Protein AF-A0A260ZL78-F1 (afdb_monomer_lite)

Sequence (919 aa):
MKQIDWMESPCLHRHPYSNPYHTSDDSRSRNINKLTHGIENSASTYNLPKTGQLLCFVETSEKYYKDRVPSVAATWLSRCDNGRFFSKSPLPDPKMPFTTVYRNLEDSYYDLFRKTLLGFYYSYTYISKDFDWYLKADDDNYFAMDHLKEYLDTLDATEPLFLGYRMKPFLEGGYNSGGSGYILSNAAVRLFVEHLYHDEQLCPYDWAEDRGMARCLASMGILPADTRDSNGLHRFVPFRPTSCTTQNKFDSSKSTSYVKFGNSFRFDYGVDNANGLLGYDTVRFGGMSDNQLVVPGVTVAQAVCFPTFFEQTNIDGIMGLGFEWNAQQDIVPPFVNAYENNIVSPVFHVYLQKGPNGAGQITYGGRDTTNCKVVNEYHPMTTYAAYQFYLTLVSAGKYYSSKGWTALADTANSFITGPAGVIAGIADAVGAKWDTYTDTYWIPCEPKVTTQMVNFTIGGTIYPVTAENLIVPYPNKTGYICMFAILPLSNNGFGPSWIQDGILPGMKNLILLAALVACALAAVVQIPLTKIEPYRNRLIREGRWVEYRKEREIRRFMMDKQQVAAAVGQYVNDYEDEAYVGNITIGTPQQQFKVILDTGSSNLWIPDITFLCQFECDDQACCGAGPNYTDSCLLQAKFDASKSTSYKSNGRSFIIEYGTGSARGFLGQDTITFGGIGEPQLAVPNTIFGQATSLAAFFEGQPLDGILGLAFKSIAVDQITPPFINAINQNLVDLPVFTVFLEHEGDQNGVKGGIYTYGGIDTTNCGPVIAYQPLSSATYYQFKMSAIGSGSYHSTKGWQVISDTGTSLIGGPKAFVQGIADAVGATWRDDYGVYIIPCNAKINTVDITIGAQVYNIDSSNTIIPLGDGSSNCIFAIFPFSSGGFGPSWILGDPFIRQYCNIYDVGTQRVGFAKSLQSK

Structure (mmCIF, N/CA/C/O backbone):
data_AF-A0A260ZL78-F1
#
_entry.id   AF-A0A260ZL78-F1
#
loop_
_atom_site.group_PDB
_atom_site.id
_atom_site.type_symbol
_atom_site.label_atom_id
_atom_site.label_alt_id
_atom_site.label_comp_id
_atom_site.label_asym_id
_atom_site.label_entity_id
_atom_site.label_seq_id
_atom_site.pdbx_PDB_ins_code
_atom_site.Cartn_x
_atom_site.Cartn_y
_atom_site.Cartn_z
_atom_site.occupancy
_atom_site.B_iso_or_equiv
_atom_site.auth_seq_id
_atom_site.auth_comp_id
_atom_site.auth_asym_id
_atom_site.auth_atom_id
_atom_site.pdbx_PDB_model_num
ATOM 1 N N . MET A 1 1 ? 21.343 41.508 -18.173 1.00 30.89 1 MET A N 1
ATOM 2 C CA . MET A 1 1 ? 21.722 42.229 -16.937 1.00 30.89 1 MET A CA 1
ATOM 3 C C . MET A 1 1 ? 20.445 42.475 -16.138 1.00 30.89 1 MET A C 1
ATOM 5 O O . MET A 1 1 ? 19.499 42.958 -16.744 1.00 30.89 1 MET A O 1
ATOM 9 N N . LYS A 1 2 ? 20.477 42.152 -14.831 1.00 23.30 2 LYS A N 1
ATOM 10 C CA . LYS A 1 2 ? 19.421 42.201 -13.784 1.00 23.30 2 LYS A CA 1
ATOM 11 C C . LYS A 1 2 ? 18.413 41.035 -13.816 1.00 23.30 2 LYS A C 1
ATOM 13 O O . LYS A 1 2 ? 17.603 40.976 -14.726 1.00 23.30 2 LYS A O 1
ATOM 18 N N . GLN A 1 3 ? 18.595 39.967 -13.029 1.00 23.20 3 GLN A N 1
ATOM 19 C CA . GLN A 1 3 ? 18.590 39.808 -11.552 1.00 23.20 3 GLN A CA 1
ATOM 20 C C . GLN A 1 3 ? 17.156 39.722 -11.009 1.00 23.20 3 GLN A C 1
ATOM 22 O O . GLN A 1 3 ? 16.446 40.722 -10.973 1.00 23.20 3 GLN A O 1
ATOM 27 N N . ILE A 1 4 ? 16.766 38.514 -10.593 1.00 23.78 4 ILE A N 1
ATOM 28 C CA . ILE A 1 4 ? 15.653 38.261 -9.677 1.00 23.78 4 ILE A CA 1
ATOM 29 C C . ILE A 1 4 ? 16.248 37.425 -8.542 1.00 23.78 4 ILE A C 1
ATOM 31 O O . ILE A 1 4 ? 16.664 36.287 -8.755 1.00 23.78 4 ILE A O 1
ATOM 35 N N . ASP A 1 5 ? 16.363 38.067 -7.381 1.00 22.70 5 ASP A N 1
ATOM 36 C CA . ASP A 1 5 ? 16.796 37.494 -6.111 1.00 22.70 5 ASP A CA 1
ATOM 37 C C . ASP A 1 5 ? 15.704 36.564 -5.560 1.00 22.70 5 ASP A C 1
ATOM 39 O O . ASP A 1 5 ? 14.537 36.951 -5.483 1.00 22.70 5 ASP A O 1
ATOM 43 N N . TRP A 1 6 ? 16.091 35.367 -5.112 1.00 23.14 6 TRP A N 1
ATOM 44 C CA . TRP A 1 6 ? 15.290 34.579 -4.176 1.00 23.14 6 TRP A CA 1
ATOM 45 C C . TRP A 1 6 ? 15.795 34.850 -2.761 1.00 23.14 6 TRP A C 1
ATOM 47 O O . TRP A 1 6 ? 16.935 34.538 -2.422 1.00 23.14 6 TRP A O 1
ATOM 57 N N . MET A 1 7 ? 14.930 35.469 -1.957 1.00 21.78 7 MET A N 1
ATOM 58 C CA . MET A 1 7 ? 15.107 35.640 -0.520 1.00 21.78 7 MET A CA 1
ATOM 59 C C . MET A 1 7 ? 15.135 34.283 0.187 1.00 21.78 7 MET A C 1
ATOM 61 O O . MET A 1 7 ? 14.262 33.438 -0.000 1.00 21.78 7 MET A O 1
ATOM 65 N N . GLU A 1 8 ? 16.139 34.140 1.043 1.00 26.75 8 GLU A N 1
ATOM 66 C CA . GLU A 1 8 ? 16.324 33.074 2.016 1.00 26.75 8 GLU A CA 1
ATOM 67 C C . GLU A 1 8 ? 15.145 32.962 3.001 1.00 26.75 8 GLU A C 1
ATOM 69 O O . GLU A 1 8 ? 14.582 33.955 3.473 1.00 26.75 8 GLU A O 1
ATOM 74 N N . SER A 1 9 ? 14.845 31.732 3.417 1.00 22.47 9 SER A N 1
ATOM 75 C CA . SER A 1 9 ? 14.347 31.459 4.765 1.00 22.47 9 SER A CA 1
ATOM 76 C C . SER A 1 9 ? 14.905 30.136 5.298 1.00 22.47 9 SER A C 1
ATOM 78 O O . SER A 1 9 ? 15.197 29.226 4.522 1.00 22.47 9 SER A O 1
ATOM 80 N N . PRO A 1 10 ? 15.137 30.050 6.618 1.00 29.31 10 PRO A N 1
ATOM 81 C CA . PRO A 1 10 ? 16.362 29.474 7.151 1.00 29.31 10 PRO A CA 1
ATOM 82 C C . PRO A 1 10 ? 16.058 28.318 8.103 1.00 29.31 10 PRO A C 1
ATOM 84 O O . PRO A 1 10 ? 15.495 28.541 9.165 1.00 29.31 10 PRO A O 1
ATOM 87 N N . CYS A 1 11 ? 16.463 27.097 7.758 1.00 22.08 11 CYS A N 1
ATOM 88 C CA . CYS A 1 11 ? 16.737 26.013 8.711 1.00 22.08 11 CYS A CA 1
ATOM 89 C C . CYS A 1 11 ? 17.320 24.811 7.958 1.00 22.08 11 CYS A C 1
ATOM 91 O O . CYS A 1 11 ? 16.585 23.905 7.595 1.00 22.08 11 CYS A O 1
ATOM 93 N N . LEU A 1 12 ? 18.635 24.818 7.714 1.00 27.11 12 LEU A N 1
ATOM 94 C CA . LEU A 1 12 ? 19.515 23.634 7.700 1.00 27.11 12 LEU A CA 1
ATOM 95 C C . LEU A 1 12 ? 20.983 24.089 7.560 1.00 27.11 12 LEU A C 1
ATOM 97 O O . LEU A 1 12 ? 21.752 23.606 6.738 1.00 27.11 12 LEU A O 1
ATOM 101 N N . HIS A 1 13 ? 21.412 25.015 8.421 1.00 24.52 13 HIS A N 1
ATOM 102 C CA . HIS A 1 13 ? 22.826 25.074 8.777 1.00 24.52 13 HIS A CA 1
ATOM 103 C C . HIS A 1 13 ? 23.101 23.959 9.786 1.00 24.52 13 HIS A C 1
ATOM 105 O O . HIS A 1 13 ? 22.891 24.124 10.987 1.00 24.52 13 HIS A O 1
ATOM 111 N N . ARG A 1 14 ? 23.585 22.809 9.307 1.00 26.88 14 ARG A N 1
ATOM 112 C CA . ARG A 1 14 ? 24.470 21.979 10.128 1.00 26.88 14 ARG A CA 1
ATOM 113 C C . ARG A 1 14 ? 25.904 22.353 9.785 1.00 26.88 14 ARG A C 1
ATOM 115 O O . ARG A 1 14 ? 26.311 22.311 8.631 1.00 26.88 14 ARG A O 1
ATOM 122 N N . HIS A 1 15 ? 26.613 22.773 10.824 1.00 23.92 15 HIS A N 1
ATOM 123 C CA . HIS A 1 15 ? 28.017 23.147 10.825 1.00 23.92 15 HIS A CA 1
ATOM 124 C C . HIS A 1 15 ? 28.919 22.152 10.073 1.00 23.92 15 HIS A C 1
ATOM 126 O O . HIS A 1 15 ? 28.669 20.943 10.119 1.00 23.92 15 HIS A O 1
ATOM 132 N N . PRO A 1 16 ? 30.018 22.642 9.467 1.00 31.75 16 PRO A N 1
ATOM 133 C CA . PRO A 1 16 ? 31.062 21.800 8.913 1.00 31.75 16 PRO A CA 1
ATOM 134 C C . PRO A 1 16 ? 31.812 21.162 10.084 1.00 31.75 16 PRO A C 1
ATOM 136 O O . PRO A 1 16 ? 32.613 21.814 10.751 1.00 31.75 16 PRO A O 1
ATOM 139 N N . TYR A 1 17 ? 31.536 19.894 10.378 1.00 26.36 17 TYR A N 1
ATOM 140 C CA . TYR A 1 17 ? 32.380 19.145 11.298 1.00 26.36 17 TYR A CA 1
ATOM 141 C C . TYR A 1 17 ? 33.548 18.554 10.521 1.00 26.36 17 TYR A C 1
ATOM 143 O O . TYR A 1 17 ? 33.403 17.674 9.676 1.00 26.36 17 TYR A O 1
ATOM 151 N N . SER A 1 18 ? 34.713 19.116 10.825 1.00 26.58 18 SER A N 1
ATOM 152 C CA . SER A 1 18 ? 36.044 18.654 10.468 1.00 26.58 18 SER A CA 1
ATOM 153 C C . SER A 1 18 ? 36.173 17.132 10.548 1.00 26.58 18 SER A C 1
ATOM 155 O O . SER A 1 18 ? 36.096 16.539 11.625 1.00 26.58 18 SER A O 1
ATOM 157 N N . ASN A 1 19 ? 36.438 16.532 9.394 1.00 31.36 19 ASN A N 1
ATOM 158 C CA . ASN A 1 19 ? 37.007 15.203 9.247 1.00 31.36 19 ASN A CA 1
ATOM 159 C C . ASN A 1 19 ? 38.315 15.096 10.070 1.00 31.36 19 ASN A C 1
ATOM 161 O O . ASN A 1 19 ? 39.213 15.912 9.843 1.00 31.36 19 ASN A O 1
ATOM 165 N N . PRO A 1 20 ? 38.498 14.095 10.955 1.00 30.86 20 PRO A N 1
ATOM 166 C CA . PRO A 1 20 ? 39.792 13.838 11.598 1.00 30.86 20 PRO A CA 1
ATOM 167 C C . PRO A 1 20 ? 40.887 13.403 10.605 1.00 30.86 20 PRO A C 1
ATOM 169 O O . PRO A 1 20 ? 42.047 13.293 10.986 1.00 30.86 20 PRO A O 1
ATOM 172 N N . TYR A 1 21 ? 40.534 13.186 9.333 1.00 32.78 21 TYR A N 1
ATOM 173 C CA . TYR A 1 21 ? 41.434 12.879 8.221 1.00 32.78 21 TYR A CA 1
ATOM 174 C C . TYR A 1 21 ? 41.439 13.955 7.123 1.00 32.78 21 TYR A C 1
ATOM 176 O O . TYR A 1 21 ? 41.746 13.656 5.970 1.00 32.78 21 TYR A O 1
ATOM 184 N N . HIS A 1 22 ? 41.128 15.216 7.447 1.00 34.56 22 HIS A N 1
ATOM 185 C CA . HIS A 1 22 ? 41.601 16.331 6.621 1.00 34.56 22 HIS A CA 1
ATOM 186 C C . HIS A 1 22 ? 43.083 16.581 6.920 1.00 34.56 22 HIS A C 1
ATOM 188 O O . HIS A 1 22 ? 43.459 17.537 7.595 1.00 34.56 22 HIS A O 1
ATOM 194 N N . THR A 1 23 ? 43.943 15.712 6.396 1.00 30.12 23 THR A N 1
ATOM 195 C CA . THR A 1 23 ? 45.278 16.151 6.006 1.00 30.12 23 THR A CA 1
ATOM 196 C C . THR A 1 23 ? 45.146 16.774 4.623 1.00 30.12 23 THR A C 1
ATOM 198 O O . THR A 1 23 ? 44.527 16.211 3.720 1.00 30.12 23 THR A O 1
ATOM 201 N N . SER A 1 24 ? 45.682 17.979 4.470 1.00 35.75 24 SER A N 1
ATOM 202 C CA . SER A 1 24 ? 45.944 18.638 3.193 1.00 35.75 24 SER A CA 1
ATOM 203 C C . SER A 1 24 ? 46.989 17.837 2.410 1.00 35.75 24 SER A C 1
ATOM 205 O O . SER A 1 24 ? 48.142 18.254 2.298 1.00 35.75 24 SER A O 1
ATOM 207 N N . ASP A 1 25 ? 46.622 16.642 1.967 1.00 40.56 25 ASP A N 1
ATOM 208 C CA . ASP A 1 25 ? 47.545 15.729 1.324 1.00 40.56 25 ASP A CA 1
ATOM 209 C C . ASP A 1 25 ? 47.356 15.789 -0.195 1.00 40.56 25 ASP A C 1
ATOM 211 O O . ASP A 1 25 ? 46.277 15.543 -0.737 1.00 40.56 25 ASP A O 1
ATOM 215 N N . ASP A 1 26 ? 48.442 16.114 -0.888 1.00 50.09 26 ASP A N 1
ATOM 216 C CA . ASP A 1 26 ? 48.590 16.130 -2.348 1.00 50.09 26 ASP A CA 1
ATOM 217 C C . ASP A 1 26 ? 48.327 14.734 -2.989 1.00 50.09 26 ASP A C 1
ATOM 219 O O . ASP A 1 26 ? 48.336 14.567 -4.215 1.00 50.09 26 ASP A O 1
ATOM 223 N N . SER A 1 27 ? 48.048 13.720 -2.157 1.00 52.41 27 SER A N 1
ATOM 224 C CA . SER A 1 27 ? 47.721 12.334 -2.508 1.00 52.41 27 SER A CA 1
ATOM 225 C C . SER A 1 27 ? 46.346 12.143 -3.165 1.00 52.41 27 SER A C 1
ATOM 227 O O . SER A 1 27 ? 46.170 11.187 -3.925 1.00 52.41 27 SER A O 1
ATOM 229 N N . ARG A 1 28 ? 45.383 13.062 -2.969 1.00 65.00 28 ARG A N 1
ATOM 230 C CA . ARG A 1 28 ? 44.010 12.950 -3.526 1.00 65.00 28 ARG A CA 1
ATOM 231 C C . ARG A 1 28 ? 43.703 13.858 -4.723 1.00 65.00 28 ARG A C 1
ATOM 233 O O . ARG A 1 28 ? 42.560 13.929 -5.160 1.00 65.00 28 ARG A O 1
ATOM 240 N N . SER A 1 29 ? 44.720 14.503 -5.292 1.00 70.94 29 SER A N 1
ATOM 241 C CA . SER A 1 29 ? 44.586 15.414 -6.438 1.00 70.94 29 SER A CA 1
ATOM 242 C C . SER A 1 29 ? 43.887 14.776 -7.656 1.00 70.94 29 SER A C 1
ATOM 244 O O . SER A 1 29 ? 44.192 13.632 -8.016 1.00 70.94 29 SER A O 1
ATOM 246 N N . ARG A 1 30 ? 43.003 15.543 -8.322 1.00 82.31 30 ARG A N 1
ATOM 247 C CA . ARG A 1 30 ? 42.419 15.260 -9.658 1.00 82.31 30 ARG A CA 1
ATOM 248 C C . ARG A 1 30 ? 43.168 15.933 -10.814 1.00 82.31 30 ARG A C 1
ATOM 250 O O . ARG A 1 30 ? 42.664 16.005 -11.935 1.00 82.31 30 ARG A O 1
ATOM 257 N N . ASN A 1 31 ? 44.363 16.466 -10.558 1.00 88.38 31 ASN A N 1
ATOM 258 C CA . ASN A 1 31 ? 45.130 17.186 -11.569 1.00 88.38 31 ASN A CA 1
ATOM 259 C C . ASN A 1 31 ? 45.513 16.254 -12.728 1.00 88.38 31 ASN A C 1
ATOM 261 O O . ASN A 1 31 ? 46.362 15.374 -12.572 1.00 88.38 31 ASN A O 1
ATOM 265 N N . ILE A 1 32 ? 44.910 16.479 -13.897 1.00 90.00 32 ILE A N 1
ATOM 266 C CA . ILE A 1 32 ? 45.067 15.582 -15.042 1.00 90.00 32 ILE A CA 1
ATOM 267 C C . ILE A 1 32 ? 46.519 15.493 -15.513 1.00 90.00 32 ILE A C 1
ATOM 269 O O . ILE A 1 32 ? 47.002 14.395 -15.749 1.00 90.00 32 ILE A O 1
ATOM 273 N N . ASN A 1 33 ? 47.262 16.605 -15.523 1.00 88.94 33 ASN A N 1
ATOM 274 C CA . ASN A 1 33 ? 48.664 16.619 -15.949 1.00 88.94 33 ASN A CA 1
ATOM 275 C C . ASN A 1 33 ? 49.551 15.762 -15.037 1.00 88.94 33 ASN A C 1
ATOM 277 O O . ASN A 1 33 ? 50.477 15.111 -15.518 1.00 88.94 33 ASN A O 1
ATOM 281 N N . LYS A 1 34 ? 49.263 15.745 -13.727 1.00 89.50 34 LYS A N 1
ATOM 282 C CA . LYS A 1 34 ? 49.949 14.880 -12.754 1.00 89.50 34 LYS A CA 1
ATOM 283 C C . LYS A 1 34 ? 49.554 13.417 -12.960 1.00 89.50 34 LYS A C 1
ATOM 285 O O . LYS A 1 34 ? 50.420 12.548 -12.971 1.00 89.50 34 LYS A O 1
ATOM 290 N N . LEU A 1 35 ? 48.262 13.147 -13.146 1.00 91.62 35 LEU A N 1
ATOM 291 C CA . LEU A 1 35 ? 47.733 11.786 -13.245 1.00 91.62 35 LEU A CA 1
ATOM 292 C C . LEU A 1 35 ? 48.096 11.093 -14.562 1.00 91.62 35 LEU A C 1
ATOM 294 O O . LEU A 1 35 ? 48.393 9.900 -14.547 1.00 91.62 35 LEU A O 1
ATOM 298 N N . THR A 1 36 ? 48.161 11.820 -15.679 1.00 91.88 36 THR A N 1
ATOM 299 C CA . THR A 1 36 ? 48.483 11.250 -16.996 1.00 91.88 36 THR A CA 1
ATOM 300 C C . THR A 1 36 ? 49.975 11.234 -17.321 1.00 91.88 36 THR A C 1
ATOM 302 O O . THR A 1 36 ? 50.370 10.746 -18.383 1.00 91.88 36 THR A O 1
ATOM 305 N N . HIS A 1 37 ? 50.827 11.756 -16.434 1.00 92.94 37 HIS A N 1
ATOM 306 C CA . HIS A 1 37 ? 52.268 11.783 -16.655 1.00 92.94 37 HIS A CA 1
ATOM 307 C C . HIS A 1 37 ? 52.851 10.364 -16.735 1.00 92.94 37 HIS A C 1
ATOM 309 O O . HIS A 1 37 ? 52.660 9.544 -15.837 1.00 92.94 37 HIS A O 1
ATOM 315 N N . GLY A 1 38 ? 53.594 10.081 -17.807 1.00 93.25 38 GLY A N 1
ATOM 316 C CA . GLY A 1 38 ? 54.296 8.808 -17.976 1.00 93.25 38 GLY A CA 1
ATOM 317 C C . GLY A 1 38 ? 53.394 7.601 -18.249 1.00 93.25 38 GLY A C 1
ATOM 318 O O . GLY A 1 38 ? 53.853 6.478 -18.062 1.00 93.25 38 GLY A O 1
ATOM 319 N N . ILE A 1 39 ? 52.135 7.797 -18.667 1.00 96.19 39 ILE A N 1
ATOM 320 C CA . ILE A 1 39 ? 51.274 6.692 -19.114 1.00 96.19 39 ILE A CA 1
ATOM 321 C C . ILE A 1 39 ? 51.915 5.988 -20.317 1.00 96.19 39 ILE A C 1
ATOM 323 O O . ILE A 1 39 ? 52.284 6.621 -21.305 1.00 96.19 39 ILE A O 1
ATOM 327 N N . GLU A 1 40 ? 51.986 4.661 -20.246 1.00 96.06 40 GLU A N 1
ATOM 328 C CA . GLU A 1 40 ? 52.471 3.800 -21.319 1.00 96.06 40 GLU A CA 1
ATOM 329 C C . GLU A 1 40 ? 51.310 3.043 -21.969 1.00 96.06 40 GLU A C 1
ATOM 331 O O . GLU A 1 40 ? 50.376 2.600 -21.296 1.00 96.06 40 GLU A O 1
ATOM 336 N N . ASN A 1 41 ? 51.391 2.879 -23.289 1.00 96.06 41 ASN A N 1
ATOM 337 C CA . ASN A 1 41 ? 50.457 2.102 -24.092 1.00 96.06 41 ASN A CA 1
ATOM 338 C C . ASN A 1 41 ? 51.181 0.885 -24.673 1.00 96.06 41 ASN A C 1
ATOM 340 O O . ASN A 1 41 ? 52.278 1.010 -25.219 1.00 96.06 41 ASN A O 1
ATOM 344 N N . SER A 1 42 ? 50.552 -0.283 -24.600 1.00 96.19 42 SER A N 1
ATOM 345 C CA . SER A 1 42 ? 51.009 -1.468 -25.336 1.00 96.19 42 SER A CA 1
ATOM 346 C C . SER A 1 42 ? 50.933 -1.256 -26.853 1.00 96.19 42 SER A C 1
ATOM 348 O O . SER A 1 42 ? 50.060 -0.541 -27.354 1.00 96.19 42 SER A O 1
ATOM 350 N N . ALA A 1 43 ? 51.804 -1.933 -27.605 1.00 93.38 43 ALA A N 1
ATOM 351 C CA . ALA A 1 43 ? 51.849 -1.818 -29.064 1.00 93.38 43 ALA A CA 1
ATOM 352 C C . ALA A 1 43 ? 50.521 -2.215 -29.743 1.00 93.38 43 ALA A C 1
ATOM 354 O O . ALA A 1 43 ? 50.160 -1.657 -30.778 1.00 93.38 43 ALA A O 1
ATOM 355 N N . SER A 1 44 ? 49.764 -3.145 -29.156 1.00 91.19 44 SER A N 1
ATOM 356 C CA . SER A 1 44 ? 48.480 -3.599 -29.700 1.00 91.19 44 SER A CA 1
ATOM 357 C C . SER A 1 44 ? 47.377 -2.540 -29.623 1.00 91.19 44 SER A C 1
ATOM 359 O O . SER A 1 44 ? 46.490 -2.540 -30.474 1.00 91.19 44 SER A O 1
ATOM 361 N N . THR A 1 45 ? 47.447 -1.582 -28.690 1.00 93.00 45 THR A N 1
ATOM 362 C CA . THR A 1 45 ? 46.422 -0.525 -28.571 1.00 93.00 45 THR A CA 1
ATOM 363 C C . THR A 1 45 ? 46.375 0.442 -29.752 1.00 93.00 45 THR A C 1
ATOM 365 O O . THR A 1 45 ? 45.330 1.059 -29.970 1.00 93.00 45 THR A O 1
ATOM 368 N N . TYR A 1 46 ? 47.467 0.571 -30.516 1.00 91.75 46 TYR A N 1
ATOM 369 C CA . TYR A 1 46 ? 47.531 1.419 -31.713 1.00 91.75 46 TYR A CA 1
ATOM 370 C C . TYR A 1 46 ? 46.759 0.832 -32.900 1.00 91.75 46 TYR A C 1
ATOM 372 O O . TYR A 1 46 ? 46.383 1.576 -33.801 1.00 91.75 46 TYR A O 1
ATOM 380 N N . ASN A 1 47 ? 46.491 -0.476 -32.879 1.00 92.44 47 ASN A N 1
ATOM 381 C CA . ASN A 1 47 ? 45.724 -1.168 -33.915 1.00 92.44 47 ASN A CA 1
ATOM 382 C C . ASN A 1 47 ? 44.222 -1.241 -33.595 1.00 92.44 47 ASN A C 1
ATOM 384 O O . ASN A 1 47 ? 43.455 -1.751 -34.408 1.00 92.44 47 ASN A O 1
ATOM 388 N N . LEU A 1 48 ? 43.797 -0.773 -32.415 1.00 96.00 48 LEU A N 1
ATOM 389 C CA . LEU A 1 48 ? 42.389 -0.788 -32.029 1.00 96.00 48 LEU A CA 1
ATOM 390 C C . LEU A 1 48 ? 41.620 0.353 -32.721 1.00 96.00 48 LEU A C 1
ATOM 392 O O . LEU A 1 48 ? 42.124 1.482 -32.748 1.00 96.00 48 LEU A O 1
ATOM 396 N N . PRO A 1 49 ? 40.397 0.091 -33.224 1.00 97.19 49 PRO A N 1
ATOM 397 C CA . PRO A 1 49 ? 39.490 1.107 -33.748 1.00 97.19 49 PRO A CA 1
ATOM 398 C C . PRO A 1 49 ? 39.367 2.338 -32.847 1.00 97.19 49 PRO A C 1
ATOM 400 O O . PRO A 1 49 ? 39.408 2.245 -31.621 1.00 97.19 49 PRO A O 1
ATOM 403 N N . LYS A 1 50 ? 39.208 3.514 -33.456 1.00 96.25 50 LYS A N 1
ATOM 404 C CA . LYS A 1 50 ? 38.982 4.788 -32.749 1.00 96.25 50 LYS A CA 1
ATOM 405 C C . LYS A 1 50 ? 37.527 5.248 -32.784 1.00 96.25 50 LYS A C 1
ATOM 407 O O . LYS A 1 50 ? 37.206 6.238 -32.145 1.00 96.25 50 LYS A O 1
ATOM 412 N N . THR A 1 51 ? 36.673 4.531 -33.494 1.00 97.25 51 THR A N 1
ATOM 413 C CA . THR A 1 51 ? 35.234 4.773 -33.587 1.00 97.25 51 THR A CA 1
ATOM 414 C C . THR A 1 51 ? 34.528 3.422 -33.531 1.00 97.25 51 THR A C 1
ATOM 416 O O . THR A 1 51 ? 35.148 2.393 -33.827 1.00 97.25 51 THR A O 1
ATOM 419 N N . GLY A 1 52 ? 33.248 3.409 -33.182 1.00 96.75 52 GLY A N 1
ATOM 420 C CA . GLY A 1 52 ? 32.450 2.187 -33.123 1.00 96.75 52 GLY A CA 1
ATOM 421 C C . GLY A 1 52 ? 31.346 2.282 -32.082 1.00 96.75 52 GLY A C 1
ATOM 422 O O . GLY A 1 52 ? 31.143 3.330 -31.476 1.00 96.75 52 GLY A O 1
ATOM 423 N N . GLN A 1 53 ? 30.672 1.166 -31.841 1.00 97.94 53 GLN A N 1
ATOM 424 C CA . GLN A 1 53 ? 29.552 1.123 -30.913 1.00 97.94 53 GLN A CA 1
ATOM 425 C C . GLN A 1 53 ? 30.038 1.155 -29.457 1.00 97.94 53 GLN A C 1
ATOM 427 O O . GLN A 1 53 ? 29.499 1.891 -28.638 1.00 97.94 53 GLN A O 1
ATOM 432 N N . LEU A 1 54 ? 31.069 0.374 -29.112 1.00 98.38 54 LEU A N 1
ATOM 433 C CA . LEU A 1 54 ? 31.421 0.125 -27.713 1.00 98.38 54 LEU A CA 1
ATOM 434 C C . LEU A 1 54 ? 32.933 0.138 -27.445 1.00 98.38 54 LEU A C 1
ATOM 436 O O . LEU A 1 54 ? 33.687 -0.732 -27.905 1.00 98.38 54 LEU A O 1
ATOM 440 N N . LEU A 1 55 ? 33.355 1.087 -26.606 1.00 98.69 55 LEU A N 1
ATOM 441 C CA . LEU A 1 55 ? 34.670 1.104 -25.964 1.00 98.69 55 LEU A CA 1
ATOM 442 C C . LEU A 1 55 ? 34.566 0.460 -24.579 1.00 98.69 55 LEU A C 1
ATOM 444 O O . LEU A 1 55 ? 33.742 0.860 -23.761 1.00 98.69 55 LEU A O 1
ATOM 448 N N . CYS A 1 56 ? 35.440 -0.504 -24.297 1.00 98.62 56 CYS A N 1
ATOM 449 C CA . CYS A 1 56 ? 35.513 -1.178 -23.004 1.00 98.62 56 CYS A CA 1
ATOM 450 C C . CYS A 1 56 ? 36.870 -0.926 -22.351 1.00 98.62 56 CYS A C 1
ATOM 452 O O . CYS A 1 56 ? 37.912 -1.220 -22.952 1.00 98.62 56 CYS A O 1
ATOM 454 N N . PHE A 1 57 ? 36.862 -0.463 -21.103 1.00 98.25 57 PHE A N 1
ATOM 455 C CA . PHE A 1 57 ? 38.056 -0.473 -20.267 1.00 98.25 57 PHE A CA 1
ATOM 456 C C . PHE A 1 57 ? 37.860 -1.399 -19.067 1.00 98.25 57 PHE A C 1
ATOM 458 O O . PHE A 1 57 ? 36.839 -1.356 -18.383 1.00 98.25 57 PHE A O 1
ATOM 465 N N . VAL A 1 58 ? 38.851 -2.261 -18.845 1.00 98.25 58 VAL A N 1
ATOM 466 C CA . VAL A 1 58 ? 38.871 -3.204 -17.724 1.00 98.25 58 VAL A CA 1
ATOM 467 C C . VAL A 1 58 ? 39.863 -2.705 -16.691 1.00 98.25 58 VAL A C 1
ATOM 469 O O . VAL A 1 58 ? 41.068 -2.671 -16.958 1.00 98.25 58 VAL A O 1
ATOM 472 N N . GLU A 1 59 ? 39.372 -2.313 -15.524 1.00 97.00 59 GLU A N 1
ATOM 473 C CA . GLU A 1 59 ? 40.217 -1.929 -14.404 1.00 97.00 59 GLU A CA 1
ATOM 474 C C . GLU A 1 59 ? 40.878 -3.168 -13.795 1.00 97.00 59 GLU A C 1
ATOM 476 O O . GLU A 1 59 ? 40.238 -4.198 -13.576 1.00 97.00 59 GLU A O 1
ATOM 481 N N . THR A 1 60 ? 42.179 -3.085 -13.518 1.00 95.62 60 THR A N 1
ATOM 482 C CA . THR A 1 60 ? 42.907 -4.193 -12.893 1.00 95.62 60 THR A CA 1
ATOM 483 C C . THR A 1 60 ? 44.002 -3.717 -11.938 1.00 95.62 60 THR A C 1
ATOM 485 O O . THR A 1 60 ? 44.425 -2.556 -11.950 1.00 95.62 60 THR A O 1
ATOM 488 N N . SER A 1 61 ? 44.461 -4.636 -11.091 1.00 92.62 61 SER A N 1
ATOM 489 C CA . SER A 1 61 ? 45.512 -4.455 -10.088 1.00 92.62 61 SER A CA 1
ATOM 490 C C . SER A 1 61 ? 46.655 -5.439 -10.339 1.00 92.62 61 SER A C 1
ATOM 492 O O . SER A 1 61 ? 46.439 -6.537 -10.856 1.00 92.62 61 SER A O 1
ATOM 494 N N . GLU A 1 62 ? 47.876 -5.084 -9.931 1.00 92.38 62 GLU A N 1
ATOM 495 C CA . GLU A 1 62 ? 49.081 -5.894 -10.180 1.00 92.38 62 GLU A CA 1
ATOM 496 C C . GLU A 1 62 ? 48.965 -7.329 -9.655 1.00 92.38 62 GLU A C 1
ATOM 498 O O . GLU A 1 62 ? 49.493 -8.266 -10.262 1.00 92.38 62 GLU A O 1
ATOM 503 N N . LYS A 1 63 ? 48.220 -7.524 -8.557 1.00 93.06 63 LYS A N 1
ATOM 504 C CA . LYS A 1 63 ? 47.972 -8.857 -7.990 1.00 93.06 63 LYS A CA 1
ATOM 505 C C . LYS A 1 63 ? 47.218 -9.794 -8.940 1.00 93.06 63 LYS A C 1
ATOM 507 O O . LYS A 1 63 ? 47.332 -11.003 -8.764 1.00 93.06 63 LYS A O 1
ATOM 512 N N . TYR A 1 64 ? 46.491 -9.259 -9.923 1.00 94.88 64 TYR A N 1
ATOM 513 C CA . TYR A 1 64 ? 45.607 -10.023 -10.805 1.00 94.88 64 TYR A CA 1
ATOM 514 C C . TYR A 1 64 ? 46.124 -10.193 -12.244 1.00 94.88 64 TYR A C 1
ATOM 516 O O . TYR A 1 64 ? 45.483 -10.801 -13.107 1.00 94.88 64 TYR A O 1
ATOM 524 N N . TYR A 1 65 ? 47.329 -9.691 -12.527 1.00 95.44 65 TYR A N 1
ATOM 525 C CA . TYR A 1 65 ? 47.922 -9.751 -13.866 1.00 95.44 65 TYR A CA 1
ATOM 526 C C . TYR A 1 65 ? 48.180 -11.180 -14.366 1.00 95.44 65 TYR A C 1
ATOM 528 O O . TYR A 1 65 ? 48.295 -11.397 -15.571 1.00 95.44 65 TYR A O 1
ATOM 536 N N . LYS A 1 66 ? 48.328 -12.149 -13.454 1.00 92.25 66 LYS A N 1
ATOM 537 C CA . LYS A 1 66 ? 48.684 -13.539 -13.784 1.00 92.25 66 LYS A CA 1
ATOM 538 C C . LYS A 1 66 ? 47.505 -14.514 -13.753 1.00 92.25 66 LYS A C 1
ATOM 540 O O . LYS A 1 66 ? 47.690 -15.645 -14.193 1.00 92.25 66 LYS A O 1
ATOM 545 N N . ASP A 1 67 ? 46.338 -14.117 -13.247 1.00 90.94 67 ASP A N 1
ATOM 546 C CA . ASP A 1 67 ? 45.174 -15.000 -13.084 1.00 90.94 67 ASP A CA 1
ATOM 547 C C . ASP A 1 67 ? 43.938 -14.500 -13.856 1.00 90.94 67 ASP A C 1
ATOM 549 O O . ASP A 1 67 ? 43.484 -15.146 -14.806 1.00 90.94 67 ASP A O 1
ATOM 553 N N . ARG A 1 68 ? 43.409 -13.332 -13.501 1.00 94.25 68 ARG A N 1
ATOM 554 C CA . ARG A 1 68 ? 42.141 -12.800 -13.998 1.00 94.25 68 ARG A CA 1
ATOM 555 C C . ARG A 1 68 ? 42.295 -12.115 -15.348 1.00 94.25 68 ARG A C 1
ATOM 557 O O . ARG A 1 68 ? 41.541 -12.401 -16.277 1.00 94.25 68 ARG A O 1
ATOM 564 N N . VAL A 1 69 ? 43.334 -11.291 -15.495 1.00 95.81 69 VAL A N 1
ATOM 565 C CA . VAL A 1 69 ? 43.617 -10.535 -16.727 1.00 95.81 69 VAL A CA 1
ATOM 566 C C . VAL A 1 69 ? 43.726 -11.441 -17.967 1.00 95.81 69 VAL A C 1
ATOM 568 O O . VAL A 1 69 ? 43.040 -11.165 -18.955 1.00 95.81 69 VAL A O 1
ATOM 571 N N . PRO A 1 70 ? 44.480 -12.564 -17.950 1.00 94.94 70 PRO A N 1
ATOM 572 C CA . PRO A 1 70 ? 44.509 -13.484 -19.089 1.00 94.94 70 PRO A CA 1
ATOM 573 C C . PRO A 1 70 ? 43.137 -14.075 -19.434 1.00 94.94 70 PRO A C 1
ATOM 575 O O . PRO A 1 70 ? 42.844 -14.292 -20.609 1.00 94.94 70 PRO A O 1
ATOM 578 N N . SER A 1 71 ? 42.285 -14.304 -18.430 1.00 94.50 71 SER A N 1
ATOM 579 C CA . SER A 1 71 ? 40.945 -14.871 -18.618 1.00 94.50 71 SER A CA 1
ATOM 580 C C . SER A 1 71 ? 40.023 -13.890 -19.342 1.00 94.50 71 SER A C 1
ATOM 582 O O . SER A 1 71 ? 39.358 -14.265 -20.309 1.00 94.50 71 SER A O 1
ATOM 584 N N . VAL A 1 72 ? 40.031 -12.616 -18.944 1.00 96.31 72 VAL A N 1
ATOM 585 C CA . VAL A 1 72 ? 39.273 -11.554 -19.627 1.00 96.31 72 VAL A CA 1
ATOM 586 C C . VAL A 1 72 ? 39.777 -11.350 -21.061 1.00 96.31 72 VAL A C 1
ATOM 588 O O . VAL A 1 72 ? 38.976 -11.282 -21.998 1.00 96.31 72 VAL A O 1
ATOM 591 N N . ALA A 1 73 ? 41.101 -11.336 -21.256 1.00 94.38 73 ALA A N 1
ATOM 592 C CA . ALA A 1 73 ? 41.721 -11.174 -22.572 1.00 94.38 73 ALA A CA 1
ATOM 593 C C . ALA A 1 73 ? 41.354 -12.309 -23.546 1.00 94.38 73 ALA A C 1
ATOM 595 O O . ALA A 1 73 ? 41.137 -12.064 -24.732 1.00 94.38 73 ALA A O 1
ATOM 596 N N . ALA A 1 74 ? 41.275 -13.545 -23.045 1.00 93.75 74 ALA A N 1
ATOM 597 C CA . ALA A 1 74 ? 40.973 -14.730 -23.843 1.00 93.75 74 ALA A CA 1
ATOM 598 C C . ALA A 1 74 ? 39.476 -14.920 -24.147 1.00 93.75 74 ALA A C 1
ATOM 600 O O . ALA A 1 74 ? 39.136 -15.766 -24.974 1.00 93.75 74 ALA A O 1
ATOM 601 N N . THR A 1 75 ? 38.581 -14.181 -23.482 1.00 94.38 75 THR A N 1
ATOM 602 C CA . THR A 1 75 ? 37.131 -14.425 -23.550 1.00 94.38 75 THR A CA 1
ATOM 603 C C . THR A 1 75 ? 36.368 -13.329 -24.287 1.00 94.38 75 THR A C 1
ATOM 605 O O . THR A 1 75 ? 35.982 -13.526 -25.441 1.00 94.38 75 THR A O 1
ATOM 608 N N . TRP A 1 76 ? 36.095 -12.202 -23.630 1.00 96.25 76 TRP A N 1
ATOM 609 C CA . TRP A 1 76 ? 35.105 -11.231 -24.104 1.00 96.25 76 TRP A CA 1
ATOM 610 C C . TRP A 1 76 ? 35.704 -9.886 -24.523 1.00 96.25 76 TRP A C 1
ATOM 612 O O . TRP A 1 76 ? 35.149 -9.235 -25.406 1.00 96.25 76 TRP A O 1
ATOM 622 N N . LEU A 1 77 ? 36.854 -9.484 -23.969 1.00 97.00 77 LEU A N 1
ATOM 623 C CA . LEU A 1 77 ? 37.400 -8.136 -24.181 1.00 97.00 77 LEU A CA 1
ATOM 624 C C . LEU A 1 77 ? 37.711 -7.827 -25.653 1.00 97.00 77 LEU A C 1
ATOM 626 O O . LEU A 1 77 ? 37.500 -6.709 -26.114 1.00 97.00 77 LEU A O 1
ATOM 630 N N . SER A 1 78 ? 38.174 -8.823 -26.411 1.00 94.56 78 SER A N 1
ATOM 631 C CA . SER A 1 78 ? 38.490 -8.688 -27.840 1.00 94.56 78 SER A CA 1
ATOM 632 C C . SER A 1 78 ? 37.264 -8.480 -28.737 1.00 94.56 78 SER A C 1
ATOM 634 O O . SER A 1 78 ? 37.428 -8.154 -29.910 1.00 94.56 78 SER A O 1
ATOM 636 N N . ARG A 1 79 ? 36.048 -8.668 -28.207 1.00 96.56 79 ARG A N 1
ATOM 637 C CA . ARG A 1 79 ? 34.782 -8.449 -28.927 1.00 96.56 79 ARG A CA 1
ATOM 638 C C . ARG A 1 79 ? 34.239 -7.023 -28.763 1.00 96.56 79 ARG A C 1
ATOM 640 O O . ARG A 1 79 ? 33.285 -6.647 -29.447 1.00 96.56 79 ARG A O 1
ATOM 647 N N . CYS A 1 80 ? 34.830 -6.223 -27.877 1.00 97.12 80 CYS A N 1
ATOM 648 C CA . CYS A 1 80 ? 34.629 -4.776 -27.882 1.00 97.12 80 CYS A CA 1
ATOM 649 C C . CYS A 1 80 ? 35.272 -4.175 -29.136 1.00 97.12 80 CYS A C 1
ATOM 651 O O . CYS A 1 80 ? 36.309 -4.663 -29.586 1.00 97.12 80 CYS A O 1
ATOM 653 N N . ASP A 1 81 ? 34.706 -3.093 -29.676 1.00 97.56 81 ASP A N 1
ATOM 654 C CA . ASP A 1 81 ? 35.317 -2.420 -30.832 1.00 97.56 81 ASP A CA 1
ATOM 655 C C . ASP A 1 81 ? 36.667 -1.820 -30.432 1.00 97.56 81 ASP A C 1
ATOM 657 O O . ASP A 1 81 ? 37.634 -1.860 -31.187 1.00 97.56 81 ASP A O 1
ATOM 661 N N . ASN A 1 82 ? 36.764 -1.341 -29.190 1.00 98.19 82 ASN A N 1
ATOM 662 C CA . ASN A 1 82 ? 38.022 -0.969 -28.561 1.00 98.19 82 ASN A CA 1
ATOM 663 C C . ASN A 1 82 ? 38.059 -1.475 -27.113 1.00 98.19 82 ASN A C 1
ATOM 665 O O . ASN A 1 82 ? 37.608 -0.795 -26.196 1.00 98.19 82 ASN A O 1
ATOM 669 N N . GLY A 1 83 ? 38.574 -2.692 -26.921 1.00 97.81 83 GLY A N 1
ATOM 670 C CA . GLY A 1 83 ? 38.749 -3.313 -25.606 1.00 97.81 83 GLY A CA 1
ATOM 671 C C . GLY A 1 83 ? 40.193 -3.240 -25.114 1.00 97.81 83 GLY A C 1
ATOM 672 O O . GLY A 1 83 ? 41.112 -3.655 -25.826 1.00 97.81 83 GLY A O 1
ATOM 673 N N . ARG A 1 84 ? 40.409 -2.730 -23.897 1.00 96.88 84 ARG A N 1
ATOM 674 C CA . ARG A 1 84 ? 41.746 -2.655 -23.283 1.00 96.88 84 ARG A CA 1
ATOM 675 C C . ARG A 1 84 ? 41.718 -2.688 -21.754 1.00 96.88 84 ARG A C 1
ATOM 677 O O . ARG A 1 84 ? 40.733 -2.306 -21.133 1.00 96.88 84 ARG A O 1
ATOM 684 N N . PHE A 1 85 ? 42.830 -3.087 -21.148 1.00 98.44 85 PHE A N 1
ATOM 685 C CA . PHE A 1 85 ? 43.040 -3.022 -19.702 1.00 98.44 85 PHE A CA 1
ATOM 686 C C . PHE A 1 85 ? 43.586 -1.660 -19.275 1.00 98.44 85 PHE A C 1
ATOM 688 O O . PHE A 1 85 ? 44.533 -1.147 -19.880 1.00 98.44 85 PHE A O 1
ATOM 695 N N . PHE A 1 86 ? 43.042 -1.108 -18.195 1.00 98.25 86 PHE A N 1
ATOM 696 C CA . PHE A 1 86 ? 43.619 0.014 -17.469 1.00 98.25 86 PHE A CA 1
ATOM 697 C C . PHE A 1 86 ? 44.339 -0.502 -16.230 1.00 98.25 86 PHE A C 1
ATOM 699 O O . PHE A 1 86 ? 43.749 -1.123 -15.348 1.00 98.25 86 PHE A O 1
ATOM 706 N N . SER A 1 87 ? 45.648 -0.270 -16.195 1.00 97.06 87 SER A N 1
ATOM 707 C CA . SER A 1 87 ? 46.543 -0.854 -15.202 1.00 97.06 87 SER A CA 1
ATOM 708 C C . SER A 1 87 ? 47.421 0.208 -14.540 1.00 97.06 87 SER A C 1
ATOM 710 O O . SER A 1 87 ? 47.523 1.348 -15.005 1.00 97.06 87 SER A O 1
ATOM 712 N N . LYS A 1 88 ? 48.080 -0.148 -13.434 1.00 95.31 88 LYS A N 1
ATOM 713 C CA . LYS A 1 88 ? 49.079 0.724 -12.796 1.00 95.31 88 LYS A CA 1
ATOM 714 C C . LYS A 1 88 ? 50.435 0.647 -13.499 1.00 95.31 88 LYS A C 1
ATOM 716 O O . LYS A 1 88 ? 51.113 1.653 -13.688 1.00 95.31 88 LYS A O 1
ATOM 721 N N . SER A 1 89 ? 50.811 -0.548 -13.921 1.00 96.31 89 SER A N 1
ATOM 722 C CA . SER A 1 89 ? 52.099 -0.872 -14.536 1.00 96.31 89 SER A CA 1
ATOM 723 C C . SER A 1 89 ? 51.893 -1.729 -15.788 1.00 96.31 89 SER A C 1
ATOM 725 O O . SER A 1 89 ? 50.788 -2.245 -15.997 1.00 96.31 89 SER A O 1
ATOM 727 N N . PRO A 1 90 ? 52.908 -1.855 -16.662 1.00 96.81 90 PRO A N 1
ATOM 728 C CA . PRO A 1 90 ? 52.803 -2.698 -17.847 1.00 96.81 90 PRO A CA 1
ATOM 729 C C . PRO A 1 90 ? 52.384 -4.135 -17.513 1.00 96.81 90 PRO A C 1
ATOM 731 O O . PRO A 1 90 ? 52.905 -4.731 -16.568 1.00 96.81 90 PRO A O 1
ATOM 734 N N . LEU A 1 91 ? 51.454 -4.697 -18.294 1.00 95.62 91 LEU A N 1
ATOM 735 C CA . LEU A 1 91 ? 51.047 -6.092 -18.118 1.00 95.62 91 LEU A CA 1
ATOM 736 C C . LEU A 1 91 ? 52.183 -7.052 -18.524 1.00 95.62 91 LEU A C 1
ATOM 738 O O . LEU A 1 91 ? 52.969 -6.720 -19.415 1.00 95.62 91 LEU A O 1
ATOM 742 N N . PRO A 1 92 ? 52.259 -8.266 -17.937 1.00 93.44 92 PRO A N 1
ATOM 743 C CA . PRO A 1 92 ? 53.315 -9.231 -18.247 1.00 93.44 92 PRO A CA 1
ATOM 744 C C . PRO A 1 92 ? 53.338 -9.685 -19.710 1.00 93.44 92 PRO A C 1
ATOM 746 O O . PRO A 1 92 ? 54.410 -9.979 -20.235 1.00 93.44 92 PRO A O 1
ATOM 749 N N . ASP A 1 93 ? 52.171 -9.759 -20.359 1.00 91.69 93 ASP A N 1
ATOM 750 C CA . ASP A 1 93 ? 52.073 -10.026 -21.791 1.00 91.69 93 ASP A CA 1
ATOM 751 C C . ASP A 1 93 ? 51.957 -8.702 -22.569 1.00 91.69 93 ASP A C 1
ATOM 753 O O . ASP A 1 93 ? 50.890 -8.080 -22.569 1.00 91.69 93 ASP A O 1
ATOM 757 N N . PRO A 1 94 ? 53.017 -8.269 -23.279 1.00 86.62 94 PRO A N 1
ATOM 758 C CA . PRO A 1 94 ? 53.009 -7.016 -24.030 1.00 86.62 94 PRO A CA 1
ATOM 759 C C . PRO A 1 94 ? 52.094 -7.047 -25.264 1.00 86.62 94 PRO A C 1
ATOM 761 O O . PRO A 1 94 ? 51.887 -6.005 -25.891 1.00 86.62 94 PRO A O 1
ATOM 764 N N . LYS A 1 95 ? 51.567 -8.220 -25.648 1.00 88.88 95 LYS A N 1
ATOM 765 C CA . LYS A 1 95 ? 50.607 -8.348 -26.753 1.00 88.88 95 LYS A CA 1
ATOM 766 C C . LYS A 1 95 ? 49.190 -7.971 -26.327 1.00 88.88 95 LYS A C 1
ATOM 768 O O . LYS A 1 95 ? 48.399 -7.571 -27.184 1.00 88.88 95 LYS A O 1
ATOM 773 N N . MET A 1 96 ? 48.863 -8.063 -25.037 1.00 93.19 96 MET A N 1
ATOM 774 C CA . MET A 1 96 ? 47.545 -7.677 -24.535 1.00 93.19 96 MET A CA 1
ATOM 775 C C . MET A 1 96 ? 47.350 -6.159 -24.644 1.00 93.19 96 MET A C 1
ATOM 777 O O . MET A 1 96 ? 48.274 -5.409 -24.325 1.00 93.19 96 MET A O 1
ATOM 781 N N . PRO A 1 97 ? 46.169 -5.685 -25.080 1.00 96.25 97 PRO A N 1
ATOM 782 C CA . PRO A 1 97 ? 45.902 -4.259 -25.169 1.00 96.25 97 PRO A CA 1
ATOM 783 C C . PRO A 1 97 ? 45.751 -3.671 -23.762 1.00 96.25 97 PRO A C 1
ATOM 785 O O . PRO A 1 97 ? 44.720 -3.842 -23.119 1.00 96.25 97 PRO A O 1
ATOM 788 N N . PHE A 1 98 ? 46.775 -2.972 -23.279 1.00 97.69 98 PHE A N 1
ATOM 789 C CA . PHE A 1 98 ? 46.734 -2.215 -22.025 1.00 97.69 98 PHE A CA 1
ATOM 790 C C . PHE A 1 98 ? 47.228 -0.775 -22.171 1.00 97.69 98 PHE A C 1
ATOM 792 O O . PHE A 1 98 ? 48.060 -0.467 -23.036 1.00 97.69 98 PHE A O 1
ATOM 799 N N . THR A 1 99 ? 46.757 0.067 -21.253 1.00 98.19 99 THR A N 1
ATOM 800 C CA . THR A 1 99 ? 47.223 1.432 -21.004 1.00 98.19 99 THR A CA 1
ATOM 801 C C . THR A 1 99 ? 47.433 1.616 -19.497 1.00 98.19 99 THR A C 1
ATOM 803 O O . THR A 1 99 ? 46.540 1.303 -18.709 1.00 98.19 99 THR A O 1
ATOM 806 N N . THR A 1 100 ? 48.581 2.147 -19.060 1.00 97.62 100 THR A N 1
ATOM 807 C CA . THR A 1 100 ? 48.888 2.291 -17.620 1.00 97.62 100 THR A CA 1
ATOM 808 C C . THR A 1 100 ? 48.221 3.521 -16.980 1.00 97.62 100 THR A C 1
ATOM 810 O O . THR A 1 100 ? 48.903 4.353 -16.376 1.00 97.62 100 THR A O 1
ATOM 813 N N . VAL A 1 101 ? 46.905 3.683 -17.160 1.00 97.25 101 VAL A N 1
ATOM 814 C CA . VAL A 1 101 ? 46.120 4.854 -16.713 1.00 97.25 101 VAL A CA 1
ATOM 815 C C . VAL A 1 101 ? 46.261 5.106 -15.208 1.00 97.25 101 VAL A C 1
ATOM 817 O O . VAL A 1 101 ? 46.288 6.254 -14.775 1.00 97.25 101 VAL A O 1
ATOM 820 N N . TYR A 1 102 ? 46.437 4.054 -14.407 1.00 96.06 102 TYR A N 1
ATOM 821 C CA . TYR A 1 102 ? 46.487 4.141 -12.944 1.00 96.06 102 TYR A CA 1
ATOM 822 C C . TYR A 1 102 ? 47.902 4.256 -12.376 1.00 96.06 102 TYR A C 1
ATOM 824 O O . TYR A 1 102 ? 48.097 4.099 -11.172 1.00 96.06 102 TYR A O 1
ATOM 832 N N . ARG A 1 103 ? 48.907 4.539 -13.217 1.00 95.06 103 ARG A N 1
ATOM 833 C CA . ARG A 1 103 ? 50.321 4.643 -12.812 1.00 95.06 103 ARG A CA 1
ATOM 834 C C . ARG A 1 103 ? 50.523 5.517 -11.578 1.00 95.06 103 ARG A C 1
ATOM 836 O O . ARG A 1 103 ? 51.182 5.099 -10.623 1.00 95.06 103 ARG A O 1
ATOM 843 N N . ASN A 1 104 ? 49.901 6.692 -11.601 1.00 93.12 104 ASN A N 1
ATOM 844 C CA . ASN A 1 104 ? 50.030 7.727 -10.578 1.00 93.12 104 ASN A CA 1
ATOM 845 C C . ASN A 1 104 ? 48.918 7.678 -9.511 1.00 93.12 104 ASN A C 1
ATOM 847 O O . ASN A 1 104 ? 48.777 8.628 -8.745 1.00 93.12 104 ASN A O 1
ATOM 851 N N . LEU A 1 105 ? 48.137 6.594 -9.461 1.00 90.81 105 LEU A N 1
ATOM 852 C CA . LEU A 1 105 ? 47.118 6.331 -8.438 1.00 90.81 105 LEU A CA 1
ATOM 853 C C . LEU A 1 105 ? 47.541 5.171 -7.534 1.00 90.81 105 LEU A C 1
ATOM 855 O O . LEU A 1 105 ? 48.400 4.362 -7.904 1.00 90.81 105 LEU A O 1
ATOM 859 N N . GLU A 1 106 ? 46.972 5.081 -6.337 1.00 87.62 106 GLU A N 1
ATOM 860 C CA . GLU A 1 106 ? 47.277 3.978 -5.428 1.00 87.62 106 GLU A CA 1
ATOM 861 C C . GLU A 1 106 ? 46.640 2.682 -5.927 1.00 87.62 106 GLU A C 1
ATOM 863 O O . GLU A 1 106 ? 45.509 2.664 -6.416 1.00 87.62 106 GLU A O 1
ATOM 868 N N . ASP A 1 107 ? 47.350 1.558 -5.780 1.00 85.75 107 ASP A N 1
ATOM 869 C CA . ASP A 1 107 ? 46.756 0.256 -6.081 1.00 85.75 107 ASP A CA 1
ATOM 870 C C . ASP A 1 107 ? 45.933 -0.259 -4.896 1.00 85.75 107 ASP A C 1
ATOM 872 O O . ASP A 1 107 ? 46.290 -1.215 -4.210 1.00 85.75 107 ASP A O 1
ATOM 876 N N . SER A 1 108 ? 44.851 0.462 -4.615 1.00 83.75 108 SER A N 1
ATOM 877 C CA . SER A 1 108 ? 43.995 0.262 -3.454 1.00 83.75 108 SER A CA 1
ATOM 878 C C . SER A 1 108 ? 42.535 0.182 -3.872 1.00 83.75 108 SER A C 1
ATOM 880 O O . SER A 1 108 ? 42.101 0.872 -4.793 1.00 83.75 108 SER A O 1
ATOM 882 N N . TYR A 1 109 ? 41.769 -0.635 -3.148 1.00 73.62 109 TYR A N 1
ATOM 883 C CA . TYR A 1 109 ? 40.313 -0.680 -3.276 1.00 73.62 109 TYR A CA 1
ATOM 884 C C . TYR A 1 109 ? 39.680 0.680 -2.944 1.00 73.62 109 TYR A C 1
ATOM 886 O O . TYR A 1 109 ? 38.721 1.098 -3.577 1.00 73.62 109 TYR A O 1
ATOM 894 N N . TYR A 1 110 ? 40.254 1.417 -1.991 1.00 78.88 110 TYR A N 1
ATOM 895 C CA . TYR A 1 110 ? 39.736 2.727 -1.595 1.00 78.88 110 TYR A CA 1
ATOM 896 C C . TYR A 1 110 ? 39.958 3.814 -2.655 1.00 78.88 110 TYR A C 1
ATOM 898 O O . TYR A 1 110 ? 39.325 4.857 -2.569 1.00 78.88 110 TYR A O 1
ATOM 906 N N . ASP A 1 111 ? 40.823 3.584 -3.650 1.00 86.44 111 ASP A N 1
ATOM 907 C CA . ASP A 1 111 ? 41.095 4.541 -4.734 1.00 86.44 111 ASP A CA 1
ATOM 908 C C . ASP A 1 111 ? 40.268 4.240 -6.002 1.00 86.44 111 ASP A C 1
ATOM 910 O O . ASP A 1 111 ? 40.435 4.910 -7.022 1.00 86.44 111 ASP A O 1
ATOM 914 N N . LEU A 1 112 ? 39.363 3.248 -5.954 1.00 89.56 112 LEU A N 1
ATOM 915 C CA . LEU A 1 112 ? 38.547 2.822 -7.100 1.00 89.56 112 LEU A CA 1
ATOM 916 C C . LEU A 1 112 ? 37.720 3.965 -7.685 1.00 89.56 112 LEU A C 1
ATOM 918 O O . LEU A 1 112 ? 37.733 4.161 -8.892 1.00 89.56 112 LEU A O 1
ATOM 922 N N . PHE A 1 113 ? 37.099 4.798 -6.847 1.00 93.12 113 PHE A N 1
ATOM 923 C CA . PHE A 1 113 ? 36.347 5.950 -7.341 1.00 93.12 113 PHE A CA 1
ATOM 924 C C . PHE A 1 113 ? 37.206 6.862 -8.228 1.00 93.12 113 PHE A C 1
ATOM 926 O O . PHE A 1 113 ? 36.798 7.251 -9.319 1.00 93.12 113 PHE A O 1
ATOM 933 N N . ARG A 1 114 ? 38.443 7.157 -7.812 1.00 93.00 114 ARG A N 1
ATOM 934 C CA . ARG A 1 114 ? 39.366 7.999 -8.589 1.00 93.00 114 ARG A CA 1
ATOM 935 C C . ARG A 1 114 ? 39.854 7.303 -9.854 1.00 93.00 114 ARG A C 1
ATOM 937 O O . ARG A 1 114 ? 39.970 7.964 -10.887 1.00 93.00 114 ARG A O 1
ATOM 944 N N . LYS A 1 115 ? 40.112 5.994 -9.787 1.00 94.62 115 LYS A N 1
ATOM 945 C CA . LYS A 1 115 ? 40.455 5.173 -10.956 1.00 94.62 115 LYS A CA 1
ATOM 946 C C . LYS A 1 115 ? 39.339 5.210 -11.997 1.00 94.62 115 LYS A C 1
ATOM 948 O O . LYS A 1 115 ? 39.619 5.469 -13.162 1.00 94.62 115 LYS A O 1
ATOM 953 N N . THR A 1 116 ? 38.092 5.085 -11.579 1.00 96.69 116 THR A N 1
ATOM 954 C CA . THR A 1 116 ? 36.936 5.113 -12.474 1.00 96.69 116 THR A CA 1
ATOM 955 C C . THR A 1 116 ? 36.662 6.493 -13.057 1.00 96.69 116 THR A C 1
ATOM 957 O O . THR A 1 116 ? 36.476 6.604 -14.271 1.00 96.69 116 THR A O 1
ATOM 960 N N . LEU A 1 117 ? 36.736 7.561 -12.250 1.00 96.19 117 LEU A N 1
ATOM 961 C CA . LEU A 1 117 ? 36.657 8.934 -12.762 1.00 96.19 117 LEU A CA 1
ATOM 962 C C . LEU A 1 117 ? 37.702 9.166 -13.864 1.00 96.19 117 LEU A C 1
ATOM 964 O O . LEU A 1 117 ? 37.379 9.650 -14.951 1.00 96.19 117 LEU A O 1
ATOM 968 N N . LEU A 1 118 ? 38.959 8.796 -13.586 1.00 96.75 118 LEU A N 1
ATOM 969 C CA . LEU A 1 118 ? 40.056 8.919 -14.541 1.00 96.75 118 LEU A CA 1
ATOM 970 C C . LEU A 1 118 ? 39.863 7.989 -15.744 1.00 96.75 118 LEU A C 1
ATOM 972 O O . LEU A 1 118 ? 40.207 8.375 -16.855 1.00 96.75 118 LEU A O 1
ATOM 976 N N . GLY A 1 119 ? 39.299 6.798 -15.550 1.00 97.50 119 GLY A N 1
ATOM 977 C CA . GLY A 1 119 ? 39.030 5.822 -16.601 1.00 97.50 119 GLY A CA 1
ATOM 978 C C . GLY A 1 119 ? 38.052 6.354 -17.647 1.00 97.50 119 GLY A C 1
ATOM 979 O O . GLY A 1 119 ? 38.375 6.369 -18.839 1.00 97.50 119 GLY A O 1
ATOM 980 N N . PHE A 1 120 ? 36.902 6.881 -17.220 1.00 98.38 120 PHE A N 1
ATOM 981 C CA . PHE A 1 120 ? 35.946 7.516 -18.135 1.00 98.38 120 PHE A CA 1
ATOM 982 C C . PHE A 1 120 ? 36.529 8.766 -18.795 1.00 98.38 120 PHE A C 1
ATOM 984 O O . PHE A 1 120 ? 36.465 8.896 -20.020 1.00 98.38 120 PHE A O 1
ATOM 991 N N . TYR A 1 121 ? 37.172 9.642 -18.013 1.00 97.94 121 TYR A N 1
ATOM 992 C CA . TYR A 1 121 ? 37.805 10.848 -18.548 1.00 97.94 121 TYR A CA 1
ATOM 993 C C . TYR A 1 121 ? 38.861 10.517 -19.605 1.00 97.94 121 TYR A C 1
ATOM 995 O O . TYR A 1 121 ? 38.890 11.124 -20.679 1.00 97.94 121 TYR A O 1
ATOM 1003 N N . TYR A 1 122 ? 39.719 9.533 -19.326 1.00 98.19 122 TYR A N 1
ATOM 1004 C CA . TYR A 1 122 ? 40.795 9.132 -20.222 1.00 98.19 122 TYR A CA 1
ATOM 1005 C C . TYR A 1 122 ? 40.259 8.476 -21.493 1.00 98.19 122 TYR A C 1
ATOM 1007 O O . TYR A 1 122 ? 40.736 8.777 -22.591 1.00 98.19 122 TYR A O 1
ATOM 1015 N N . SER A 1 123 ? 39.244 7.621 -21.355 1.00 98.25 123 SER A N 1
ATOM 1016 C CA . SER A 1 123 ? 38.597 6.951 -22.484 1.00 98.25 123 SER A CA 1
ATOM 1017 C C . SER A 1 123 ? 37.995 7.950 -23.466 1.00 98.25 123 SER A C 1
ATOM 1019 O O . SER A 1 123 ? 38.271 7.875 -24.662 1.00 98.25 123 SER A O 1
ATOM 1021 N N . TYR A 1 124 ? 37.258 8.937 -22.966 1.00 98.19 124 TYR A N 1
ATOM 1022 C CA . TYR A 1 124 ? 36.639 9.958 -23.806 1.00 98.19 124 TYR A CA 1
ATOM 1023 C C . TYR A 1 124 ? 37.661 10.941 -24.398 1.00 98.19 124 TYR A C 1
ATOM 1025 O O . TYR A 1 124 ? 37.631 11.241 -25.590 1.00 98.19 124 TYR A O 1
ATOM 1033 N N . THR A 1 125 ? 38.607 11.419 -23.582 1.00 97.00 125 THR A N 1
ATOM 1034 C CA . THR A 1 125 ? 39.495 12.534 -23.959 1.00 97.00 125 THR A CA 1
ATOM 1035 C C . THR A 1 125 ? 40.714 12.090 -24.766 1.00 97.00 125 THR A C 1
ATOM 1037 O O . THR A 1 125 ? 41.089 12.749 -25.734 1.00 97.00 125 THR A O 1
ATOM 1040 N N . TYR A 1 126 ? 41.360 10.988 -24.370 1.00 96.50 126 TYR A N 1
ATOM 1041 C CA . TYR A 1 126 ? 42.645 10.562 -24.942 1.00 96.50 126 TYR A CA 1
ATOM 1042 C C . TYR A 1 126 ? 42.532 9.330 -25.844 1.00 96.50 126 TYR A C 1
ATOM 1044 O O . TYR A 1 126 ? 43.399 9.122 -26.699 1.00 96.50 126 TYR A O 1
ATOM 1052 N N . ILE A 1 127 ? 41.493 8.500 -25.682 1.00 97.00 127 ILE A N 1
ATOM 1053 C CA . ILE A 1 127 ? 41.274 7.360 -26.579 1.00 97.00 127 ILE A CA 1
ATOM 1054 C C . ILE A 1 127 ? 40.425 7.783 -27.767 1.00 97.00 127 ILE A C 1
ATOM 1056 O O . ILE A 1 127 ? 40.958 7.750 -28.882 1.00 97.00 127 ILE A O 1
ATOM 1060 N N . SER A 1 128 ? 39.154 8.123 -27.538 1.00 97.62 128 SER A N 1
ATOM 1061 C CA . SER A 1 128 ? 38.256 8.712 -28.533 1.00 97.62 128 SER A CA 1
ATOM 1062 C C . SER A 1 128 ? 36.911 9.119 -27.923 1.00 97.62 128 SER A C 1
ATOM 1064 O O . SER A 1 128 ? 36.357 8.399 -27.090 1.00 97.62 128 SER A O 1
ATOM 1066 N N . LYS A 1 129 ? 36.350 10.217 -28.431 1.00 97.44 129 LYS A N 1
ATOM 1067 C CA . LYS A 1 129 ? 34.985 10.690 -28.156 1.00 97.44 129 LYS A CA 1
ATOM 1068 C C . LYS A 1 129 ? 33.930 10.121 -29.119 1.00 97.44 129 LYS A C 1
ATOM 1070 O O . LYS A 1 129 ? 32.754 10.422 -28.971 1.00 97.44 129 LYS A O 1
ATOM 1075 N N . ASP A 1 130 ? 34.358 9.357 -30.124 1.00 97.75 130 ASP A N 1
ATOM 1076 C CA . ASP A 1 130 ? 33.533 8.914 -31.258 1.00 97.75 130 ASP A CA 1
ATOM 1077 C C . ASP A 1 130 ? 33.033 7.460 -31.083 1.00 97.75 130 ASP A C 1
ATOM 1079 O O . ASP A 1 130 ? 32.913 6.709 -32.054 1.00 97.75 130 ASP A O 1
ATOM 1083 N N . PHE A 1 131 ? 32.808 7.041 -29.832 1.00 98.56 131 PHE A N 1
ATOM 1084 C CA . PHE A 1 131 ? 32.129 5.787 -29.493 1.00 98.56 131 PHE A CA 1
ATOM 1085 C C . PHE A 1 131 ? 30.738 6.072 -28.937 1.00 98.56 131 PHE A C 1
ATOM 1087 O O . PHE A 1 131 ? 30.583 7.005 -28.148 1.00 98.56 131 PHE A O 1
ATOM 1094 N N . ASP A 1 132 ? 29.756 5.245 -29.288 1.00 98.62 132 ASP A N 1
ATOM 1095 C CA . ASP A 1 132 ? 28.380 5.407 -28.801 1.00 98.62 132 ASP A CA 1
ATOM 1096 C C . ASP A 1 132 ? 28.273 5.101 -27.295 1.00 98.62 132 ASP A C 1
ATOM 1098 O O . ASP A 1 132 ? 27.571 5.789 -26.552 1.00 98.62 132 ASP A O 1
ATOM 1102 N N . TRP A 1 133 ? 29.029 4.110 -26.816 1.00 98.75 133 TRP A N 1
ATOM 1103 C CA . TRP A 1 133 ? 28.953 3.611 -25.445 1.00 98.75 133 TRP A CA 1
ATOM 1104 C C . TRP A 1 133 ? 30.334 3.365 -24.829 1.00 98.75 133 TRP A C 1
ATOM 1106 O O . TRP A 1 133 ? 31.273 2.916 -25.495 1.00 98.75 133 TRP A O 1
ATOM 1116 N N . TYR A 1 134 ? 30.434 3.602 -23.519 1.00 98.75 134 TYR A N 1
ATOM 1117 C CA . TYR A 1 134 ? 31.645 3.404 -22.722 1.00 98.75 134 TYR A CA 1
ATOM 1118 C C . TYR A 1 134 ? 31.349 2.456 -21.557 1.00 98.75 134 TYR A C 1
ATOM 1120 O O . TYR A 1 134 ? 30.623 2.815 -20.629 1.00 98.75 134 TYR A O 1
ATOM 1128 N N . LEU A 1 135 ? 31.915 1.248 -21.601 1.00 98.62 135 LEU A N 1
ATOM 1129 C CA . LEU A 1 135 ? 31.783 0.226 -20.561 1.00 98.62 135 LEU A CA 1
ATOM 1130 C C . LEU A 1 135 ? 32.970 0.278 -19.595 1.00 98.62 135 LEU A C 1
ATOM 1132 O O . LEU A 1 135 ? 34.120 0.088 -20.009 1.00 98.62 135 LEU A O 1
ATOM 1136 N N . LYS A 1 136 ? 32.658 0.442 -18.307 1.00 98.12 136 LYS A N 1
ATOM 1137 C CA . LYS A 1 136 ? 33.566 0.146 -17.198 1.00 98.12 136 LYS A CA 1
ATOM 1138 C C . LYS A 1 136 ? 33.350 -1.290 -16.737 1.00 98.12 136 LYS A C 1
ATOM 1140 O O . LYS A 1 136 ? 32.223 -1.680 -16.422 1.00 98.12 136 LYS A O 1
ATOM 1145 N N . ALA A 1 137 ? 34.434 -2.049 -16.655 1.00 97.44 137 ALA A N 1
ATOM 1146 C CA . ALA A 1 137 ? 34.444 -3.406 -16.127 1.00 97.44 137 ALA A CA 1
ATOM 1147 C C . ALA A 1 137 ? 35.641 -3.622 -15.194 1.00 97.44 137 ALA A C 1
ATOM 1149 O O . ALA A 1 137 ? 36.647 -2.925 -15.295 1.00 97.44 137 ALA A O 1
ATOM 1150 N N . ASP A 1 138 ? 35.542 -4.631 -14.341 1.00 94.62 138 ASP A N 1
ATOM 1151 C CA . ASP A 1 138 ? 36.606 -5.128 -13.477 1.00 94.62 138 ASP A CA 1
ATOM 1152 C C . ASP A 1 138 ? 37.189 -6.435 -14.039 1.00 94.62 138 ASP A C 1
ATOM 1154 O O . ASP A 1 138 ? 36.593 -7.113 -14.886 1.00 94.62 138 ASP A O 1
ATOM 1158 N N . ASP A 1 139 ? 38.380 -6.808 -13.574 1.00 93.56 139 ASP A N 1
ATOM 1159 C CA . ASP A 1 139 ? 39.081 -8.008 -14.043 1.00 93.56 139 ASP A CA 1
ATOM 1160 C C . ASP A 1 139 ? 38.408 -9.344 -13.684 1.00 93.56 139 ASP A C 1
ATOM 1162 O O . ASP A 1 139 ? 38.810 -10.385 -14.200 1.00 93.56 139 ASP A O 1
ATOM 1166 N N . ASP A 1 140 ? 37.352 -9.344 -12.873 1.00 90.25 140 ASP A N 1
ATOM 1167 C CA . ASP A 1 140 ? 36.498 -10.503 -12.599 1.00 90.25 140 ASP A CA 1
ATOM 1168 C C . ASP A 1 140 ? 35.105 -10.430 -13.250 1.00 90.25 140 ASP A C 1
ATOM 1170 O O . ASP A 1 140 ? 34.235 -11.249 -12.938 1.00 90.25 140 ASP A O 1
ATOM 1174 N N . ASN A 1 141 ? 34.897 -9.522 -14.209 1.00 93.19 141 ASN A N 1
ATOM 1175 C CA . ASN A 1 141 ? 33.670 -9.478 -15.003 1.00 93.19 141 ASN A CA 1
ATOM 1176 C C . ASN A 1 141 ? 33.707 -10.374 -16.251 1.00 93.19 141 ASN A C 1
ATOM 1178 O O . ASN A 1 141 ? 34.748 -10.619 -16.869 1.00 93.19 141 ASN A O 1
ATOM 1182 N N . TYR A 1 142 ? 32.515 -10.812 -16.664 1.00 92.88 142 TYR A N 1
ATOM 1183 C CA . TYR A 1 142 ? 32.264 -11.491 -17.931 1.00 92.88 142 TYR A CA 1
ATOM 1184 C C . TYR A 1 142 ? 31.043 -10.882 -18.620 1.00 92.88 142 TYR A C 1
ATOM 1186 O O . TYR A 1 142 ? 29.997 -10.732 -17.993 1.00 92.88 142 TYR A O 1
ATOM 1194 N N . PHE A 1 143 ? 31.158 -10.603 -19.920 1.00 94.44 143 PHE A N 1
ATOM 1195 C CA . PHE A 1 143 ? 30.061 -10.073 -20.730 1.00 94.44 143 PHE A CA 1
ATOM 1196 C C . PHE A 1 143 ? 29.789 -10.958 -21.949 1.00 94.44 143 PHE A C 1
ATOM 1198 O O . PHE A 1 143 ? 30.693 -11.290 -22.721 1.00 94.44 143 PHE A O 1
ATOM 1205 N N . ALA A 1 144 ? 28.516 -11.296 -22.162 1.00 95.06 144 ALA A N 1
ATOM 1206 C CA . ALA A 1 144 ? 28.040 -11.889 -23.408 1.00 95.06 144 ALA A CA 1
ATOM 1207 C C . ALA A 1 144 ? 27.916 -10.786 -24.473 1.00 95.06 144 ALA A C 1
ATOM 1209 O O . ALA A 1 144 ? 26.844 -10.222 -24.680 1.00 95.06 144 ALA A O 1
ATOM 1210 N N . MET A 1 145 ? 29.044 -10.442 -25.100 1.00 95.75 145 MET A N 1
ATOM 1211 C CA . MET A 1 145 ? 29.186 -9.219 -25.904 1.00 95.75 145 MET A CA 1
ATOM 1212 C C . MET A 1 145 ? 28.196 -9.102 -27.061 1.00 95.75 145 MET A C 1
ATOM 1214 O O . MET A 1 145 ? 27.733 -8.000 -27.329 1.00 95.75 145 MET A O 1
ATOM 1218 N N . ASP A 1 146 ? 27.835 -10.212 -27.703 1.00 93.69 146 ASP A N 1
ATOM 1219 C CA . ASP A 1 146 ? 26.898 -10.197 -28.829 1.00 93.69 146 ASP A CA 1
ATOM 1220 C C . ASP A 1 146 ? 25.499 -9.740 -28.361 1.00 93.69 146 ASP A C 1
ATOM 1222 O O . ASP A 1 146 ? 24.903 -8.853 -28.964 1.00 93.69 146 ASP A O 1
ATOM 1226 N N . HIS A 1 147 ? 25.030 -10.244 -27.212 1.00 94.19 147 HIS A N 1
ATOM 1227 C CA . HIS A 1 147 ? 23.760 -9.821 -26.604 1.00 94.19 147 HIS A CA 1
ATOM 1228 C C . HIS A 1 147 ? 23.829 -8.406 -26.025 1.00 94.19 147 HIS A C 1
ATOM 1230 O O . HIS A 1 147 ? 22.837 -7.680 -26.030 1.00 94.19 147 HIS A O 1
ATOM 1236 N N . LEU A 1 148 ? 24.990 -8.015 -25.489 1.00 96.75 148 LEU A N 1
ATOM 1237 C CA . LEU A 1 148 ? 25.172 -6.666 -24.967 1.00 96.75 148 LEU A CA 1
ATOM 1238 C C . LEU A 1 148 ? 25.060 -5.635 -26.094 1.00 96.75 148 LEU A C 1
ATOM 1240 O O . LEU A 1 148 ? 24.336 -4.659 -25.939 1.00 96.75 148 LEU A O 1
ATOM 1244 N N . LYS A 1 149 ? 25.732 -5.869 -27.225 1.00 97.12 149 LYS A N 1
ATOM 1245 C CA . LYS A 1 149 ? 25.668 -4.990 -28.398 1.00 97.12 149 LYS A CA 1
ATOM 1246 C C . LYS A 1 149 ? 24.254 -4.911 -28.981 1.00 97.12 149 LYS A C 1
ATOM 1248 O O . LYS A 1 149 ? 23.782 -3.809 -29.227 1.00 97.12 149 LYS A O 1
ATOM 1253 N N . GLU A 1 150 ? 23.549 -6.039 -29.087 1.00 95.88 150 GLU A N 1
ATOM 1254 C CA . GLU A 1 150 ? 22.143 -6.064 -29.522 1.00 95.88 150 GLU A CA 1
ATOM 1255 C C . GLU A 1 150 ? 21.237 -5.236 -28.599 1.00 95.88 150 GLU A C 1
ATOM 1257 O O . GLU A 1 150 ? 20.381 -4.491 -29.066 1.00 95.88 150 GLU A O 1
ATOM 1262 N N . TYR A 1 151 ? 21.439 -5.320 -27.281 1.00 97.06 151 TYR A N 1
ATOM 1263 C CA . TYR A 1 151 ? 20.701 -4.491 -26.331 1.00 97.06 151 TYR A CA 1
ATOM 1264 C C . TYR A 1 151 ? 21.013 -2.998 -26.506 1.00 97.06 151 TYR A C 1
ATOM 1266 O O . TYR A 1 151 ? 20.095 -2.180 -26.506 1.00 97.06 151 TYR A O 1
ATOM 1274 N N . LEU A 1 152 ? 22.284 -2.637 -26.686 1.00 97.81 152 LEU A N 1
ATOM 1275 C CA . LEU A 1 152 ? 22.687 -1.244 -26.892 1.00 97.81 152 LEU A CA 1
ATOM 1276 C C . LEU A 1 152 ? 22.133 -0.656 -28.199 1.00 97.81 152 LEU A C 1
ATOM 1278 O O . LEU A 1 152 ? 21.799 0.524 -28.214 1.00 97.81 152 LEU A O 1
ATOM 1282 N N . ASP A 1 153 ? 21.948 -1.467 -29.246 1.00 97.00 153 ASP A N 1
ATOM 1283 C CA . ASP A 1 153 ? 21.299 -1.047 -30.502 1.00 97.00 153 ASP A CA 1
ATOM 1284 C C . ASP A 1 153 ? 19.823 -0.652 -30.325 1.00 97.00 153 ASP A C 1
ATOM 1286 O O . ASP A 1 153 ? 19.252 0.027 -31.179 1.00 97.00 153 ASP A O 1
ATOM 1290 N N . THR A 1 154 ? 19.188 -1.055 -29.219 1.00 96.56 154 THR A N 1
ATOM 1291 C CA . THR A 1 154 ? 17.805 -0.656 -28.900 1.00 96.56 154 THR A CA 1
ATOM 1292 C C . THR A 1 154 ? 17.703 0.705 -28.213 1.00 96.56 154 THR A C 1
ATOM 1294 O O . THR A 1 154 ? 16.593 1.192 -27.990 1.00 96.56 154 THR A O 1
ATOM 1297 N N . LEU A 1 155 ? 18.836 1.314 -27.855 1.00 97.50 155 LEU A N 1
ATOM 1298 C CA . LEU A 1 155 ? 18.909 2.533 -27.059 1.00 97.50 155 LEU A CA 1
ATOM 1299 C C . LEU A 1 155 ? 19.543 3.680 -27.850 1.00 97.50 155 LEU A C 1
ATOM 1301 O O . LEU A 1 155 ? 20.347 3.470 -28.754 1.00 97.50 155 LEU A O 1
ATOM 1305 N N . ASP A 1 156 ? 19.219 4.913 -27.462 1.00 97.25 156 ASP A N 1
ATOM 1306 C CA . ASP A 1 156 ? 19.804 6.115 -28.054 1.00 97.25 156 ASP A CA 1
ATOM 1307 C C . ASP A 1 156 ? 21.017 6.591 -27.239 1.00 97.25 156 ASP A C 1
ATOM 1309 O O . ASP A 1 156 ? 20.887 7.063 -26.109 1.00 97.25 156 ASP A O 1
ATOM 1313 N N . ALA A 1 157 ? 22.214 6.481 -27.818 1.00 96.69 157 ALA A N 1
ATOM 1314 C CA . ALA A 1 157 ? 23.463 6.921 -27.194 1.00 96.69 157 ALA A CA 1
ATOM 1315 C C . ALA A 1 157 ? 23.590 8.453 -27.049 1.00 96.69 157 ALA A C 1
ATOM 1317 O O . ALA A 1 157 ? 24.470 8.942 -26.325 1.00 96.69 157 ALA A O 1
ATOM 1318 N N . THR A 1 158 ? 22.735 9.218 -27.737 1.00 95.06 158 THR A N 1
ATOM 1319 C CA . THR A 1 158 ? 22.674 10.683 -27.630 1.00 95.06 158 THR A CA 1
ATOM 1320 C C . THR A 1 158 ? 21.885 11.155 -26.408 1.00 95.06 158 THR A C 1
ATOM 1322 O O . THR A 1 158 ? 22.043 12.304 -25.988 1.00 95.06 158 THR A O 1
ATOM 1325 N N . GLU A 1 159 ? 21.130 10.255 -25.775 1.00 96.94 159 GLU A N 1
ATOM 1326 C CA . GLU A 1 159 ? 20.497 10.478 -24.478 1.00 96.94 159 GLU A CA 1
ATOM 1327 C C . GLU A 1 159 ? 21.472 10.149 -23.335 1.00 96.94 159 GLU A C 1
ATOM 1329 O O . GLU A 1 159 ? 22.264 9.205 -23.445 1.00 96.94 159 GLU A O 1
ATOM 1334 N N . PRO A 1 160 ? 21.468 10.899 -22.217 1.00 96.44 160 PRO A N 1
ATOM 1335 C CA . PRO A 1 160 ? 22.404 10.694 -21.118 1.00 96.44 160 PRO A CA 1
ATOM 1336 C C . PRO A 1 160 ? 21.978 9.502 -20.248 1.00 96.44 160 PRO A C 1
ATOM 1338 O O . PRO A 1 160 ? 21.298 9.648 -19.234 1.00 96.44 160 PRO A O 1
ATOM 1341 N N . LEU A 1 161 ? 22.395 8.300 -20.648 1.00 97.75 161 LEU A N 1
ATOM 1342 C CA . LEU A 1 161 ? 21.988 7.039 -20.040 1.00 97.75 161 LEU A CA 1
ATOM 1343 C C . LEU A 1 161 ? 23.098 6.438 -19.172 1.00 97.75 161 LEU A C 1
ATOM 1345 O O . LEU A 1 161 ? 24.263 6.372 -19.571 1.00 97.75 161 LEU A O 1
ATOM 1349 N N . PHE A 1 162 ? 22.698 5.942 -17.999 1.00 98.12 162 PHE A N 1
ATOM 1350 C CA . PHE A 1 162 ? 23.549 5.222 -17.054 1.00 98.12 162 PHE A CA 1
ATOM 1351 C C . PHE A 1 162 ? 23.008 3.804 -16.830 1.00 98.12 162 PHE A C 1
ATOM 1353 O O . PHE A 1 162 ? 22.053 3.592 -16.079 1.00 98.12 162 PHE A O 1
ATOM 1360 N N . LEU A 1 163 ? 23.607 2.822 -17.502 1.00 98.25 163 LEU A N 1
ATOM 1361 C CA . LEU A 1 163 ? 23.103 1.449 -17.596 1.00 98.25 163 LEU A CA 1
ATOM 1362 C C . LEU A 1 163 ? 23.908 0.505 -16.694 1.00 98.25 163 LEU A C 1
ATOM 1364 O O . LEU A 1 163 ? 25.133 0.490 -16.750 1.00 98.25 163 LEU A O 1
ATOM 1368 N N . GLY A 1 164 ? 23.238 -0.329 -15.905 1.00 95.12 164 GLY A N 1
ATOM 1369 C CA . GLY A 1 164 ? 23.888 -1.344 -15.076 1.00 95.12 164 GLY A CA 1
ATOM 1370 C C . GLY A 1 164 ? 22.896 -2.059 -14.163 1.00 95.12 164 GLY A C 1
ATOM 1371 O O . GLY A 1 164 ? 21.688 -2.040 -14.415 1.00 95.12 164 GLY A O 1
ATOM 1372 N N . TYR A 1 165 ? 23.396 -2.698 -13.102 1.00 90.69 165 TYR A N 1
ATOM 1373 C CA . TYR A 1 165 ? 22.547 -3.315 -12.080 1.00 90.69 165 TYR A CA 1
ATOM 1374 C C . TYR A 1 165 ? 22.165 -2.308 -10.988 1.00 90.69 165 TYR A C 1
ATOM 1376 O O . TYR A 1 165 ? 22.964 -2.017 -10.098 1.00 90.69 165 TYR A O 1
ATOM 1384 N N . ARG A 1 166 ? 20.937 -1.783 -11.031 1.00 87.31 166 ARG A N 1
ATOM 1385 C CA . ARG A 1 166 ? 20.475 -0.736 -10.106 1.00 87.31 166 ARG A CA 1
ATOM 1386 C C . ARG A 1 166 ? 20.215 -1.256 -8.683 1.00 87.31 166 ARG A C 1
ATOM 1388 O O . ARG A 1 166 ? 19.293 -2.035 -8.460 1.00 87.31 166 ARG A O 1
ATOM 1395 N N . MET A 1 167 ? 20.937 -0.710 -7.709 1.00 73.56 167 MET A N 1
ATOM 1396 C CA . MET A 1 167 ? 20.745 -0.865 -6.262 1.00 73.56 167 MET A CA 1
ATOM 1397 C C . MET A 1 167 ? 20.163 0.426 -5.656 1.00 73.56 167 MET A C 1
ATOM 1399 O O . MET A 1 167 ? 20.473 1.517 -6.121 1.00 73.56 167 MET A O 1
ATOM 1403 N N . LYS A 1 168 ? 19.330 0.342 -4.608 1.00 64.44 168 LYS A N 1
ATOM 1404 C CA . LYS A 1 168 ? 18.711 1.521 -3.949 1.00 64.44 168 LYS A CA 1
ATOM 1405 C C . LYS A 1 168 ? 19.024 1.799 -2.460 1.00 64.44 168 LYS A C 1
ATOM 1407 O O . LYS A 1 168 ? 18.478 2.772 -1.954 1.00 64.44 168 LYS A O 1
ATOM 1412 N N . PRO A 1 169 ? 19.881 1.065 -1.721 1.00 43.75 169 PRO A N 1
ATOM 1413 C CA . PRO A 1 169 ? 19.984 1.271 -0.269 1.00 43.75 169 PRO A CA 1
ATOM 1414 C C . PRO A 1 169 ? 20.557 2.634 0.170 1.00 43.75 169 PRO A C 1
ATOM 1416 O O . PRO A 1 169 ? 20.453 2.965 1.347 1.00 43.75 169 PRO A O 1
ATOM 1419 N N . PHE A 1 170 ? 21.166 3.420 -0.732 1.00 46.44 170 PHE A N 1
ATOM 1420 C CA . PHE A 1 170 ? 21.946 4.610 -0.354 1.00 46.44 170 PHE A CA 1
ATOM 1421 C C . PHE A 1 170 ? 21.596 5.913 -1.094 1.00 46.44 170 PHE A C 1
ATOM 1423 O O . PHE A 1 170 ? 22.026 6.972 -0.645 1.00 46.44 170 PHE A O 1
ATOM 1430 N N . LEU A 1 171 ? 20.862 5.864 -2.213 1.00 62.62 171 LEU A N 1
ATOM 1431 C CA . LEU A 1 171 ? 20.505 7.040 -3.022 1.00 62.62 171 LEU A CA 1
ATOM 1432 C C . LEU A 1 171 ? 19.046 6.937 -3.483 1.00 62.62 171 LEU A C 1
ATOM 1434 O O . LEU A 1 171 ? 18.616 5.867 -3.907 1.00 62.62 171 LEU A O 1
ATOM 1438 N N . GLU A 1 172 ? 18.314 8.055 -3.455 1.00 57.78 172 GLU A N 1
ATOM 1439 C CA . GLU A 1 172 ? 16.877 8.151 -3.780 1.00 57.78 172 GLU A CA 1
ATOM 1440 C C . GLU A 1 172 ? 16.550 7.689 -5.220 1.00 57.78 172 GLU A C 1
ATOM 1442 O O . GLU A 1 172 ? 15.538 7.032 -5.452 1.00 57.78 172 GLU A O 1
ATOM 1447 N N . GLY A 1 173 ? 17.468 7.911 -6.172 1.00 60.91 173 GLY A N 1
ATOM 1448 C CA . GLY A 1 173 ? 17.409 7.381 -7.547 1.00 60.91 173 GLY A CA 1
ATOM 1449 C C . GLY A 1 173 ? 18.133 6.040 -7.768 1.00 60.91 173 GLY A C 1
ATOM 1450 O O . GLY A 1 173 ? 18.087 5.479 -8.863 1.00 60.91 173 GLY A O 1
ATOM 1451 N N . GLY A 1 174 ? 18.779 5.501 -6.732 1.00 78.62 174 GLY A N 1
ATOM 1452 C CA . GLY A 1 174 ? 19.655 4.331 -6.796 1.00 78.62 174 GLY A CA 1
ATOM 1453 C C . GLY A 1 174 ? 21.051 4.599 -7.376 1.00 78.62 174 GLY A C 1
ATOM 1454 O O . GLY A 1 174 ? 21.396 5.721 -7.735 1.00 78.62 174 GLY A O 1
ATOM 1455 N N . TYR A 1 175 ? 21.865 3.548 -7.452 1.00 85.81 175 TYR A N 1
ATOM 1456 C CA . TYR A 1 175 ? 23.193 3.510 -8.074 1.00 85.81 175 TYR A CA 1
ATOM 1457 C C . TYR A 1 175 ? 23.377 2.183 -8.820 1.00 85.81 175 TYR A C 1
ATOM 1459 O O . TYR A 1 175 ? 22.809 1.177 -8.405 1.00 85.81 175 TYR A O 1
ATOM 1467 N N . ASN A 1 176 ? 24.142 2.150 -9.912 1.00 92.50 176 ASN A N 1
ATOM 1468 C CA . ASN A 1 176 ? 24.483 0.878 -10.561 1.00 92.50 176 ASN A CA 1
ATOM 1469 C C . ASN A 1 176 ? 25.645 0.209 -9.824 1.00 92.50 176 ASN A C 1
ATOM 1471 O O . ASN A 1 176 ? 26.634 0.876 -9.558 1.00 92.50 176 ASN A O 1
ATOM 1475 N N . SER A 1 177 ? 25.539 -1.083 -9.510 1.00 88.31 177 SER A N 1
ATOM 1476 C CA . SER A 1 177 ? 26.593 -1.845 -8.832 1.00 88.31 177 SER A CA 1
ATOM 1477 C C . SER A 1 177 ? 27.884 -1.863 -9.649 1.00 88.31 177 SER A C 1
ATOM 1479 O O . SER A 1 177 ? 27.875 -2.243 -10.821 1.00 88.31 177 SER A O 1
ATOM 1481 N N . GLY A 1 178 ? 29.009 -1.542 -9.007 1.00 85.88 178 GLY A N 1
ATOM 1482 C CA . GLY A 1 178 ? 30.325 -1.678 -9.637 1.00 85.88 178 GLY A CA 1
ATOM 1483 C C . GLY A 1 178 ? 30.662 -3.132 -9.986 1.00 85.88 178 GLY A C 1
ATOM 1484 O O . GLY A 1 178 ? 31.279 -3.386 -11.015 1.00 85.88 178 GLY A O 1
ATOM 1485 N N . GLY A 1 179 ? 30.173 -4.092 -9.189 1.00 84.25 179 GLY A N 1
ATOM 1486 C CA . GLY A 1 179 ? 30.481 -5.518 -9.342 1.00 84.25 179 GLY A CA 1
ATOM 1487 C C . GLY A 1 179 ? 29.918 -6.167 -10.609 1.00 84.25 179 GLY A C 1
ATOM 1488 O O . GLY A 1 179 ? 30.437 -7.192 -11.038 1.00 84.25 179 GLY A O 1
ATOM 1489 N N . SER A 1 180 ? 28.893 -5.582 -11.237 1.00 88.19 180 SER A N 1
ATOM 1490 C CA . SER A 1 180 ? 28.388 -6.033 -12.545 1.00 88.19 180 SER A CA 1
ATOM 1491 C C . SER A 1 180 ? 29.058 -5.332 -13.730 1.00 88.19 180 SER A C 1
ATOM 1493 O O . SER A 1 180 ? 28.722 -5.627 -14.877 1.00 88.19 180 SER A O 1
ATOM 1495 N N . GLY A 1 181 ? 29.918 -4.345 -13.462 1.00 95.06 181 GLY A N 1
ATOM 1496 C CA . GLY A 1 181 ? 30.234 -3.282 -14.409 1.00 95.06 181 GLY A CA 1
ATOM 1497 C C . GLY A 1 181 ? 29.005 -2.436 -14.764 1.00 95.06 181 GLY A C 1
ATOM 1498 O O . GLY A 1 181 ? 27.867 -2.735 -14.376 1.00 95.06 181 GLY A O 1
ATOM 1499 N N . TYR A 1 182 ? 29.241 -1.356 -15.503 1.00 98.12 182 TYR A N 1
ATOM 1500 C CA . TYR A 1 182 ? 28.184 -0.463 -15.976 1.00 98.12 182 TYR A CA 1
ATOM 1501 C C . TYR A 1 182 ? 28.643 0.376 -17.170 1.00 98.12 182 TYR A C 1
ATOM 1503 O O . TYR A 1 182 ? 29.837 0.537 -17.438 1.00 98.12 182 TYR A O 1
ATOM 1511 N N . ILE A 1 183 ? 27.666 0.908 -17.898 1.00 98.69 183 ILE A N 1
ATOM 1512 C CA . ILE A 1 183 ? 27.852 1.599 -19.170 1.00 98.69 183 ILE A CA 1
ATOM 1513 C C . ILE A 1 183 ? 27.310 3.016 -19.062 1.00 98.69 183 ILE A C 1
ATOM 1515 O O . ILE A 1 183 ? 26.216 3.243 -18.541 1.00 98.69 183 ILE A O 1
ATOM 1519 N N . LEU A 1 184 ? 28.073 3.959 -19.601 1.00 98.75 184 LEU A N 1
ATOM 1520 C CA . LEU A 1 184 ? 27.618 5.315 -19.862 1.00 98.75 184 LEU A CA 1
ATOM 1521 C C . LEU A 1 184 ? 27.470 5.511 -21.370 1.00 98.75 184 LEU A C 1
ATOM 1523 O O . LEU A 1 184 ? 28.345 5.105 -22.142 1.00 98.75 184 LEU A O 1
ATOM 1527 N N . SER A 1 185 ? 26.367 6.130 -21.786 1.00 98.69 185 SER A N 1
ATOM 1528 C CA . SER A 1 185 ? 26.226 6.602 -23.164 1.00 98.69 185 SER A CA 1
ATOM 1529 C C . SER A 1 185 ? 27.230 7.712 -23.467 1.00 98.69 185 SER A C 1
ATOM 1531 O O . SER A 1 185 ? 27.741 8.376 -22.556 1.00 98.69 185 SER A O 1
ATOM 1533 N N . ASN A 1 186 ? 27.488 7.958 -24.749 1.00 98.44 186 ASN A N 1
ATOM 1534 C CA . ASN A 1 186 ? 28.324 9.067 -25.192 1.00 98.44 186 ASN A CA 1
ATOM 1535 C C . ASN A 1 186 ? 27.890 10.397 -24.558 1.00 98.44 186 ASN A C 1
ATOM 1537 O O . ASN A 1 186 ? 28.720 11.124 -24.007 1.00 98.44 186 ASN A O 1
ATOM 1541 N N . ALA A 1 187 ? 26.584 10.678 -24.556 1.00 97.62 187 ALA A N 1
ATOM 1542 C CA . ALA A 1 187 ? 26.045 11.891 -23.955 1.00 97.62 187 ALA A CA 1
ATOM 1543 C C . ALA A 1 187 ? 26.301 11.977 -22.443 1.00 97.62 187 ALA A C 1
ATOM 1545 O O . ALA A 1 187 ? 26.679 13.045 -21.955 1.00 97.62 187 ALA A O 1
ATOM 1546 N N . ALA A 1 188 ? 26.166 10.868 -21.707 1.00 97.94 188 ALA A N 1
ATOM 1547 C CA . ALA A 1 188 ? 26.452 10.835 -20.274 1.00 97.94 188 ALA A CA 1
ATOM 1548 C C . ALA A 1 188 ? 27.946 11.054 -19.978 1.00 97.94 188 ALA A C 1
ATOM 1550 O O . ALA A 1 188 ? 28.287 11.850 -19.100 1.00 97.94 188 ALA A O 1
ATOM 1551 N N . VAL A 1 189 ? 28.847 10.411 -20.733 1.00 98.25 189 VAL A N 1
ATOM 1552 C CA . VAL A 1 189 ? 30.300 10.600 -20.563 1.00 98.25 189 VAL A CA 1
ATOM 1553 C C . VAL A 1 189 ? 30.725 12.019 -20.930 1.00 98.25 189 VAL A C 1
ATOM 1555 O O . VAL A 1 189 ? 31.543 12.606 -20.223 1.00 98.25 189 VAL A O 1
ATOM 1558 N N . ARG A 1 190 ? 30.148 12.605 -21.984 1.00 97.44 190 ARG A N 1
ATOM 1559 C CA . ARG A 1 190 ? 30.404 13.998 -22.362 1.00 97.44 190 ARG A CA 1
ATOM 1560 C C . ARG A 1 190 ? 30.053 14.958 -21.228 1.00 97.44 190 ARG A C 1
ATOM 1562 O O . ARG A 1 190 ? 30.904 15.749 -20.830 1.00 97.44 190 ARG A O 1
ATOM 1569 N N . LEU A 1 191 ? 28.842 14.852 -20.672 1.00 96.44 191 LEU A N 1
ATOM 1570 C CA . LEU A 1 191 ? 28.410 15.682 -19.540 1.00 96.44 191 LEU A CA 1
ATOM 1571 C C . LEU A 1 191 ? 29.312 15.478 -18.317 1.00 96.44 191 LEU A C 1
ATOM 1573 O O . LEU A 1 191 ? 29.698 16.443 -17.658 1.00 96.44 191 LEU A O 1
ATOM 1577 N N . PHE A 1 192 ? 29.701 14.232 -18.046 1.00 97.44 192 PHE A N 1
ATOM 1578 C CA . PHE A 1 192 ? 30.637 13.914 -16.977 1.00 97.44 192 PHE A CA 1
ATOM 1579 C C . PHE A 1 192 ? 32.003 14.600 -17.162 1.00 97.44 192 PHE A C 1
ATOM 1581 O O . PHE A 1 192 ? 32.504 15.242 -16.236 1.00 97.44 192 PHE A O 1
ATOM 1588 N N . VAL A 1 193 ? 32.604 14.502 -18.349 1.00 96.44 193 VAL A N 1
ATOM 1589 C CA . VAL A 1 193 ? 33.928 15.078 -18.633 1.00 96.44 193 VAL A CA 1
ATOM 1590 C C . VAL A 1 193 ? 33.896 16.604 -18.647 1.00 96.44 193 VAL A C 1
ATOM 1592 O O . VAL A 1 193 ? 34.796 17.233 -18.088 1.00 96.44 193 VAL A O 1
ATOM 1595 N N . GLU A 1 194 ? 32.876 17.200 -19.265 1.00 92.94 194 GLU A N 1
ATOM 1596 C CA . GLU A 1 194 ? 32.786 18.652 -19.458 1.00 92.94 194 GLU A CA 1
ATOM 1597 C C . GLU A 1 194 ? 32.375 19.402 -18.182 1.00 92.94 194 GLU A C 1
ATOM 1599 O O . GLU A 1 194 ? 32.795 20.547 -17.997 1.00 92.94 194 GLU A O 1
ATOM 1604 N N . HIS A 1 195 ? 31.595 18.776 -17.291 1.00 91.19 195 HIS A N 1
ATOM 1605 C CA . HIS A 1 195 ? 31.001 19.470 -16.140 1.00 91.19 195 HIS A CA 1
ATOM 1606 C C . HIS A 1 195 ? 31.328 18.871 -14.771 1.00 91.19 195 HIS A C 1
ATOM 1608 O O . HIS A 1 195 ? 31.344 19.612 -13.793 1.00 91.19 195 HIS A O 1
ATOM 1614 N N . LEU A 1 196 ? 31.603 17.567 -14.665 1.00 93.12 196 LEU A N 1
ATOM 1615 C CA . LEU A 1 196 ? 31.660 16.890 -13.361 1.00 93.12 196 LEU A CA 1
ATOM 1616 C C . LEU A 1 196 ? 33.061 16.487 -12.918 1.00 93.12 196 LEU A C 1
ATOM 1618 O O . LEU A 1 196 ? 33.380 16.588 -11.735 1.00 93.12 196 LEU A O 1
ATOM 1622 N N . TYR A 1 197 ? 33.924 16.053 -13.836 1.00 94.50 197 TYR A N 1
ATOM 1623 C CA . TYR A 1 197 ? 35.240 15.518 -13.475 1.00 94.50 197 TYR A CA 1
ATOM 1624 C C . TYR A 1 197 ? 36.076 16.506 -12.635 1.00 94.50 197 TYR A C 1
ATOM 1626 O O . TYR A 1 197 ? 36.684 16.126 -11.627 1.00 94.50 197 TYR A O 1
ATOM 1634 N N . HIS A 1 198 ? 36.075 17.782 -13.033 1.00 90.00 198 HIS A N 1
ATOM 1635 C CA . HIS A 1 198 ? 36.836 18.852 -12.382 1.00 90.00 198 HIS A CA 1
ATOM 1636 C C . HIS A 1 198 ? 36.106 19.517 -11.204 1.00 90.00 198 HIS A C 1
ATOM 1638 O O . HIS A 1 198 ? 36.737 20.285 -10.476 1.00 90.00 198 HIS A O 1
ATOM 1644 N N . ASP A 1 199 ? 34.819 19.231 -11.001 1.00 86.81 199 ASP A N 1
ATOM 1645 C CA . ASP A 1 199 ? 34.006 19.850 -9.957 1.00 86.81 199 ASP A CA 1
ATOM 1646 C C . ASP A 1 199 ? 33.871 18.912 -8.748 1.00 86.81 199 ASP A C 1
ATOM 1648 O O . ASP A 1 199 ? 33.079 17.970 -8.726 1.00 86.81 199 ASP A O 1
ATOM 1652 N N . GLU A 1 200 ? 34.667 19.162 -7.709 1.00 85.88 200 GLU A N 1
ATOM 1653 C CA . GLU A 1 200 ? 34.630 18.367 -6.475 1.00 85.88 200 GLU A CA 1
ATOM 1654 C C . GLU A 1 200 ? 33.399 18.655 -5.597 1.00 85.88 200 GLU A C 1
ATOM 1656 O O . GLU A 1 200 ? 33.147 17.899 -4.658 1.00 85.88 200 GLU A O 1
ATOM 1661 N N . GLN A 1 201 ? 32.624 19.709 -5.879 1.00 82.44 201 GLN A N 1
ATOM 1662 C CA . GLN A 1 201 ? 31.372 19.983 -5.168 1.00 82.44 201 GLN A CA 1
ATOM 1663 C C . GLN A 1 201 ? 30.223 19.159 -5.747 1.00 82.44 201 GLN A C 1
ATOM 1665 O O . GLN A 1 201 ? 29.475 18.539 -4.990 1.00 82.44 201 GLN A O 1
ATOM 1670 N N . LEU A 1 202 ? 30.107 19.119 -7.076 1.00 80.38 202 LEU A N 1
ATOM 1671 C CA . LEU A 1 202 ? 29.095 18.317 -7.773 1.00 80.38 202 LEU A CA 1
ATOM 1672 C C . LEU A 1 202 ? 29.453 16.827 -7.791 1.00 80.38 202 LEU A C 1
ATOM 1674 O O . LEU A 1 202 ? 28.580 15.963 -7.733 1.00 80.38 202 LEU A O 1
ATOM 1678 N N . CYS A 1 203 ? 30.748 16.521 -7.813 1.00 87.88 203 CYS A N 1
ATOM 1679 C CA . CYS A 1 203 ? 31.271 15.166 -7.851 1.00 87.88 203 CYS A CA 1
ATOM 1680 C C . CYS A 1 203 ? 32.250 14.941 -6.686 1.00 87.88 203 CYS A C 1
ATOM 1682 O O . CYS A 1 203 ? 33.451 14.810 -6.928 1.00 87.88 203 CYS A O 1
ATOM 1684 N N . PRO A 1 204 ? 31.800 14.920 -5.416 1.00 85.44 204 PRO A N 1
ATOM 1685 C CA . PRO A 1 204 ? 32.686 14.770 -4.260 1.00 85.44 204 PRO A CA 1
ATOM 1686 C C . PRO A 1 204 ? 33.296 13.368 -4.174 1.00 85.44 204 PRO A C 1
ATOM 1688 O O . PRO A 1 204 ? 32.757 12.401 -4.706 1.00 85.44 204 PRO A O 1
ATOM 1691 N N . TYR A 1 205 ? 34.434 13.249 -3.485 1.00 84.50 205 TYR A N 1
ATOM 1692 C CA . TYR A 1 205 ? 35.074 11.953 -3.238 1.00 84.50 205 TYR A CA 1
ATOM 1693 C C . TYR A 1 205 ? 34.157 10.994 -2.462 1.00 84.50 205 TYR A C 1
ATOM 1695 O O . TYR A 1 205 ? 33.610 11.361 -1.422 1.00 84.50 205 TYR A O 1
ATOM 1703 N N . ASP A 1 206 ? 34.082 9.744 -2.919 1.00 82.19 206 ASP A N 1
ATOM 1704 C CA . ASP A 1 206 ? 33.485 8.618 -2.200 1.00 82.19 206 ASP A CA 1
ATOM 1705 C C . ASP A 1 206 ? 34.458 7.431 -2.240 1.00 82.19 206 ASP A C 1
ATOM 1707 O O . ASP A 1 206 ? 35.172 7.243 -3.222 1.00 82.19 206 ASP A O 1
ATOM 1711 N N . TRP A 1 207 ? 34.527 6.645 -1.166 1.00 77.44 207 TRP A N 1
ATOM 1712 C CA . TRP A 1 207 ? 35.376 5.447 -1.143 1.00 77.44 207 TRP A CA 1
ATOM 1713 C C . TRP A 1 207 ? 34.712 4.266 -1.857 1.00 77.44 207 TRP A C 1
ATOM 1715 O O . TRP A 1 207 ? 35.406 3.354 -2.304 1.00 77.44 207 TRP A O 1
ATOM 1725 N N . ALA A 1 208 ? 33.378 4.278 -1.946 1.00 78.56 208 ALA A N 1
ATOM 1726 C CA . ALA A 1 208 ? 32.613 3.335 -2.741 1.00 78.56 208 ALA A CA 1
ATOM 1727 C C . ALA A 1 208 ? 32.407 3.949 -4.127 1.00 78.56 208 ALA A C 1
ATOM 1729 O O . ALA A 1 208 ? 31.651 4.909 -4.288 1.00 78.56 208 ALA A O 1
ATOM 1730 N N . GLU A 1 209 ? 33.124 3.400 -5.103 1.00 91.69 209 GLU A N 1
ATOM 1731 C CA . GLU A 1 209 ? 33.147 3.873 -6.487 1.00 91.69 209 GLU A CA 1
ATOM 1732 C C . GLU A 1 209 ? 31.746 4.057 -7.068 1.00 91.69 209 GLU A C 1
ATOM 1734 O O . GLU A 1 209 ? 31.422 5.137 -7.555 1.00 91.69 209 GLU A O 1
ATOM 1739 N N . ASP A 1 210 ? 30.895 3.049 -6.916 1.00 90.94 210 ASP A N 1
ATOM 1740 C CA . ASP A 1 210 ? 29.592 2.965 -7.565 1.00 90.94 210 ASP A CA 1
ATOM 1741 C C . ASP A 1 210 ? 28.593 3.991 -7.023 1.00 90.94 210 ASP A C 1
ATOM 1743 O O . ASP A 1 210 ? 27.902 4.686 -7.779 1.00 90.94 210 ASP A O 1
ATOM 1747 N N . ARG A 1 211 ? 28.571 4.161 -5.698 1.00 87.19 211 ARG A N 1
ATOM 1748 C CA . ARG A 1 211 ? 27.805 5.222 -5.030 1.00 87.19 211 ARG A CA 1
ATOM 1749 C C . ARG A 1 211 ? 28.337 6.605 -5.385 1.00 87.19 211 ARG A C 1
ATOM 1751 O O . ARG A 1 211 ? 27.541 7.518 -5.607 1.00 87.19 211 ARG A O 1
ATOM 1758 N N . GLY A 1 212 ? 29.660 6.759 -5.433 1.00 89.44 212 GLY A N 1
ATOM 1759 C CA . GLY A 1 212 ? 30.313 8.010 -5.807 1.00 89.44 212 GLY A CA 1
ATOM 1760 C C . GLY A 1 212 ? 29.955 8.429 -7.229 1.00 89.44 212 GLY A C 1
ATOM 1761 O O . GLY A 1 212 ? 29.538 9.566 -7.450 1.00 89.44 212 GLY A O 1
ATOM 1762 N N . MET A 1 213 ? 30.043 7.496 -8.178 1.00 95.69 213 MET A N 1
ATOM 1763 C CA . MET A 1 213 ? 29.713 7.724 -9.584 1.00 95.69 213 MET A CA 1
ATOM 1764 C C . MET A 1 213 ? 28.236 8.055 -9.767 1.00 95.69 213 MET A C 1
ATOM 1766 O O . MET A 1 213 ? 27.910 9.022 -10.452 1.00 95.69 213 MET A O 1
ATOM 1770 N N . ALA A 1 214 ? 27.337 7.336 -9.092 1.00 91.44 214 ALA A N 1
ATOM 1771 C CA . ALA A 1 214 ? 25.911 7.642 -9.140 1.00 91.44 214 ALA A CA 1
ATOM 1772 C C . ALA A 1 214 ? 25.577 9.015 -8.540 1.00 91.44 214 ALA A C 1
ATOM 1774 O O . ALA A 1 214 ? 24.819 9.769 -9.144 1.00 91.44 214 ALA A O 1
ATOM 1775 N N . ARG A 1 215 ? 26.168 9.384 -7.393 1.00 89.44 215 ARG A N 1
ATOM 1776 C CA . ARG A 1 215 ? 25.992 10.722 -6.799 1.00 89.44 215 ARG A CA 1
ATOM 1777 C C . ARG A 1 215 ? 26.494 11.818 -7.744 1.00 89.44 215 ARG A C 1
ATOM 1779 O O . ARG A 1 215 ? 25.817 12.827 -7.915 1.00 89.44 215 ARG A O 1
ATOM 1786 N N . CYS A 1 216 ? 27.656 11.598 -8.354 1.00 89.25 216 CYS A N 1
ATOM 1787 C CA . CYS A 1 216 ? 28.266 12.507 -9.316 1.00 89.25 216 CYS A CA 1
ATOM 1788 C C . CYS A 1 216 ? 27.340 12.744 -10.520 1.00 89.25 216 CYS A C 1
ATOM 1790 O O . CYS A 1 216 ? 26.985 13.881 -10.810 1.00 89.25 216 CYS A O 1
ATOM 1792 N N . LEU A 1 217 ? 26.871 11.676 -11.169 1.00 92.69 217 LEU A N 1
ATOM 1793 C CA . LEU A 1 217 ? 25.984 11.745 -12.335 1.00 92.69 217 LEU A CA 1
ATOM 1794 C C . LEU A 1 217 ? 24.596 12.321 -11.999 1.00 92.69 217 LEU A C 1
ATOM 1796 O O . LEU A 1 217 ? 24.055 13.120 -12.767 1.00 92.69 217 LEU A O 1
ATOM 1800 N N . ALA A 1 218 ? 24.054 12.001 -10.820 1.00 89.38 218 ALA A N 1
ATOM 1801 C CA . ALA A 1 218 ? 22.767 12.518 -10.358 1.00 89.38 218 ALA A CA 1
ATOM 1802 C C . ALA A 1 218 ? 22.754 14.047 -10.200 1.00 89.38 218 ALA A C 1
ATOM 1804 O O . ALA A 1 218 ? 21.699 14.658 -10.363 1.00 89.38 218 ALA A O 1
ATOM 1805 N N . SER A 1 219 ? 23.908 14.684 -9.956 1.00 87.19 219 SER A N 1
ATOM 1806 C CA . SER A 1 219 ? 24.012 16.154 -9.924 1.00 87.19 219 SER A CA 1
ATOM 1807 C C . SER A 1 219 ? 23.662 16.819 -11.267 1.00 87.19 219 SER A C 1
ATOM 1809 O O . SER A 1 219 ? 23.281 17.987 -11.295 1.00 87.19 219 SER A O 1
ATOM 1811 N N . MET A 1 220 ? 23.718 16.054 -12.362 1.00 83.69 220 MET A N 1
ATOM 1812 C CA . MET A 1 220 ? 23.299 16.445 -13.712 1.00 83.69 220 MET A CA 1
ATOM 1813 C C . MET A 1 220 ? 21.960 15.819 -14.129 1.00 83.69 220 MET A C 1
ATOM 1815 O O . MET A 1 220 ? 21.614 15.835 -15.308 1.00 83.69 220 MET A O 1
ATOM 1819 N N . GLY A 1 221 ? 21.209 15.239 -13.187 1.00 85.94 221 GLY A N 1
ATOM 1820 C CA . GLY A 1 221 ? 19.936 14.563 -13.460 1.00 85.94 221 GLY A CA 1
ATOM 1821 C C . GLY A 1 221 ? 20.070 13.191 -14.129 1.00 85.94 221 GLY A C 1
ATOM 1822 O O . GLY A 1 221 ? 19.067 12.617 -14.544 1.00 85.94 221 GLY A O 1
ATOM 1823 N N . ILE A 1 222 ? 21.285 12.642 -14.229 1.00 91.44 222 ILE A N 1
ATOM 1824 C CA . ILE A 1 222 ? 21.540 11.341 -14.854 1.00 91.44 222 ILE A CA 1
ATOM 1825 C C . ILE A 1 222 ? 21.382 10.251 -13.792 1.00 91.44 222 ILE A C 1
ATOM 1827 O O . ILE A 1 222 ? 22.238 10.084 -12.921 1.00 91.44 222 ILE A O 1
ATOM 1831 N N . LEU A 1 223 ? 20.280 9.506 -13.859 1.00 91.12 223 LEU A N 1
ATOM 1832 C CA . LEU A 1 223 ? 19.958 8.429 -12.921 1.00 91.12 223 LEU A CA 1
ATOM 1833 C C . LEU A 1 223 ? 20.114 7.045 -13.574 1.00 91.12 223 LEU A C 1
ATOM 1835 O O . LEU A 1 223 ? 20.008 6.930 -14.797 1.00 91.12 223 LEU A O 1
ATOM 1839 N N . PRO A 1 224 ? 20.333 5.974 -12.785 1.00 92.94 224 PRO A N 1
ATOM 1840 C CA . PRO A 1 224 ? 20.364 4.612 -13.307 1.00 92.94 224 PRO A CA 1
ATOM 1841 C C . PRO A 1 224 ? 19.081 4.224 -14.057 1.00 92.94 224 PRO A C 1
ATOM 1843 O O . PRO A 1 224 ? 17.986 4.217 -13.480 1.00 92.94 224 PRO A O 1
ATOM 1846 N N . ALA A 1 225 ? 19.229 3.842 -15.325 1.00 91.25 225 ALA A N 1
ATOM 1847 C CA . ALA A 1 225 ? 18.133 3.344 -16.150 1.00 91.25 225 ALA A CA 1
ATOM 1848 C C . ALA A 1 225 ? 17.739 1.907 -15.763 1.00 91.25 225 ALA A C 1
ATOM 1850 O O . ALA A 1 225 ? 18.532 1.155 -15.190 1.00 91.25 225 ALA A O 1
ATOM 1851 N N . ASP A 1 226 ? 16.508 1.505 -16.089 1.00 87.56 226 ASP A N 1
ATOM 1852 C CA . ASP A 1 226 ? 16.084 0.111 -15.944 1.00 87.56 226 ASP A CA 1
ATOM 1853 C C . ASP A 1 226 ? 16.640 -0.728 -17.097 1.00 87.56 226 ASP A C 1
ATOM 1855 O O . ASP A 1 226 ? 16.317 -0.492 -18.256 1.00 87.56 226 ASP A O 1
ATOM 1859 N N . THR A 1 227 ? 17.495 -1.694 -16.772 1.00 9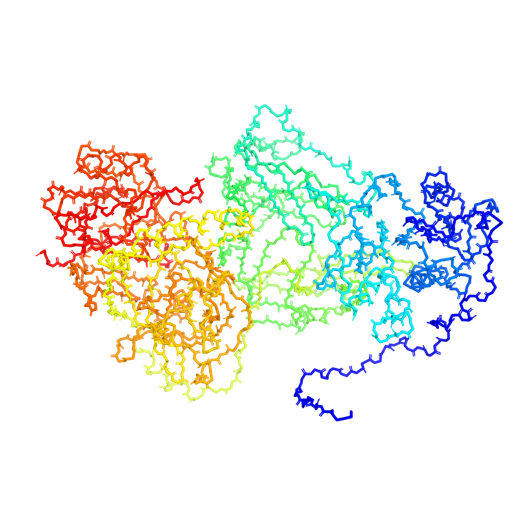2.38 227 THR A N 1
ATOM 1860 C CA . THR A 1 227 ? 18.187 -2.545 -17.752 1.00 92.38 227 THR A CA 1
ATOM 1861 C C . THR A 1 227 ? 17.617 -3.956 -17.833 1.00 92.38 227 THR A C 1
ATOM 1863 O O . THR A 1 227 ? 18.229 -4.835 -18.443 1.00 92.38 227 THR A O 1
ATOM 1866 N N . ARG A 1 228 ? 16.477 -4.218 -17.187 1.00 84.19 228 ARG A N 1
ATOM 1867 C CA . ARG A 1 228 ? 15.837 -5.536 -17.218 1.00 84.19 228 ARG A CA 1
ATOM 1868 C C . ARG A 1 228 ? 15.234 -5.831 -18.591 1.00 84.19 228 ARG A C 1
ATOM 1870 O O . ARG A 1 228 ? 14.917 -4.927 -19.360 1.00 84.19 228 ARG A O 1
ATOM 1877 N N . ASP A 1 229 ? 15.112 -7.113 -18.918 1.00 79.31 229 ASP A N 1
ATOM 1878 C CA . ASP A 1 229 ? 14.426 -7.543 -20.135 1.00 79.31 229 ASP A CA 1
ATOM 1879 C C . ASP A 1 229 ? 12.893 -7.432 -20.012 1.00 79.31 229 ASP A C 1
ATOM 1881 O O . ASP A 1 229 ? 12.354 -7.054 -18.971 1.00 79.31 229 ASP A O 1
ATOM 1885 N N . SER A 1 230 ? 12.170 -7.777 -21.081 1.00 79.81 230 SER A N 1
ATOM 1886 C CA . SER A 1 230 ? 10.701 -7.734 -21.108 1.00 79.81 230 SER A CA 1
ATOM 1887 C C . SER A 1 230 ? 10.027 -8.690 -20.117 1.00 79.81 230 SER A C 1
ATOM 1889 O O . SER A 1 230 ? 8.840 -8.535 -19.845 1.00 79.81 230 SER A O 1
ATOM 1891 N N . ASN A 1 231 ? 10.762 -9.668 -19.579 1.00 64.12 231 ASN A N 1
ATOM 1892 C CA . ASN A 1 231 ? 10.296 -10.579 -18.533 1.00 64.12 231 ASN A CA 1
ATOM 1893 C C . ASN A 1 231 ? 10.685 -10.089 -17.126 1.00 64.12 231 ASN A C 1
ATOM 1895 O O . ASN A 1 231 ? 10.409 -10.769 -16.139 1.00 64.12 231 ASN A O 1
ATOM 1899 N N . GLY A 1 232 ? 11.338 -8.928 -17.014 1.00 63.22 232 GLY A N 1
ATOM 1900 C CA . GLY A 1 232 ? 11.828 -8.381 -15.754 1.00 63.22 232 GLY A CA 1
ATOM 1901 C C . GLY A 1 232 ? 13.123 -9.024 -15.247 1.00 63.22 232 GLY A C 1
ATOM 1902 O O . GLY A 1 232 ? 13.482 -8.795 -14.091 1.00 63.22 232 GLY A O 1
ATOM 1903 N N . LEU A 1 233 ? 13.835 -9.804 -16.070 1.00 71.06 233 LEU A N 1
ATOM 1904 C CA . LEU A 1 233 ? 15.104 -10.434 -15.695 1.00 71.06 233 LEU A CA 1
ATOM 1905 C C . LEU A 1 233 ? 16.278 -9.465 -15.863 1.00 71.06 233 LEU A C 1
ATOM 1907 O O . LEU A 1 233 ? 16.323 -8.657 -16.791 1.00 71.06 233 LEU A O 1
ATOM 1911 N N . HIS A 1 234 ? 17.257 -9.554 -14.964 1.00 80.19 234 HIS A N 1
ATOM 1912 C CA . HIS A 1 234 ? 18.422 -8.673 -14.964 1.00 80.19 234 HIS A CA 1
ATOM 1913 C C . HIS A 1 234 ? 19.414 -9.015 -16.086 1.00 80.19 234 HIS A C 1
ATOM 1915 O O . HIS A 1 234 ? 19.840 -10.161 -16.218 1.00 80.19 234 HIS A O 1
ATOM 1921 N N . ARG A 1 235 ? 19.828 -8.003 -16.866 1.00 88.31 235 ARG A N 1
ATOM 1922 C CA . ARG A 1 235 ? 20.885 -8.132 -17.892 1.00 88.31 235 ARG A CA 1
ATOM 1923 C C . ARG A 1 235 ? 22.296 -7.964 -17.332 1.00 88.31 235 ARG A C 1
ATOM 1925 O O . ARG A 1 235 ? 23.233 -8.585 -17.821 1.00 88.31 235 ARG A O 1
ATOM 1932 N N . PHE A 1 236 ? 22.433 -7.133 -16.305 1.00 90.69 236 PHE A N 1
ATOM 1933 C CA . PHE A 1 236 ? 23.659 -6.951 -15.532 1.00 90.69 236 PHE A CA 1
ATOM 1934 C C . PHE A 1 236 ? 23.493 -7.698 -14.218 1.00 90.69 236 PHE A C 1
ATOM 1936 O O . PHE A 1 236 ? 22.447 -7.568 -13.599 1.00 90.69 236 PHE A O 1
ATOM 1943 N N . VAL A 1 237 ? 24.479 -8.483 -13.787 1.00 84.44 237 VAL A N 1
ATOM 1944 C CA . VAL A 1 237 ? 24.372 -9.281 -12.557 1.00 84.44 237 VAL A CA 1
ATOM 1945 C C . VAL A 1 237 ? 25.711 -9.217 -11.819 1.00 84.44 237 VAL A C 1
ATOM 1947 O O . VAL A 1 237 ? 26.718 -9.626 -12.392 1.00 84.44 237 VAL A O 1
ATOM 1950 N N . PRO A 1 238 ? 25.772 -8.710 -10.573 1.00 79.44 238 PRO A N 1
ATOM 1951 C CA . PRO A 1 238 ? 27.031 -8.557 -9.837 1.00 79.44 238 PRO A CA 1
ATOM 1952 C C . PRO A 1 238 ? 27.469 -9.843 -9.108 1.00 79.44 238 PRO A C 1
ATOM 1954 O O . PRO A 1 238 ? 28.367 -9.812 -8.268 1.00 79.44 238 PRO A O 1
ATOM 1957 N N . PHE A 1 239 ? 26.825 -10.980 -9.393 1.00 68.31 239 PHE A N 1
ATOM 1958 C CA . PHE A 1 239 ? 27.011 -12.245 -8.681 1.00 68.31 239 PHE A CA 1
ATOM 1959 C C . PHE A 1 239 ? 27.652 -13.309 -9.569 1.00 68.31 239 PHE A C 1
ATOM 1961 O O . PHE A 1 239 ? 27.537 -13.300 -10.795 1.00 68.31 239 PHE A O 1
ATOM 1968 N N . ARG A 1 240 ? 28.323 -14.274 -8.935 1.00 63.59 240 ARG A N 1
ATOM 1969 C CA . ARG A 1 240 ? 28.903 -15.416 -9.648 1.00 63.59 240 ARG A CA 1
ATOM 1970 C C . ARG A 1 240 ? 27.778 -16.308 -10.179 1.00 63.59 240 ARG A C 1
ATOM 1972 O O . ARG A 1 240 ? 26.862 -16.601 -9.415 1.00 63.59 240 ARG A O 1
ATOM 1979 N N . PRO A 1 241 ? 27.899 -16.879 -11.390 1.00 57.91 241 PRO A N 1
ATOM 1980 C CA . PRO A 1 241 ? 26.904 -17.819 -11.913 1.00 57.91 241 PRO A CA 1
ATOM 1981 C C . PRO A 1 241 ? 26.596 -18.996 -10.971 1.00 57.91 241 PRO A C 1
ATOM 1983 O O . PRO A 1 241 ? 25.472 -19.485 -10.926 1.00 57.91 241 PRO A O 1
ATOM 1986 N N . THR A 1 242 ? 27.578 -19.439 -10.176 1.00 51.28 242 THR A N 1
ATOM 1987 C CA . THR A 1 242 ? 27.413 -20.528 -9.200 1.00 51.28 242 THR A CA 1
ATOM 1988 C C . THR A 1 242 ? 26.549 -20.151 -7.998 1.00 51.28 242 THR A C 1
ATOM 1990 O O . THR A 1 242 ? 25.922 -21.034 -7.415 1.00 51.28 242 THR A O 1
ATOM 1993 N N . SER A 1 243 ? 26.496 -18.868 -7.628 1.00 47.03 243 SER A N 1
ATOM 1994 C CA . SER A 1 243 ? 25.667 -18.384 -6.515 1.00 47.03 243 SER A CA 1
ATOM 1995 C C . SER A 1 243 ? 24.171 -18.591 -6.782 1.00 47.03 243 SER A C 1
ATOM 1997 O O . SER A 1 243 ? 23.413 -18.800 -5.847 1.00 47.03 243 SER A O 1
ATOM 1999 N N . CYS A 1 244 ? 23.765 -18.702 -8.050 1.00 48.56 244 CYS A N 1
ATOM 2000 C CA . CYS A 1 244 ? 22.388 -19.017 -8.442 1.00 48.56 244 CYS A CA 1
ATOM 2001 C C . CYS A 1 244 ? 22.067 -20.539 -8.467 1.00 48.56 244 CYS A C 1
ATOM 2003 O O . CYS A 1 244 ? 20.978 -20.936 -8.905 1.00 48.56 244 CYS A O 1
ATOM 2005 N N . THR A 1 245 ? 23.006 -21.418 -8.058 1.00 48.88 245 THR A N 1
ATOM 2006 C CA . THR A 1 245 ? 22.918 -22.891 -8.259 1.00 48.88 245 THR A CA 1
ATOM 2007 C C . THR A 1 245 ? 23.038 -23.774 -7.007 1.00 48.88 245 THR A C 1
ATOM 2009 O O . THR A 1 245 ? 22.843 -24.980 -7.128 1.00 48.88 245 THR A O 1
ATOM 2012 N N . THR A 1 246 ? 23.334 -23.238 -5.818 1.00 51.81 246 THR A N 1
ATOM 2013 C CA . THR A 1 246 ? 23.585 -24.059 -4.608 1.00 51.81 246 THR A CA 1
ATOM 2014 C C . THR A 1 246 ? 22.352 -24.377 -3.761 1.00 51.81 246 THR A C 1
ATOM 2016 O O . THR A 1 246 ? 22.446 -25.214 -2.870 1.00 51.81 246 THR A O 1
ATOM 2019 N N . GLN A 1 247 ? 21.213 -23.735 -4.016 1.00 61.69 247 GLN A N 1
ATOM 2020 C CA . GLN A 1 247 ? 19.972 -23.965 -3.272 1.00 61.69 247 GLN A CA 1
ATOM 2021 C C . GLN A 1 247 ? 19.212 -25.183 -3.809 1.00 61.69 247 GLN A C 1
ATOM 2023 O O . GLN A 1 247 ? 19.115 -25.384 -5.028 1.00 61.69 247 GLN A O 1
ATOM 2028 N N . ASN A 1 248 ? 18.616 -25.967 -2.911 1.00 71.12 248 ASN A N 1
ATOM 2029 C CA . ASN A 1 248 ? 17.679 -27.018 -3.291 1.00 71.12 248 ASN A CA 1
ATOM 2030 C C . ASN A 1 248 ? 16.388 -26.371 -3.790 1.00 71.12 248 ASN A C 1
ATOM 2032 O O . ASN A 1 248 ? 15.584 -25.851 -3.019 1.00 71.12 248 ASN A O 1
ATOM 2036 N N . LYS A 1 249 ? 16.171 -26.411 -5.104 1.00 73.50 249 LYS A N 1
ATOM 2037 C CA . LYS A 1 249 ? 14.956 -25.860 -5.708 1.00 73.50 249 LYS A CA 1
ATOM 2038 C C . LYS A 1 249 ? 13.800 -26.838 -5.537 1.00 73.50 249 LYS A C 1
ATOM 2040 O O . LYS A 1 249 ? 13.918 -28.014 -5.886 1.00 73.50 249 LYS A O 1
ATOM 2045 N N . PHE A 1 250 ? 12.670 -26.339 -5.043 1.00 77.50 250 PHE A N 1
ATOM 2046 C CA . PHE A 1 250 ? 11.436 -27.113 -5.013 1.00 77.50 250 PHE A CA 1
ATOM 2047 C C . PHE A 1 250 ? 10.961 -27.389 -6.447 1.00 77.50 250 PHE A C 1
ATOM 2049 O O . PHE A 1 250 ? 10.714 -26.466 -7.225 1.00 77.50 250 PHE A O 1
ATOM 2056 N N . ASP A 1 251 ? 10.854 -28.671 -6.792 1.00 79.44 251 ASP A N 1
ATOM 2057 C CA . ASP A 1 251 ? 10.403 -29.160 -8.092 1.00 79.44 251 ASP A CA 1
ATOM 2058 C C . ASP A 1 251 ? 8.994 -29.738 -7.944 1.00 79.44 251 ASP A C 1
ATOM 2060 O O . ASP A 1 251 ? 8.808 -30.906 -7.591 1.00 79.44 251 ASP A O 1
ATOM 2064 N N . SER A 1 252 ? 7.996 -28.896 -8.212 1.00 79.81 252 SER A N 1
ATOM 2065 C CA . SER A 1 252 ? 6.579 -29.245 -8.100 1.00 79.81 252 SER A CA 1
ATOM 2066 C C . SER A 1 252 ? 6.175 -30.437 -8.974 1.00 79.81 252 SER A C 1
ATOM 2068 O O . SER A 1 252 ? 5.237 -31.147 -8.622 1.00 79.81 252 SER A O 1
ATOM 2070 N N . SER A 1 253 ? 6.906 -30.729 -10.058 1.00 80.69 253 SER A N 1
ATOM 2071 C CA . SER A 1 253 ? 6.623 -31.883 -10.927 1.00 80.69 253 SER A CA 1
ATOM 2072 C C . SER A 1 253 ? 6.909 -33.237 -10.265 1.00 80.69 253 SER A C 1
ATOM 2074 O O . SER A 1 253 ? 6.375 -34.261 -10.692 1.00 80.69 253 SER A O 1
ATOM 2076 N N . LYS A 1 254 ? 7.735 -33.251 -9.211 1.00 85.88 254 LYS A N 1
ATOM 2077 C CA . LYS A 1 254 ? 8.074 -34.457 -8.442 1.00 85.88 254 LYS A CA 1
ATOM 2078 C C . LYS A 1 254 ? 7.161 -34.681 -7.240 1.00 85.88 254 LYS A C 1
ATOM 2080 O O . LYS A 1 254 ? 7.243 -35.741 -6.620 1.00 85.88 254 LYS A O 1
ATOM 2085 N N . SER A 1 255 ? 6.313 -33.713 -6.900 1.00 85.56 255 SER A N 1
ATOM 2086 C CA . SER A 1 255 ? 5.357 -33.845 -5.805 1.00 85.56 255 SER A CA 1
ATOM 2087 C C . SER A 1 255 ? 4.027 -34.388 -6.318 1.00 85.56 255 SER A C 1
ATOM 2089 O O . SER A 1 255 ? 3.393 -33.808 -7.195 1.00 85.56 255 SER A O 1
ATOM 2091 N N . THR A 1 256 ? 3.572 -35.505 -5.750 1.00 88.81 256 THR A N 1
ATOM 2092 C CA . THR A 1 256 ? 2.269 -36.100 -6.086 1.00 88.81 256 THR A CA 1
ATOM 2093 C C . THR A 1 256 ? 1.094 -35.412 -5.391 1.00 88.81 256 THR A C 1
ATOM 2095 O O . THR A 1 256 ? -0.051 -35.682 -5.739 1.00 88.81 256 THR A O 1
ATOM 2098 N N . SER A 1 257 ? 1.359 -34.574 -4.383 1.00 88.69 257 SER A N 1
ATOM 2099 C CA . SER A 1 257 ? 0.345 -33.828 -3.623 1.00 88.69 257 SER A CA 1
ATOM 2100 C C . SER A 1 257 ? 0.281 -32.345 -3.987 1.00 88.69 257 SER A C 1
ATOM 2102 O O . SER A 1 257 ? -0.602 -31.649 -3.488 1.00 88.69 257 SER A O 1
ATOM 2104 N N . TYR A 1 258 ? 1.170 -31.872 -4.865 1.00 86.25 258 TYR A N 1
ATOM 2105 C CA . TYR A 1 258 ? 1.186 -30.482 -5.296 1.00 86.25 258 TYR A CA 1
ATOM 2106 C C . TYR A 1 258 ? 0.018 -30.167 -6.236 1.00 86.25 258 TYR A C 1
ATOM 2108 O O . TYR A 1 258 ? -0.164 -30.807 -7.274 1.00 86.25 258 TYR A O 1
ATOM 2116 N N . VAL A 1 259 ? -0.747 -29.129 -5.900 1.00 84.19 259 VAL A N 1
ATOM 2117 C CA . VAL A 1 259 ? -1.862 -28.618 -6.702 1.00 84.19 259 VAL A CA 1
ATOM 2118 C C . VAL A 1 259 ? -1.643 -27.133 -6.981 1.00 84.19 259 VAL A C 1
ATOM 2120 O O . VAL A 1 259 ? -1.766 -26.290 -6.093 1.00 84.19 259 VAL A O 1
ATOM 2123 N N . LYS A 1 260 ? -1.338 -26.798 -8.240 1.00 77.88 260 LYS A N 1
ATOM 2124 C CA . LYS A 1 260 ? -1.226 -25.410 -8.713 1.00 77.88 260 LYS A CA 1
ATOM 2125 C C . LYS A 1 260 ? -2.617 -24.781 -8.839 1.00 77.88 260 LYS A C 1
ATOM 2127 O O . LYS A 1 260 ? -3.491 -25.386 -9.453 1.00 77.88 260 LYS A O 1
ATOM 2132 N N . PHE A 1 261 ? -2.796 -23.545 -8.370 1.00 74.44 261 PHE A N 1
ATOM 2133 C CA . PHE A 1 261 ? -4.055 -22.796 -8.551 1.00 74.44 261 PHE A CA 1
ATOM 2134 C C . PHE A 1 261 ? -3.899 -21.451 -9.285 1.00 74.44 261 PHE A C 1
ATOM 2136 O O . PHE A 1 261 ? -4.826 -20.654 -9.329 1.00 74.44 261 PHE A O 1
ATOM 2143 N N . GLY A 1 262 ? -2.759 -21.234 -9.952 1.00 54.00 262 GLY A N 1
ATOM 2144 C CA . GLY A 1 262 ? -2.636 -20.263 -11.051 1.00 54.00 262 GLY A CA 1
ATOM 2145 C C . GLY A 1 262 ? -2.127 -18.866 -10.691 1.00 54.00 262 GLY A C 1
ATOM 2146 O O . GLY A 1 262 ? -1.775 -18.128 -11.605 1.00 54.00 262 GLY A O 1
ATOM 2147 N N . ASN A 1 263 ? -2.003 -18.529 -9.407 1.00 62.19 263 ASN A N 1
ATOM 2148 C CA . ASN A 1 263 ? -1.523 -17.216 -8.970 1.00 62.19 263 ASN A CA 1
ATOM 2149 C C . ASN A 1 263 ? 0.008 -17.148 -8.878 1.00 62.19 263 ASN A C 1
ATOM 2151 O O . ASN A 1 263 ? 0.672 -18.142 -8.559 1.00 62.19 263 ASN A O 1
ATOM 2155 N N . SER A 1 264 ? 0.559 -15.959 -9.132 1.00 65.00 264 SER A N 1
ATOM 2156 C CA . SER A 1 264 ? 1.961 -15.638 -8.864 1.00 65.00 264 SER A CA 1
ATOM 2157 C C . SER A 1 264 ? 2.111 -14.848 -7.570 1.00 65.00 264 SER A C 1
ATOM 2159 O O . SER A 1 264 ? 1.335 -13.921 -7.336 1.00 65.00 264 SER A O 1
ATOM 2161 N N . PHE A 1 265 ? 3.134 -15.149 -6.774 1.00 67.00 265 PHE A N 1
ATOM 2162 C CA . PHE A 1 265 ? 3.484 -14.344 -5.601 1.00 67.00 265 PHE A CA 1
ATOM 2163 C C . PHE A 1 265 ? 4.646 -13.406 -5.900 1.00 67.00 265 PHE A C 1
ATOM 2165 O O . PHE A 1 265 ? 5.455 -13.682 -6.789 1.00 67.00 265 PHE A O 1
ATOM 2172 N N . ARG A 1 266 ? 4.740 -12.323 -5.126 1.00 66.38 266 ARG A N 1
ATOM 2173 C CA . ARG A 1 266 ? 5.906 -11.445 -5.081 1.00 66.38 266 ARG A CA 1
ATOM 2174 C C . ARG A 1 266 ? 6.108 -10.901 -3.667 1.00 66.38 266 ARG A C 1
ATOM 2176 O O . ARG A 1 266 ? 5.301 -10.106 -3.215 1.00 66.38 266 ARG A O 1
ATOM 2183 N N . PHE A 1 267 ? 7.205 -11.281 -3.023 1.00 62.72 267 PHE A N 1
ATOM 2184 C CA . PHE A 1 267 ? 7.673 -10.728 -1.756 1.00 62.72 267 PHE A CA 1
ATOM 2185 C C . PHE A 1 267 ? 8.833 -9.771 -2.021 1.00 62.72 267 PHE A C 1
ATOM 2187 O O . PHE A 1 267 ? 9.887 -10.205 -2.484 1.00 62.72 267 PHE A O 1
ATOM 2194 N N . ASP A 1 268 ? 8.669 -8.484 -1.729 1.00 54.44 268 ASP A N 1
ATOM 2195 C CA . ASP A 1 268 ? 9.770 -7.524 -1.821 1.00 54.44 268 ASP A CA 1
ATOM 2196 C C . ASP A 1 268 ? 10.654 -7.601 -0.560 1.00 54.44 268 ASP A C 1
ATOM 2198 O O . ASP A 1 268 ? 10.184 -7.470 0.571 1.00 54.44 268 ASP A O 1
ATOM 2202 N N . TYR A 1 269 ? 11.956 -7.791 -0.758 1.00 52.41 269 TYR A N 1
ATOM 2203 C CA . TYR A 1 269 ? 12.986 -7.773 0.276 1.00 52.41 269 TYR A CA 1
ATOM 2204 C C . TYR A 1 269 ? 13.924 -6.591 0.031 1.00 52.41 269 TYR A C 1
ATOM 2206 O O . TYR A 1 269 ? 14.953 -6.697 -0.641 1.00 52.41 269 TYR A O 1
ATOM 2214 N N . GLY A 1 270 ? 13.553 -5.428 0.566 1.00 52.28 270 GLY A N 1
ATOM 2215 C CA . GLY A 1 270 ? 14.315 -4.196 0.380 1.00 52.28 270 GLY A CA 1
ATOM 2216 C C . GLY A 1 270 ? 14.315 -3.741 -1.082 1.00 52.28 270 GLY A C 1
ATOM 2217 O O . GLY A 1 270 ? 13.360 -3.119 -1.534 1.00 52.28 270 GLY A O 1
ATOM 2218 N N . VAL A 1 271 ? 15.400 -4.012 -1.813 1.00 42.22 271 VAL A N 1
ATOM 2219 C CA . VAL A 1 271 ? 15.580 -3.588 -3.220 1.00 42.22 271 VAL A CA 1
ATOM 2220 C C . VAL A 1 271 ? 15.405 -4.721 -4.230 1.00 42.22 271 VAL A C 1
ATOM 2222 O O . VAL A 1 271 ? 15.532 -4.491 -5.430 1.00 42.22 271 VAL A O 1
ATOM 2225 N N . ASP A 1 272 ? 15.139 -5.927 -3.740 1.00 47.69 272 ASP A N 1
ATOM 2226 C CA . ASP A 1 272 ? 15.002 -7.150 -4.523 1.00 47.69 272 ASP A CA 1
ATOM 2227 C C . ASP A 1 272 ? 13.650 -7.807 -4.214 1.00 47.69 272 ASP A C 1
ATOM 2229 O O . ASP A 1 272 ? 12.948 -7.379 -3.297 1.00 47.69 272 ASP A O 1
ATOM 2233 N N . ASN A 1 273 ? 13.248 -8.824 -4.968 1.00 55.38 273 ASN A N 1
ATOM 2234 C CA . ASN A 1 273 ? 12.011 -9.547 -4.701 1.00 55.38 273 ASN A CA 1
ATOM 2235 C C . ASN A 1 273 ? 12.140 -11.049 -4.951 1.00 55.38 273 ASN A C 1
ATOM 2237 O O . ASN A 1 273 ? 12.821 -11.493 -5.869 1.00 55.38 273 ASN A O 1
ATOM 2241 N N . ALA A 1 274 ? 11.453 -11.836 -4.124 1.00 63.72 274 ALA A N 1
ATOM 2242 C CA . ALA A 1 274 ? 11.138 -13.213 -4.455 1.00 63.72 274 ALA A CA 1
ATOM 2243 C C . ALA A 1 274 ? 9.830 -13.202 -5.225 1.00 63.72 274 ALA A C 1
ATOM 2245 O O . ALA A 1 274 ? 8.847 -12.680 -4.714 1.00 63.72 274 ALA A O 1
ATOM 2246 N N . ASN A 1 275 ? 9.776 -13.794 -6.407 1.00 67.88 275 ASN A N 1
ATOM 2247 C CA . ASN A 1 275 ? 8.514 -13.980 -7.107 1.00 67.88 275 ASN A CA 1
ATOM 2248 C C . ASN A 1 275 ? 8.425 -15.388 -7.679 1.00 67.88 275 ASN A C 1
ATOM 2250 O O . ASN A 1 275 ? 9.441 -16.052 -7.878 1.00 67.88 275 ASN A O 1
ATOM 2254 N N . GLY A 1 276 ? 7.215 -15.884 -7.899 1.00 71.88 276 GLY A N 1
ATOM 2255 C CA . GLY A 1 276 ? 7.044 -17.244 -8.383 1.00 71.88 276 GLY A CA 1
ATOM 2256 C C . GLY A 1 276 ? 5.606 -17.712 -8.384 1.00 71.88 276 GLY A C 1
ATOM 2257 O O . GLY A 1 276 ? 4.699 -16.901 -8.519 1.00 71.88 276 GLY A O 1
ATOM 2258 N N . LEU A 1 277 ? 5.391 -19.020 -8.265 1.00 75.06 277 LEU A N 1
ATOM 2259 C CA . LEU A 1 277 ? 4.076 -19.649 -8.395 1.00 75.06 277 LEU A CA 1
ATOM 2260 C C . LEU A 1 277 ? 3.544 -20.128 -7.047 1.00 75.06 277 LEU A C 1
ATOM 2262 O O . LEU A 1 277 ? 4.282 -20.710 -6.252 1.00 75.06 277 LEU A O 1
ATOM 2266 N N . LEU A 1 278 ? 2.244 -19.949 -6.828 1.00 78.12 278 LEU A N 1
ATOM 2267 C CA . LEU A 1 278 ? 1.544 -20.521 -5.685 1.00 78.12 278 LEU A CA 1
ATOM 2268 C C . LEU A 1 278 ? 0.921 -21.880 -6.021 1.00 78.12 278 LEU A C 1
ATOM 2270 O O . LEU A 1 278 ? 0.386 -22.112 -7.113 1.00 78.12 278 LEU A O 1
ATOM 2274 N N . GLY A 1 279 ? 0.959 -22.771 -5.037 1.00 82.38 279 GLY A N 1
ATOM 2275 C CA . GLY A 1 279 ? 0.205 -24.017 -5.028 1.00 82.38 279 GLY A CA 1
ATOM 2276 C C . GLY A 1 279 ? -0.046 -24.495 -3.605 1.00 82.38 279 GLY A C 1
ATOM 2277 O O . GLY A 1 279 ? 0.498 -23.944 -2.652 1.00 82.38 279 GLY A O 1
ATOM 2278 N N . TYR A 1 280 ? -0.868 -25.526 -3.465 1.00 86.44 280 TYR A N 1
ATOM 2279 C CA . TYR A 1 280 ? -1.009 -26.266 -2.216 1.00 86.44 280 TYR A CA 1
ATOM 2280 C C . TYR A 1 280 ? -0.151 -27.519 -2.274 1.00 86.44 280 TYR A C 1
ATOM 2282 O O . TYR A 1 280 ? -0.102 -28.172 -3.315 1.00 86.44 280 TYR A O 1
ATOM 2290 N N . ASP A 1 281 ? 0.491 -27.878 -1.170 1.00 89.69 281 ASP A N 1
ATOM 2291 C CA . ASP A 1 281 ? 1.167 -29.165 -1.041 1.00 89.69 281 ASP A CA 1
ATOM 2292 C C . ASP A 1 281 ? 1.075 -29.709 0.391 1.00 89.69 281 ASP A C 1
ATOM 2294 O O . ASP A 1 281 ? 0.633 -29.036 1.324 1.00 89.69 281 ASP A O 1
ATOM 2298 N N . THR A 1 282 ? 1.493 -30.956 0.575 1.00 89.56 282 THR A N 1
ATOM 2299 C CA . THR A 1 282 ? 1.741 -31.529 1.895 1.00 89.56 282 THR A CA 1
ATOM 2300 C C . THR A 1 282 ? 3.151 -31.173 2.345 1.00 89.56 282 THR A C 1
ATOM 2302 O O . THR A 1 282 ? 4.132 -31.671 1.793 1.00 89.56 282 THR A O 1
ATOM 2305 N N . VAL A 1 283 ? 3.261 -30.348 3.385 1.00 88.31 283 VAL A N 1
ATOM 2306 C CA . VAL A 1 283 ? 4.546 -29.948 3.968 1.00 88.31 283 VAL A CA 1
ATOM 2307 C C . VAL A 1 283 ? 4.875 -30.838 5.163 1.00 88.31 283 VAL A C 1
ATOM 2309 O O . VAL A 1 283 ? 4.022 -31.147 5.997 1.00 88.31 283 VAL A O 1
ATOM 2312 N N . ARG A 1 284 ? 6.135 -31.270 5.235 1.00 87.25 284 ARG A N 1
ATOM 2313 C CA . ARG A 1 284 ? 6.677 -32.087 6.325 1.00 87.25 284 ARG A CA 1
ATOM 2314 C C . ARG A 1 284 ? 7.704 -31.268 7.095 1.00 87.25 284 ARG A C 1
ATOM 2316 O O . ARG A 1 284 ? 8.689 -30.828 6.512 1.00 87.25 284 ARG A O 1
ATOM 2323 N N . PHE A 1 285 ? 7.474 -31.060 8.386 1.00 85.25 285 PHE A N 1
ATOM 2324 C CA . PHE A 1 285 ? 8.357 -30.283 9.253 1.00 85.25 285 PHE A CA 1
ATOM 2325 C C . PHE A 1 285 ? 9.289 -31.235 10.006 1.00 85.25 285 PHE A C 1
ATOM 2327 O O . PHE A 1 285 ? 8.813 -32.153 10.677 1.00 85.25 285 PHE A O 1
ATOM 2334 N N . GLY A 1 286 ? 10.598 -30.997 9.914 1.00 76.44 286 GLY A N 1
ATOM 2335 C CA . GLY A 1 286 ? 11.651 -31.838 10.497 1.00 76.44 286 GLY A CA 1
ATOM 2336 C C . GLY A 1 286 ? 12.555 -32.466 9.431 1.00 76.44 286 GLY A C 1
ATOM 2337 O O . GLY A 1 286 ? 12.183 -32.542 8.256 1.00 76.44 286 GLY A O 1
ATOM 2338 N N . GLY A 1 287 ? 13.749 -32.914 9.825 1.00 75.31 287 GLY A N 1
ATOM 2339 C CA . GLY A 1 287 ? 14.681 -33.584 8.919 1.00 75.31 287 GLY A CA 1
ATOM 2340 C C . GLY A 1 287 ? 14.098 -34.880 8.350 1.00 75.31 287 GLY A C 1
ATOM 2341 O O . GLY A 1 287 ? 13.204 -35.487 8.935 1.00 75.31 287 GLY A O 1
ATOM 2342 N N . MET A 1 288 ? 14.606 -35.335 7.200 1.00 73.25 288 MET A N 1
ATOM 2343 C CA . MET A 1 288 ? 14.124 -36.568 6.545 1.00 73.25 288 MET A CA 1
ATOM 2344 C C . MET A 1 288 ? 14.311 -37.835 7.400 1.00 73.25 288 MET A C 1
ATOM 2346 O O . MET A 1 288 ? 13.652 -38.841 7.159 1.00 73.25 288 MET A O 1
ATOM 2350 N N . SER A 1 289 ? 15.214 -37.792 8.382 1.00 74.12 289 SER A N 1
ATOM 2351 C CA . SER A 1 289 ? 15.463 -38.858 9.358 1.00 74.12 289 SER A CA 1
ATOM 2352 C C . SER A 1 289 ? 14.636 -38.737 10.641 1.00 74.12 289 SER A C 1
ATOM 2354 O O . SER A 1 289 ? 14.718 -39.623 11.491 1.00 74.12 289 SER A O 1
ATOM 2356 N N . ASP A 1 290 ? 13.886 -37.648 10.807 1.00 74.88 290 ASP A N 1
ATOM 2357 C CA . ASP A 1 290 ? 13.220 -37.302 12.059 1.00 74.88 290 ASP A CA 1
ATOM 2358 C C . ASP A 1 290 ? 11.749 -37.735 12.042 1.00 74.88 290 ASP A C 1
ATOM 2360 O O . ASP A 1 290 ? 11.174 -38.060 11.001 1.00 74.88 290 ASP A O 1
ATOM 2364 N N . ASN A 1 291 ? 11.100 -37.708 13.208 1.00 75.00 291 ASN A N 1
ATOM 2365 C CA . ASN A 1 291 ? 9.651 -37.858 13.272 1.00 75.00 291 ASN A CA 1
ATOM 2366 C C . ASN A 1 291 ? 8.991 -36.561 12.776 1.00 75.00 291 ASN A C 1
ATOM 2368 O O . ASN A 1 291 ? 8.918 -35.579 13.514 1.00 75.00 291 ASN A O 1
ATOM 2372 N N . GLN A 1 292 ? 8.573 -36.541 11.510 1.00 83.44 292 GLN A N 1
ATOM 2373 C CA . GLN A 1 292 ? 8.091 -35.327 10.857 1.00 83.44 292 GLN A CA 1
ATOM 2374 C C . GLN A 1 292 ? 6.629 -35.022 11.197 1.00 83.44 292 GLN A C 1
ATOM 2376 O O . GLN A 1 292 ? 5.760 -35.893 11.109 1.00 83.44 292 GLN A O 1
ATOM 2381 N N . LEU A 1 293 ? 6.337 -33.754 11.488 1.00 84.62 293 LEU A N 1
ATOM 2382 C CA . LEU A 1 293 ? 4.964 -33.250 11.495 1.00 84.62 293 LEU A CA 1
ATOM 2383 C C . LEU A 1 293 ? 4.495 -33.118 10.042 1.00 84.62 293 LEU A C 1
ATOM 2385 O O . LEU A 1 293 ? 5.164 -32.478 9.237 1.00 84.62 293 LEU A O 1
ATOM 2389 N N . VAL A 1 294 ? 3.363 -33.728 9.700 1.00 88.62 294 VAL A N 1
ATOM 2390 C CA . VAL A 1 294 ? 2.843 -33.772 8.326 1.00 88.62 294 VAL A CA 1
ATOM 2391 C C . VAL A 1 294 ? 1.593 -32.916 8.247 1.00 88.62 294 VAL A C 1
ATOM 2393 O O . VAL A 1 294 ? 0.617 -33.207 8.933 1.00 88.62 294 VAL A O 1
ATOM 2396 N N . VAL A 1 295 ? 1.615 -31.886 7.407 1.00 88.50 295 VAL A N 1
ATOM 2397 C CA . VAL A 1 295 ? 0.508 -30.935 7.278 1.00 88.50 295 VAL A CA 1
ATOM 2398 C C . VAL A 1 295 ? 0.084 -30.880 5.811 1.00 88.50 295 VAL A C 1
ATOM 2400 O O . VAL A 1 295 ? 0.856 -30.408 4.973 1.00 88.50 295 VAL A O 1
ATOM 2403 N N . PRO A 1 296 ? -1.093 -31.425 5.461 1.00 87.69 296 PRO A N 1
ATOM 2404 C CA . PRO A 1 296 ? -1.620 -31.360 4.106 1.00 87.69 296 PRO A CA 1
ATOM 2405 C C . PRO A 1 296 ? -2.187 -29.971 3.801 1.00 87.69 296 PRO A C 1
ATOM 2407 O O . PRO A 1 296 ? -2.611 -29.257 4.702 1.00 87.69 296 PRO A O 1
ATOM 2410 N N . GLY A 1 297 ? -2.253 -29.613 2.517 1.00 83.12 297 GLY A N 1
ATOM 2411 C CA . GLY A 1 297 ? -2.951 -28.401 2.075 1.00 83.12 297 GLY A CA 1
ATOM 2412 C C . GLY A 1 297 ? -2.283 -27.097 2.512 1.00 83.12 297 GLY A C 1
ATOM 2413 O O . GLY A 1 297 ? -2.956 -26.074 2.606 1.00 83.12 297 GLY A O 1
ATOM 2414 N N . VAL A 1 298 ? -0.978 -27.122 2.783 1.00 85.94 298 VAL A N 1
ATOM 2415 C CA . VAL A 1 298 ? -0.198 -25.923 3.089 1.00 85.94 298 VAL A CA 1
ATOM 2416 C C . VAL A 1 298 ? 0.055 -25.163 1.797 1.00 85.94 298 VAL A C 1
ATOM 2418 O O . VAL A 1 298 ? 0.450 -25.752 0.790 1.00 85.94 298 VAL A O 1
ATOM 2421 N N . THR A 1 299 ? -0.143 -23.850 1.825 1.00 83.31 299 THR A N 1
ATOM 2422 C CA . THR A 1 299 ? 0.207 -22.991 0.697 1.00 83.31 299 THR A CA 1
ATOM 2423 C C . THR A 1 299 ? 1.728 -22.897 0.571 1.00 83.31 299 THR A C 1
ATOM 2425 O O . THR A 1 299 ? 2.417 -22.464 1.495 1.00 83.31 299 THR A O 1
ATOM 2428 N N . VAL A 1 300 ? 2.258 -23.303 -0.581 1.00 82.12 300 VAL A N 1
ATOM 2429 C CA . VAL A 1 300 ? 3.685 -23.281 -0.910 1.00 82.12 300 VAL A CA 1
ATOM 2430 C C . VAL A 1 300 ? 3.926 -22.299 -2.050 1.00 82.12 300 VAL A C 1
ATOM 2432 O O . VAL A 1 300 ? 3.320 -22.382 -3.120 1.00 82.12 300 VAL A O 1
ATOM 2435 N N . ALA A 1 301 ? 4.855 -21.380 -1.809 1.00 76.00 301 ALA A N 1
ATOM 2436 C CA . ALA A 1 301 ? 5.324 -20.392 -2.762 1.00 76.00 301 ALA A CA 1
ATOM 2437 C C . ALA A 1 301 ? 6.606 -20.905 -3.439 1.00 76.00 301 ALA A C 1
ATOM 2439 O O . ALA A 1 301 ? 7.694 -20.855 -2.866 1.00 76.00 301 ALA A O 1
ATOM 2440 N N . GLN A 1 302 ? 6.485 -21.434 -4.659 1.00 76.81 302 GLN A N 1
ATOM 2441 C CA . GLN A 1 302 ? 7.629 -21.865 -5.463 1.00 76.81 302 GLN A CA 1
ATOM 2442 C C . GLN A 1 302 ? 8.289 -20.644 -6.111 1.00 76.81 302 GLN A C 1
ATOM 2444 O O . GLN A 1 302 ? 7.812 -20.161 -7.139 1.00 76.81 302 GLN A O 1
ATOM 2449 N N . ALA A 1 303 ? 9.374 -20.145 -5.517 1.00 70.75 303 ALA A N 1
ATOM 2450 C CA . ALA A 1 303 ? 10.129 -19.024 -6.070 1.00 70.75 303 ALA A CA 1
ATOM 2451 C C . ALA A 1 303 ? 10.742 -19.377 -7.434 1.00 70.75 303 ALA A C 1
ATOM 2453 O O . ALA A 1 303 ? 11.444 -20.377 -7.581 1.00 70.75 303 ALA A O 1
ATOM 2454 N N . VAL A 1 304 ? 10.453 -18.538 -8.425 1.00 64.94 304 VAL A N 1
ATOM 2455 C CA . VAL A 1 304 ? 11.035 -18.549 -9.771 1.00 64.94 304 VAL A CA 1
ATOM 2456 C C . VAL A 1 304 ? 12.211 -17.572 -9.825 1.00 64.94 304 VAL A C 1
ATOM 2458 O O . VAL A 1 304 ? 13.269 -17.932 -10.338 1.00 64.94 304 VAL A O 1
ATOM 2461 N N . CYS A 1 305 ? 12.053 -16.390 -9.223 1.00 57.25 305 CYS A N 1
ATOM 2462 C CA . CYS A 1 305 ? 13.137 -15.461 -8.912 1.00 57.25 305 CYS A CA 1
ATOM 2463 C C . CYS A 1 305 ? 13.290 -15.368 -7.392 1.00 57.25 305 CYS A C 1
ATOM 2465 O O . CYS A 1 305 ? 12.289 -15.309 -6.673 1.00 57.25 305 CYS A O 1
ATOM 2467 N N . PHE A 1 306 ? 14.528 -15.369 -6.900 1.00 61.16 306 PHE A N 1
ATOM 2468 C CA . PHE A 1 306 ? 14.832 -15.357 -5.473 1.00 61.16 306 PHE A CA 1
ATOM 2469 C C . PHE A 1 306 ? 15.797 -14.207 -5.154 1.00 61.16 306 PHE A C 1
ATOM 2471 O O . PHE A 1 306 ? 16.721 -13.987 -5.936 1.00 61.16 306 PHE A O 1
ATOM 2478 N N . PRO A 1 307 ? 15.606 -13.472 -4.043 1.00 58.16 307 PRO A N 1
ATOM 2479 C CA . PRO A 1 307 ? 16.449 -12.344 -3.711 1.00 58.16 307 PRO A CA 1
ATOM 2480 C C . PRO A 1 307 ? 17.903 -12.761 -3.552 1.00 58.16 307 PRO A C 1
ATOM 2482 O O . PRO A 1 307 ? 18.240 -13.716 -2.850 1.00 58.16 307 PRO A O 1
ATOM 2485 N N . THR A 1 308 ? 18.770 -11.952 -4.128 1.00 54.75 308 THR A N 1
ATOM 2486 C CA . THR A 1 308 ? 20.218 -12.159 -4.216 1.00 54.75 308 THR A CA 1
ATOM 2487 C C . THR A 1 308 ? 20.913 -12.229 -2.852 1.00 54.75 308 THR A C 1
ATOM 2489 O O . THR A 1 308 ? 21.978 -12.832 -2.725 1.00 54.75 308 THR A O 1
ATOM 2492 N N . PHE A 1 309 ? 20.313 -11.681 -1.788 1.00 55.06 309 PHE A N 1
ATOM 2493 C CA . PHE A 1 309 ? 20.846 -11.840 -0.431 1.00 55.06 309 PHE A CA 1
ATOM 2494 C C . PHE A 1 309 ? 20.661 -13.264 0.111 1.00 55.06 309 PHE A C 1
ATOM 2496 O O . PHE A 1 309 ? 21.517 -13.742 0.854 1.00 55.06 309 PHE A O 1
ATOM 2503 N N . PHE A 1 310 ? 19.592 -13.969 -0.278 1.00 53.47 310 PHE A N 1
ATOM 2504 C CA . PHE A 1 310 ? 19.412 -15.368 0.097 1.00 53.47 310 PHE A CA 1
ATOM 2505 C C . PHE A 1 310 ? 20.339 -16.295 -0.690 1.00 53.47 310 PHE A C 1
ATOM 2507 O O . PHE A 1 310 ? 20.750 -17.325 -0.156 1.00 53.47 310 PHE A O 1
ATOM 2514 N N . GLU A 1 311 ? 20.729 -15.922 -1.913 1.00 52.16 311 GLU A N 1
ATOM 2515 C CA . GLU A 1 311 ? 21.712 -16.664 -2.723 1.00 52.16 311 GLU A CA 1
ATOM 2516 C C . GLU A 1 311 ? 23.100 -16.744 -2.055 1.00 52.16 311 GLU A C 1
ATOM 2518 O O . GLU A 1 311 ? 23.906 -17.618 -2.372 1.00 52.16 311 GLU A O 1
ATOM 2523 N N . GLN A 1 312 ? 23.386 -15.858 -1.094 1.00 48.31 312 GLN A N 1
ATOM 2524 C CA . GLN A 1 312 ? 24.621 -15.861 -0.299 1.00 48.31 312 GLN A CA 1
ATOM 2525 C C . GLN A 1 312 ? 24.529 -16.734 0.964 1.00 48.31 312 GLN A C 1
ATOM 2527 O O . GLN A 1 312 ? 25.503 -16.847 1.711 1.00 48.31 312 GLN A O 1
ATOM 2532 N N . THR A 1 313 ? 23.373 -17.354 1.218 1.00 56.66 313 THR A N 1
ATOM 2533 C CA . THR A 1 313 ? 23.090 -18.130 2.432 1.00 56.66 313 THR A CA 1
ATOM 2534 C C . THR A 1 313 ? 22.748 -19.580 2.093 1.00 56.66 313 THR A C 1
ATOM 2536 O O . THR A 1 313 ? 22.202 -19.870 1.032 1.00 56.66 313 THR A O 1
ATOM 2539 N N . ASN A 1 314 ? 23.042 -20.517 3.001 1.00 64.69 314 ASN A N 1
ATOM 2540 C CA . ASN A 1 314 ? 22.633 -21.922 2.863 1.00 64.69 314 ASN A CA 1
ATOM 2541 C C . ASN A 1 314 ? 21.161 -22.106 3.290 1.00 64.69 314 ASN A C 1
ATOM 2543 O O . ASN A 1 314 ? 20.863 -22.885 4.196 1.00 64.69 314 ASN A O 1
ATOM 2547 N N . ILE A 1 315 ? 20.268 -21.296 2.715 1.00 71.00 315 ILE A N 1
ATOM 2548 C CA . ILE A 1 315 ? 18.835 -21.245 3.015 1.00 71.00 315 ILE A CA 1
ATOM 2549 C C . ILE A 1 315 ? 18.078 -21.525 1.715 1.00 71.00 315 ILE A C 1
ATOM 2551 O O . ILE A 1 315 ? 18.222 -20.790 0.742 1.00 71.00 315 ILE A O 1
ATOM 2555 N N . ASP A 1 316 ? 17.257 -22.575 1.719 1.00 73.88 316 ASP A N 1
ATOM 2556 C CA . ASP A 1 316 ? 16.467 -23.001 0.553 1.00 73.88 316 ASP A CA 1
ATOM 2557 C C . ASP A 1 316 ? 15.110 -22.272 0.444 1.00 73.88 316 ASP A C 1
ATOM 2559 O O . ASP A 1 316 ? 14.445 -22.327 -0.588 1.00 73.88 316 ASP A O 1
ATOM 2563 N N . GLY A 1 317 ? 14.674 -21.587 1.507 1.00 77.00 317 GLY A N 1
ATOM 2564 C CA . GLY A 1 317 ? 13.407 -20.856 1.555 1.00 77.00 317 GLY A CA 1
ATOM 2565 C C . GLY A 1 317 ? 13.081 -20.308 2.946 1.00 77.00 317 GLY A C 1
ATOM 2566 O O . GLY A 1 317 ? 13.831 -20.511 3.900 1.00 77.00 317 GLY A O 1
ATOM 2567 N N . ILE A 1 318 ? 11.939 -19.625 3.069 1.00 78.81 318 ILE A N 1
ATOM 2568 C CA . ILE A 1 318 ? 11.434 -19.085 4.340 1.00 78.81 318 ILE A CA 1
ATOM 2569 C C . ILE A 1 318 ? 10.141 -19.794 4.722 1.00 78.81 318 ILE A C 1
ATOM 2571 O O . ILE A 1 318 ? 9.236 -19.948 3.904 1.00 78.81 318 ILE A O 1
ATOM 2575 N N . MET A 1 319 ? 10.027 -20.153 5.997 1.00 81.19 319 MET A N 1
ATOM 2576 C CA . MET A 1 319 ? 8.772 -20.572 6.606 1.00 81.19 319 MET A CA 1
ATOM 2577 C C . MET A 1 319 ? 8.199 -19.427 7.440 1.00 81.19 319 MET A C 1
ATOM 2579 O O . MET A 1 319 ? 8.781 -19.036 8.450 1.00 81.19 319 MET A O 1
ATOM 2583 N N . GLY A 1 320 ? 7.047 -18.896 7.030 1.00 78.62 320 GLY A N 1
ATOM 2584 C CA . GLY A 1 320 ? 6.327 -17.892 7.810 1.00 78.62 320 GLY A CA 1
ATOM 2585 C C . GLY A 1 320 ? 5.723 -18.496 9.081 1.00 78.62 320 GLY A C 1
ATOM 2586 O O . GLY A 1 320 ? 4.951 -19.448 9.003 1.00 78.62 320 GLY A O 1
ATOM 2587 N N . LEU A 1 321 ? 6.055 -17.927 10.243 1.00 79.06 321 LEU A N 1
ATOM 2588 C CA . LEU A 1 321 ? 5.464 -18.281 11.548 1.00 79.06 321 LEU A CA 1
ATOM 2589 C C . LEU A 1 321 ? 4.487 -17.216 12.075 1.00 79.06 321 LEU A C 1
ATOM 2591 O O . LEU A 1 321 ? 3.951 -17.352 13.175 1.00 79.06 321 LEU A O 1
ATOM 2595 N N . GLY A 1 322 ? 4.293 -16.140 11.307 1.00 73.50 322 GLY A N 1
ATOM 2596 C CA . GLY A 1 322 ? 3.344 -15.074 11.611 1.00 73.50 322 GLY A CA 1
ATOM 2597 C C . GLY A 1 322 ? 1.890 -15.515 11.457 1.00 73.50 322 GLY A C 1
ATOM 2598 O O . GLY A 1 322 ? 1.594 -16.675 11.176 1.00 73.50 322 GLY A O 1
ATOM 2599 N N . PHE A 1 323 ? 0.982 -14.565 11.640 1.00 71.94 323 PHE A N 1
ATOM 2600 C CA . PHE A 1 323 ? -0.449 -14.794 11.479 1.00 71.94 323 PHE A CA 1
ATOM 2601 C C . PHE A 1 323 ? -0.879 -14.554 10.026 1.00 71.94 323 PHE A C 1
ATOM 2603 O O . PHE A 1 323 ? -0.231 -13.802 9.299 1.00 71.94 323 PHE A O 1
ATOM 2610 N N . GLU A 1 324 ? -1.976 -15.195 9.615 1.00 63.91 324 GLU A N 1
ATOM 2611 C CA . GLU A 1 324 ? -2.503 -15.179 8.238 1.00 63.91 324 GLU A CA 1
ATOM 2612 C C . GLU A 1 324 ? -2.670 -13.775 7.661 1.00 63.91 324 GLU A C 1
ATOM 2614 O O . GLU A 1 324 ? -2.346 -13.511 6.515 1.00 63.91 324 GLU A O 1
ATOM 2619 N N . TRP A 1 325 ? -3.083 -12.829 8.482 1.00 58.72 325 TRP A N 1
ATOM 2620 C CA . TRP A 1 325 ? -3.367 -11.470 8.052 1.00 58.72 325 TRP A CA 1
ATOM 2621 C C . TRP A 1 325 ? -2.133 -10.589 7.829 1.00 58.72 325 TRP A C 1
ATOM 2623 O O . TRP A 1 325 ? -2.261 -9.487 7.304 1.00 58.72 325 TRP A O 1
ATOM 2633 N N . ASN A 1 326 ? -0.945 -11.045 8.237 1.00 55.22 326 ASN A N 1
ATOM 2634 C CA . ASN A 1 326 ? 0.324 -10.441 7.827 1.00 55.22 326 ASN A CA 1
ATOM 2635 C C . ASN A 1 326 ? 0.952 -11.197 6.639 1.00 55.22 326 ASN A C 1
ATOM 2637 O O . ASN A 1 326 ? 2.049 -10.854 6.195 1.00 55.22 326 ASN A O 1
ATOM 2641 N N . ALA A 1 327 ? 0.288 -12.242 6.132 1.00 54.78 327 ALA A N 1
ATOM 2642 C CA . ALA A 1 327 ? 0.693 -12.927 4.917 1.00 54.78 327 ALA A CA 1
ATOM 2643 C C . ALA A 1 327 ? 0.131 -12.190 3.692 1.00 54.78 327 ALA A C 1
ATOM 2645 O O . ALA A 1 327 ? -1.013 -11.743 3.674 1.00 54.78 327 ALA A O 1
ATOM 2646 N N . GLN A 1 328 ? 0.944 -12.047 2.646 1.00 50.16 328 GLN A N 1
ATOM 2647 C CA . GLN A 1 328 ? 0.465 -11.513 1.371 1.00 50.16 328 GLN A CA 1
ATOM 2648 C C . GLN A 1 328 ? -0.381 -12.572 0.652 1.00 50.16 328 GLN A C 1
ATOM 2650 O O . GLN A 1 328 ? -0.062 -13.755 0.731 1.00 50.16 328 GLN A O 1
ATOM 2655 N N . GLN A 1 329 ? -1.402 -12.146 -0.100 1.00 53.56 329 GLN A N 1
ATOM 2656 C CA . GLN A 1 329 ? -2.218 -13.011 -0.971 1.00 53.56 329 GLN A CA 1
ATOM 2657 C C . GLN A 1 329 ? -3.003 -14.125 -0.241 1.00 53.56 329 GLN A C 1
ATOM 2659 O O . GLN A 1 329 ? -3.148 -15.217 -0.791 1.00 53.56 329 GLN A O 1
ATOM 2664 N N . ASP A 1 330 ? -3.487 -13.865 0.983 1.00 53.78 330 ASP A N 1
ATOM 2665 C CA . ASP A 1 330 ? -4.305 -14.799 1.787 1.00 53.78 330 ASP A CA 1
ATOM 2666 C C . ASP A 1 330 ? -3.650 -16.183 1.977 1.00 53.78 330 ASP A C 1
ATOM 2668 O O . ASP A 1 330 ? -4.284 -17.241 1.971 1.00 53.78 330 ASP A O 1
ATOM 2672 N N . ILE A 1 331 ? -2.322 -16.189 2.105 1.00 66.94 331 ILE A N 1
ATOM 2673 C CA . ILE A 1 331 ? -1.543 -17.400 2.350 1.00 66.94 331 ILE A CA 1
ATOM 2674 C C . ILE A 1 331 ? -1.718 -17.798 3.817 1.00 66.94 331 ILE A C 1
ATOM 2676 O O . ILE A 1 331 ? -1.188 -17.138 4.707 1.00 66.94 331 ILE A O 1
ATOM 2680 N N . VAL A 1 332 ? -2.381 -18.928 4.072 1.00 72.44 332 VAL A N 1
ATOM 2681 C CA . VAL A 1 332 ? -2.454 -19.509 5.420 1.00 72.44 332 VAL A CA 1
ATOM 2682 C C . VAL A 1 332 ? -1.059 -19.997 5.843 1.00 72.44 332 VAL A C 1
ATOM 2684 O O . VAL A 1 332 ? -0.517 -20.911 5.206 1.00 72.44 332 VAL A O 1
ATOM 2687 N N . PRO A 1 333 ? -0.453 -19.437 6.910 1.00 78.38 333 PRO A N 1
ATOM 2688 C CA . PRO A 1 333 ? 0.871 -19.837 7.356 1.00 78.38 333 PRO A CA 1
ATOM 2689 C C . PRO A 1 333 ? 0.886 -21.317 7.753 1.00 78.38 333 PRO A C 1
ATOM 2691 O O . PRO A 1 333 ? -0.081 -21.799 8.350 1.00 78.38 333 PRO A O 1
ATOM 2694 N N . PRO A 1 334 ? 1.982 -22.054 7.497 1.00 83.62 334 PRO A N 1
ATOM 2695 C CA . PRO A 1 334 ? 2.016 -23.501 7.700 1.00 83.62 334 PRO A CA 1
ATOM 2696 C C . PRO A 1 334 ? 1.627 -23.956 9.119 1.00 83.62 334 PRO A C 1
ATOM 2698 O O . PRO A 1 334 ? 0.975 -24.986 9.277 1.00 83.62 334 PRO A O 1
ATOM 2701 N N . PHE A 1 335 ? 1.984 -23.184 10.154 1.00 83.19 335 PHE A N 1
ATOM 2702 C CA . PHE A 1 335 ? 1.592 -23.483 11.536 1.00 83.19 335 PHE A CA 1
ATOM 2703 C C . PHE A 1 335 ? 0.095 -23.249 11.802 1.00 83.19 335 PHE A C 1
ATOM 2705 O O . PHE A 1 335 ? -0.544 -24.077 12.447 1.00 83.19 335 PHE A O 1
ATOM 2712 N N . VAL A 1 336 ? -0.472 -22.156 11.277 1.00 81.38 336 VAL A N 1
ATOM 2713 C CA . VAL A 1 336 ? -1.911 -21.853 11.388 1.00 81.38 336 VAL A CA 1
ATOM 2714 C C . VAL A 1 336 ? -2.719 -22.944 10.691 1.00 81.38 336 VAL A C 1
ATOM 2716 O O . VAL A 1 336 ? -3.625 -23.509 11.294 1.00 81.38 336 VAL A O 1
ATOM 2719 N N . ASN A 1 337 ? -2.300 -23.342 9.488 1.00 84.94 337 ASN A N 1
ATOM 2720 C CA . ASN A 1 337 ? -2.911 -24.434 8.737 1.00 84.94 337 ASN A CA 1
ATOM 2721 C C . ASN A 1 337 ? -2.900 -25.754 9.536 1.00 84.94 337 ASN A C 1
ATOM 2723 O O . ASN A 1 337 ? -3.914 -26.448 9.623 1.00 84.94 337 ASN A O 1
ATOM 2727 N N . ALA A 1 338 ? -1.780 -26.081 10.188 1.00 86.31 338 ALA A N 1
ATOM 2728 C CA . ALA A 1 338 ? -1.675 -27.268 11.036 1.00 86.31 338 ALA A CA 1
ATOM 2729 C C . ALA A 1 338 ? -2.636 -27.226 12.236 1.00 86.31 338 ALA A C 1
ATOM 2731 O O . ALA A 1 338 ? -3.224 -28.249 12.598 1.00 86.31 338 ALA A O 1
ATOM 2732 N N . TYR A 1 339 ? -2.793 -26.056 12.856 1.00 85.12 339 TYR A N 1
ATOM 2733 C CA . TYR A 1 339 ? -3.717 -25.853 13.967 1.00 85.12 339 TYR A CA 1
ATOM 2734 C C . TYR A 1 339 ? -5.183 -25.956 13.521 1.00 85.12 339 TYR A C 1
ATOM 2736 O O . TYR A 1 339 ? -5.952 -26.695 14.132 1.00 85.12 339 TYR A O 1
ATOM 2744 N N . GLU A 1 340 ? -5.566 -25.289 12.431 1.00 83.62 340 GLU A N 1
ATOM 2745 C CA . GLU A 1 340 ? -6.937 -25.309 11.899 1.00 83.62 340 GLU A CA 1
ATOM 2746 C C . GLU A 1 340 ? -7.376 -26.707 11.446 1.00 83.62 340 GLU A C 1
ATOM 2748 O O . GLU A 1 340 ? -8.540 -27.084 11.593 1.00 83.62 340 GLU A O 1
ATOM 2753 N N . ASN A 1 341 ? -6.427 -27.521 10.978 1.00 81.31 341 ASN A N 1
ATOM 2754 C CA . ASN A 1 341 ? -6.647 -28.932 10.667 1.00 81.31 341 ASN A CA 1
ATOM 2755 C C . ASN A 1 341 ? -6.599 -29.854 11.904 1.00 81.31 341 ASN A C 1
ATOM 2757 O O . ASN A 1 341 ? -6.636 -31.076 11.759 1.00 81.31 341 ASN A O 1
ATOM 2761 N N . ASN A 1 342 ? -6.543 -29.301 13.121 1.00 85.38 342 ASN A N 1
ATOM 2762 C CA . ASN A 1 342 ? -6.474 -30.030 14.395 1.00 85.38 342 ASN A CA 1
ATOM 2763 C C . ASN A 1 342 ? -5.277 -30.998 14.503 1.00 85.38 342 ASN A C 1
ATOM 2765 O O . ASN A 1 342 ? -5.358 -32.019 15.187 1.00 85.38 342 ASN A O 1
ATOM 2769 N N . ILE A 1 343 ? -4.164 -30.696 13.827 1.00 87.06 343 ILE A N 1
ATOM 2770 C CA . ILE A 1 343 ? -2.950 -31.530 13.831 1.00 87.06 343 ILE A CA 1
ATOM 2771 C C . ILE A 1 343 ? -2.064 -31.179 15.030 1.00 87.06 343 ILE A C 1
ATOM 2773 O O . ILE A 1 343 ? -1.454 -32.055 15.643 1.00 87.06 343 ILE A O 1
ATOM 2777 N N . VAL A 1 344 ? -2.005 -29.893 15.379 1.00 88.19 344 VAL A N 1
ATOM 2778 C CA . VAL A 1 344 ? -1.224 -29.366 16.504 1.00 88.19 344 VAL A CA 1
ATOM 2779 C C . VAL A 1 344 ? -2.095 -28.498 17.404 1.00 88.19 344 VAL 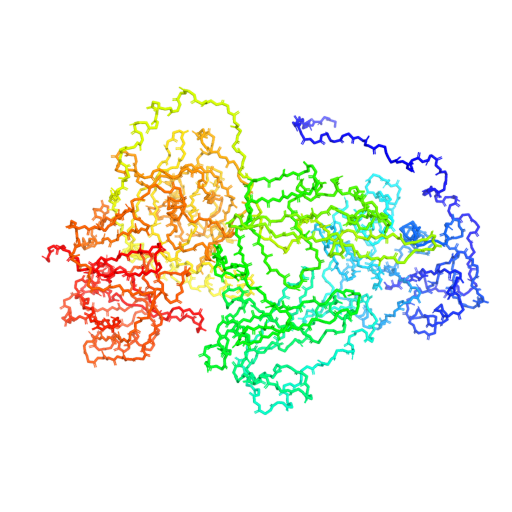A C 1
ATOM 2781 O O . VAL A 1 344 ? -3.068 -27.896 16.958 1.00 88.19 344 VAL A O 1
ATOM 2784 N N . SER A 1 345 ? -1.735 -28.402 18.685 1.00 86.75 345 SER A N 1
ATOM 2785 C CA . SER A 1 345 ? -2.307 -27.381 19.570 1.00 86.75 345 SER A CA 1
ATOM 2786 C C . SER A 1 345 ? -1.804 -25.973 19.178 1.00 86.75 345 SER A C 1
ATOM 2788 O O . SER A 1 345 ? -0.746 -25.871 18.549 1.00 86.75 345 SER A O 1
ATOM 2790 N N . PRO A 1 346 ? -2.511 -24.878 19.538 1.00 85.19 346 PRO A N 1
ATOM 2791 C CA . PRO A 1 346 ? -2.189 -23.506 19.112 1.00 85.19 346 PRO A CA 1
ATOM 2792 C C . PRO A 1 346 ? -0.991 -22.902 19.866 1.00 85.19 346 PRO A C 1
ATOM 2794 O O . PRO A 1 346 ? -1.009 -21.747 20.286 1.00 85.19 346 PRO A O 1
ATOM 2797 N N . VAL A 1 347 ? 0.051 -23.698 20.102 1.00 83.50 347 VAL A N 1
ATOM 2798 C CA . VAL A 1 347 ? 1.257 -23.301 20.826 1.00 83.50 347 VAL A CA 1
ATOM 2799 C C . VAL A 1 347 ? 2.478 -23.889 20.127 1.00 83.50 347 VAL A C 1
ATOM 2801 O O . VAL A 1 347 ? 2.519 -25.083 19.825 1.00 83.50 347 VAL A O 1
ATOM 2804 N N . PHE A 1 348 ? 3.496 -23.058 19.915 1.00 85.62 348 PHE A N 1
ATOM 2805 C CA . PHE A 1 348 ? 4.838 -23.504 19.556 1.00 85.62 348 PHE A CA 1
ATOM 2806 C C . PHE A 1 348 ? 5.888 -22.789 20.406 1.00 85.62 348 PHE A C 1
ATOM 2808 O O . PHE A 1 348 ? 5.650 -21.708 20.945 1.00 85.62 348 PHE A O 1
ATOM 2815 N N . HIS A 1 349 ? 7.043 -23.423 20.563 1.00 85.88 349 HIS A N 1
ATOM 2816 C CA . HIS A 1 349 ? 8.160 -22.939 21.369 1.00 85.88 349 HIS A CA 1
ATOM 2817 C C . HIS A 1 349 ? 9.407 -22.815 20.506 1.00 85.88 349 HIS A C 1
ATOM 2819 O O . HIS A 1 349 ? 9.705 -23.733 19.748 1.00 85.88 349 HIS A O 1
ATOM 2825 N N . VAL A 1 350 ? 10.162 -21.729 20.674 1.00 86.75 350 VAL A N 1
ATOM 2826 C CA . VAL A 1 350 ? 11.453 -21.523 20.006 1.00 86.75 350 VAL A CA 1
ATOM 2827 C C . VAL A 1 350 ? 12.557 -21.486 21.055 1.00 86.75 350 VAL A C 1
ATOM 2829 O O . VAL A 1 350 ? 12.518 -20.689 21.991 1.00 86.75 350 VAL A O 1
ATOM 2832 N N . TYR A 1 351 ? 13.551 -22.347 20.883 1.00 86.31 351 TYR A N 1
ATOM 2833 C CA . TYR A 1 351 ? 14.785 -22.369 21.652 1.00 86.31 351 TYR A CA 1
ATOM 2834 C C . TYR A 1 351 ? 15.951 -22.110 20.702 1.00 86.31 351 TYR A C 1
ATOM 2836 O O . TYR A 1 351 ? 16.082 -22.794 19.694 1.00 86.31 351 TYR A O 1
ATOM 2844 N N . LEU A 1 352 ? 16.814 -21.143 21.008 1.00 84.44 352 LEU A N 1
ATOM 2845 C CA . LEU A 1 352 ? 18.009 -20.860 20.213 1.00 84.44 352 LEU A CA 1
ATOM 2846 C C . LEU A 1 352 ? 19.254 -21.129 21.054 1.00 84.44 352 LEU A C 1
ATOM 2848 O O . LEU A 1 352 ? 19.370 -20.651 22.185 1.00 84.44 352 LEU A O 1
ATOM 2852 N N . GLN A 1 353 ? 20.188 -21.901 20.500 1.00 81.00 353 GLN A N 1
ATOM 2853 C CA . GLN A 1 353 ? 21.466 -22.162 21.146 1.00 81.00 353 GLN A CA 1
ATOM 2854 C C . GLN A 1 353 ? 22.450 -21.026 20.851 1.00 81.00 353 GLN A C 1
ATOM 2856 O O . GLN A 1 353 ? 22.573 -20.558 19.723 1.00 81.00 353 GLN A O 1
ATOM 2861 N N . LYS A 1 354 ? 23.201 -20.609 21.871 1.00 73.75 354 LYS A N 1
ATOM 2862 C CA . LYS A 1 354 ? 24.259 -19.601 21.751 1.00 73.75 354 LYS A CA 1
ATOM 2863 C C . LYS A 1 354 ? 25.428 -20.100 20.886 1.00 73.75 354 LYS A C 1
ATOM 2865 O O . LYS A 1 354 ? 25.896 -21.223 21.065 1.00 73.75 354 LYS A O 1
ATOM 2870 N N . GLY A 1 355 ? 25.982 -19.207 20.064 1.00 65.62 355 GLY A N 1
ATOM 2871 C CA . GLY A 1 355 ? 27.265 -19.381 19.371 1.00 65.62 355 GLY A CA 1
ATOM 2872 C C . GLY A 1 355 ? 27.158 -19.295 17.844 1.00 65.62 355 GLY A C 1
ATOM 2873 O O . GLY A 1 355 ? 26.063 -19.407 17.305 1.00 65.62 355 GLY A O 1
ATOM 2874 N N . PRO A 1 356 ? 28.288 -19.134 17.129 1.00 58.62 356 PRO A N 1
ATOM 2875 C CA . PRO A 1 356 ? 28.304 -18.956 15.670 1.00 58.62 356 PRO A CA 1
ATOM 2876 C C . PRO A 1 356 ? 27.775 -20.173 14.894 1.00 58.62 356 PRO A C 1
ATOM 2878 O O . PRO A 1 356 ? 27.354 -20.030 13.755 1.00 58.62 356 PRO A O 1
ATOM 2881 N N . ASN A 1 357 ? 27.771 -21.350 15.529 1.00 64.19 357 ASN A N 1
ATOM 2882 C CA . ASN A 1 357 ? 27.220 -22.601 14.998 1.00 64.19 357 ASN A CA 1
ATOM 2883 C C . ASN A 1 357 ? 26.105 -23.165 15.901 1.00 64.19 357 ASN A C 1
ATOM 2885 O O . ASN A 1 357 ? 25.827 -24.362 15.857 1.00 64.19 357 ASN A O 1
ATOM 2889 N N . GLY A 1 358 ? 25.541 -22.348 16.799 1.00 66.19 358 GLY A N 1
ATOM 2890 C CA . GLY A 1 358 ? 24.485 -22.787 17.707 1.00 66.19 358 GLY A CA 1
ATOM 2891 C C . GLY A 1 358 ? 23.213 -23.100 16.924 1.00 66.19 358 GLY A C 1
ATOM 2892 O O . GLY A 1 358 ? 22.660 -22.218 16.272 1.00 66.19 358 GLY A O 1
ATOM 2893 N N . ALA A 1 359 ? 22.750 -24.348 16.981 1.00 67.88 359 ALA A N 1
ATOM 2894 C CA . ALA A 1 359 ? 21.505 -24.760 16.342 1.00 67.88 359 ALA A CA 1
ATOM 2895 C C . ALA A 1 359 ? 20.358 -24.702 17.360 1.00 67.88 359 ALA A C 1
ATOM 2897 O O . ALA A 1 359 ? 20.463 -25.227 18.468 1.00 67.88 359 ALA A O 1
ATOM 2898 N N . GLY A 1 360 ? 19.270 -24.027 16.999 1.00 80.75 360 GLY A N 1
ATOM 2899 C CA . GLY A 1 360 ? 18.056 -23.975 17.807 1.00 80.75 360 GLY A CA 1
ATOM 2900 C C . GLY A 1 360 ? 17.134 -25.181 17.610 1.00 80.75 360 GLY A C 1
ATOM 2901 O O . GLY A 1 360 ? 17.401 -26.075 16.810 1.00 80.75 360 GLY A O 1
ATOM 2902 N N . GLN A 1 361 ? 16.016 -25.180 18.330 1.00 83.31 361 GLN A N 1
ATOM 2903 C CA . GLN A 1 361 ? 14.903 -26.110 18.172 1.00 83.31 361 GLN A CA 1
ATOM 2904 C C . GLN A 1 361 ? 13.583 -25.336 18.166 1.00 83.31 361 GLN A C 1
ATOM 2906 O O . GLN A 1 361 ? 13.406 -24.385 18.927 1.00 83.31 361 GLN A O 1
ATOM 2911 N N . ILE A 1 362 ? 12.644 -25.775 17.329 1.00 84.81 362 ILE A N 1
ATOM 2912 C CA . ILE A 1 362 ? 11.246 -25.349 17.379 1.00 84.81 362 ILE A CA 1
ATOM 2913 C C . ILE A 1 362 ? 10.378 -26.556 17.734 1.00 84.81 362 ILE A C 1
ATOM 2915 O O . ILE A 1 362 ? 10.514 -27.622 17.137 1.00 84.81 362 ILE A O 1
ATOM 2919 N N . THR A 1 363 ? 9.508 -26.404 18.729 1.00 85.19 363 THR A N 1
ATOM 2920 C CA . THR A 1 363 ? 8.542 -27.434 19.135 1.00 85.19 363 THR A CA 1
ATOM 2921 C C . THR A 1 363 ? 7.150 -26.979 18.734 1.00 85.19 363 THR A C 1
ATOM 2923 O O . THR A 1 363 ? 6.714 -25.926 19.188 1.00 85.19 363 THR A O 1
ATOM 2926 N N . TYR A 1 364 ? 6.449 -27.762 17.916 1.00 85.38 364 TYR A N 1
ATOM 2927 C CA . TYR A 1 364 ? 5.083 -27.472 17.477 1.00 85.38 364 TYR A CA 1
ATOM 2928 C C . TYR A 1 364 ? 4.057 -28.280 18.275 1.00 85.38 364 TYR A C 1
ATOM 2930 O O . TYR A 1 364 ? 4.263 -29.464 18.537 1.00 85.38 364 TYR A O 1
ATOM 2938 N N . GLY A 1 365 ? 2.928 -27.662 18.623 1.00 77.50 365 GLY A N 1
ATOM 2939 C CA . GLY A 1 365 ? 1.786 -28.358 19.213 1.00 77.50 365 GLY A CA 1
ATOM 2940 C C . GLY A 1 365 ? 1.932 -28.711 20.688 1.00 77.50 365 GLY A C 1
ATOM 2941 O O . GLY A 1 365 ? 1.184 -29.558 21.181 1.00 77.50 365 GLY A O 1
ATOM 2942 N N . GLY A 1 366 ? 2.833 -28.054 21.416 1.00 76.44 366 GLY A N 1
ATOM 2943 C CA . GLY A 1 366 ? 3.021 -28.292 22.840 1.00 76.44 366 GLY A CA 1
ATOM 2944 C C . GLY A 1 366 ? 4.159 -27.483 23.446 1.00 76.44 366 GLY A C 1
ATOM 2945 O O . GLY A 1 366 ? 4.810 -26.672 22.788 1.00 76.44 366 GLY A O 1
ATOM 2946 N N . ARG A 1 367 ? 4.388 -27.716 24.739 1.00 73.25 367 ARG A N 1
ATOM 2947 C CA . ARG A 1 367 ? 5.413 -27.034 25.529 1.00 73.25 367 ARG A CA 1
ATOM 2948 C C . ARG A 1 367 ? 6.728 -27.809 25.473 1.00 73.25 367 ARG A C 1
ATOM 2950 O O . ARG A 1 367 ? 6.756 -28.979 25.845 1.00 73.25 367 ARG A O 1
ATOM 2957 N N . ASP A 1 368 ? 7.822 -27.147 25.107 1.00 80.12 368 ASP A N 1
ATOM 2958 C CA . ASP A 1 368 ? 9.164 -27.717 25.279 1.00 80.12 368 ASP A CA 1
ATOM 2959 C C . ASP A 1 368 ? 9.548 -27.702 26.766 1.00 80.12 368 ASP A C 1
ATOM 2961 O O . ASP A 1 368 ? 9.928 -26.669 27.315 1.00 80.12 368 ASP A O 1
ATOM 2965 N N . THR A 1 369 ? 9.434 -28.839 27.447 1.00 80.00 369 THR A N 1
ATOM 2966 C CA . THR A 1 369 ? 9.820 -28.969 28.863 1.00 80.00 369 THR A CA 1
ATOM 2967 C C . THR A 1 369 ? 11.296 -29.312 29.065 1.00 80.00 369 THR A C 1
ATOM 2969 O O . THR A 1 369 ? 11.772 -29.301 30.201 1.00 80.00 369 THR A O 1
ATOM 2972 N N . THR A 1 370 ? 12.020 -29.628 27.991 1.00 81.81 370 THR A N 1
ATOM 2973 C CA . THR A 1 370 ? 13.428 -30.038 28.036 1.00 81.81 370 THR A CA 1
ATOM 2974 C C . THR A 1 370 ? 14.329 -28.810 28.049 1.00 81.81 370 THR A C 1
ATOM 2976 O O . THR A 1 370 ? 15.172 -28.670 28.942 1.00 81.81 370 THR A O 1
ATOM 2979 N N . ASN A 1 371 ? 14.106 -27.886 27.109 1.00 82.38 371 ASN A N 1
ATOM 2980 C CA . ASN A 1 371 ? 14.901 -26.666 26.979 1.00 82.38 371 ASN A CA 1
ATOM 2981 C C . ASN A 1 371 ? 14.243 -25.458 27.670 1.00 82.38 371 ASN A C 1
ATOM 2983 O O . ASN A 1 371 ? 14.953 -24.600 28.198 1.00 82.38 371 ASN A O 1
ATOM 2987 N N . CYS A 1 372 ? 12.904 -25.405 27.762 1.00 74.94 372 CYS A N 1
ATOM 2988 C CA . CYS A 1 372 ? 12.168 -24.304 28.404 1.00 74.94 372 CYS A CA 1
ATOM 2989 C C . CYS A 1 372 ? 11.547 -24.734 29.749 1.00 74.94 372 CYS A C 1
ATOM 2991 O O . CYS A 1 372 ? 10.349 -25.000 29.877 1.00 74.94 372 CYS A O 1
ATOM 2993 N N . LYS A 1 373 ? 12.379 -24.770 30.797 1.00 62.88 373 LYS A N 1
ATOM 2994 C CA . LYS A 1 373 ? 12.021 -25.330 32.117 1.00 62.88 373 LYS A CA 1
ATOM 2995 C C . LYS A 1 373 ? 10.903 -24.576 32.857 1.00 62.88 373 LYS A C 1
ATOM 2997 O O . LYS A 1 373 ? 10.175 -25.191 33.630 1.00 62.88 373 LYS A O 1
ATOM 3002 N N . VAL A 1 374 ? 10.729 -23.271 32.623 1.00 66.94 374 VAL A N 1
ATOM 3003 C CA . VAL A 1 374 ? 9.720 -22.424 33.290 1.00 66.94 374 VAL A CA 1
ATOM 3004 C C . VAL A 1 374 ? 9.110 -21.449 32.278 1.00 66.94 374 VAL A C 1
ATOM 3006 O O . VAL A 1 374 ? 9.829 -20.844 31.493 1.00 66.94 374 VAL A O 1
ATOM 3009 N N . VAL A 1 375 ? 7.782 -21.320 32.289 1.00 65.50 375 VAL A N 1
ATOM 3010 C CA . VAL A 1 375 ? 7.049 -20.237 31.624 1.00 65.50 375 VAL A CA 1
ATOM 3011 C C . VAL A 1 375 ? 6.829 -19.220 32.722 1.00 65.50 375 VAL A C 1
ATOM 3013 O O . VAL A 1 375 ? 6.165 -19.541 33.707 1.00 65.50 375 VAL A O 1
ATOM 3016 N N . ASN A 1 376 ? 7.452 -18.053 32.589 1.00 67.06 376 ASN A N 1
ATOM 3017 C CA . ASN A 1 376 ? 7.351 -17.011 33.604 1.00 67.06 376 ASN A CA 1
ATOM 3018 C C . ASN A 1 376 ? 5.922 -16.457 33.640 1.00 67.06 376 ASN A C 1
ATOM 3020 O O . ASN A 1 376 ? 5.303 -16.439 34.697 1.00 67.06 376 ASN A O 1
ATOM 3024 N N . GLU A 1 377 ? 5.393 -16.057 32.481 1.00 76.38 377 GLU A N 1
ATOM 3025 C CA . GLU A 1 377 ? 4.082 -15.424 32.346 1.00 76.38 377 GLU A CA 1
ATOM 3026 C C . GLU A 1 377 ? 3.653 -15.393 30.867 1.00 76.38 377 GLU A C 1
ATOM 3028 O O . GLU A 1 377 ? 4.509 -15.333 29.980 1.00 76.38 377 GLU A O 1
ATOM 3033 N N . TYR A 1 378 ? 2.344 -15.420 30.599 1.00 81.62 378 TYR A N 1
ATOM 3034 C CA . TYR A 1 378 ? 1.795 -15.138 29.270 1.00 81.62 378 TYR A CA 1
ATOM 3035 C C . TYR A 1 378 ? 1.441 -13.657 29.177 1.00 81.62 378 TYR A C 1
ATOM 3037 O O . TYR A 1 378 ? 0.637 -13.166 29.967 1.00 81.62 378 TYR A O 1
ATOM 3045 N N . HIS A 1 379 ? 2.011 -12.963 28.195 1.00 81.38 379 HIS A N 1
ATOM 3046 C CA . HIS A 1 379 ? 1.711 -11.555 27.944 1.00 81.38 379 HIS A CA 1
ATOM 3047 C C . HIS A 1 379 ? 0.708 -11.432 26.797 1.00 81.38 379 HIS A C 1
ATOM 3049 O O . HIS A 1 379 ? 0.892 -12.094 25.773 1.00 81.38 379 HIS A O 1
ATOM 3055 N N . PRO A 1 380 ? -0.349 -10.612 26.942 1.00 79.31 380 PRO A N 1
ATOM 3056 C CA . PRO A 1 380 ? -1.289 -10.381 25.857 1.00 79.31 380 PRO A CA 1
ATOM 3057 C C . PRO A 1 380 ? -0.579 -9.687 24.693 1.00 79.31 380 PRO A C 1
ATOM 3059 O O . PRO A 1 380 ? 0.235 -8.780 24.894 1.00 79.31 380 PRO A O 1
ATOM 3062 N N . MET A 1 381 ? -0.907 -10.106 23.472 1.00 77.94 381 MET A N 1
ATOM 3063 C CA . MET A 1 381 ? -0.414 -9.423 22.284 1.00 77.94 381 MET A CA 1
ATOM 3064 C C . MET A 1 381 ? -1.113 -8.068 22.128 1.00 77.94 381 MET A C 1
ATOM 3066 O O . MET A 1 381 ? -2.303 -7.940 22.417 1.00 77.94 381 MET A O 1
ATOM 3070 N N . THR A 1 382 ? -0.394 -7.054 21.651 1.00 72.94 382 THR A N 1
ATOM 3071 C CA . THR A 1 382 ? -0.960 -5.717 21.375 1.00 72.94 382 THR A CA 1
ATOM 3072 C C . THR A 1 382 ? -1.747 -5.664 20.065 1.00 72.94 382 THR A C 1
ATOM 3074 O O . THR A 1 382 ? -2.478 -4.711 19.810 1.00 72.94 382 THR A O 1
ATOM 3077 N N . THR A 1 383 ? -1.587 -6.679 19.221 1.00 63.91 383 THR A N 1
ATOM 3078 C CA . THR A 1 383 ? -2.270 -6.861 17.944 1.00 63.91 383 THR A CA 1
ATOM 3079 C C . THR A 1 383 ? -2.301 -8.350 17.618 1.00 63.91 383 THR A C 1
ATOM 3081 O O . THR A 1 383 ? -1.492 -9.111 18.146 1.00 63.91 383 THR A O 1
ATOM 3084 N N . TYR A 1 384 ? -3.180 -8.784 16.717 1.00 60.22 384 TYR A N 1
ATOM 3085 C CA . TYR A 1 384 ? -3.142 -10.165 16.233 1.00 60.22 384 TYR A CA 1
ATOM 3086 C C . TYR A 1 384 ? -2.027 -10.386 15.170 1.00 60.22 384 TYR A C 1
ATOM 3088 O O . TYR A 1 384 ? -1.911 -11.500 14.690 1.00 60.22 384 TYR A O 1
ATOM 3096 N N . ALA A 1 385 ? -1.239 -9.353 14.780 1.00 57.81 385 ALA A N 1
ATOM 3097 C CA . ALA A 1 385 ? -0.461 -9.257 13.503 1.00 57.81 385 ALA A CA 1
ATOM 3098 C C . ALA A 1 385 ? 0.695 -10.189 13.391 1.00 57.81 385 ALA A C 1
ATOM 3100 O O . ALA A 1 385 ? 1.130 -10.660 12.342 1.00 57.81 385 ALA A O 1
ATOM 3101 N N . ALA A 1 386 ? 1.290 -10.259 14.543 1.00 72.50 386 ALA A N 1
ATOM 3102 C CA . ALA A 1 386 ? 2.660 -10.519 14.771 1.00 72.50 386 ALA A CA 1
ATOM 3103 C C . ALA A 1 386 ? 2.732 -10.615 16.285 1.00 72.50 386 ALA A C 1
ATOM 3105 O O . ALA A 1 386 ? 1.865 -10.107 17.008 1.00 72.50 386 ALA A O 1
ATOM 3106 N N . TYR A 1 387 ? 3.784 -11.248 16.768 1.00 83.38 387 TYR A N 1
ATOM 3107 C CA . TYR A 1 387 ? 3.993 -11.459 18.190 1.00 83.38 387 TYR A CA 1
ATOM 3108 C C . TYR A 1 387 ? 4.482 -10.158 18.846 1.00 83.38 387 TYR A C 1
ATOM 3110 O O . TYR A 1 387 ? 5.629 -10.052 19.280 1.00 83.38 387 TYR A O 1
ATOM 3118 N N . GLN A 1 388 ? 3.621 -9.136 18.846 1.00 85.44 388 GLN A N 1
ATOM 3119 C CA . GLN A 1 388 ? 3.871 -7.825 19.428 1.00 85.44 388 GLN A CA 1
ATOM 3120 C C . GLN A 1 388 ? 3.329 -7.748 20.851 1.00 85.44 388 GLN A C 1
ATOM 3122 O O . GLN A 1 388 ? 2.236 -8.234 21.130 1.00 85.44 388 GLN A O 1
ATOM 3127 N N . PHE A 1 389 ? 4.074 -7.109 21.745 1.00 86.00 389 PHE A N 1
ATOM 3128 C CA . PHE A 1 389 ? 3.746 -6.993 23.164 1.00 86.00 389 PHE A CA 1
ATOM 3129 C C . PHE A 1 389 ? 4.213 -5.649 23.733 1.00 86.00 389 PHE A C 1
ATOM 3131 O O . PHE A 1 389 ? 5.090 -4.984 23.180 1.00 86.00 389 PHE A O 1
ATOM 3138 N N . TYR A 1 390 ? 3.638 -5.238 24.864 1.00 85.25 390 TYR A N 1
ATOM 3139 C CA . TYR A 1 390 ? 3.981 -3.965 25.495 1.00 85.25 390 TYR A CA 1
ATOM 3140 C C . TYR A 1 390 ? 5.190 -4.090 26.434 1.00 85.25 390 TYR A C 1
ATOM 3142 O O . TYR A 1 390 ? 5.161 -4.792 27.445 1.00 85.25 390 TYR A O 1
ATOM 3150 N N . LEU A 1 391 ? 6.250 -3.360 26.111 1.00 87.06 391 LEU A N 1
ATOM 3151 C CA . LEU A 1 391 ? 7.495 -3.223 26.854 1.00 87.06 391 LEU A CA 1
ATOM 3152 C C . LEU A 1 391 ? 7.443 -1.945 27.699 1.00 87.06 391 LEU A C 1
ATOM 3154 O O . LEU A 1 391 ? 7.495 -0.832 27.178 1.00 87.06 391 LEU A O 1
ATOM 3158 N N . THR A 1 392 ? 7.356 -2.086 29.017 1.00 87.69 392 THR A N 1
ATOM 3159 C CA . THR A 1 392 ? 7.137 -0.949 29.923 1.00 87.69 392 THR A CA 1
ATOM 3160 C C . THR A 1 392 ? 8.423 -0.186 30.223 1.00 87.69 392 THR A C 1
ATOM 3162 O O . THR A 1 392 ? 8.414 1.044 30.306 1.00 87.69 392 THR A O 1
ATOM 3165 N N . LEU A 1 393 ? 9.535 -0.904 30.386 1.00 89.12 393 LEU A N 1
ATOM 3166 C CA . LEU A 1 393 ? 10.810 -0.320 30.779 1.00 89.12 393 LEU A CA 1
ATOM 3167 C C . LEU A 1 393 ? 11.987 -1.067 30.155 1.00 89.12 393 LEU A C 1
ATOM 3169 O O . LEU A 1 393 ? 11.986 -2.290 30.058 1.00 89.12 393 LEU A O 1
ATOM 3173 N N . VAL A 1 394 ? 13.014 -0.310 29.780 1.00 90.88 394 VAL A N 1
ATOM 3174 C CA . VAL A 1 394 ? 14.330 -0.830 29.398 1.00 90.88 394 VAL A CA 1
ATOM 3175 C C . VAL A 1 394 ? 15.373 -0.224 30.319 1.00 90.88 394 VAL A C 1
ATOM 3177 O O . VAL A 1 394 ? 15.334 0.979 30.573 1.00 90.88 394 VAL A O 1
ATOM 3180 N N . SER A 1 395 ? 16.311 -1.027 30.815 1.00 90.38 395 SER A N 1
ATOM 3181 C CA . SER A 1 395 ? 17.433 -0.520 31.612 1.00 90.38 395 SER A CA 1
ATOM 3182 C C . SER A 1 395 ? 18.729 -1.268 31.334 1.00 90.38 395 SER A C 1
ATOM 3184 O O . SER A 1 395 ? 18.713 -2.466 31.074 1.00 90.38 395 SER A O 1
ATOM 3186 N N . ALA A 1 396 ? 19.846 -0.553 31.413 1.00 89.00 396 ALA A N 1
ATOM 3187 C CA . ALA A 1 396 ? 21.193 -1.100 31.315 1.00 89.00 396 ALA A CA 1
ATOM 3188 C C . ALA A 1 396 ? 22.112 -0.262 32.212 1.00 89.00 396 ALA A C 1
ATOM 3190 O O . ALA A 1 396 ? 22.221 0.951 32.033 1.00 89.00 396 ALA A O 1
ATOM 3191 N N . GLY A 1 397 ? 22.743 -0.872 33.216 1.00 83.81 397 GLY A N 1
ATOM 3192 C CA . GLY A 1 397 ? 23.584 -0.139 34.169 1.00 83.81 397 GLY A CA 1
ATOM 3193 C C . GLY A 1 397 ? 22.840 1.025 34.845 1.00 83.81 397 GLY A C 1
ATOM 3194 O O . GLY A 1 397 ? 21.876 0.813 35.576 1.00 83.81 397 GLY A O 1
ATOM 3195 N N . LYS A 1 398 ? 23.296 2.266 34.612 1.00 82.06 398 LYS A N 1
ATOM 3196 C CA . LYS A 1 398 ? 22.645 3.499 35.113 1.00 82.06 398 LYS A CA 1
ATOM 3197 C C . LYS A 1 398 ? 21.572 4.062 34.172 1.00 82.06 398 LYS A C 1
ATOM 3199 O O . LYS A 1 398 ? 20.859 4.986 34.559 1.00 82.06 398 LYS A O 1
ATOM 3204 N N . TYR A 1 399 ? 21.488 3.557 32.946 1.00 89.25 399 TYR A N 1
ATOM 3205 C CA . TYR A 1 399 ? 20.503 3.988 31.967 1.00 89.25 399 TYR A CA 1
ATOM 3206 C C . TYR A 1 399 ? 19.162 3.297 32.220 1.00 89.25 399 TYR A C 1
ATOM 3208 O O . TYR A 1 399 ? 19.112 2.088 32.454 1.00 89.25 399 TYR A O 1
ATOM 3216 N N . TYR A 1 400 ? 18.072 4.054 32.126 1.00 89.12 400 TYR A N 1
ATOM 3217 C CA . TYR A 1 400 ? 16.718 3.515 32.106 1.00 89.12 400 TYR A CA 1
ATOM 3218 C C . TYR A 1 400 ? 15.803 4.377 31.230 1.00 89.12 400 TYR A C 1
ATOM 3220 O O . TYR A 1 400 ? 15.974 5.591 31.125 1.00 89.12 400 TYR A O 1
ATOM 3228 N N . SER A 1 401 ? 14.815 3.738 30.612 1.00 87.00 401 SER A N 1
ATOM 3229 C CA . SER A 1 401 ? 13.773 4.370 29.807 1.00 87.00 401 SER A CA 1
ATOM 3230 C C . SER A 1 401 ? 12.440 3.702 30.109 1.00 87.00 401 SER A C 1
ATOM 3232 O O . SER A 1 401 ? 12.283 2.505 29.887 1.00 87.00 401 SER A O 1
ATOM 3234 N N . SER A 1 402 ? 11.483 4.479 30.613 1.00 83.62 402 SER A N 1
ATOM 3235 C CA . SER A 1 402 ? 10.140 4.024 30.999 1.00 83.62 402 SER A CA 1
ATOM 3236 C C . SER A 1 402 ? 9.047 4.587 30.087 1.00 83.62 402 SER A C 1
ATOM 3238 O O . SER A 1 402 ? 7.913 4.772 30.521 1.00 83.62 402 SER A O 1
ATOM 3240 N N . LYS A 1 403 ? 9.398 4.957 28.849 1.00 71.25 403 LYS A N 1
ATOM 3241 C CA . LYS A 1 403 ? 8.470 5.618 27.919 1.00 71.25 403 LYS A CA 1
ATOM 3242 C C . LYS A 1 403 ? 7.357 4.704 27.393 1.00 71.25 403 LYS A C 1
ATOM 3244 O O . LYS A 1 403 ? 6.420 5.229 26.813 1.00 71.25 403 LYS A O 1
ATOM 3249 N N . GLY A 1 404 ? 7.436 3.392 27.641 1.00 74.62 404 GLY A N 1
ATOM 3250 C CA . GLY A 1 404 ? 6.502 2.416 27.090 1.00 74.62 404 GLY A CA 1
ATOM 3251 C C . GLY A 1 404 ? 6.702 2.221 25.586 1.00 74.62 404 GLY A C 1
ATOM 3252 O O . GLY A 1 404 ? 6.767 3.183 24.827 1.00 74.62 404 GLY A O 1
ATOM 3253 N N . TRP A 1 405 ? 6.840 0.978 25.139 1.00 80.44 405 TRP A N 1
ATOM 3254 C CA . TRP A 1 405 ? 7.113 0.647 23.739 1.00 80.44 405 TRP A CA 1
ATOM 3255 C C . TRP A 1 405 ? 6.310 -0.587 23.332 1.00 80.44 405 TRP A C 1
ATOM 3257 O O . TRP A 1 405 ? 6.132 -1.495 24.132 1.00 80.44 405 TRP A O 1
ATOM 3267 N N . THR A 1 406 ? 5.859 -0.666 22.083 1.00 81.38 406 THR A N 1
ATOM 3268 C CA . THR A 1 406 ? 5.314 -1.914 21.520 1.00 81.38 406 THR A CA 1
ATOM 3269 C C . THR A 1 406 ? 6.438 -2.712 20.872 1.00 81.38 406 THR A C 1
ATOM 3271 O O . THR A 1 406 ? 6.845 -2.386 19.769 1.00 81.38 406 THR A O 1
ATOM 3274 N N . ALA A 1 407 ? 6.969 -3.731 21.535 1.00 84.50 407 ALA A N 1
ATOM 3275 C CA . ALA A 1 407 ? 8.039 -4.567 20.995 1.00 84.50 407 ALA A CA 1
ATOM 3276 C C . ALA A 1 407 ? 7.483 -5.702 20.120 1.00 84.50 407 ALA A C 1
ATOM 3278 O O . ALA A 1 407 ? 6.365 -6.154 20.340 1.00 84.50 407 ALA A O 1
ATOM 3279 N N . LEU A 1 408 ? 8.274 -6.176 19.154 1.00 85.88 408 LEU A N 1
ATOM 3280 C CA . LEU A 1 408 ? 7.978 -7.335 18.306 1.00 85.88 408 LEU A CA 1
ATOM 3281 C C . LEU A 1 408 ? 8.981 -8.454 18.612 1.00 85.88 408 LEU A C 1
ATOM 3283 O O . LEU A 1 408 ? 10.187 -8.214 18.581 1.00 85.88 408 LEU A O 1
ATOM 3287 N N . ALA A 1 409 ? 8.495 -9.670 18.870 1.00 86.38 409 ALA A N 1
ATOM 3288 C CA . ALA A 1 409 ? 9.330 -10.866 18.844 1.00 86.38 409 ALA A CA 1
ATOM 3289 C C . ALA A 1 409 ? 9.471 -11.356 17.395 1.00 86.38 409 ALA A C 1
ATOM 3291 O O . ALA A 1 409 ? 8.513 -11.866 16.815 1.00 86.38 409 ALA A O 1
ATOM 3292 N N . ASP A 1 410 ? 10.666 -11.200 16.826 1.00 83.75 410 ASP A N 1
ATOM 3293 C CA . ASP A 1 410 ? 10.999 -11.633 15.469 1.00 83.75 410 ASP A CA 1
ATOM 3294 C C . ASP A 1 410 ? 12.195 -12.592 15.498 1.00 83.75 410 ASP A C 1
ATOM 3296 O O . ASP A 1 410 ? 13.299 -12.219 15.894 1.00 83.75 410 ASP A O 1
ATOM 3300 N N . THR A 1 411 ? 11.973 -13.839 15.084 1.00 79.88 411 THR A N 1
ATOM 3301 C CA . THR A 1 411 ? 13.010 -14.880 15.044 1.00 79.88 411 THR A CA 1
ATOM 3302 C C . THR A 1 411 ? 13.989 -14.717 13.882 1.00 79.88 411 THR A C 1
ATOM 3304 O O . THR A 1 411 ? 15.023 -15.380 13.883 1.00 79.88 411 THR A O 1
ATOM 3307 N N . ALA A 1 412 ? 13.668 -13.883 12.887 1.00 74.88 412 ALA A N 1
ATOM 3308 C CA . ALA A 1 412 ? 14.534 -13.602 11.743 1.00 74.88 412 ALA A CA 1
ATOM 3309 C C . ALA A 1 412 ? 15.443 -12.377 11.963 1.00 74.88 412 ALA A C 1
ATOM 3311 O O . ALA A 1 412 ? 16.324 -12.120 11.142 1.00 74.88 412 ALA A O 1
ATOM 3312 N N . ASN A 1 413 ? 15.265 -11.636 13.065 1.00 75.94 413 ASN A N 1
ATOM 3313 C CA . ASN A 1 413 ? 16.097 -10.484 13.394 1.00 75.94 413 ASN A CA 1
ATOM 3314 C C . ASN A 1 413 ? 17.279 -10.882 14.294 1.00 75.94 413 ASN A C 1
ATOM 3316 O O . ASN A 1 413 ? 17.104 -11.366 15.412 1.00 75.94 413 ASN A O 1
ATOM 3320 N N . SER A 1 414 ? 18.498 -10.631 13.816 1.00 75.94 414 SER A N 1
ATOM 3321 C CA . SER A 1 414 ? 19.744 -10.964 14.523 1.00 75.94 414 SER A CA 1
ATOM 3322 C C . SER A 1 414 ? 20.157 -9.938 15.588 1.00 75.94 414 SER A C 1
ATOM 3324 O O . SER A 1 414 ? 21.120 -10.177 16.318 1.00 75.94 414 SER A O 1
ATOM 3326 N N . PHE A 1 415 ? 19.472 -8.792 15.673 1.00 82.38 415 PHE A N 1
ATOM 3327 C CA . PHE A 1 415 ? 19.812 -7.693 16.580 1.00 82.38 415 PHE A CA 1
ATOM 3328 C C . PHE A 1 415 ? 18.624 -7.295 17.453 1.00 82.38 415 PHE A C 1
ATOM 3330 O O . PHE A 1 415 ? 17.479 -7.292 17.006 1.00 82.38 415 PHE A O 1
ATOM 3337 N N . ILE A 1 416 ? 18.896 -6.836 18.679 1.00 87.06 416 ILE A N 1
ATOM 3338 C CA . ILE A 1 416 ? 17.895 -6.055 19.411 1.00 87.06 416 ILE A CA 1
ATOM 3339 C C . ILE A 1 416 ? 17.855 -4.659 18.796 1.00 87.06 416 ILE A C 1
ATOM 3341 O O . ILE A 1 416 ? 18.761 -3.844 18.982 1.00 87.06 416 ILE A O 1
ATOM 3345 N N . THR A 1 417 ? 16.788 -4.382 18.061 1.00 86.44 417 THR A N 1
ATOM 3346 C CA . THR A 1 417 ? 16.597 -3.103 17.384 1.00 86.44 417 THR A CA 1
ATOM 3347 C C . THR A 1 417 ? 15.634 -2.207 18.146 1.00 86.44 417 THR A C 1
ATOM 3349 O O . THR A 1 417 ? 14.620 -2.674 18.665 1.00 86.44 417 THR A O 1
ATOM 3352 N N . GLY A 1 418 ? 15.906 -0.904 18.187 1.00 85.12 418 GLY A N 1
ATOM 3353 C CA . GLY A 1 418 ? 15.011 0.036 18.854 1.00 85.12 418 GLY A CA 1
ATOM 3354 C C . GLY A 1 418 ? 15.247 1.501 18.491 1.00 85.12 418 GLY A C 1
ATOM 3355 O O . GLY A 1 418 ? 16.099 1.816 17.656 1.00 85.12 418 GLY A O 1
ATOM 3356 N N . PRO A 1 419 ? 14.497 2.420 19.122 1.00 84.50 419 PRO A N 1
ATOM 3357 C CA . PRO A 1 419 ? 14.656 3.855 18.922 1.00 84.50 419 PRO A CA 1
ATOM 3358 C C . PRO A 1 419 ? 16.104 4.290 19.160 1.00 84.50 419 PRO A C 1
ATOM 3360 O O . PRO A 1 419 ? 16.689 3.946 20.189 1.00 84.50 419 PRO A O 1
ATOM 3363 N N . ALA A 1 420 ? 16.661 5.099 18.254 1.00 82.44 420 ALA A N 1
ATOM 3364 C CA . ALA A 1 420 ? 18.082 5.460 18.269 1.00 82.44 420 ALA A CA 1
ATOM 3365 C C . ALA A 1 420 ? 18.565 6.008 19.624 1.00 82.44 420 ALA A C 1
ATOM 3367 O O . ALA A 1 420 ? 19.622 5.614 20.104 1.00 82.44 420 ALA A O 1
ATOM 3368 N N . GLY A 1 421 ? 17.765 6.849 20.292 1.00 84.50 421 GLY A N 1
ATOM 3369 C CA . GLY A 1 421 ? 18.105 7.376 21.620 1.00 84.50 421 GLY A CA 1
ATOM 3370 C C . GLY A 1 421 ? 18.104 6.326 22.739 1.00 84.50 421 GLY A C 1
ATOM 3371 O O . GLY A 1 421 ? 18.859 6.459 23.700 1.00 84.50 421 GLY A O 1
ATOM 3372 N N . VAL A 1 422 ? 17.285 5.276 22.623 1.00 87.38 422 VAL A N 1
ATOM 3373 C CA . VAL A 1 422 ? 17.274 4.155 23.577 1.00 87.38 422 VAL A CA 1
ATOM 3374 C C . VAL A 1 422 ? 18.491 3.268 23.365 1.00 87.38 422 VAL A C 1
ATOM 3376 O O . VAL A 1 422 ? 19.195 2.956 24.320 1.00 87.38 422 VAL A O 1
ATOM 3379 N N . ILE A 1 423 ? 18.779 2.931 22.110 1.00 90.12 423 ILE A N 1
ATOM 3380 C CA . ILE A 1 423 ? 19.928 2.105 21.730 1.00 90.12 423 ILE A CA 1
ATOM 3381 C C . ILE A 1 423 ? 21.241 2.801 22.092 1.00 90.12 423 ILE A C 1
ATOM 3383 O O . ILE A 1 423 ? 22.095 2.180 22.716 1.00 90.12 423 ILE A O 1
ATOM 3387 N N . ALA A 1 424 ? 21.372 4.097 21.797 1.00 86.88 424 ALA A N 1
ATOM 3388 C CA . ALA A 1 424 ? 22.537 4.882 22.195 1.00 86.88 424 ALA A CA 1
ATOM 3389 C C . ALA A 1 424 ? 22.714 4.903 23.721 1.00 86.88 424 ALA A C 1
ATOM 3391 O O . ALA A 1 424 ? 23.818 4.687 24.210 1.00 86.88 424 ALA A O 1
ATOM 3392 N N . GLY A 1 425 ? 21.625 5.071 24.482 1.00 88.50 425 GLY A N 1
ATOM 3393 C CA . GLY A 1 425 ? 21.671 5.032 25.944 1.00 88.50 425 GLY A CA 1
ATOM 3394 C C . GLY A 1 425 ? 22.103 3.677 26.515 1.00 88.50 425 GLY A C 1
ATOM 3395 O O . GLY A 1 425 ? 22.881 3.632 27.469 1.00 88.50 425 GLY A O 1
ATOM 3396 N N . ILE A 1 426 ? 21.651 2.572 25.912 1.00 88.88 426 ILE A N 1
ATOM 3397 C CA . ILE A 1 426 ? 22.100 1.216 26.268 1.00 88.88 426 ILE A CA 1
ATOM 3398 C C . ILE A 1 426 ? 23.583 1.041 25.918 1.00 88.88 426 ILE A C 1
ATOM 3400 O O . ILE A 1 426 ? 24.350 0.584 26.764 1.00 88.88 426 ILE A O 1
ATOM 3404 N N . ALA A 1 427 ? 23.991 1.424 24.703 1.00 87.81 427 ALA A N 1
ATOM 3405 C CA . ALA A 1 427 ? 25.372 1.327 24.236 1.00 87.81 427 ALA A CA 1
ATOM 3406 C C . ALA A 1 427 ? 26.334 2.101 25.148 1.00 87.81 427 ALA A C 1
ATOM 3408 O O . ALA A 1 427 ? 27.346 1.550 25.585 1.00 87.81 427 ALA A O 1
ATOM 3409 N N . ASP A 1 428 ? 25.988 3.341 25.500 1.00 87.31 428 ASP A N 1
ATOM 3410 C CA . ASP A 1 428 ? 26.781 4.181 26.397 1.00 87.31 428 ASP A CA 1
ATOM 3411 C C . ASP A 1 428 ? 26.901 3.570 27.796 1.00 87.31 428 ASP A C 1
ATOM 3413 O O . ASP A 1 428 ? 27.985 3.583 28.385 1.00 87.31 428 ASP A O 1
ATOM 3417 N N . ALA A 1 429 ? 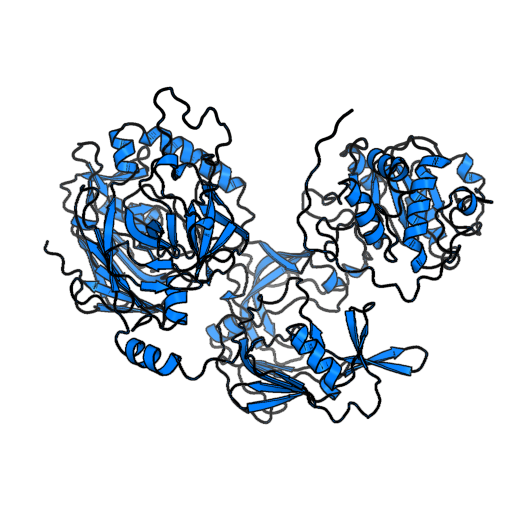25.815 2.992 28.323 1.00 86.06 429 ALA A N 1
ATOM 3418 C CA . ALA A 1 429 ? 25.819 2.370 29.644 1.00 86.06 429 ALA A CA 1
ATOM 3419 C C . ALA A 1 429 ? 26.778 1.175 29.737 1.00 86.06 429 ALA A C 1
ATOM 3421 O O . ALA A 1 429 ? 27.436 0.996 30.766 1.00 86.06 429 ALA A O 1
ATOM 3422 N N . VAL A 1 430 ? 26.891 0.393 28.659 1.00 81.38 430 VAL A N 1
ATOM 3423 C CA . VAL A 1 430 ? 27.799 -0.762 28.595 1.00 81.38 430 VAL A CA 1
ATOM 3424 C C . VAL A 1 430 ? 29.185 -0.413 28.043 1.00 81.38 430 VAL A C 1
ATOM 3426 O O . VAL A 1 430 ? 30.083 -1.250 28.082 1.00 81.38 430 VAL A O 1
ATOM 3429 N N . GLY A 1 431 ? 29.393 0.817 27.566 1.00 82.88 431 GLY A N 1
ATOM 3430 C CA . GLY A 1 431 ? 30.663 1.280 27.002 1.00 82.88 431 GLY A CA 1
ATOM 3431 C C . GLY A 1 431 ? 30.920 0.847 25.555 1.00 82.88 431 GLY A C 1
ATOM 3432 O O . GLY A 1 431 ? 32.075 0.864 25.123 1.00 82.88 431 GLY A O 1
ATOM 3433 N N . ALA A 1 432 ? 29.881 0.473 24.807 1.00 86.50 432 ALA A N 1
ATOM 3434 C CA . ALA A 1 432 ? 29.985 0.165 23.385 1.00 86.50 432 ALA A CA 1
ATOM 3435 C C . ALA A 1 432 ? 30.137 1.450 22.550 1.00 86.50 432 ALA A C 1
ATOM 3437 O O . ALA A 1 432 ? 29.634 2.516 22.912 1.00 86.50 432 ALA A O 1
ATOM 3438 N N . LYS A 1 433 ? 30.850 1.368 21.425 1.00 86.12 433 LYS A N 1
ATOM 3439 C CA . LYS A 1 433 ? 31.142 2.504 20.540 1.00 86.12 433 LYS A CA 1
ATOM 3440 C C . LYS A 1 433 ? 30.573 2.269 19.152 1.00 86.12 433 LYS A C 1
ATOM 3442 O O . LYS A 1 433 ? 30.764 1.197 18.593 1.00 86.12 433 LYS A O 1
ATOM 3447 N N . TRP A 1 434 ? 29.878 3.274 18.624 1.00 84.88 434 TRP A N 1
ATOM 3448 C CA . TRP A 1 434 ? 29.388 3.257 17.250 1.00 84.88 434 TRP A CA 1
ATOM 3449 C C . TRP A 1 434 ? 30.564 3.340 16.282 1.00 84.88 434 TRP A C 1
ATOM 3451 O O . TRP A 1 434 ? 31.399 4.240 16.403 1.00 84.88 434 TRP A O 1
ATOM 3461 N N . ASP A 1 435 ? 30.608 2.423 15.328 1.00 73.75 435 ASP A N 1
ATOM 3462 C CA . ASP A 1 435 ? 31.531 2.462 14.207 1.00 73.75 435 ASP A CA 1
ATOM 3463 C C . ASP A 1 435 ? 30.754 2.838 12.942 1.00 73.75 435 ASP A C 1
ATOM 3465 O O . ASP A 1 435 ? 29.975 2.050 12.412 1.00 73.75 435 ASP A O 1
ATOM 3469 N N . THR A 1 436 ? 30.981 4.056 12.450 1.00 62.66 436 THR A N 1
ATOM 3470 C CA . THR A 1 436 ? 30.336 4.599 11.243 1.00 62.66 436 THR A CA 1
ATOM 3471 C C . THR A 1 436 ? 30.735 3.880 9.956 1.00 62.66 436 THR A C 1
ATOM 3473 O O . THR A 1 436 ? 30.133 4.128 8.918 1.00 62.66 436 THR A O 1
ATOM 3476 N N . TYR A 1 437 ? 31.793 3.065 9.976 1.00 50.53 437 TYR A N 1
ATOM 3477 C CA . TYR A 1 437 ? 32.208 2.283 8.814 1.00 50.53 437 TYR A CA 1
ATOM 3478 C C . TYR A 1 437 ? 31.408 0.985 8.692 1.00 50.53 437 TYR A C 1
ATOM 3480 O O . TYR A 1 437 ? 31.114 0.541 7.585 1.00 50.53 437 TYR A O 1
ATOM 3488 N N . THR A 1 438 ? 31.063 0.379 9.829 1.00 59.94 438 THR A N 1
ATOM 3489 C CA . THR A 1 438 ? 30.308 -0.881 9.878 1.00 59.94 438 THR A CA 1
ATOM 3490 C C . THR A 1 438 ? 28.831 -0.684 10.210 1.00 59.94 438 THR A C 1
ATOM 3492 O O . THR A 1 438 ? 28.083 -1.651 10.139 1.00 59.94 438 THR A O 1
ATOM 3495 N N . ASP A 1 439 ? 28.414 0.531 10.581 1.00 71.38 439 ASP A N 1
ATOM 3496 C CA . ASP A 1 439 ? 27.077 0.863 11.091 1.00 71.38 439 ASP A CA 1
ATOM 3497 C C . ASP A 1 439 ? 26.626 -0.055 12.242 1.00 71.38 439 ASP A C 1
ATOM 3499 O O . ASP A 1 439 ? 25.462 -0.444 12.352 1.00 71.38 439 ASP A O 1
ATOM 3503 N N . THR A 1 440 ? 27.563 -0.416 13.125 1.00 79.25 440 THR A N 1
ATOM 3504 C CA . THR A 1 440 ? 27.301 -1.276 14.289 1.00 79.25 440 THR A CA 1
ATOM 3505 C C . THR A 1 440 ? 28.019 -0.779 15.547 1.00 79.25 440 THR A C 1
ATOM 3507 O O . THR A 1 440 ? 28.942 0.039 15.491 1.00 79.25 440 THR A O 1
ATOM 3510 N N . TYR A 1 441 ? 27.582 -1.257 16.717 1.00 85.56 441 TYR A N 1
ATOM 3511 C CA . TYR A 1 441 ? 28.242 -0.983 17.994 1.00 85.56 441 TYR A CA 1
ATOM 3512 C C . TYR A 1 441 ? 29.309 -2.039 18.304 1.00 85.56 441 TYR A C 1
ATOM 3514 O O . TYR A 1 441 ? 29.057 -3.235 18.192 1.00 85.56 441 TYR A O 1
ATOM 3522 N N . TRP A 1 442 ? 30.479 -1.605 18.774 1.00 85.56 442 TRP A N 1
ATOM 3523 C CA . TRP A 1 442 ? 31.616 -2.469 19.104 1.00 85.56 442 TRP A CA 1
ATOM 3524 C C . TRP A 1 442 ? 32.102 -2.279 20.537 1.00 85.56 442 TRP A C 1
ATOM 3526 O O . TRP A 1 442 ? 32.032 -1.184 21.099 1.00 85.56 442 TRP A O 1
ATOM 3536 N N . ILE A 1 443 ? 32.633 -3.349 21.127 1.00 83.50 443 ILE A N 1
ATOM 3537 C CA . ILE A 1 443 ? 33.128 -3.384 22.502 1.00 83.50 443 ILE A CA 1
ATOM 3538 C C . ILE A 1 443 ? 34.340 -4.331 22.644 1.00 83.50 443 ILE A C 1
ATOM 3540 O O . ILE A 1 443 ? 34.462 -5.294 21.880 1.00 83.50 443 ILE A O 1
ATOM 3544 N N . PRO A 1 444 ? 35.263 -4.103 23.603 1.00 78.75 444 PRO A N 1
ATOM 3545 C CA . PRO A 1 444 ? 36.308 -5.076 23.916 1.00 78.75 444 PRO A CA 1
ATOM 3546 C C . PRO A 1 444 ? 35.716 -6.394 24.432 1.00 78.75 444 PRO A C 1
ATOM 3548 O O . PRO A 1 444 ? 34.783 -6.385 25.230 1.00 78.75 444 PRO A O 1
ATOM 3551 N N . CYS A 1 445 ? 36.294 -7.529 24.040 1.00 73.50 445 CYS A N 1
ATOM 3552 C CA . CYS A 1 445 ? 35.790 -8.856 24.412 1.00 73.50 445 CYS A CA 1
ATOM 3553 C C . CYS A 1 445 ? 36.094 -9.302 25.870 1.00 73.50 445 CYS A C 1
ATOM 3555 O O . CYS A 1 445 ? 35.792 -10.436 26.226 1.00 73.50 445 CYS A O 1
ATOM 3557 N N . GLU A 1 446 ? 36.690 -8.449 26.719 1.00 67.12 446 GLU A N 1
ATOM 3558 C CA . GLU A 1 446 ? 37.261 -8.778 28.049 1.00 67.12 446 GLU A CA 1
ATOM 3559 C C . GLU A 1 446 ? 36.543 -8.080 29.256 1.00 67.12 446 GLU A C 1
ATOM 3561 O O . GLU A 1 446 ? 35.739 -7.163 29.064 1.00 67.12 446 GLU A O 1
ATOM 3566 N N . PRO A 1 447 ? 36.771 -8.482 30.535 1.00 53.84 447 PRO A N 1
ATOM 3567 C CA . PRO A 1 447 ? 35.721 -8.838 31.515 1.00 53.84 447 PRO A CA 1
ATOM 3568 C C . PRO A 1 447 ? 35.024 -7.688 32.275 1.00 53.84 447 PRO A C 1
ATOM 3570 O O . PRO A 1 447 ? 34.393 -7.916 33.310 1.00 53.84 447 PRO A O 1
ATOM 3573 N N . LYS A 1 448 ? 35.081 -6.438 31.799 1.00 50.41 448 LYS A N 1
ATOM 3574 C CA . LYS A 1 448 ? 34.279 -5.351 32.410 1.00 50.41 448 LYS A CA 1
ATOM 3575 C C . LYS A 1 448 ? 32.814 -5.357 31.967 1.00 50.41 448 LYS A C 1
ATOM 3577 O O . LYS A 1 448 ? 31.971 -4.804 32.666 1.00 50.41 448 LYS A O 1
ATOM 3582 N N . VAL A 1 449 ? 32.514 -6.000 30.841 1.00 52.78 449 VAL A N 1
ATOM 3583 C CA . VAL A 1 449 ? 31.172 -6.038 30.234 1.00 52.78 449 VAL A CA 1
ATOM 3584 C C . VAL A 1 449 ? 30.321 -7.185 30.790 1.00 52.78 449 VAL A C 1
ATOM 3586 O O . VAL A 1 449 ? 29.098 -7.110 30.797 1.00 52.78 449 VAL A O 1
ATOM 3589 N N . THR A 1 450 ? 30.955 -8.225 31.339 1.00 52.41 450 THR A N 1
ATOM 3590 C CA . THR A 1 450 ? 30.312 -9.475 31.784 1.00 52.41 450 THR A CA 1
ATOM 3591 C C . THR A 1 450 ? 29.292 -9.331 32.921 1.00 52.41 450 THR A C 1
ATOM 3593 O O . THR A 1 450 ? 28.573 -10.286 33.191 1.00 52.41 450 THR A O 1
ATOM 3596 N N . THR A 1 451 ? 29.178 -8.174 33.585 1.00 54.59 451 THR A N 1
ATOM 3597 C CA . THR A 1 451 ? 28.266 -7.991 34.734 1.00 54.59 451 THR A CA 1
ATOM 3598 C C . THR A 1 451 ? 27.046 -7.108 34.468 1.00 54.59 451 THR A C 1
ATOM 3600 O O . THR A 1 451 ? 26.133 -7.105 35.294 1.00 54.59 451 THR A O 1
ATOM 3603 N N . GLN A 1 452 ? 26.982 -6.368 33.356 1.00 64.19 452 GLN A N 1
ATOM 3604 C CA . GLN A 1 452 ? 25.848 -5.475 33.092 1.00 64.19 452 GLN A CA 1
ATOM 3605 C C . GLN A 1 452 ? 24.812 -6.160 32.195 1.00 64.19 452 GLN A C 1
ATOM 3607 O O . GLN A 1 452 ? 25.048 -6.385 31.011 1.00 64.19 452 GLN A O 1
ATOM 3612 N N . MET A 1 453 ? 23.665 -6.509 32.781 1.00 75.75 453 MET A N 1
ATOM 3613 C CA . MET A 1 453 ? 22.503 -7.034 32.058 1.00 75.75 453 MET A CA 1
ATOM 3614 C C . MET A 1 453 ? 21.710 -5.887 31.427 1.00 75.75 453 MET A C 1
ATOM 3616 O O . MET A 1 453 ? 21.561 -4.824 32.040 1.00 75.75 453 MET A O 1
ATOM 3620 N N . VAL A 1 454 ? 21.177 -6.119 30.227 1.00 88.50 454 VAL A N 1
ATOM 3621 C CA . VAL A 1 454 ? 20.123 -5.273 29.658 1.00 88.50 454 VAL A CA 1
ATOM 3622 C C . VAL A 1 454 ? 18.795 -5.887 30.071 1.00 88.50 454 VAL A C 1
ATOM 3624 O O . VAL A 1 454 ? 18.481 -7.016 29.703 1.00 88.50 454 VAL A O 1
ATOM 3627 N N . ASN A 1 455 ? 18.030 -5.165 30.877 1.00 91.19 455 ASN A N 1
ATOM 3628 C CA . ASN A 1 455 ? 16.765 -5.637 31.413 1.00 91.19 455 ASN A CA 1
ATOM 3629 C C . ASN A 1 455 ? 15.601 -5.044 30.623 1.00 91.19 455 ASN A C 1
ATOM 3631 O O . ASN A 1 455 ? 15.527 -3.823 30.449 1.00 91.19 455 ASN A O 1
ATOM 3635 N N . PHE A 1 456 ? 14.670 -5.911 30.236 1.00 91.50 456 PHE A N 1
ATOM 3636 C CA . PHE A 1 456 ? 13.405 -5.559 29.603 1.00 91.50 456 PHE A CA 1
ATOM 3637 C C . PHE A 1 456 ? 12.268 -5.883 30.565 1.00 91.50 456 PHE A C 1
ATOM 3639 O O . PHE A 1 456 ? 12.138 -7.021 31.006 1.00 91.50 456 PHE A O 1
ATOM 3646 N N . THR A 1 457 ? 11.446 -4.903 30.915 1.00 90.50 457 THR A N 1
ATOM 3647 C CA . THR A 1 457 ? 10.289 -5.115 31.786 1.00 90.50 457 THR A CA 1
ATOM 3648 C C . THR A 1 457 ? 9.030 -5.242 30.941 1.00 90.50 457 THR A C 1
ATOM 3650 O O . THR A 1 457 ? 8.689 -4.326 30.193 1.00 90.50 457 THR A O 1
ATOM 3653 N N . ILE A 1 458 ? 8.326 -6.364 31.075 1.00 89.25 458 ILE A N 1
ATOM 3654 C CA . ILE A 1 458 ? 7.094 -6.684 30.339 1.00 89.25 458 ILE A CA 1
ATOM 3655 C C . ILE A 1 458 ? 6.051 -7.095 31.378 1.00 89.25 458 ILE A C 1
ATOM 3657 O O . ILE A 1 458 ? 6.324 -7.960 32.209 1.00 89.25 458 ILE A O 1
ATOM 3661 N N . GLY A 1 459 ? 4.902 -6.414 31.410 1.00 80.88 459 GLY A N 1
ATOM 3662 C CA . GLY A 1 459 ? 3.849 -6.680 32.405 1.00 80.88 459 GLY A CA 1
ATOM 3663 C C . GLY A 1 459 ? 4.282 -6.522 33.873 1.00 80.88 459 GLY A C 1
ATOM 3664 O O . GLY A 1 459 ? 3.638 -7.052 34.765 1.00 80.88 459 GLY A O 1
ATOM 3665 N N . GLY A 1 460 ? 5.384 -5.810 34.145 1.00 82.75 460 GLY A N 1
ATOM 3666 C CA . GLY A 1 460 ? 5.969 -5.681 35.490 1.00 82.75 460 GLY A CA 1
ATOM 3667 C C . GLY A 1 460 ? 7.005 -6.758 35.840 1.00 82.75 460 GLY A C 1
ATOM 3668 O O . GLY A 1 460 ? 7.748 -6.590 36.807 1.00 82.75 460 GLY A O 1
ATOM 3669 N N . THR A 1 461 ? 7.130 -7.801 35.019 1.00 87.69 461 THR A N 1
ATOM 3670 C CA . THR A 1 461 ? 8.155 -8.843 35.140 1.00 87.69 461 THR A CA 1
ATOM 3671 C C . THR A 1 461 ? 9.441 -8.405 34.435 1.00 87.69 461 THR A C 1
ATOM 3673 O O . THR A 1 461 ? 9.404 -7.915 33.307 1.00 87.69 461 THR A O 1
ATOM 3676 N N . ILE A 1 462 ? 10.591 -8.568 35.097 1.00 89.00 462 ILE A N 1
ATOM 3677 C CA . ILE A 1 462 ? 11.908 -8.202 34.554 1.00 89.00 462 ILE A CA 1
ATOM 3678 C C . ILE A 1 462 ? 12.517 -9.404 33.824 1.00 89.00 462 ILE A C 1
ATOM 3680 O O . ILE A 1 462 ? 12.743 -10.451 34.428 1.00 89.00 462 ILE A O 1
ATOM 3684 N N . TYR A 1 463 ? 12.844 -9.218 32.547 1.00 88.81 463 TYR A N 1
ATOM 3685 C CA . TYR A 1 463 ? 13.517 -10.182 31.681 1.00 88.81 463 TYR A CA 1
ATOM 3686 C C . TYR A 1 463 ? 14.963 -9.723 31.435 1.00 88.81 463 TYR A C 1
ATOM 3688 O O . TYR A 1 463 ? 15.197 -8.842 30.600 1.00 88.81 463 TYR A O 1
ATOM 3696 N N . PRO A 1 464 ? 15.943 -10.259 32.183 1.00 88.19 464 PRO A N 1
ATOM 3697 C CA . PRO A 1 464 ? 17.343 -9.898 32.009 1.00 88.19 464 PRO A CA 1
ATOM 3698 C C . PRO A 1 464 ? 17.955 -10.597 30.790 1.00 88.19 464 PRO A C 1
ATOM 3700 O O . PRO A 1 464 ? 17.929 -11.824 30.685 1.00 88.19 464 PRO A O 1
ATOM 3703 N N . VAL A 1 465 ? 18.582 -9.822 29.905 1.00 87.88 465 VAL A N 1
ATOM 3704 C CA . VAL A 1 465 ? 19.443 -10.326 28.831 1.00 87.88 465 VAL A CA 1
ATOM 3705 C C . VAL A 1 465 ? 20.894 -10.148 29.259 1.00 87.88 465 VAL A C 1
ATOM 3707 O O . VAL A 1 465 ? 21.367 -9.037 29.518 1.00 87.88 465 VAL A O 1
ATOM 3710 N N . THR A 1 466 ? 21.607 -11.264 29.374 1.00 82.81 466 THR A N 1
ATOM 3711 C CA . THR A 1 466 ? 23.015 -11.267 29.772 1.00 82.81 466 THR A CA 1
ATOM 3712 C C . THR A 1 466 ? 23.895 -10.697 28.663 1.00 82.81 466 THR A C 1
ATOM 3714 O O . THR A 1 466 ? 23.626 -10.890 27.478 1.00 82.81 466 THR A O 1
ATOM 3717 N N . ALA A 1 467 ? 24.992 -10.037 29.047 1.00 74.19 467 ALA A N 1
ATOM 3718 C CA . ALA A 1 467 ? 25.974 -9.498 28.104 1.00 74.19 467 ALA A CA 1
ATOM 3719 C C . ALA A 1 467 ? 26.485 -10.564 27.120 1.00 74.19 467 ALA A C 1
ATOM 3721 O O . ALA A 1 467 ? 26.692 -10.297 25.945 1.00 74.19 467 ALA A O 1
ATOM 3722 N N . GLU A 1 468 ? 26.604 -11.806 27.579 1.00 74.06 468 GLU A N 1
ATOM 3723 C CA . GLU A 1 468 ? 26.982 -12.951 26.758 1.00 74.06 468 GLU A CA 1
ATOM 3724 C C . GLU A 1 468 ? 26.069 -13.225 25.554 1.00 74.06 468 GLU A C 1
ATOM 3726 O O . GLU A 1 468 ? 26.544 -13.790 24.573 1.00 74.06 468 GLU A O 1
ATOM 3731 N N . ASN A 1 469 ? 24.787 -12.856 25.624 1.00 80.06 469 ASN A N 1
ATOM 3732 C CA . ASN A 1 469 ? 23.832 -13.002 24.521 1.00 80.06 469 ASN A CA 1
ATOM 3733 C C . ASN A 1 469 ? 23.766 -11.753 23.625 1.00 80.06 469 ASN A C 1
ATOM 3735 O O . ASN A 1 469 ? 23.065 -11.760 22.620 1.00 80.06 469 ASN A O 1
ATOM 3739 N N . LEU A 1 470 ? 24.496 -10.691 23.977 1.00 82.06 470 LEU A N 1
ATOM 3740 C CA . LEU A 1 470 ? 24.575 -9.438 23.223 1.00 82.06 470 LEU A CA 1
ATOM 3741 C C . LEU A 1 470 ? 25.952 -9.220 22.588 1.00 82.06 470 LEU A C 1
ATOM 3743 O O . LEU A 1 470 ? 26.158 -8.210 21.928 1.00 82.06 470 LEU A O 1
ATOM 3747 N N . ILE A 1 471 ? 26.910 -10.121 22.802 1.00 81.38 471 ILE A N 1
ATOM 3748 C CA . ILE A 1 471 ? 28.300 -9.976 22.363 1.00 81.38 471 ILE A CA 1
ATOM 3749 C C . ILE A 1 471 ? 28.606 -11.059 21.330 1.00 81.38 471 ILE A C 1
ATOM 3751 O O . ILE A 1 471 ? 28.583 -12.251 21.640 1.00 81.38 471 ILE A O 1
ATOM 3755 N N . VAL A 1 472 ? 28.949 -10.634 20.115 1.00 78.69 472 VAL A N 1
ATOM 3756 C CA . VAL A 1 472 ? 29.355 -11.513 19.012 1.00 78.69 472 VAL A CA 1
ATOM 3757 C C . VAL A 1 472 ? 30.848 -11.298 18.729 1.00 78.69 472 VAL A C 1
ATOM 3759 O O . VAL A 1 472 ? 31.233 -10.206 18.305 1.00 78.69 472 VAL A O 1
ATOM 3762 N N . PRO A 1 473 ? 31.723 -12.291 18.977 1.00 75.00 473 PRO A N 1
ATOM 3763 C CA . PRO A 1 473 ? 33.160 -12.138 18.766 1.00 75.00 473 PRO A CA 1
ATOM 3764 C C . PRO A 1 473 ? 33.509 -12.083 17.275 1.00 75.00 473 PRO A C 1
ATOM 3766 O O . PRO A 1 473 ? 33.082 -12.945 16.508 1.00 75.00 473 PRO A O 1
ATOM 3769 N N . TYR A 1 474 ? 34.332 -11.106 16.880 1.00 66.75 474 TYR A N 1
ATOM 3770 C CA . TYR A 1 474 ? 34.819 -10.949 15.509 1.00 66.75 474 TYR A CA 1
ATOM 3771 C C . TYR A 1 474 ? 36.354 -11.082 15.463 1.00 66.75 474 TYR A C 1
ATOM 3773 O O . TYR A 1 474 ? 37.059 -10.435 16.249 1.00 66.75 474 TYR A O 1
ATOM 3781 N N . PRO A 1 475 ? 36.914 -11.926 14.579 1.00 58.91 475 PRO A N 1
ATOM 3782 C CA . PRO A 1 475 ? 38.359 -12.105 14.485 1.00 58.91 475 PRO A CA 1
ATOM 3783 C C . PRO A 1 475 ? 39.033 -10.878 13.844 1.00 58.91 475 PRO A C 1
ATOM 3785 O O . PRO A 1 475 ? 38.687 -10.484 12.732 1.00 58.91 475 PRO A O 1
ATOM 3788 N N . ASN A 1 476 ? 40.034 -10.295 14.517 1.00 53.47 476 ASN A N 1
ATOM 3789 C CA . ASN A 1 476 ? 40.896 -9.237 13.972 1.00 53.47 476 ASN A CA 1
ATOM 3790 C C . ASN A 1 476 ? 42.390 -9.598 14.157 1.00 53.47 476 ASN A C 1
ATOM 3792 O O . ASN A 1 476 ? 42.759 -10.350 15.058 1.00 53.47 476 ASN A O 1
ATOM 3796 N N . LYS A 1 477 ? 43.270 -9.058 13.301 1.00 42.22 477 LYS A N 1
ATOM 3797 C CA . LYS A 1 477 ? 44.718 -9.347 13.230 1.00 42.22 477 LYS A CA 1
ATOM 3798 C C . LYS A 1 477 ? 45.510 -8.989 14.501 1.00 42.22 477 LYS A C 1
ATOM 3800 O O . LYS A 1 477 ? 46.652 -9.419 14.623 1.00 42.22 477 LYS A O 1
ATOM 3805 N N . THR A 1 478 ? 44.939 -8.220 15.430 1.00 47.12 478 THR A N 1
ATOM 3806 C CA . THR A 1 478 ? 45.610 -7.720 16.649 1.00 47.12 478 THR A CA 1
ATOM 3807 C C . THR A 1 478 ? 44.888 -8.073 17.960 1.00 47.12 478 THR A C 1
ATOM 3809 O O . THR A 1 478 ? 45.285 -7.583 19.014 1.00 47.12 478 THR A O 1
ATOM 3812 N N . GLY A 1 479 ? 43.838 -8.906 17.921 1.00 56.22 479 GLY A N 1
ATOM 3813 C CA . GLY A 1 479 ? 43.026 -9.300 19.085 1.00 56.22 479 GLY A CA 1
ATOM 3814 C C . GLY A 1 479 ? 41.552 -9.545 18.729 1.00 56.22 479 GLY A C 1
ATOM 3815 O O . GLY A 1 479 ? 41.160 -9.378 17.576 1.00 56.22 479 GLY A O 1
ATOM 3816 N N . TYR A 1 480 ? 40.725 -9.926 19.710 1.00 63.28 480 TYR A N 1
ATOM 3817 C CA . TYR A 1 480 ? 39.270 -10.039 19.530 1.00 63.28 480 TYR A CA 1
ATOM 3818 C C . TYR A 1 480 ? 38.593 -8.696 19.837 1.00 63.28 480 TYR A C 1
ATOM 3820 O O . TYR A 1 480 ? 38.715 -8.175 20.948 1.00 63.28 480 TYR A O 1
ATOM 3828 N N . ILE A 1 481 ? 37.865 -8.150 18.861 1.00 71.94 481 ILE A N 1
ATOM 3829 C CA . ILE A 1 481 ? 36.869 -7.095 19.083 1.00 71.94 481 ILE A CA 1
ATOM 3830 C C . ILE A 1 481 ? 35.487 -7.732 18.941 1.00 71.94 481 ILE A C 1
ATOM 3832 O O . ILE A 1 481 ? 35.300 -8.649 18.140 1.00 71.94 481 ILE A O 1
ATOM 3836 N N . CYS A 1 482 ? 34.536 -7.302 19.759 1.00 79.94 482 CYS A N 1
ATOM 3837 C CA . CYS A 1 482 ? 33.222 -7.911 19.805 1.00 79.94 482 CYS A CA 1
ATOM 3838 C C . CYS A 1 482 ? 32.172 -6.918 19.323 1.00 79.94 482 CYS A C 1
ATOM 3840 O O . CYS A 1 482 ? 32.138 -5.773 19.773 1.00 79.94 482 CYS A O 1
ATOM 3842 N N . MET A 1 483 ? 31.307 -7.367 18.423 1.00 84.62 483 MET A N 1
ATOM 3843 C CA . MET A 1 483 ? 30.123 -6.619 18.032 1.00 84.62 483 MET A CA 1
ATOM 3844 C C . MET A 1 483 ? 29.093 -6.725 19.158 1.00 84.62 483 MET A C 1
ATOM 3846 O O . MET A 1 483 ? 28.845 -7.811 19.687 1.00 84.62 483 MET A O 1
ATOM 3850 N N . PHE A 1 484 ? 28.508 -5.595 19.534 1.00 86.44 484 PHE A N 1
ATOM 3851 C CA . PHE A 1 484 ? 27.403 -5.519 20.475 1.00 86.44 484 PHE A CA 1
ATOM 3852 C C . PHE A 1 484 ? 26.094 -5.538 19.677 1.00 86.44 484 PHE A C 1
ATOM 3854 O O . PHE A 1 484 ? 25.821 -4.612 18.918 1.00 86.44 484 PHE A O 1
ATOM 3861 N N . ALA A 1 485 ? 25.317 -6.615 19.808 1.00 85.12 485 ALA A N 1
ATOM 3862 C CA . ALA A 1 485 ? 24.173 -6.970 18.965 1.00 85.12 485 ALA A CA 1
ATOM 3863 C C . ALA A 1 485 ? 22.907 -6.132 19.251 1.00 85.12 485 ALA A C 1
ATOM 3865 O O . ALA A 1 485 ? 21.807 -6.661 19.429 1.00 85.12 485 ALA A O 1
ATOM 3866 N N . ILE A 1 486 ? 23.066 -4.809 19.283 1.00 85.88 486 ILE A N 1
ATOM 3867 C CA . ILE A 1 486 ? 21.977 -3.836 19.324 1.00 85.88 486 ILE A CA 1
ATOM 3868 C C . ILE A 1 486 ? 22.148 -2.855 18.170 1.00 85.88 486 ILE A C 1
ATOM 3870 O O . ILE A 1 486 ? 23.272 -2.452 17.871 1.00 85.88 486 ILE A O 1
ATOM 3874 N N . LEU A 1 487 ? 21.050 -2.438 17.544 1.00 82.50 487 LEU A N 1
ATOM 3875 C CA . LEU A 1 487 ? 21.103 -1.472 16.449 1.00 82.50 487 LEU A CA 1
ATOM 3876 C C . LEU A 1 487 ? 19.986 -0.437 16.547 1.00 82.50 487 LEU A C 1
ATOM 3878 O O . LEU A 1 487 ? 18.866 -0.767 16.951 1.00 82.50 487 LEU A O 1
ATOM 3882 N N . PRO A 1 488 ? 20.258 0.827 16.177 1.00 81.00 488 PRO A N 1
ATOM 3883 C CA . PRO A 1 488 ? 19.185 1.771 15.958 1.00 81.00 488 PRO A CA 1
ATOM 3884 C C . PRO A 1 488 ? 18.363 1.250 14.781 1.00 81.00 488 PRO A C 1
ATOM 3886 O O . PRO A 1 488 ? 18.917 0.795 13.782 1.00 81.00 488 PRO A O 1
ATOM 3889 N N . LEU A 1 489 ? 17.042 1.320 14.888 1.00 69.69 489 LEU A N 1
ATOM 3890 C CA . LEU A 1 489 ? 16.199 1.122 13.717 1.00 69.69 489 LEU A CA 1
ATOM 3891 C C . LEU A 1 489 ? 16.558 2.208 12.695 1.00 69.69 489 LEU A C 1
ATOM 3893 O O . LEU A 1 489 ? 16.333 3.394 12.944 1.00 69.69 489 LEU A O 1
ATOM 3897 N N . SER A 1 490 ? 17.170 1.814 11.578 1.00 51.38 490 SER A N 1
ATOM 3898 C CA . SER A 1 490 ? 17.312 2.687 10.418 1.00 51.38 490 SER A CA 1
ATOM 3899 C C . SER A 1 490 ? 15.933 2.846 9.777 1.00 51.38 490 SER A C 1
ATOM 3901 O O . SER A 1 490 ? 15.115 1.929 9.820 1.00 51.38 490 SER A O 1
ATOM 3903 N N . ASN A 1 491 ? 15.658 3.991 9.149 1.00 37.59 491 ASN A N 1
ATOM 3904 C CA . ASN A 1 491 ? 14.421 4.222 8.384 1.00 37.59 491 ASN A CA 1
ATOM 3905 C C . ASN A 1 491 ? 14.284 3.297 7.146 1.00 37.59 491 ASN A C 1
ATOM 3907 O O . ASN A 1 491 ? 13.464 3.550 6.267 1.00 37.59 491 ASN A O 1
ATOM 3911 N N . ASN A 1 492 ? 15.066 2.218 7.067 1.00 29.81 492 ASN A N 1
ATOM 3912 C CA . ASN A 1 492 ? 15.063 1.255 5.983 1.00 29.81 492 ASN A CA 1
ATOM 3913 C C . ASN A 1 492 ? 14.085 0.115 6.304 1.00 29.81 492 ASN A C 1
ATOM 3915 O O . ASN A 1 492 ? 14.467 -0.958 6.759 1.00 29.81 492 ASN A O 1
ATOM 3919 N N . GLY A 1 493 ? 12.806 0.371 6.037 1.00 31.72 493 GLY A N 1
ATOM 3920 C CA . GLY A 1 493 ? 11.900 -0.593 5.398 1.00 31.72 493 GLY A CA 1
ATOM 3921 C C . GLY A 1 493 ? 11.421 -1.838 6.153 1.00 31.72 493 GLY A C 1
ATOM 3922 O O . GLY A 1 493 ? 10.521 -2.489 5.640 1.00 31.72 493 GLY A O 1
ATOM 3923 N N . PHE A 1 494 ? 11.927 -2.176 7.340 1.00 32.22 494 PHE A N 1
ATOM 3924 C CA . PHE A 1 494 ? 11.416 -3.317 8.113 1.00 32.22 494 PHE A CA 1
ATOM 3925 C C . PHE A 1 494 ? 11.226 -2.946 9.587 1.00 32.22 494 PHE A C 1
ATOM 3927 O O . PHE A 1 494 ? 12.086 -3.161 10.436 1.00 32.22 494 PHE A O 1
ATOM 3934 N N . GLY A 1 495 ? 10.072 -2.348 9.884 1.00 27.77 495 GLY A N 1
ATOM 3935 C CA . GLY A 1 495 ? 9.604 -2.077 11.241 1.00 27.77 495 GLY A CA 1
ATOM 3936 C C . GLY A 1 495 ? 8.510 -1.002 11.260 1.00 27.77 495 GLY A C 1
ATOM 3937 O O . GLY A 1 495 ? 8.665 0.018 10.587 1.00 27.77 495 GLY A O 1
ATOM 3938 N N . PRO A 1 496 ? 7.400 -1.192 11.999 1.00 26.92 496 PRO A N 1
ATOM 3939 C CA . PRO A 1 496 ? 6.345 -0.190 12.096 1.00 26.92 496 PRO A CA 1
ATOM 3940 C C . PRO A 1 496 ? 6.892 1.104 12.713 1.00 26.92 496 PRO A C 1
ATOM 3942 O O . PRO A 1 496 ? 7.585 1.094 13.730 1.00 26.92 496 PRO A O 1
ATOM 3945 N N . SER A 1 497 ? 6.585 2.226 12.066 1.00 25.38 497 SER A N 1
ATOM 3946 C CA . SER A 1 497 ? 6.985 3.577 12.456 1.00 25.38 497 SER A CA 1
ATOM 3947 C C . SER A 1 497 ? 6.530 3.916 13.882 1.00 25.38 497 SER A C 1
ATOM 3949 O O . SER A 1 497 ? 5.335 3.905 14.178 1.00 25.38 497 SER A O 1
ATOM 3951 N N . TRP A 1 498 ? 7.478 4.246 14.758 1.00 30.11 498 TRP A N 1
ATOM 3952 C CA . TRP A 1 498 ? 7.233 4.598 16.158 1.00 30.11 498 TRP A CA 1
ATOM 3953 C C . TRP A 1 498 ? 6.744 6.041 16.300 1.00 30.11 498 TRP A C 1
ATOM 3955 O O . TRP A 1 498 ? 7.384 6.969 15.808 1.00 30.11 498 TRP A O 1
ATOM 3965 N N . ILE A 1 499 ? 5.652 6.234 17.039 1.00 26.89 499 ILE A N 1
ATOM 3966 C CA . ILE A 1 499 ? 5.161 7.543 17.485 1.00 26.89 499 ILE A CA 1
ATOM 3967 C C . ILE A 1 499 ? 5.811 7.853 18.843 1.00 26.89 499 ILE A C 1
ATOM 3969 O O . ILE A 1 499 ? 5.742 7.046 19.768 1.00 26.89 499 ILE A O 1
ATOM 3973 N N . GLN A 1 500 ? 6.481 9.003 18.962 1.00 25.14 500 GLN A N 1
ATOM 3974 C CA . GLN A 1 500 ? 6.949 9.542 20.242 1.00 25.14 500 GLN A CA 1
ATOM 3975 C C . GLN A 1 500 ? 5.840 10.386 20.882 1.00 25.14 500 GLN A C 1
ATOM 3977 O O . GLN A 1 500 ? 5.623 11.515 20.452 1.00 25.14 500 GLN A O 1
ATOM 3982 N N . ASP A 1 501 ? 5.226 9.902 21.962 1.00 26.34 501 ASP A N 1
ATOM 3983 C CA . ASP A 1 501 ? 4.461 10.759 22.871 1.00 26.34 501 ASP A CA 1
ATOM 3984 C C . ASP A 1 501 ? 5.393 11.326 23.950 1.00 26.34 501 ASP A C 1
ATOM 3986 O O . ASP A 1 501 ? 5.949 10.617 24.794 1.00 26.34 501 ASP A O 1
ATOM 3990 N N . GLY A 1 502 ? 5.618 12.638 23.894 1.00 27.59 502 GLY A N 1
ATOM 3991 C CA . GLY A 1 502 ? 6.347 13.394 24.906 1.00 27.59 502 GLY A CA 1
ATOM 3992 C C . GLY A 1 502 ? 5.395 14.275 25.705 1.00 27.59 502 GLY A C 1
ATOM 3993 O O . GLY A 1 502 ? 5.072 15.373 25.267 1.00 27.59 502 GLY A O 1
ATOM 3994 N N . ILE A 1 503 ? 4.988 13.835 26.897 1.00 28.59 503 ILE A N 1
ATOM 3995 C CA . ILE A 1 503 ? 4.349 14.708 27.894 1.00 28.59 503 ILE A CA 1
ATOM 3996 C C . ILE A 1 503 ? 5.447 15.241 28.824 1.00 28.59 503 ILE A C 1
ATOM 3998 O O . ILE A 1 503 ? 6.103 14.475 29.532 1.00 28.59 503 ILE A O 1
ATOM 4002 N N . LEU A 1 504 ? 5.670 16.560 28.811 1.00 27.72 504 LEU A N 1
ATOM 4003 C CA . LEU A 1 504 ? 6.588 17.244 29.728 1.00 27.72 504 LEU A CA 1
ATOM 4004 C C . LEU A 1 504 ? 5.914 17.499 31.096 1.00 27.72 504 LEU A C 1
ATOM 4006 O O . LEU A 1 504 ? 4.750 17.900 31.140 1.00 27.72 504 LEU A O 1
ATOM 4010 N N . PRO A 1 505 ? 6.624 17.307 32.225 1.00 29.09 505 PRO A N 1
ATOM 4011 C CA . PRO A 1 505 ? 6.063 17.456 33.561 1.00 29.09 505 PRO A CA 1
ATOM 4012 C C . PRO A 1 505 ? 6.187 18.897 34.065 1.00 29.09 505 PRO A C 1
ATOM 4014 O O . PRO A 1 505 ? 7.288 19.383 34.312 1.00 29.09 505 PRO A O 1
ATOM 4017 N N . GLY A 1 506 ? 5.057 19.561 34.315 1.00 34.22 506 GLY A N 1
ATOM 4018 C CA . GLY A 1 506 ? 5.074 20.796 35.098 1.00 34.22 506 GLY A CA 1
ATOM 4019 C C . GLY A 1 506 ? 3.828 21.657 34.991 1.00 34.22 506 GLY A C 1
ATOM 4020 O O . GLY A 1 506 ? 3.925 22.730 34.433 1.00 34.22 506 GLY A O 1
ATOM 4021 N N . MET A 1 507 ? 2.693 21.226 35.552 1.00 29.56 507 MET A N 1
ATOM 4022 C CA . MET A 1 507 ? 1.589 22.100 36.002 1.00 29.56 507 MET A CA 1
ATOM 4023 C C . MET A 1 507 ? 0.600 21.260 36.833 1.00 29.56 507 MET A C 1
ATOM 4025 O O . MET A 1 507 ? -0.459 20.853 36.371 1.00 29.56 507 MET A O 1
ATOM 4029 N N . LYS A 1 508 ? 0.974 20.925 38.075 1.00 32.75 508 LYS A N 1
ATOM 4030 C CA . LYS A 1 508 ? 0.208 19.983 38.918 1.00 32.75 508 LYS A CA 1
ATOM 4031 C C . LYS A 1 508 ? -0.987 20.580 39.676 1.00 32.75 508 LYS A C 1
ATOM 4033 O O . LYS A 1 508 ? -1.766 19.807 40.213 1.00 32.75 508 LYS A O 1
ATOM 4038 N N . ASN A 1 509 ? -1.188 21.902 39.693 1.00 35.41 509 ASN A N 1
ATOM 4039 C CA . ASN A 1 509 ? -2.162 22.510 40.618 1.00 35.41 509 ASN A CA 1
ATOM 4040 C C . ASN A 1 509 ? -3.326 23.287 39.969 1.00 35.41 509 ASN A C 1
ATOM 4042 O O . ASN A 1 509 ? -4.183 23.768 40.700 1.00 35.41 509 ASN A O 1
ATOM 4046 N N . LEU A 1 510 ? -3.422 23.366 38.633 1.00 38.00 510 LEU A N 1
ATOM 4047 C CA . LEU A 1 510 ? -4.596 23.943 37.941 1.00 38.00 510 LEU A CA 1
ATOM 4048 C C . LEU A 1 510 ? -5.516 22.895 37.285 1.00 38.00 510 LEU A C 1
ATOM 4050 O O . LEU A 1 510 ? -6.664 23.196 36.976 1.00 38.00 510 LEU A O 1
ATOM 4054 N N . ILE A 1 511 ? -5.054 21.649 37.137 1.00 46.97 511 ILE A N 1
ATOM 4055 C CA . ILE A 1 511 ? -5.805 20.568 36.474 1.00 46.97 511 ILE A CA 1
ATOM 4056 C C . ILE A 1 511 ? -6.884 19.967 37.391 1.00 46.97 511 ILE A C 1
ATOM 4058 O O . ILE A 1 511 ? -7.870 19.432 36.897 1.00 46.97 511 ILE A O 1
ATOM 4062 N N . LEU A 1 512 ? -6.776 20.114 38.718 1.00 36.75 512 LEU A N 1
ATOM 4063 C CA . LEU A 1 512 ? -7.764 19.531 39.635 1.00 36.75 512 LEU A CA 1
ATOM 4064 C C . LEU A 1 512 ? -9.157 20.177 39.532 1.00 36.75 512 LEU A C 1
ATOM 4066 O O . LEU A 1 512 ? -10.145 19.487 39.760 1.00 36.75 512 LEU A O 1
ATOM 4070 N N . LEU A 1 513 ? -9.259 21.459 39.151 1.00 36.28 513 LEU A N 1
ATOM 4071 C CA . LEU A 1 513 ? -10.566 22.101 38.943 1.00 36.28 513 LEU A CA 1
ATOM 4072 C C . LEU A 1 513 ? -11.177 21.781 37.569 1.00 36.28 513 LEU A C 1
ATOM 4074 O O . LEU A 1 513 ? -12.396 21.709 37.465 1.00 36.28 513 LEU A O 1
ATOM 4078 N N . ALA A 1 514 ? -10.360 21.534 36.538 1.00 45.22 514 ALA A N 1
ATOM 4079 C CA . ALA A 1 514 ? -10.845 21.114 35.218 1.00 45.22 514 ALA A CA 1
ATOM 4080 C C . ALA A 1 514 ? -11.220 19.618 35.184 1.00 45.22 514 ALA A C 1
ATOM 4082 O O . ALA A 1 514 ? -12.212 19.242 34.564 1.00 45.22 514 ALA A O 1
ATOM 4083 N N . ALA A 1 515 ? -10.494 18.771 35.923 1.00 42.09 515 ALA A N 1
ATOM 4084 C CA . ALA A 1 515 ? -10.796 17.345 36.059 1.00 42.09 515 ALA A CA 1
ATOM 4085 C C . ALA A 1 515 ? -12.110 17.079 36.820 1.00 42.09 515 ALA A C 1
ATOM 4087 O O . ALA A 1 515 ? -12.778 16.086 36.557 1.00 42.09 515 ALA A O 1
ATOM 4088 N N . LEU A 1 516 ? -12.526 17.979 37.719 1.00 34.22 516 LEU A N 1
ATOM 4089 C CA . LEU A 1 516 ? -13.809 17.857 38.424 1.00 34.22 516 LEU A CA 1
ATOM 4090 C C . LEU A 1 516 ? -15.021 18.280 37.578 1.00 34.22 516 LEU A C 1
ATOM 4092 O O . LEU A 1 516 ? -16.137 17.897 37.914 1.00 34.22 516 LEU A O 1
ATOM 4096 N N . VAL A 1 517 ? -14.816 18.999 36.468 1.00 39.09 517 VAL A N 1
ATOM 4097 C CA . VAL A 1 517 ? -15.881 19.318 35.495 1.00 39.09 517 VAL A CA 1
ATOM 4098 C C . VAL A 1 517 ? -15.912 18.304 34.340 1.00 39.09 517 VAL A C 1
ATOM 4100 O O . VAL A 1 517 ? -16.978 18.050 33.796 1.00 39.09 517 VAL A O 1
ATOM 4103 N N . ALA A 1 518 ? -14.789 17.645 34.025 1.00 38.94 518 ALA A N 1
ATOM 4104 C CA . ALA A 1 518 ? -14.719 16.581 33.014 1.00 38.94 518 ALA A CA 1
ATOM 4105 C C . ALA A 1 518 ? -15.141 15.180 33.518 1.00 38.94 518 ALA A C 1
ATOM 4107 O O . ALA A 1 518 ? -15.303 14.266 32.718 1.00 38.94 518 ALA A O 1
ATOM 4108 N N . CYS A 1 519 ? -15.360 14.993 34.826 1.00 34.97 519 CYS A N 1
ATOM 4109 C CA . CYS A 1 519 ? -15.901 13.746 35.393 1.00 34.97 519 CYS A CA 1
ATOM 4110 C C . CYS A 1 519 ? -17.440 13.638 35.322 1.00 34.97 519 CYS A C 1
ATOM 4112 O O . CYS A 1 519 ? -18.037 12.827 36.031 1.00 34.97 519 CYS A O 1
ATOM 4114 N N . ALA A 1 520 ? -18.095 14.426 34.468 1.00 37.88 520 ALA A N 1
ATOM 4115 C CA . ALA A 1 520 ? -19.498 14.247 34.122 1.00 37.88 520 ALA A CA 1
ATOM 4116 C C . ALA A 1 520 ? -19.653 14.336 32.597 1.00 37.88 520 ALA A C 1
ATOM 4118 O O . ALA A 1 520 ? -19.322 15.363 32.017 1.00 37.88 520 ALA A O 1
ATOM 4119 N N . LEU A 1 521 ? -20.224 13.278 32.005 1.00 45.06 521 LEU A N 1
ATOM 4120 C CA . LEU A 1 521 ? -20.565 13.078 30.586 1.00 45.06 521 LEU A CA 1
ATOM 4121 C C . LEU A 1 521 ? -19.472 12.406 29.738 1.00 45.06 521 LEU A C 1
ATOM 4123 O O . LEU A 1 521 ? -18.898 12.996 28.831 1.00 45.06 521 LEU A O 1
ATOM 4127 N N . ALA A 1 522 ? -19.273 11.110 29.980 1.00 50.16 522 ALA A N 1
ATOM 4128 C CA . ALA A 1 522 ? -19.123 10.204 28.850 1.00 50.16 522 ALA A CA 1
ATOM 4129 C C . ALA A 1 522 ? -20.450 10.295 28.041 1.00 50.16 522 ALA A C 1
ATOM 4131 O O . ALA A 1 522 ? -21.529 10.356 28.647 1.00 50.16 522 ALA A O 1
ATOM 4132 N N . ALA A 1 523 ? -20.363 10.509 26.722 1.00 67.75 523 ALA A N 1
ATOM 4133 C CA . ALA A 1 523 ? -21.485 10.948 25.893 1.00 67.75 523 ALA A CA 1
ATOM 4134 C C . ALA A 1 523 ? -21.806 9.948 24.773 1.00 67.75 523 ALA A C 1
ATOM 4136 O O . ALA A 1 523 ? -21.034 9.767 23.832 1.00 67.75 523 ALA A O 1
ATOM 4137 N N . VAL A 1 524 ? -23.008 9.371 24.828 1.00 83.44 524 VAL A N 1
ATOM 4138 C CA . VAL A 1 524 ? -23.699 8.864 23.637 1.00 83.44 524 VAL A CA 1
ATOM 4139 C C . VAL A 1 524 ? -24.129 10.072 22.799 1.00 83.44 524 VAL A C 1
ATOM 4141 O O . VAL A 1 524 ? -24.883 10.919 23.282 1.00 83.44 524 VAL A O 1
ATOM 4144 N N . VAL A 1 525 ? -23.660 10.166 21.553 1.00 90.38 525 VAL A N 1
ATOM 4145 C CA . VAL A 1 525 ? -23.935 11.311 20.665 1.00 90.38 525 VAL A CA 1
ATOM 4146 C C . VAL A 1 525 ? -24.732 10.850 19.452 1.00 90.38 525 VAL A C 1
ATOM 4148 O O . VAL A 1 525 ? -24.290 9.978 18.708 1.00 90.38 525 VAL A O 1
ATOM 4151 N N . GLN A 1 526 ? -25.907 11.447 19.246 1.00 92.19 526 GLN A N 1
ATOM 4152 C CA . GLN A 1 526 ? -26.766 11.183 18.092 1.00 92.19 526 GLN A CA 1
ATOM 4153 C C . GLN A 1 526 ? -26.615 12.289 17.054 1.00 92.19 526 GLN A C 1
ATOM 4155 O O . GLN A 1 526 ? -26.855 13.458 17.354 1.00 92.19 526 GLN A O 1
ATOM 4160 N N . ILE A 1 527 ? -26.238 11.910 15.837 1.00 92.00 527 ILE A N 1
ATOM 4161 C CA . ILE A 1 527 ? -25.973 12.832 14.735 1.00 92.00 527 ILE A CA 1
ATOM 4162 C C . ILE A 1 527 ? -27.002 12.583 13.635 1.00 92.00 527 ILE A C 1
ATOM 4164 O O . ILE A 1 527 ? -27.097 11.452 13.147 1.00 92.00 527 ILE A O 1
ATOM 4168 N N . PRO A 1 528 ? -27.792 13.602 13.254 1.00 92.25 528 PRO A N 1
ATOM 4169 C CA . PRO A 1 528 ? -28.772 13.463 12.192 1.00 92.25 528 PRO A CA 1
ATOM 4170 C C . PRO A 1 528 ? -28.084 13.349 10.829 1.00 92.25 528 PRO A C 1
ATOM 4172 O O . PRO A 1 528 ? -27.084 14.011 10.554 1.00 92.25 528 PRO A O 1
ATOM 4175 N N . LEU A 1 529 ? -28.659 12.530 9.957 1.00 92.75 529 LEU A N 1
ATOM 4176 C CA . LEU A 1 529 ? -28.252 12.418 8.561 1.00 92.75 529 LEU A CA 1
ATOM 4177 C C . LEU A 1 529 ? -29.169 13.251 7.677 1.00 92.75 529 LEU A C 1
ATOM 4179 O O . LEU A 1 529 ? -30.352 13.431 7.977 1.00 92.75 529 LEU A O 1
ATOM 4183 N N . THR A 1 530 ? -28.639 13.690 6.543 1.00 90.56 530 THR A N 1
ATOM 4184 C CA . THR A 1 530 ? -29.428 14.267 5.453 1.00 90.56 530 THR A CA 1
ATOM 4185 C C . THR A 1 530 ? -29.472 13.282 4.295 1.00 90.56 530 THR A C 1
ATOM 4187 O O . THR A 1 530 ? -28.432 12.783 3.866 1.00 90.56 530 THR A O 1
ATOM 4190 N N . LYS A 1 531 ? -30.667 13.015 3.770 1.00 86.56 531 LYS A N 1
ATOM 4191 C CA . LYS A 1 531 ? -30.832 12.244 2.539 1.00 86.56 531 LYS A CA 1
ATOM 4192 C C . LYS A 1 531 ? -30.613 13.141 1.328 1.00 86.56 531 LYS A C 1
ATOM 4194 O O . LYS A 1 531 ? -31.183 14.235 1.253 1.00 86.56 531 LYS A O 1
ATOM 4199 N N . ILE A 1 532 ? -29.822 12.666 0.373 1.00 84.38 532 ILE A N 1
ATOM 4200 C CA . ILE A 1 532 ? -29.540 13.379 -0.870 1.00 84.38 532 ILE A CA 1
ATOM 4201 C C . ILE A 1 532 ? -30.070 12.600 -2.074 1.00 84.38 532 ILE A C 1
ATOM 4203 O O . ILE A 1 532 ? -30.005 11.375 -2.124 1.00 84.38 532 ILE A O 1
ATOM 4207 N N . GLU A 1 533 ? -30.601 13.340 -3.049 1.00 80.00 533 GLU A N 1
ATOM 4208 C CA . GLU A 1 533 ? -31.022 12.793 -4.339 1.00 80.00 533 GLU A CA 1
ATOM 4209 C C . GLU A 1 533 ? -29.871 12.037 -5.043 1.00 80.00 533 GLU A C 1
ATOM 4211 O O . GLU A 1 533 ? -28.811 12.637 -5.252 1.00 80.00 533 GLU A O 1
ATOM 4216 N N . PRO A 1 534 ? -30.094 10.785 -5.496 1.00 79.75 534 PRO A N 1
ATOM 4217 C CA . PRO A 1 534 ? -29.122 10.034 -6.287 1.00 79.75 534 PRO A CA 1
ATOM 4218 C C . PRO A 1 534 ? -28.677 10.788 -7.547 1.00 79.75 534 PRO A C 1
ATOM 4220 O O . PRO A 1 534 ? -29.510 11.267 -8.329 1.00 79.75 534 PRO A O 1
ATOM 4223 N N . TYR A 1 535 ? -27.368 10.829 -7.805 1.00 79.31 535 TYR A N 1
ATOM 4224 C CA . TYR A 1 535 ? -26.813 11.453 -9.011 1.00 79.31 535 TYR A CA 1
ATOM 4225 C C . TYR A 1 535 ? -27.330 10.780 -10.291 1.00 79.31 535 TYR A C 1
ATOM 4227 O O . TYR A 1 535 ? -27.681 11.462 -11.258 1.00 79.31 535 TYR A O 1
ATOM 4235 N N . ARG A 1 536 ? -27.497 9.450 -10.263 1.00 83.62 536 ARG A N 1
ATOM 4236 C CA . ARG A 1 536 ? -28.138 8.662 -11.321 1.00 83.62 536 ARG A CA 1
ATOM 4237 C C . ARG A 1 536 ? -29.516 9.200 -11.671 1.00 83.62 536 ARG A C 1
ATOM 4239 O O . ARG A 1 536 ? -29.774 9.489 -12.836 1.00 83.62 536 ARG A O 1
ATOM 4246 N N . ASN A 1 537 ? -30.391 9.358 -10.681 1.00 82.44 537 ASN A N 1
ATOM 4247 C CA . ASN A 1 537 ? -31.770 9.796 -10.903 1.00 82.44 537 ASN A CA 1
ATOM 4248 C C . ASN A 1 537 ? -31.800 11.198 -11.522 1.00 82.44 537 ASN A C 1
ATOM 4250 O O . ASN A 1 537 ? -32.553 11.447 -12.467 1.00 82.44 537 ASN A O 1
ATOM 4254 N N . ARG A 1 538 ? -30.921 12.092 -11.053 1.00 81.31 538 ARG A N 1
ATOM 4255 C CA . ARG A 1 538 ? -30.751 13.425 -11.638 1.00 81.31 538 ARG A CA 1
ATOM 4256 C C . ARG A 1 538 ? -30.321 13.350 -13.106 1.00 81.31 538 ARG A C 1
ATOM 4258 O O . ARG A 1 538 ? -30.980 13.947 -13.954 1.00 81.31 538 ARG A O 1
ATOM 4265 N N . LEU A 1 539 ? -29.275 12.587 -13.425 1.00 83.25 539 LEU A N 1
ATOM 4266 C CA . LEU A 1 539 ? -28.774 12.455 -14.797 1.00 83.25 539 LEU A CA 1
ATOM 4267 C C . LEU A 1 539 ? -29.746 11.728 -15.733 1.00 83.25 539 LEU A C 1
ATOM 4269 O O . LEU A 1 539 ? -29.788 12.045 -16.923 1.00 83.25 539 LEU A O 1
ATOM 4273 N N . ILE A 1 540 ? -30.522 10.760 -15.234 1.00 83.94 540 ILE A N 1
ATOM 4274 C CA . ILE A 1 540 ? -31.581 10.102 -16.010 1.00 83.94 540 ILE A CA 1
ATOM 4275 C C . ILE A 1 540 ? -32.653 11.132 -16.370 1.00 83.94 540 ILE A C 1
ATOM 4277 O O . ILE A 1 540 ? -33.009 11.248 -17.543 1.00 83.94 540 ILE A O 1
ATOM 4281 N N . ARG A 1 541 ? -33.109 11.929 -15.395 1.00 83.50 541 ARG A N 1
ATOM 4282 C CA . ARG A 1 541 ? -34.096 12.997 -15.614 1.00 83.50 541 ARG A CA 1
ATOM 4283 C C . ARG A 1 541 ? -33.595 14.073 -16.581 1.00 83.50 541 ARG A C 1
ATOM 4285 O O . ARG A 1 541 ? -34.375 14.596 -17.370 1.00 83.50 541 ARG A O 1
ATOM 4292 N N . GLU A 1 542 ? -32.302 14.382 -16.545 1.00 83.62 542 GLU A N 1
ATOM 4293 C CA . GLU A 1 542 ? -31.647 15.312 -17.476 1.00 83.62 542 GLU A CA 1
ATOM 4294 C C . GLU A 1 542 ? -31.335 14.692 -18.853 1.00 83.62 542 GLU A C 1
ATOM 4296 O O . GLU A 1 542 ? -30.888 15.399 -19.753 1.00 83.62 542 GLU A O 1
ATOM 4301 N N . GLY A 1 543 ? -31.543 13.382 -19.041 1.00 82.00 543 GLY A N 1
ATOM 4302 C CA . GLY A 1 543 ? -31.225 12.672 -20.285 1.00 82.00 543 GLY A CA 1
ATOM 4303 C C . GLY A 1 543 ? -29.725 12.459 -20.542 1.00 82.00 543 GLY A C 1
ATOM 4304 O O . GLY A 1 543 ? -29.346 12.073 -21.645 1.00 82.00 543 GLY A O 1
ATOM 4305 N N . ARG A 1 544 ? -28.869 12.683 -19.538 1.00 83.19 544 ARG A N 1
ATOM 4306 C CA . ARG A 1 544 ? -27.394 12.648 -19.630 1.00 83.19 544 ARG A CA 1
ATOM 4307 C C . ARG A 1 544 ? -26.769 11.335 -19.145 1.00 83.19 544 ARG A C 1
ATOM 4309 O O . ARG A 1 544 ? -25.597 11.074 -19.401 1.00 83.19 544 ARG A O 1
ATOM 4316 N N . TRP A 1 545 ? -27.546 10.484 -18.471 1.00 83.50 545 TRP A N 1
ATOM 4317 C CA . TRP A 1 545 ? -27.045 9.256 -17.837 1.00 83.50 545 TRP A CA 1
ATOM 4318 C C . TRP A 1 545 ? -26.372 8.269 -18.800 1.00 83.50 545 TRP A C 1
ATOM 4320 O O . TRP A 1 545 ? -25.320 7.716 -18.490 1.00 83.50 545 TRP A O 1
ATOM 4330 N N . VAL A 1 546 ? -26.967 8.033 -19.974 1.00 82.38 546 VAL A N 1
ATOM 4331 C CA . VAL A 1 546 ? -26.471 7.015 -20.918 1.00 82.38 546 VAL A CA 1
ATOM 4332 C C . VAL A 1 546 ? -25.087 7.379 -21.462 1.00 82.38 546 VAL A C 1
ATOM 4334 O O . VAL A 1 546 ? -24.251 6.496 -21.648 1.00 82.38 546 VAL A O 1
ATOM 4337 N N . GLU A 1 547 ? -24.841 8.663 -21.718 1.00 77.44 547 GLU A N 1
ATOM 4338 C CA . GLU A 1 547 ? -23.546 9.169 -22.183 1.00 77.44 547 GLU A CA 1
ATOM 4339 C C . GLU A 1 547 ? -22.505 9.116 -21.063 1.00 77.44 547 GLU A C 1
ATOM 4341 O O . GLU A 1 547 ? -21.478 8.457 -21.226 1.00 77.44 547 GLU A O 1
ATOM 4346 N N . TYR A 1 548 ? -22.842 9.665 -19.890 1.00 77.94 548 TYR A N 1
ATOM 4347 C CA . TYR A 1 548 ? -22.012 9.596 -18.685 1.00 77.94 548 TYR A CA 1
ATOM 4348 C C . TYR A 1 548 ? -21.554 8.163 -18.378 1.00 77.94 548 TYR A C 1
ATOM 4350 O O . TYR A 1 548 ? -20.367 7.898 -18.175 1.00 77.94 548 TYR A O 1
ATOM 4358 N N . ARG A 1 549 ? -22.482 7.200 -18.419 1.00 77.06 549 ARG A N 1
ATOM 4359 C CA . ARG A 1 549 ? -22.169 5.799 -18.143 1.00 77.06 549 ARG A CA 1
ATOM 4360 C C . ARG A 1 549 ? -21.236 5.189 -19.188 1.00 77.06 549 ARG A C 1
ATOM 4362 O O . ARG A 1 549 ? -20.351 4.427 -18.812 1.00 77.06 549 ARG A O 1
ATOM 4369 N N . LYS A 1 550 ? -21.399 5.500 -20.478 1.00 73.94 550 LYS A N 1
ATOM 4370 C CA . LYS A 1 550 ? -20.484 5.002 -21.523 1.00 73.94 550 LYS A CA 1
ATOM 4371 C C . LYS A 1 550 ? -19.059 5.488 -21.289 1.00 73.94 550 LYS A C 1
ATOM 4373 O O . LYS A 1 550 ? -18.140 4.675 -21.323 1.00 73.94 550 LYS A O 1
ATOM 4378 N N . GLU A 1 551 ? -18.881 6.777 -21.014 1.00 68.31 551 GLU A N 1
ATOM 4379 C CA . GLU A 1 551 ? -17.562 7.334 -20.697 1.00 68.31 551 GLU A CA 1
ATOM 4380 C C . GLU A 1 551 ? -16.957 6.694 -19.448 1.00 68.31 551 GLU A C 1
ATOM 4382 O O . GLU A 1 551 ? -15.772 6.366 -19.418 1.00 68.31 551 GLU A O 1
ATOM 4387 N N . ARG A 1 552 ? -17.784 6.472 -18.425 1.00 71.75 552 ARG A N 1
ATOM 4388 C CA . ARG A 1 552 ? -17.375 5.820 -17.185 1.00 71.75 552 ARG A CA 1
ATOM 4389 C C . ARG A 1 552 ? -16.889 4.390 -17.408 1.00 71.75 552 ARG A C 1
ATOM 4391 O O . ARG A 1 552 ? -15.816 4.044 -16.929 1.00 71.75 552 ARG A O 1
ATOM 4398 N N . GLU A 1 553 ? -17.642 3.558 -18.130 1.00 66.88 553 GLU A N 1
ATOM 4399 C CA . GLU A 1 553 ? -17.221 2.176 -18.419 1.00 66.88 553 GLU A CA 1
ATOM 4400 C C . GLU A 1 553 ? -15.935 2.143 -19.265 1.00 66.88 553 GLU A C 1
ATOM 4402 O O . GLU A 1 553 ? -15.089 1.273 -19.061 1.00 66.88 553 GLU A O 1
ATOM 4407 N N . ILE A 1 554 ? -15.739 3.119 -20.163 1.00 62.84 554 ILE A N 1
ATOM 4408 C CA . ILE A 1 554 ? -14.472 3.293 -20.891 1.00 62.84 554 ILE A CA 1
ATOM 4409 C C . ILE A 1 554 ? -13.335 3.631 -19.916 1.00 62.84 554 ILE A C 1
ATOM 4411 O O . ILE A 1 554 ? -12.288 2.990 -19.978 1.00 62.84 554 ILE A O 1
ATOM 4415 N N . ARG A 1 555 ? -13.533 4.578 -18.988 1.00 62.25 555 ARG A N 1
ATOM 4416 C CA . ARG A 1 555 ? -12.538 4.919 -17.953 1.00 62.25 555 ARG A CA 1
ATOM 4417 C C . ARG A 1 555 ? -12.197 3.715 -17.068 1.00 62.25 555 ARG A C 1
ATOM 4419 O O . ARG A 1 555 ? -11.017 3.417 -16.913 1.00 62.25 555 ARG A O 1
ATOM 4426 N N . ARG A 1 556 ? -13.198 2.963 -16.590 1.00 62.94 556 ARG A N 1
ATOM 4427 C CA . ARG A 1 556 ? -12.995 1.712 -15.828 1.00 62.94 556 ARG A CA 1
ATOM 4428 C C . ARG A 1 556 ? -12.155 0.706 -16.610 1.00 62.94 556 ARG A C 1
ATOM 4430 O O . ARG A 1 556 ? -11.188 0.173 -16.081 1.00 62.94 556 ARG A O 1
ATOM 4437 N N . PHE A 1 557 ? -12.483 0.487 -17.884 1.00 54.44 557 PHE A N 1
ATOM 4438 C CA . PHE A 1 557 ? -11.733 -0.427 -18.748 1.00 54.44 557 PHE A CA 1
ATOM 4439 C C . PHE A 1 557 ? -10.276 0.011 -18.969 1.00 54.44 557 PHE A C 1
ATOM 4441 O O . PHE A 1 557 ? -9.381 -0.830 -19.059 1.00 54.44 557 PHE A O 1
ATOM 4448 N N . MET A 1 558 ? -10.022 1.318 -19.068 1.00 50.56 558 MET A N 1
ATOM 4449 C CA . MET A 1 558 ? -8.666 1.858 -19.208 1.00 50.56 558 MET A CA 1
ATOM 4450 C C . MET A 1 558 ? -7.867 1.722 -17.901 1.00 50.56 558 MET A C 1
ATOM 4452 O O . MET A 1 558 ? -6.703 1.327 -17.950 1.00 50.56 558 MET A O 1
ATOM 4456 N N . MET A 1 559 ? -8.495 1.964 -16.744 1.00 52.91 559 MET A N 1
ATOM 4457 C CA . MET A 1 559 ? -7.856 1.845 -15.426 1.00 52.91 559 MET A CA 1
ATOM 4458 C C . MET A 1 559 ? -7.563 0.393 -15.020 1.00 52.91 559 MET A C 1
ATOM 4460 O O . MET A 1 559 ? -6.500 0.125 -14.461 1.00 52.91 559 MET A O 1
ATOM 4464 N N . ASP A 1 560 ? -8.421 -0.562 -15.392 1.00 46.81 560 ASP A N 1
ATOM 4465 C CA . ASP A 1 560 ? -8.221 -2.004 -15.150 1.00 46.81 560 ASP A CA 1
ATOM 4466 C C . ASP A 1 560 ? -6.949 -2.550 -15.844 1.00 46.81 560 ASP A C 1
ATOM 4468 O O . ASP A 1 560 ? -6.297 -3.473 -15.361 1.00 46.81 560 ASP A O 1
ATOM 4472 N N . LYS A 1 561 ? -6.503 -1.920 -16.944 1.00 37.00 561 LYS A N 1
ATOM 4473 C CA . LYS A 1 561 ? -5.219 -2.239 -17.603 1.00 37.00 561 LYS A CA 1
ATOM 4474 C C . LYS A 1 561 ? -3.987 -1.637 -16.913 1.00 37.00 561 LYS A C 1
ATOM 4476 O O . LYS A 1 561 ? -2.873 -2.079 -17.192 1.00 37.00 561 LYS A O 1
ATOM 4481 N N . GLN A 1 562 ? -4.168 -0.637 -16.051 1.00 34.53 562 GLN A N 1
ATOM 4482 C CA . GLN A 1 562 ? -3.106 0.073 -15.325 1.00 34.53 562 GLN A CA 1
ATOM 4483 C C . GLN A 1 562 ? -2.957 -0.415 -13.868 1.00 34.53 562 GLN A C 1
ATOM 4485 O O . GLN A 1 562 ? -1.854 -0.371 -13.320 1.00 34.53 562 GLN A O 1
ATOM 4490 N N . GLN A 1 563 ? -4.020 -0.944 -13.249 1.00 35.47 563 GLN A N 1
ATOM 4491 C CA . GLN A 1 563 ? -4.054 -1.405 -11.851 1.00 35.47 563 GLN A CA 1
ATOM 4492 C C . GLN A 1 563 ? -3.581 -2.863 -11.648 1.00 35.47 563 GLN A C 1
ATOM 4494 O O . GLN A 1 563 ? -4.243 -3.674 -11.012 1.00 35.47 563 GLN A O 1
ATOM 4499 N N . VAL A 1 564 ? -2.368 -3.196 -12.103 1.00 32.75 564 VAL A N 1
ATOM 4500 C CA . VAL A 1 564 ? -1.656 -4.430 -11.674 1.00 32.75 564 VAL A CA 1
ATOM 4501 C C . VAL A 1 564 ? -0.691 -4.132 -10.500 1.00 32.75 564 VAL A C 1
ATOM 4503 O O . VAL A 1 564 ? 0.137 -4.958 -10.128 1.00 32.75 564 VAL A O 1
ATOM 4506 N N . ALA A 1 565 ? -0.777 -2.938 -9.892 1.00 29.61 565 ALA A N 1
ATOM 4507 C CA . ALA A 1 565 ? 0.283 -2.383 -9.041 1.00 29.61 565 ALA A CA 1
ATOM 4508 C C . ALA A 1 565 ? -0.138 -1.796 -7.672 1.00 29.61 565 ALA A C 1
ATOM 4510 O O . ALA A 1 565 ? 0.707 -1.195 -7.011 1.00 29.61 565 ALA A O 1
ATOM 4511 N N . ALA A 1 566 ? -1.377 -1.964 -7.198 1.00 29.78 566 ALA A N 1
ATOM 4512 C CA . ALA A 1 566 ? -1.771 -1.452 -5.879 1.00 29.78 566 ALA A CA 1
ATOM 4513 C C . ALA A 1 566 ? -1.792 -2.568 -4.819 1.00 29.78 566 ALA A C 1
ATOM 4515 O O . ALA A 1 566 ? -2.596 -3.496 -4.881 1.00 29.78 566 ALA A O 1
ATOM 4516 N N . ALA A 1 567 ? -0.896 -2.470 -3.832 1.00 30.66 567 ALA A N 1
ATOM 4517 C CA . ALA A 1 567 ? -1.029 -3.169 -2.554 1.00 30.66 567 ALA A CA 1
ATOM 4518 C C . ALA A 1 567 ? -2.386 -2.812 -1.930 1.00 30.66 567 ALA A C 1
ATOM 4520 O O . ALA A 1 567 ? -2.751 -1.645 -2.008 1.00 30.66 567 ALA A O 1
ATOM 4521 N N . VAL A 1 568 ? -3.096 -3.801 -1.358 1.00 34.16 568 VAL A N 1
ATOM 4522 C CA . VAL A 1 568 ? -4.449 -3.716 -0.754 1.00 34.16 568 VAL A CA 1
ATOM 4523 C C . VAL A 1 568 ? -4.895 -2.272 -0.494 1.00 34.16 568 VAL A C 1
ATOM 4525 O O . VAL A 1 568 ? -4.648 -1.704 0.569 1.00 34.16 568 VAL A O 1
ATOM 4528 N N . GLY A 1 569 ? -5.518 -1.672 -1.506 1.00 38.44 569 GLY A N 1
ATOM 4529 C CA . GLY A 1 569 ? -6.247 -0.422 -1.380 1.00 38.44 569 GLY A CA 1
ATOM 4530 C C . GLY A 1 569 ? -7.683 -0.748 -0.999 1.00 38.44 569 GLY A C 1
ATOM 4531 O O . GLY A 1 569 ? -8.226 -1.765 -1.432 1.00 38.44 569 GLY A O 1
ATOM 4532 N N . GLN A 1 570 ? -8.307 0.095 -0.181 1.00 45.03 570 GLN A N 1
ATOM 4533 C CA . GLN A 1 570 ? -9.761 0.073 -0.041 1.00 45.03 570 GLN A CA 1
ATOM 4534 C C . GLN A 1 570 ? -10.404 0.175 -1.436 1.00 45.03 570 GLN A C 1
ATOM 4536 O O . GLN A 1 570 ? -10.142 1.126 -2.167 1.00 45.03 570 GLN A O 1
ATOM 4541 N N . TYR A 1 571 ? -11.213 -0.815 -1.822 1.00 51.31 571 TYR A N 1
ATOM 4542 C CA . TYR A 1 571 ? -12.047 -0.731 -3.022 1.00 51.31 571 TYR A CA 1
ATOM 4543 C C . TYR A 1 571 ? -13.247 0.151 -2.701 1.00 51.31 571 TYR A C 1
ATOM 4545 O O . TYR A 1 571 ? -14.201 -0.310 -2.075 1.00 51.31 571 TYR A O 1
ATOM 4553 N N . VAL A 1 572 ? -13.181 1.420 -3.096 1.00 49.88 572 VAL A N 1
ATOM 4554 C CA . VAL A 1 572 ? -14.273 2.369 -2.873 1.00 49.88 572 VAL A CA 1
ATOM 4555 C C . VAL A 1 572 ? -15.104 2.503 -4.151 1.00 49.88 572 VAL A C 1
ATOM 4557 O O . VAL A 1 572 ? -14.561 2.643 -5.251 1.00 49.88 572 VAL A O 1
ATOM 4560 N N . ASN A 1 573 ? -16.428 2.418 -4.014 1.00 56.69 573 ASN A N 1
ATOM 4561 C CA . ASN A 1 573 ? -17.359 2.486 -5.140 1.00 56.69 573 ASN A CA 1
ATOM 4562 C C . ASN A 1 573 ? -17.452 3.912 -5.709 1.00 56.69 573 ASN A C 1
ATOM 4564 O O . ASN A 1 573 ? -17.286 4.893 -4.987 1.00 56.69 573 ASN A O 1
ATOM 4568 N N . ASP A 1 574 ? -17.763 4.029 -7.004 1.00 54.56 574 ASP A N 1
ATOM 4569 C CA . ASP A 1 574 ? -18.184 5.314 -7.574 1.00 54.56 574 ASP A CA 1
ATOM 4570 C C . ASP A 1 574 ? -19.581 5.654 -7.003 1.00 54.56 574 ASP A C 1
ATOM 4572 O O . ASP A 1 574 ? -20.527 4.875 -7.155 1.00 54.56 574 ASP A O 1
ATOM 4576 N N . TYR A 1 575 ? -19.713 6.790 -6.312 1.00 61.84 575 TYR A N 1
ATOM 4577 C CA . TYR A 1 575 ? -20.938 7.182 -5.601 1.00 61.84 575 TYR A CA 1
ATOM 4578 C C . TYR A 1 575 ? -21.942 7.872 -6.529 1.00 61.84 575 TYR A C 1
ATOM 4580 O O . TYR A 1 575 ? -21.914 9.088 -6.717 1.00 61.84 575 TYR A O 1
ATOM 4588 N N . GLU A 1 576 ? -22.842 7.093 -7.121 1.00 69.12 576 GLU A N 1
ATOM 4589 C CA . GLU A 1 576 ? -23.825 7.604 -8.091 1.00 69.12 576 GLU A CA 1
ATOM 4590 C C . GLU A 1 576 ? -25.282 7.404 -7.660 1.00 69.12 576 GLU A C 1
ATOM 4592 O O . GLU A 1 576 ? -26.192 7.986 -8.255 1.00 69.12 576 GLU A O 1
ATOM 4597 N N . ASP A 1 577 ? -25.502 6.595 -6.627 1.00 68.88 577 ASP A N 1
ATOM 4598 C CA . ASP A 1 577 ? -26.816 6.186 -6.141 1.00 68.88 577 ASP A CA 1
ATOM 4599 C C . ASP A 1 577 ? -27.186 6.914 -4.826 1.00 68.88 577 ASP A C 1
ATOM 4601 O O . ASP A 1 577 ? -26.616 7.956 -4.506 1.00 68.88 577 ASP A O 1
ATOM 4605 N N . GLU A 1 578 ? -28.218 6.455 -4.112 1.00 67.12 578 GLU A N 1
ATOM 4606 C CA . GLU A 1 578 ? -28.724 7.090 -2.882 1.00 67.12 578 GLU A CA 1
ATOM 4607 C C . GLU A 1 578 ? -27.624 7.254 -1.818 1.00 67.12 578 GLU A C 1
ATOM 4609 O O . GLU A 1 578 ? -26.916 6.302 -1.506 1.00 67.12 578 GLU A O 1
ATOM 4614 N N . ALA A 1 579 ? -27.468 8.461 -1.265 1.00 76.06 579 ALA A N 1
ATOM 4615 C CA . ALA A 1 579 ? -26.444 8.741 -0.261 1.00 76.06 579 ALA A CA 1
ATOM 4616 C C . ALA A 1 579 ? -27.042 9.432 0.969 1.00 76.06 579 ALA A C 1
ATOM 4618 O O . ALA A 1 579 ? -27.783 10.419 0.867 1.00 76.06 579 ALA A O 1
ATOM 4619 N N . TYR A 1 580 ? -26.657 8.931 2.141 1.00 85.06 580 TYR A N 1
ATOM 4620 C CA . TYR A 1 580 ? -26.943 9.532 3.436 1.00 85.06 580 TYR A CA 1
ATOM 4621 C C . TYR A 1 580 ? -25.684 10.232 3.941 1.00 85.06 580 TYR A C 1
ATOM 4623 O O . TYR A 1 580 ? -24.662 9.599 4.204 1.00 85.06 580 TYR A O 1
ATOM 4631 N N . VAL A 1 581 ? -25.749 11.556 4.056 1.00 89.94 581 VAL A N 1
ATOM 4632 C CA . VAL A 1 581 ? -24.588 12.374 4.421 1.00 89.94 581 VAL A CA 1
ATOM 4633 C C . VAL A 1 581 ? -24.710 12.908 5.839 1.00 89.94 581 VAL A C 1
ATOM 4635 O O . VAL A 1 581 ? -25.800 13.268 6.297 1.00 89.94 581 VAL A O 1
ATOM 4638 N N . GLY A 1 582 ? -23.575 12.977 6.525 1.00 91.88 582 GLY A N 1
ATOM 4639 C CA . GLY A 1 582 ? -23.442 13.574 7.848 1.00 91.88 582 GLY A CA 1
ATOM 4640 C C . GLY A 1 582 ? -22.669 14.886 7.795 1.00 91.88 582 GLY A C 1
ATOM 4641 O O . GLY A 1 582 ? -21.819 15.091 6.926 1.00 91.88 582 GLY A O 1
ATOM 4642 N N . ASN A 1 583 ? -22.942 15.767 8.754 1.00 94.75 583 ASN A N 1
ATOM 4643 C CA . ASN A 1 583 ? -22.118 16.946 8.981 1.00 94.75 583 ASN A CA 1
ATOM 4644 C C . ASN A 1 583 ? -20.950 16.595 9.912 1.00 94.75 583 ASN A C 1
ATOM 4646 O O . ASN A 1 583 ? -21.127 15.941 10.943 1.00 94.75 583 ASN A O 1
ATOM 4650 N N . ILE A 1 584 ? -19.759 17.075 9.569 1.00 96.81 584 ILE A N 1
ATOM 4651 C CA . ILE A 1 584 ? -18.586 17.069 10.444 1.00 96.81 584 ILE A CA 1
ATOM 4652 C C . ILE A 1 584 ? -18.000 18.474 10.520 1.00 96.81 584 ILE A C 1
ATOM 4654 O O . ILE A 1 584 ? -18.242 19.318 9.651 1.00 96.81 584 ILE A O 1
ATOM 4658 N N . THR A 1 585 ? -17.190 18.725 11.543 1.00 97.62 585 THR A N 1
ATOM 4659 C CA . THR A 1 585 ? -16.361 19.930 11.595 1.00 97.62 585 THR A CA 1
ATOM 4660 C C . THR A 1 585 ? -14.896 19.602 11.850 1.00 97.62 585 THR A C 1
ATOM 4662 O O . THR A 1 585 ? -14.574 18.632 12.535 1.00 97.62 585 THR A O 1
ATOM 4665 N N . ILE A 1 586 ? -13.996 20.403 11.279 1.00 98.00 586 ILE A N 1
ATOM 4666 C CA . ILE A 1 586 ? -12.544 20.234 11.387 1.00 98.00 586 ILE A CA 1
ATOM 4667 C C . ILE A 1 586 ? -11.910 21.540 11.865 1.00 98.00 586 ILE A C 1
ATOM 4669 O O . ILE A 1 586 ? -12.193 22.608 11.322 1.00 98.00 586 ILE A O 1
ATOM 4673 N N . GLY A 1 587 ? -11.024 21.447 12.853 1.00 96.25 587 GLY A N 1
ATOM 4674 C CA . GLY A 1 587 ? -10.178 22.556 13.288 1.00 96.25 587 GLY A CA 1
ATOM 4675 C C . GLY A 1 587 ? -10.738 23.448 14.394 1.00 96.25 587 GLY A C 1
ATOM 4676 O O . GLY A 1 587 ? -11.851 23.260 14.886 1.00 96.25 587 GLY A O 1
ATOM 4677 N N . THR A 1 588 ? -9.918 24.421 14.806 1.00 94.12 588 THR A N 1
ATOM 4678 C CA . THR A 1 588 ? -10.230 25.389 15.873 1.00 94.12 588 THR A CA 1
ATOM 4679 C C . THR A 1 588 ? -9.889 26.824 15.439 1.00 94.12 588 THR A C 1
ATOM 4681 O O . THR A 1 588 ? -8.708 27.181 15.460 1.00 94.12 588 THR A O 1
ATOM 4684 N N . PRO A 1 589 ? -10.868 27.695 15.125 1.00 95.56 589 PRO A N 1
ATOM 4685 C CA . PRO A 1 589 ? -12.312 27.443 15.095 1.00 95.56 589 PRO A CA 1
ATOM 4686 C C . PRO A 1 589 ? -12.740 26.396 14.054 1.00 95.56 589 PRO A C 1
ATOM 4688 O O . PRO A 1 589 ? -12.035 26.141 13.081 1.00 95.56 589 PRO A O 1
ATOM 4691 N N . GLN A 1 590 ? -13.917 25.813 14.289 1.00 96.19 590 GLN A N 1
ATOM 4692 C CA . GLN A 1 590 ? -14.513 24.748 13.480 1.00 96.19 590 GLN A CA 1
ATOM 4693 C C . GLN A 1 590 ? -14.821 25.204 12.045 1.00 96.19 590 GLN A C 1
ATOM 4695 O O . GLN A 1 590 ? -15.461 26.235 11.837 1.00 96.19 590 GLN A O 1
ATOM 4700 N N . GLN A 1 591 ? -14.416 24.396 11.065 1.00 97.19 591 GLN A N 1
ATOM 4701 C CA . GLN A 1 591 ? -14.782 24.505 9.648 1.00 97.19 591 GLN A CA 1
ATOM 4702 C C . GLN A 1 591 ? -15.726 23.351 9.298 1.00 97.19 591 GLN A C 1
ATOM 4704 O O . GLN A 1 591 ? -15.422 22.210 9.635 1.00 97.19 591 GLN A O 1
ATOM 4709 N N . GLN A 1 592 ? -16.879 23.626 8.685 1.00 96.19 592 GLN A N 1
ATOM 4710 C CA . GLN A 1 592 ? -17.941 22.635 8.474 1.00 96.19 592 GLN A CA 1
ATOM 4711 C C . GLN A 1 592 ? -17.862 21.972 7.098 1.00 96.19 592 GLN A C 1
ATOM 4713 O O . GLN A 1 592 ? -17.675 22.659 6.098 1.00 96.19 592 GLN A O 1
ATOM 4718 N N . PHE A 1 593 ? -18.078 20.655 7.075 1.00 95.44 593 PHE A N 1
ATOM 4719 C CA . PHE A 1 593 ? -18.095 19.830 5.869 1.00 95.44 593 PHE A CA 1
ATOM 4720 C C . PHE A 1 593 ? -19.239 18.821 5.916 1.00 95.44 593 PHE A C 1
ATOM 4722 O O . PHE A 1 593 ? -19.625 18.339 6.985 1.00 95.44 593 PHE A O 1
ATOM 4729 N N . LYS A 1 594 ? -19.747 18.473 4.740 1.00 92.25 594 LYS A N 1
ATOM 4730 C CA . LYS A 1 594 ? -20.761 17.446 4.520 1.00 92.25 594 LYS A CA 1
ATOM 4731 C C . LYS A 1 594 ? -20.113 16.231 3.866 1.00 92.25 594 LYS A C 1
ATOM 4733 O O . LYS A 1 594 ? -19.562 16.336 2.772 1.00 92.25 594 LYS A O 1
ATOM 4738 N N . VAL A 1 595 ? -20.189 15.079 4.525 1.00 92.44 595 VAL A N 1
ATOM 4739 C CA . VAL A 1 595 ? -19.453 13.874 4.120 1.00 92.44 595 VAL A CA 1
ATOM 4740 C C . VAL A 1 595 ? -20.342 12.647 4.004 1.00 92.44 595 VAL A C 1
ATOM 4742 O O . VAL A 1 595 ? -21.334 12.514 4.725 1.00 92.44 595 VAL A O 1
ATOM 4745 N N . ILE A 1 596 ? -19.947 11.719 3.133 1.00 89.50 596 ILE A N 1
ATOM 4746 C CA . ILE A 1 596 ? -20.456 10.344 3.171 1.00 89.50 596 ILE A CA 1
ATOM 4747 C C . ILE A 1 596 ? -19.851 9.651 4.395 1.00 89.50 596 ILE A C 1
ATOM 4749 O O . ILE A 1 596 ? -18.642 9.723 4.618 1.00 89.50 596 ILE A O 1
ATOM 4753 N N . LEU A 1 597 ? -20.697 8.998 5.191 1.00 92.12 597 LEU A N 1
ATOM 4754 C CA . LEU A 1 597 ? -20.284 8.189 6.336 1.00 92.12 597 LEU A CA 1
ATOM 4755 C C . LEU A 1 597 ? -20.191 6.730 5.889 1.00 92.12 597 LEU A C 1
ATOM 4757 O O . LEU A 1 597 ? -21.205 6.033 5.818 1.00 92.12 597 LEU A O 1
ATOM 4761 N N . ASP A 1 598 ? -18.986 6.280 5.567 1.00 91.00 598 ASP A N 1
ATOM 4762 C CA . ASP A 1 598 ? -18.783 5.067 4.778 1.00 91.00 598 ASP A CA 1
ATOM 4763 C C . ASP A 1 598 ? -18.134 3.941 5.597 1.00 91.00 598 ASP A C 1
ATOM 4765 O O . ASP A 1 598 ? -16.978 4.028 6.006 1.00 91.00 598 ASP A O 1
ATOM 4769 N N . THR A 1 599 ? -18.869 2.855 5.837 1.00 92.12 599 THR A N 1
ATOM 4770 C CA . THR A 1 599 ? -18.338 1.639 6.482 1.00 92.12 599 THR A CA 1
ATOM 4771 C C . THR A 1 599 ? -17.609 0.689 5.518 1.00 92.12 599 THR A C 1
ATOM 4773 O O . THR A 1 599 ? -17.108 -0.350 5.957 1.00 92.12 599 THR A O 1
ATOM 4776 N N . GLY A 1 600 ? -17.552 1.029 4.230 1.00 85.00 600 GLY A N 1
ATOM 4777 C CA . GLY A 1 600 ? -16.758 0.405 3.174 1.00 85.00 600 GLY A CA 1
ATOM 4778 C C . GLY A 1 600 ? -15.380 1.055 2.963 1.00 85.00 600 GLY A C 1
ATOM 4779 O O . GLY A 1 600 ? -14.575 0.538 2.192 1.00 85.00 600 GLY A O 1
ATOM 4780 N N . SER A 1 601 ? -15.056 2.137 3.676 1.00 85.81 601 SER A N 1
ATOM 4781 C CA . SER A 1 601 ? -13.736 2.789 3.653 1.00 85.81 601 SER A CA 1
ATOM 4782 C C . SER A 1 601 ? -13.251 3.153 5.057 1.00 85.81 601 SER A C 1
ATOM 4784 O O . SER A 1 601 ? -14.014 3.149 6.024 1.00 85.81 601 SER A O 1
ATOM 4786 N N . SER A 1 602 ? -11.959 3.462 5.191 1.00 87.56 602 SER A N 1
ATOM 4787 C CA . SER A 1 602 ? -11.318 3.718 6.495 1.00 87.56 602 SER A CA 1
ATOM 4788 C C . SER A 1 602 ? -10.697 5.100 6.650 1.00 87.56 602 SER A C 1
ATOM 4790 O O . SER A 1 602 ? -10.470 5.555 7.772 1.00 87.56 602 SER A O 1
ATOM 4792 N N . ASN A 1 603 ? -10.389 5.784 5.551 1.00 88.75 603 ASN A N 1
ATOM 4793 C CA . ASN A 1 603 ? -9.766 7.104 5.601 1.00 88.75 603 ASN A CA 1
ATOM 4794 C C . ASN A 1 603 ? -10.825 8.218 5.621 1.00 88.75 603 ASN A C 1
ATOM 4796 O O . ASN A 1 603 ? -11.854 8.116 4.962 1.00 88.75 603 ASN A O 1
ATOM 4800 N N . LEU A 1 604 ? -10.535 9.317 6.324 1.00 94.44 604 LEU A N 1
ATOM 4801 C CA . LEU A 1 604 ? -11.213 10.600 6.121 1.00 94.44 604 LEU A CA 1
ATOM 4802 C C . LEU A 1 604 ? -10.401 11.444 5.139 1.00 94.44 604 LEU A C 1
ATOM 4804 O O . LEU A 1 604 ? -9.190 11.587 5.329 1.00 94.44 604 LEU A O 1
ATOM 4808 N N . TRP A 1 605 ? -11.058 12.059 4.160 1.00 93.00 605 TRP A N 1
ATOM 4809 C CA . TRP A 1 605 ? -10.466 13.117 3.341 1.00 93.00 605 TRP A CA 1
ATOM 4810 C C . TRP A 1 605 ? -11.471 14.233 3.030 1.00 93.00 605 TRP A C 1
ATOM 4812 O O . TRP A 1 605 ? -12.673 13.990 2.925 1.00 93.00 605 TRP A O 1
ATOM 4822 N N . ILE A 1 606 ? -10.952 15.455 2.892 1.00 93.88 606 ILE A N 1
ATOM 4823 C CA . ILE A 1 606 ? -11.681 16.692 2.571 1.00 93.88 606 ILE A CA 1
ATOM 4824 C C . ILE A 1 606 ? -10.843 17.518 1.570 1.00 93.88 606 ILE A C 1
ATOM 4826 O O . ILE A 1 606 ? -9.612 17.465 1.645 1.00 93.88 606 ILE A O 1
ATOM 4830 N N . PRO A 1 607 ? -11.451 18.284 0.645 1.00 91.19 607 PRO A N 1
ATOM 4831 C CA . PRO A 1 607 ? -10.745 19.189 -0.258 1.00 91.19 607 PRO A CA 1
ATOM 4832 C C . PRO A 1 607 ? -9.928 20.242 0.492 1.00 91.19 607 PRO A C 1
ATOM 4834 O O . PRO A 1 607 ? -10.432 20.913 1.391 1.00 91.19 607 PRO A O 1
ATOM 4837 N N . ASP A 1 608 ? -8.669 20.416 0.108 1.00 91.81 608 ASP A N 1
ATOM 4838 C CA . ASP A 1 608 ? -7.802 21.470 0.633 1.00 91.81 608 ASP A CA 1
ATOM 4839 C C . ASP A 1 608 ? -8.117 22.825 -0.017 1.00 91.81 608 ASP A C 1
ATOM 4841 O O . ASP A 1 608 ? -8.586 22.897 -1.154 1.00 91.81 608 ASP A O 1
ATOM 4845 N N . ILE A 1 609 ? -7.807 23.935 0.653 1.00 87.62 609 ILE A N 1
ATOM 4846 C CA . ILE A 1 609 ? -7.944 25.273 0.058 1.00 87.62 609 ILE A CA 1
ATOM 4847 C C . ILE A 1 609 ? -7.066 25.459 -1.192 1.00 87.62 609 ILE A C 1
ATOM 4849 O O . ILE A 1 609 ? -7.413 26.250 -2.071 1.00 87.62 609 ILE A O 1
ATOM 4853 N N . THR A 1 610 ? -5.963 24.711 -1.304 1.00 80.69 610 THR A N 1
ATOM 4854 C CA . THR A 1 610 ? -5.083 24.678 -2.483 1.00 80.69 610 THR A CA 1
ATOM 4855 C C . THR A 1 610 ? -5.596 23.783 -3.611 1.00 80.69 610 THR A C 1
ATOM 4857 O O . THR A 1 610 ? -4.952 23.722 -4.658 1.00 80.69 610 THR A O 1
ATOM 4860 N N . PHE A 1 611 ? -6.756 23.134 -3.447 1.00 72.00 611 PHE A N 1
ATOM 4861 C CA . PHE A 1 611 ? -7.445 22.409 -4.513 1.00 72.00 611 PHE A CA 1
ATOM 4862 C C . PHE A 1 611 ? -7.724 23.343 -5.699 1.00 72.00 611 PHE A C 1
ATOM 4864 O O . PHE A 1 611 ? -8.660 24.158 -5.682 1.00 72.00 611 PHE A O 1
ATOM 4871 N N . LEU A 1 612 ? -6.881 23.223 -6.727 1.00 61.56 612 LEU A N 1
ATOM 4872 C CA . LEU A 1 612 ? -7.118 23.775 -8.053 1.00 61.56 612 LEU A CA 1
ATOM 4873 C C . LEU A 1 612 ? -8.221 22.918 -8.672 1.00 61.56 612 LEU A C 1
ATOM 4875 O O . LEU A 1 612 ? -8.103 21.699 -8.628 1.00 61.56 612 LEU A O 1
ATOM 4879 N N . CYS A 1 613 ? -9.279 23.529 -9.216 1.00 56.91 613 CYS A N 1
ATOM 4880 C CA . CYS A 1 613 ? -10.403 22.835 -9.862 1.00 56.91 613 CYS A CA 1
ATOM 4881 C C . CYS A 1 613 ? -9.951 22.145 -11.167 1.00 56.91 613 CYS A C 1
ATOM 4883 O O . CYS A 1 613 ? -10.309 22.535 -12.274 1.00 56.91 613 CYS A O 1
ATOM 4885 N N . GLN A 1 614 ? -9.079 21.157 -11.016 1.00 55.56 614 GLN A N 1
ATOM 4886 C CA . GLN A 1 614 ? -8.506 20.285 -12.019 1.00 55.56 614 GLN A CA 1
ATOM 4887 C C . GLN A 1 614 ? -8.910 18.880 -11.591 1.00 55.56 614 GLN A C 1
ATOM 4889 O O . GLN A 1 614 ? -8.192 18.195 -10.859 1.00 55.56 614 GLN A O 1
ATOM 4894 N N . PHE A 1 615 ? -10.114 18.486 -11.997 1.00 57.25 615 PHE A N 1
ATOM 4895 C CA . PHE A 1 615 ? -10.477 17.079 -11.969 1.00 57.25 615 PHE A CA 1
ATOM 4896 C C . PHE A 1 615 ? -9.491 16.312 -12.860 1.00 57.25 615 PHE A C 1
ATOM 4898 O O . PHE A 1 615 ? -9.029 16.860 -13.865 1.00 57.25 615 PHE A O 1
ATOM 4905 N N . GLU A 1 616 ? -9.128 15.084 -12.481 1.00 49.56 616 GLU A N 1
ATOM 4906 C CA . GLU A 1 616 ? -8.246 14.234 -13.296 1.00 49.56 616 GLU A CA 1
ATOM 4907 C C . GLU A 1 616 ? -8.914 13.972 -14.664 1.00 49.56 616 GLU A C 1
ATOM 4909 O O . GLU A 1 616 ? -9.753 13.085 -14.814 1.00 49.56 616 GLU A O 1
ATOM 4914 N N . CYS A 1 617 ? -8.576 14.807 -15.650 1.00 47.16 617 CYS A N 1
ATOM 4915 C CA . CYS A 1 617 ? -9.103 14.812 -17.008 1.00 47.16 617 CYS A CA 1
ATOM 4916 C C . CYS A 1 617 ? -7.930 14.862 -17.993 1.00 47.16 617 CYS A C 1
ATOM 4918 O O . CYS A 1 617 ? -7.208 15.857 -18.030 1.00 47.16 617 CYS A O 1
ATOM 4920 N N . ASP A 1 618 ? -7.773 13.832 -18.826 1.00 40.28 618 ASP A N 1
ATOM 4921 C CA . ASP A 1 618 ? -6.702 13.768 -19.837 1.00 40.28 618 ASP A CA 1
ATOM 4922 C C . ASP A 1 618 ? -6.854 14.819 -20.953 1.00 40.28 618 ASP A C 1
ATOM 4924 O O . ASP A 1 618 ? -5.898 15.118 -21.668 1.00 40.28 618 ASP A O 1
ATOM 4928 N N . ASP A 1 619 ? -8.048 15.406 -21.096 1.00 41.22 619 ASP A N 1
ATOM 4929 C CA . ASP A 1 619 ? -8.332 16.459 -22.064 1.00 41.22 619 ASP A CA 1
ATOM 4930 C C . ASP A 1 619 ? -9.172 17.578 -21.431 1.00 41.22 619 ASP A C 1
ATOM 4932 O O . ASP A 1 619 ? -10.353 17.419 -21.107 1.00 41.22 619 ASP A O 1
ATOM 4936 N N . GLN A 1 620 ? -8.550 18.745 -21.279 1.00 41.78 620 GLN A N 1
ATOM 4937 C CA . GLN A 1 620 ? -9.151 19.945 -20.696 1.00 41.78 620 GLN A CA 1
ATOM 4938 C C . GLN A 1 620 ? -10.312 20.495 -21.549 1.00 41.78 620 GLN A C 1
ATOM 4940 O O . GLN A 1 620 ? -11.149 21.239 -21.037 1.00 41.78 620 GLN A O 1
ATOM 4945 N N . ALA A 1 621 ? -10.402 20.107 -22.830 1.00 40.28 621 ALA A N 1
ATOM 4946 C CA . ALA A 1 621 ? -11.522 20.444 -23.707 1.00 40.28 621 ALA A CA 1
ATOM 4947 C C . ALA A 1 621 ? -12.764 19.561 -23.469 1.00 40.28 621 ALA A C 1
ATOM 4949 O O . ALA A 1 621 ? -13.880 19.995 -23.761 1.00 40.28 621 ALA A O 1
ATOM 4950 N N . CYS A 1 622 ? -12.589 18.353 -22.919 1.00 41.75 622 CYS A N 1
ATOM 4951 C CA . CYS A 1 622 ? -13.679 17.416 -22.633 1.00 41.75 622 CYS A CA 1
ATOM 4952 C C . CYS A 1 622 ? -14.345 17.663 -21.268 1.00 41.75 622 CYS A C 1
ATOM 4954 O O . CYS A 1 622 ? -15.492 17.266 -21.077 1.00 41.75 622 CYS A O 1
ATOM 4956 N N . CYS A 1 623 ? -13.690 18.376 -20.344 1.00 46.59 623 CYS A N 1
ATOM 4957 C CA . CYS A 1 623 ? -14.226 18.662 -19.004 1.00 46.59 623 CYS A CA 1
ATOM 4958 C C . CYS A 1 623 ? -15.081 19.939 -18.946 1.00 46.59 623 CYS A C 1
ATOM 4960 O O . CYS A 1 623 ? -14.966 20.766 -18.050 1.00 46.59 623 CYS A O 1
ATOM 4962 N N . GLY A 1 624 ? -15.978 20.082 -19.929 1.00 44.53 624 GLY A N 1
ATOM 4963 C CA . GLY A 1 624 ? -17.154 20.938 -19.792 1.00 44.53 624 GLY A CA 1
ATOM 4964 C C . GLY A 1 624 ? -16.918 22.449 -19.812 1.00 44.53 624 GLY A C 1
ATOM 4965 O O . GLY A 1 624 ? -17.708 23.169 -19.220 1.00 44.53 624 GLY A O 1
ATOM 4966 N N . ALA A 1 625 ? -15.931 22.988 -20.535 1.00 40.47 625 ALA A N 1
ATOM 4967 C CA . ALA A 1 625 ? -15.830 24.439 -20.766 1.00 40.47 625 ALA A CA 1
ATOM 4968 C C . ALA A 1 625 ? -16.858 24.940 -21.813 1.00 40.47 625 ALA A C 1
ATOM 4970 O O . ALA A 1 625 ? -16.511 25.467 -22.871 1.00 40.47 625 ALA A O 1
ATOM 4971 N N . GLY A 1 626 ? -18.150 24.746 -21.539 1.00 43.53 626 GLY A N 1
ATOM 4972 C CA . GLY A 1 626 ? -19.247 25.359 -22.287 1.00 43.53 626 GLY A CA 1
ATOM 4973 C C . GLY A 1 626 ? -19.582 26.761 -21.752 1.00 43.53 626 GLY A C 1
ATOM 4974 O O . GLY A 1 626 ? -19.367 27.035 -20.573 1.00 43.53 626 GLY A O 1
ATOM 4975 N N . PRO A 1 627 ? -20.174 27.659 -22.561 1.00 35.75 627 PRO A N 1
ATOM 4976 C CA . PRO A 1 627 ? -20.443 29.054 -22.178 1.00 35.75 627 PRO A CA 1
ATOM 4977 C C . PRO A 1 627 ? -21.450 29.254 -21.020 1.00 35.75 627 PRO A C 1
ATOM 4979 O O . PRO A 1 627 ? -21.675 30.391 -20.621 1.00 35.75 627 PRO A O 1
ATOM 4982 N N . ASN A 1 628 ? -22.021 28.175 -20.463 1.00 40.34 628 ASN A N 1
ATOM 4983 C CA . ASN A 1 628 ? -22.912 28.167 -19.291 1.00 40.34 628 ASN A CA 1
ATOM 4984 C C . ASN A 1 628 ? -22.378 27.298 -18.124 1.00 40.34 628 ASN A C 1
ATOM 4986 O O . ASN A 1 628 ? -23.152 26.896 -17.258 1.00 40.34 628 ASN A O 1
ATOM 4990 N N . TYR A 1 629 ? -21.084 26.962 -18.105 1.00 43.47 629 TYR A N 1
ATOM 4991 C CA . TYR A 1 629 ? -20.480 26.140 -17.052 1.00 43.47 629 TYR A CA 1
ATOM 4992 C C . TYR A 1 629 ? -20.359 26.918 -15.730 1.00 43.47 629 TYR A C 1
ATOM 4994 O O . TYR A 1 629 ? -19.569 27.855 -15.612 1.00 43.47 629 TYR A O 1
ATOM 5002 N N . THR A 1 630 ? -21.152 26.539 -14.726 1.00 44.22 630 THR A N 1
ATOM 5003 C CA . THR A 1 630 ? -20.896 26.889 -13.324 1.00 44.22 630 THR A CA 1
ATOM 5004 C C . THR A 1 630 ? -19.949 25.853 -12.742 1.00 44.22 630 THR A C 1
ATOM 5006 O O . THR A 1 630 ? -20.328 24.690 -12.619 1.00 44.22 630 THR A O 1
ATOM 5009 N N . ASP A 1 631 ? -18.739 26.277 -12.387 1.00 53.88 631 ASP A N 1
ATOM 5010 C CA . ASP A 1 631 ? -17.708 25.411 -11.822 1.00 53.88 631 ASP A CA 1
ATOM 5011 C C . ASP A 1 631 ? -18.174 24.820 -10.483 1.00 53.88 631 ASP A C 1
ATOM 5013 O O . ASP A 1 631 ? -18.199 25.493 -9.450 1.00 53.88 631 ASP A O 1
ATOM 5017 N N . SER A 1 632 ? -18.617 23.562 -10.512 1.00 52.22 632 SER A N 1
ATOM 5018 C CA . SER A 1 632 ? -19.199 22.872 -9.356 1.00 52.22 632 SER A CA 1
ATOM 5019 C C . SER A 1 632 ? -18.197 22.686 -8.206 1.00 52.22 632 SER A C 1
ATOM 5021 O O . SER A 1 632 ? -18.603 22.603 -7.048 1.00 52.22 632 SER A O 1
ATOM 5023 N N . CYS A 1 633 ? -16.894 22.748 -8.502 1.00 57.78 633 CYS A N 1
ATOM 5024 C CA . CYS A 1 633 ? -15.800 22.766 -7.528 1.00 57.78 633 CYS A CA 1
ATOM 5025 C C . CYS A 1 633 ? -15.759 24.055 -6.678 1.00 57.78 633 CYS A C 1
ATOM 5027 O O . CYS A 1 633 ? -15.220 24.052 -5.568 1.00 57.78 633 CYS A O 1
ATOM 5029 N N . LEU A 1 634 ? -16.358 25.162 -7.142 1.00 59.25 634 LEU A N 1
ATOM 5030 C CA . LEU A 1 634 ? -16.497 26.391 -6.343 1.00 59.25 634 LEU A CA 1
ATOM 5031 C C . LEU A 1 634 ? -17.555 26.268 -5.237 1.00 59.25 634 LEU A C 1
ATOM 5033 O O . LEU A 1 634 ? -17.578 27.102 -4.332 1.00 59.25 634 LEU A O 1
ATOM 5037 N N . LEU A 1 635 ? -18.439 25.269 -5.318 1.00 64.75 635 LEU A N 1
ATOM 5038 C CA . LEU A 1 635 ? -19.524 25.062 -4.357 1.00 64.75 635 LEU A CA 1
ATOM 5039 C C . LEU A 1 635 ? -19.127 24.154 -3.184 1.00 64.75 635 LEU A C 1
ATOM 5041 O O . LEU A 1 635 ? -19.828 24.160 -2.174 1.00 64.75 635 LEU A O 1
ATOM 5045 N N . GLN A 1 636 ? -18.032 23.397 -3.303 1.00 76.06 636 GLN A N 1
ATOM 5046 C CA . GLN A 1 636 ? -17.540 22.525 -2.234 1.00 76.06 636 GLN A CA 1
ATOM 5047 C C . GLN A 1 636 ? -16.847 23.331 -1.135 1.00 76.06 636 GLN A C 1
ATOM 5049 O O . GLN A 1 636 ? -16.069 24.255 -1.405 1.00 76.06 636 GLN A O 1
ATOM 5054 N N . ALA A 1 637 ? -17.098 22.954 0.116 1.00 88.25 637 ALA A N 1
ATOM 5055 C CA . ALA A 1 637 ? -16.347 23.481 1.242 1.00 88.25 637 ALA A CA 1
ATOM 5056 C C . ALA A 1 637 ? -14.896 22.980 1.178 1.00 88.25 637 ALA A C 1
ATOM 5058 O O . ALA A 1 637 ? -14.632 21.804 0.928 1.00 88.25 637 ALA A O 1
ATOM 5059 N N . LYS A 1 638 ? -13.944 23.885 1.427 1.00 90.75 638 LYS A N 1
ATOM 5060 C CA . LYS A 1 638 ? -12.505 23.594 1.407 1.00 90.75 638 LYS A CA 1
ATOM 5061 C C . LYS A 1 638 ? -11.894 23.849 2.774 1.00 90.75 638 LYS A C 1
ATOM 5063 O O . LYS A 1 638 ? -12.217 24.847 3.422 1.00 90.75 638 LYS A O 1
ATOM 5068 N N . PHE A 1 639 ? -11.009 22.958 3.197 1.00 95.38 639 PHE A N 1
ATOM 5069 C CA . PHE A 1 639 ? -10.286 23.081 4.448 1.00 95.38 639 PHE A CA 1
ATOM 5070 C C . PHE A 1 639 ? -9.137 24.077 4.325 1.00 95.38 639 PHE A C 1
ATOM 5072 O O . PHE A 1 639 ? -8.265 23.954 3.470 1.00 95.38 639 PHE A O 1
ATOM 5079 N N . ASP A 1 640 ? -9.138 25.072 5.207 1.00 95.94 640 ASP A N 1
ATOM 5080 C CA . ASP A 1 640 ? -8.105 26.092 5.302 1.00 95.94 640 ASP A CA 1
ATOM 5081 C C . ASP A 1 640 ? -7.301 25.892 6.590 1.00 95.94 640 ASP A C 1
ATOM 5083 O O . ASP A 1 640 ? -7.688 26.339 7.676 1.00 95.94 640 ASP A O 1
ATOM 5087 N N . ALA A 1 641 ? -6.153 25.228 6.460 1.00 95.00 641 ALA A N 1
ATOM 5088 C CA . ALA A 1 641 ? -5.227 24.979 7.559 1.00 95.00 641 ALA A CA 1
ATOM 5089 C C . ALA A 1 641 ? -4.787 26.268 8.281 1.00 95.00 641 ALA A C 1
ATOM 5091 O O . ALA A 1 641 ? -4.547 26.245 9.488 1.00 95.00 641 ALA A O 1
ATOM 5092 N N . SER A 1 642 ? -4.723 27.410 7.581 1.00 95.25 642 SER A N 1
ATOM 5093 C CA . SER A 1 642 ? -4.281 28.684 8.168 1.00 95.25 642 SER A CA 1
ATOM 5094 C C . SER A 1 642 ? -5.279 29.265 9.175 1.00 95.25 642 SER A C 1
ATOM 5096 O O . SER A 1 642 ? -4.905 30.081 10.020 1.00 95.25 642 SER A O 1
ATOM 5098 N N . LYS A 1 643 ? -6.542 28.826 9.113 1.00 95.62 643 LYS A N 1
ATOM 5099 C CA . LYS A 1 643 ? -7.609 29.254 10.024 1.00 95.62 643 LYS A CA 1
ATOM 5100 C C . LYS A 1 643 ? -7.730 28.382 11.268 1.00 95.62 643 LYS A C 1
ATOM 5102 O O . LYS A 1 643 ? -8.473 28.759 12.169 1.00 95.62 643 LYS A O 1
ATOM 5107 N N . SER A 1 644 ? -7.032 27.249 11.343 1.00 96.62 644 SER A N 1
ATOM 5108 C CA . SER A 1 644 ? -7.122 26.333 12.478 1.00 96.62 644 SER A CA 1
ATOM 5109 C C . SER A 1 644 ? -5.886 26.413 13.373 1.00 96.62 644 SER A C 1
ATOM 5111 O O . SER A 1 644 ? -4.773 26.076 12.987 1.00 96.62 644 SER A O 1
ATOM 5113 N N . THR A 1 645 ? -6.097 26.816 14.621 1.00 96.19 645 THR A N 1
ATOM 5114 C CA . THR A 1 645 ? -5.066 26.860 15.669 1.00 96.19 645 THR A CA 1
ATOM 5115 C C . THR A 1 645 ? -4.684 25.479 16.206 1.00 96.19 645 THR A C 1
ATOM 5117 O O . THR A 1 645 ? -3.626 25.340 16.819 1.00 96.19 645 THR A O 1
ATOM 5120 N N . SER A 1 646 ? -5.518 24.456 15.983 1.00 90.56 646 SER A N 1
ATOM 5121 C CA . SER A 1 646 ? -5.249 23.066 16.375 1.00 90.56 646 SER A CA 1
ATOM 5122 C C . SER A 1 646 ? -4.602 22.232 15.266 1.00 90.56 646 SER A C 1
ATOM 5124 O O . SER A 1 646 ? -4.200 21.094 15.524 1.00 90.56 646 SER A O 1
ATOM 5126 N N . TYR A 1 647 ? -4.460 22.799 14.064 1.00 96.25 647 TYR A N 1
ATOM 5127 C CA . TYR A 1 647 ? -3.850 22.128 12.926 1.00 96.25 647 TYR A CA 1
ATOM 5128 C C . TYR A 1 647 ? -2.355 21.875 13.142 1.00 96.25 647 TYR A C 1
ATOM 5130 O O . TYR A 1 647 ? -1.599 22.739 13.598 1.00 96.25 647 TYR A O 1
ATOM 5138 N N . LYS A 1 648 ? -1.913 20.682 12.751 1.00 88.44 648 LYS A N 1
ATOM 5139 C CA . LYS A 1 648 ? -0.509 20.288 12.648 1.00 88.44 648 LYS A CA 1
ATOM 5140 C C . LYS A 1 648 ? -0.263 19.704 11.265 1.00 88.44 648 LYS A C 1
ATOM 5142 O O . LYS A 1 648 ? -0.962 18.789 10.824 1.00 88.44 648 LYS A O 1
ATOM 5147 N N . SER A 1 649 ? 0.763 20.207 10.588 1.00 84.25 649 SER A N 1
ATOM 5148 C CA . SER A 1 649 ? 1.174 19.661 9.299 1.00 84.25 649 SER A CA 1
ATOM 5149 C C . SER A 1 649 ? 1.724 18.239 9.463 1.00 84.25 649 SER A C 1
ATOM 5151 O O . SER A 1 649 ? 2.515 17.961 10.364 1.00 84.25 649 SER A O 1
ATOM 5153 N N . ASN A 1 650 ? 1.306 17.333 8.575 1.00 80.94 650 ASN A N 1
ATOM 5154 C CA . ASN A 1 650 ? 1.902 16.001 8.425 1.00 80.94 650 ASN A CA 1
ATOM 5155 C C . ASN A 1 650 ? 2.662 15.911 7.093 1.00 80.94 650 ASN A C 1
ATOM 5157 O O . ASN A 1 650 ? 3.818 15.501 7.075 1.00 80.94 650 ASN A O 1
ATOM 5161 N N . GLY A 1 651 ? 2.039 16.357 5.997 1.00 71.81 651 GLY A N 1
ATOM 5162 C CA . GLY A 1 651 ? 2.694 16.609 4.708 1.00 71.81 651 GLY A CA 1
ATOM 5163 C C . GLY A 1 651 ? 3.022 15.369 3.871 1.00 71.81 651 GLY A C 1
ATOM 5164 O O . GLY A 1 651 ? 3.374 15.517 2.705 1.00 71.81 651 GLY A O 1
ATOM 5165 N N . ARG A 1 652 ? 2.881 14.152 4.415 1.00 77.25 652 ARG A N 1
ATOM 5166 C CA . ARG A 1 652 ? 2.978 12.911 3.626 1.00 77.25 652 ARG A CA 1
ATOM 5167 C C . ARG A 1 652 ? 1.884 12.885 2.561 1.00 77.25 652 ARG A C 1
ATOM 5169 O O . ARG A 1 652 ? 0.757 13.270 2.854 1.00 77.25 652 ARG A O 1
ATOM 5176 N N . SER A 1 653 ? 2.199 12.430 1.354 1.00 71.50 653 SER A N 1
ATOM 5177 C CA . SER A 1 653 ? 1.205 12.249 0.292 1.00 71.50 653 SER A CA 1
ATOM 5178 C C . SER A 1 653 ? 0.200 11.157 0.659 1.00 71.50 653 SER A C 1
ATOM 5180 O O . SER A 1 653 ? 0.604 10.163 1.254 1.00 71.50 653 SER A O 1
ATOM 5182 N N . PHE A 1 654 ? -1.058 11.303 0.244 1.00 76.75 654 PHE A N 1
ATOM 5183 C CA . PHE A 1 654 ? -2.040 10.214 0.261 1.00 76.75 654 PHE A CA 1
ATOM 5184 C C . PHE A 1 654 ? -2.731 10.107 -1.099 1.00 76.75 654 PHE A C 1
ATOM 5186 O O . PHE A 1 654 ? -2.907 11.111 -1.798 1.00 76.75 654 PHE A O 1
ATOM 5193 N N . ILE A 1 655 ? -3.122 8.887 -1.457 1.00 76.19 655 ILE A N 1
ATOM 5194 C CA . ILE A 1 655 ? -3.897 8.577 -2.659 1.00 76.19 655 ILE A CA 1
ATOM 5195 C C . ILE A 1 655 ? -4.941 7.529 -2.280 1.00 76.19 655 ILE A C 1
ATOM 5197 O O . ILE A 1 655 ? -4.593 6.480 -1.744 1.00 76.19 655 ILE A O 1
ATOM 5201 N N . ILE A 1 656 ? -6.213 7.809 -2.551 1.00 72.81 656 ILE A N 1
ATOM 5202 C CA . ILE A 1 656 ? -7.308 6.840 -2.441 1.00 72.81 656 ILE A CA 1
ATOM 5203 C C . ILE A 1 656 ? -7.829 6.575 -3.848 1.00 72.81 656 ILE A C 1
ATOM 5205 O O . ILE A 1 656 ? -8.284 7.502 -4.513 1.00 72.81 656 ILE A O 1
ATOM 5209 N N . GLU A 1 657 ? -7.748 5.326 -4.290 1.00 68.31 657 GLU A N 1
ATOM 5210 C CA . GLU A 1 657 ? -8.217 4.883 -5.605 1.00 68.31 657 GLU A CA 1
ATOM 5211 C C . GLU A 1 657 ? -9.698 4.462 -5.531 1.00 68.31 657 GLU A C 1
ATOM 5213 O O . GLU A 1 657 ? -10.106 3.731 -4.627 1.00 68.31 657 GLU A O 1
ATOM 5218 N N . TYR A 1 658 ? -10.492 4.926 -6.492 1.00 66.69 658 TYR A N 1
ATOM 5219 C CA . TYR A 1 658 ? -11.889 4.560 -6.745 1.00 66.69 658 TYR A CA 1
ATOM 5220 C C . TYR A 1 658 ? -11.984 3.837 -8.093 1.00 66.69 658 TYR A C 1
ATOM 5222 O O . TYR A 1 658 ? -11.019 3.780 -8.855 1.00 66.69 658 TYR A O 1
ATOM 5230 N N . GLY A 1 659 ? -13.165 3.312 -8.428 1.00 58.12 659 GLY A N 1
ATOM 5231 C CA . GLY A 1 659 ? -13.375 2.570 -9.675 1.00 58.12 659 GLY A CA 1
ATOM 5232 C C . GLY A 1 659 ? -13.023 3.345 -10.954 1.00 58.12 659 GLY A C 1
ATOM 5233 O O . GLY A 1 659 ? -12.660 2.729 -11.954 1.00 58.12 659 GLY A O 1
ATOM 5234 N N . THR A 1 660 ? -13.135 4.677 -10.944 1.00 57.56 660 THR A N 1
ATOM 5235 C CA . THR A 1 660 ? -12.954 5.530 -12.138 1.00 57.56 660 THR A CA 1
ATOM 5236 C C . THR A 1 660 ? -11.967 6.687 -11.974 1.00 57.56 660 THR A C 1
ATOM 5238 O O . THR A 1 660 ? -11.890 7.545 -12.857 1.00 57.56 660 THR A O 1
ATOM 5241 N N . GLY A 1 661 ? -11.211 6.727 -10.876 1.00 65.62 661 GLY A N 1
ATOM 5242 C CA . GLY A 1 661 ? -10.185 7.741 -10.617 1.00 65.62 661 GLY A CA 1
ATOM 5243 C C . GLY A 1 661 ? -9.754 7.759 -9.161 1.00 65.62 661 GLY A C 1
ATOM 5244 O O . GLY A 1 661 ? -10.048 6.825 -8.424 1.00 65.62 661 GLY A O 1
ATOM 5245 N N . SER A 1 662 ? -9.077 8.818 -8.721 1.00 72.12 662 SER A N 1
ATOM 5246 C CA . SER A 1 662 ? -8.531 8.878 -7.364 1.00 72.12 662 SER A CA 1
ATOM 5247 C C . SER A 1 662 ? -8.813 10.198 -6.634 1.00 72.12 662 SER A C 1
ATOM 5249 O O . SER A 1 662 ? -9.127 11.219 -7.242 1.00 72.12 662 SER A O 1
ATOM 5251 N N . ALA A 1 663 ? -8.716 10.180 -5.304 1.00 78.44 663 ALA A N 1
ATOM 5252 C CA . ALA A 1 663 ? -8.559 11.379 -4.485 1.00 78.44 663 ALA A CA 1
ATOM 5253 C C . ALA A 1 663 ? -7.101 11.452 -4.021 1.00 78.44 663 ALA A C 1
ATOM 5255 O O . ALA A 1 663 ? -6.621 10.536 -3.346 1.00 78.44 663 ALA A O 1
ATOM 5256 N N . ARG A 1 664 ? -6.393 12.523 -4.390 1.00 80.81 664 ARG A N 1
ATOM 5257 C CA . ARG A 1 664 ? -4.954 12.692 -4.134 1.00 80.81 664 ARG A CA 1
ATOM 5258 C C . ARG A 1 664 ? -4.683 13.974 -3.379 1.00 80.81 664 ARG A C 1
ATOM 5260 O O . ARG A 1 664 ? -5.349 14.985 -3.593 1.00 80.81 664 ARG A O 1
ATOM 5267 N N . GLY A 1 665 ? -3.667 13.952 -2.531 1.00 81.38 665 GLY A N 1
ATOM 5268 C CA . GLY A 1 665 ? -3.205 15.144 -1.838 1.00 81.38 665 GLY A CA 1
ATOM 5269 C C . GLY A 1 665 ? -2.184 14.811 -0.768 1.00 81.38 665 GLY A C 1
ATOM 5270 O O . GLY A 1 665 ? -1.317 13.960 -0.968 1.00 81.38 665 GLY A O 1
ATOM 5271 N N . PHE A 1 666 ? -2.287 15.474 0.380 1.00 85.44 666 PHE A N 1
ATOM 5272 C CA . PHE A 1 666 ? -1.375 15.280 1.505 1.00 85.44 666 PHE A CA 1
ATOM 5273 C C . PHE A 1 666 ? -2.118 15.142 2.834 1.00 85.44 666 PHE A C 1
ATOM 5275 O O . PHE A 1 666 ? -3.267 15.543 2.980 1.00 85.44 666 PHE A O 1
ATOM 5282 N N . LEU A 1 667 ? -1.468 14.547 3.827 1.00 87.88 667 LEU A N 1
ATOM 5283 C CA . LEU A 1 667 ? -2.035 14.342 5.150 1.00 87.88 667 LEU A CA 1
ATOM 5284 C C . LEU A 1 667 ? -1.922 15.607 6.006 1.00 87.88 667 LEU A C 1
ATOM 5286 O O . LEU A 1 667 ? -0.899 16.302 6.010 1.00 87.88 667 LEU A O 1
ATOM 5290 N N . GLY A 1 668 ? -2.964 15.854 6.790 1.00 87.62 668 GLY A N 1
ATOM 5291 C CA . GLY A 1 668 ? -3.012 16.824 7.878 1.00 87.62 668 GLY A CA 1
ATOM 5292 C C . GLY A 1 668 ? -3.381 16.151 9.191 1.00 87.62 668 GLY A C 1
ATOM 5293 O O . GLY A 1 668 ? -3.883 15.027 9.208 1.00 87.62 668 GLY A O 1
ATOM 5294 N N . GLN A 1 669 ? -3.128 16.832 10.303 1.00 95.94 669 GLN A N 1
ATOM 5295 C CA . GLN A 1 669 ? -3.626 16.429 11.611 1.00 95.94 669 GLN A CA 1
ATOM 5296 C C . GLN A 1 669 ? -4.376 17.597 12.240 1.00 95.94 669 GLN A C 1
ATOM 5298 O O . GLN A 1 669 ? -3.840 18.697 12.338 1.00 95.94 669 GLN A O 1
ATOM 5303 N N . ASP A 1 670 ? -5.601 17.357 12.692 1.00 97.38 670 ASP A N 1
ATOM 5304 C CA . ASP A 1 670 ? -6.394 18.368 13.389 1.00 97.38 670 ASP A CA 1
ATOM 5305 C C . ASP A 1 670 ? -7.432 17.713 14.323 1.00 97.38 670 ASP A C 1
ATOM 5307 O O . ASP A 1 670 ? -7.460 16.491 14.507 1.00 97.38 670 ASP A O 1
ATOM 5311 N N . THR A 1 671 ? -8.273 18.523 14.959 1.00 97.00 671 THR A N 1
ATOM 5312 C CA . THR A 1 671 ? -9.454 18.065 15.692 1.00 97.00 671 THR A CA 1
ATOM 5313 C C . THR A 1 671 ? -10.582 17.808 14.706 1.00 97.00 671 THR A C 1
ATOM 5315 O O . THR A 1 671 ? -11.063 18.740 14.064 1.00 97.00 671 THR A O 1
ATOM 5318 N N . ILE A 1 672 ? -11.005 16.548 14.608 1.00 97.62 672 ILE A N 1
ATOM 5319 C CA . ILE A 1 672 ? -12.155 16.126 13.805 1.00 97.62 672 ILE A CA 1
ATOM 5320 C C . ILE A 1 672 ? -13.331 15.951 14.746 1.00 97.62 672 ILE A C 1
ATOM 5322 O O . ILE A 1 672 ? -13.239 15.214 15.722 1.00 97.62 672 ILE A O 1
ATOM 5326 N N . THR A 1 673 ? -14.434 16.624 14.465 1.00 96.38 673 THR A N 1
ATOM 5327 C CA . THR A 1 673 ? -15.642 16.565 15.279 1.00 96.38 673 THR A CA 1
ATOM 5328 C C . THR A 1 673 ? -16.755 15.932 14.467 1.00 96.38 673 THR A C 1
ATOM 5330 O O . THR A 1 673 ? -17.119 16.438 13.405 1.00 96.38 673 THR A O 1
ATOM 5333 N N . PHE A 1 674 ? -17.302 14.830 14.972 1.00 95.00 674 PHE A N 1
ATOM 5334 C CA . PHE A 1 674 ? -18.535 14.271 14.440 1.00 95.00 674 PHE A CA 1
ATOM 5335 C C . PHE A 1 674 ? -19.683 15.198 14.846 1.00 95.00 674 PHE A C 1
ATOM 5337 O O . PHE A 1 674 ? -19.869 15.425 16.042 1.00 95.00 674 PHE A O 1
ATOM 5344 N N . GLY A 1 675 ? -20.430 15.722 13.872 1.00 92.12 675 GLY A N 1
ATOM 5345 C CA . GLY A 1 675 ? -21.536 16.657 14.083 1.00 92.12 675 GLY A CA 1
ATOM 5346 C C . GLY A 1 675 ? -21.233 18.052 13.535 1.00 92.12 675 GLY A C 1
ATOM 5347 O O . GLY A 1 675 ? -20.096 18.538 13.592 1.00 92.12 675 GLY A O 1
ATOM 5348 N N . GLY A 1 676 ? -22.262 18.698 12.986 1.00 91.38 676 GLY A N 1
ATOM 5349 C CA . GLY A 1 676 ? -22.200 20.052 12.441 1.00 91.38 676 GLY A CA 1
ATOM 5350 C C . GLY A 1 676 ? -22.144 21.152 13.504 1.00 91.38 676 GLY A C 1
ATOM 5351 O O . GLY A 1 676 ? -22.274 20.913 14.707 1.00 91.38 676 GLY A O 1
ATOM 5352 N N . ILE A 1 677 ? -21.955 22.397 13.061 1.00 91.25 677 ILE A N 1
ATOM 5353 C CA . ILE A 1 677 ? -22.019 23.567 13.947 1.00 91.25 677 ILE A CA 1
ATOM 5354 C C . ILE A 1 677 ? -23.457 23.708 14.466 1.00 91.25 677 ILE A C 1
ATOM 5356 O O . ILE A 1 677 ? -24.391 23.857 13.682 1.00 91.25 677 ILE A O 1
ATOM 5360 N N . GLY A 1 678 ? -23.633 23.683 15.790 1.00 87.38 678 GLY A N 1
ATOM 5361 C CA . GLY A 1 678 ? -24.952 23.770 16.432 1.00 87.38 678 GLY A CA 1
ATOM 5362 C C . GLY A 1 678 ? -25.702 22.438 16.561 1.00 87.38 678 GLY A C 1
ATOM 5363 O O . GLY A 1 678 ? -26.827 22.428 17.056 1.00 87.38 678 GLY A O 1
ATOM 5364 N N . GLU A 1 679 ? -25.087 21.326 16.159 1.00 89.31 679 GLU A N 1
ATOM 5365 C CA . GLU A 1 679 ? -25.585 19.963 16.377 1.00 89.31 679 GLU A CA 1
ATOM 5366 C C . GLU A 1 679 ? -24.932 19.330 17.623 1.00 89.31 679 GLU A C 1
ATOM 5368 O O . GLU A 1 679 ? -23.974 19.886 18.170 1.00 89.31 679 GLU A O 1
ATOM 5373 N N . PRO A 1 680 ? -25.413 18.166 18.104 1.00 89.25 680 PRO A N 1
ATOM 5374 C CA . PRO A 1 680 ? -24.641 17.336 19.024 1.00 89.25 680 PRO A CA 1
ATOM 5375 C C . PRO A 1 680 ? -23.266 17.004 18.430 1.00 89.25 680 PRO A C 1
ATOM 5377 O O . PRO A 1 680 ? -23.170 16.632 17.262 1.00 89.25 680 PRO A O 1
ATOM 5380 N N . GLN A 1 681 ? -22.208 17.141 19.231 1.00 91.19 681 GLN A N 1
ATOM 5381 C CA . GLN A 1 681 ? -20.828 17.024 18.762 1.00 91.19 681 GLN A CA 1
ATOM 5382 C C . GLN A 1 681 ? -20.015 16.017 19.580 1.00 91.19 681 GLN A C 1
ATOM 5384 O O . GLN A 1 681 ? -20.060 16.022 20.810 1.00 91.19 681 GLN A O 1
ATOM 5389 N N . LEU A 1 682 ? -19.214 15.207 18.884 1.00 94.06 682 LEU A N 1
ATOM 5390 C CA . LEU A 1 682 ? -18.154 14.371 19.454 1.00 94.06 682 LEU A CA 1
ATOM 5391 C C . LEU A 1 682 ? -16.813 14.815 18.860 1.00 94.06 682 LEU A C 1
ATOM 5393 O O . LEU A 1 682 ? -16.476 14.458 17.731 1.00 94.06 682 LEU A O 1
ATOM 5397 N N . ALA A 1 683 ? -16.062 15.623 19.609 1.00 95.19 683 ALA A N 1
ATOM 5398 C CA . ALA A 1 683 ? -14.767 16.147 19.180 1.00 95.19 683 ALA A CA 1
ATOM 5399 C C . ALA A 1 683 ? -13.641 15.138 19.442 1.00 95.19 683 ALA A C 1
ATOM 5401 O O . ALA A 1 683 ? -13.465 14.687 20.570 1.00 95.19 683 ALA A O 1
ATOM 5402 N N . VAL A 1 684 ? -12.850 14.829 18.416 1.00 95.44 684 VAL A N 1
ATOM 5403 C CA . VAL A 1 684 ? -11.749 13.857 18.453 1.00 95.44 684 VAL A CA 1
ATOM 5404 C C . VAL A 1 684 ? -10.441 14.553 18.063 1.00 95.44 684 VAL A C 1
ATOM 5406 O O . VAL A 1 684 ? -10.145 14.727 16.871 1.00 95.44 684 VAL A O 1
ATOM 5409 N N . PRO A 1 685 ? -9.639 14.988 19.050 1.00 92.38 685 PRO A N 1
ATOM 5410 C CA . PRO A 1 685 ? -8.402 15.704 18.786 1.00 92.38 685 PRO A CA 1
ATOM 5411 C C . PRO A 1 685 ? -7.328 14.779 18.203 1.00 92.38 685 PRO A C 1
ATOM 5413 O O . PRO A 1 685 ? -7.403 13.552 18.293 1.00 92.38 685 PRO A O 1
ATOM 5416 N N . ASN A 1 686 ? -6.283 15.389 17.636 1.00 87.69 686 ASN A N 1
ATOM 5417 C CA . ASN A 1 686 ? -5.102 14.699 17.105 1.00 87.69 686 ASN A CA 1
ATOM 5418 C C . ASN A 1 686 ? -5.412 13.666 16.002 1.00 87.69 686 ASN A C 1
ATOM 5420 O O . ASN A 1 686 ? -4.653 12.710 15.834 1.00 87.69 686 ASN A O 1
ATOM 5424 N N . THR A 1 687 ? -6.486 13.854 15.239 1.00 91.50 687 THR A N 1
ATOM 5425 C CA . THR A 1 687 ? -6.913 12.928 14.185 1.00 91.50 687 THR A CA 1
ATOM 5426 C C . THR A 1 687 ? -6.239 13.283 12.861 1.00 91.50 687 THR A C 1
ATOM 5428 O O . THR A 1 687 ? -6.194 14.449 12.471 1.00 91.50 687 THR A O 1
ATOM 5431 N N . ILE A 1 688 ? -5.694 12.278 12.173 1.00 92.25 688 ILE A N 1
ATOM 5432 C CA . ILE A 1 688 ? -5.064 12.439 10.855 1.00 92.25 688 ILE A CA 1
ATOM 5433 C C . ILE A 1 688 ? -6.127 12.272 9.765 1.00 92.25 688 ILE A C 1
ATOM 5435 O O . ILE A 1 688 ? -6.946 11.358 9.843 1.00 92.25 688 ILE A O 1
ATOM 5439 N N . PHE A 1 689 ? -6.089 13.125 8.744 1.00 94.56 689 PHE A N 1
ATOM 5440 C CA . PHE A 1 689 ? -7.002 13.091 7.601 1.00 94.56 689 PHE A CA 1
ATOM 5441 C C . PHE A 1 689 ? -6.298 13.541 6.313 1.00 94.56 689 PHE A C 1
ATOM 5443 O O . PHE A 1 689 ? -5.236 14.165 6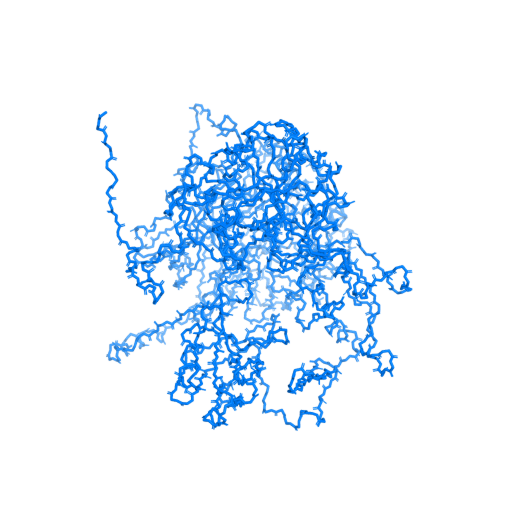.360 1.00 94.56 689 PHE A O 1
ATOM 5450 N N . GLY A 1 690 ? -6.873 13.202 5.162 1.00 93.50 690 GLY A N 1
ATOM 5451 C CA . GLY A 1 690 ? -6.401 13.639 3.851 1.00 93.50 690 GLY A CA 1
ATOM 5452 C C . GLY A 1 690 ? -6.918 15.031 3.478 1.00 93.50 690 GLY A C 1
ATOM 5453 O O . GLY A 1 690 ? -8.113 15.298 3.572 1.00 93.50 690 GLY A O 1
ATOM 5454 N N . GLN A 1 691 ? -6.021 15.899 3.024 1.00 92.50 691 GLN A N 1
ATOM 5455 C CA . GLN A 1 691 ? -6.301 17.193 2.399 1.00 92.50 691 GLN A CA 1
ATOM 5456 C C . GLN A 1 691 ? -6.129 17.034 0.887 1.00 92.50 691 GLN A C 1
ATOM 5458 O O . GLN A 1 691 ? -5.003 16.978 0.382 1.00 92.50 691 GLN A O 1
ATOM 5463 N N . ALA A 1 692 ? -7.243 16.850 0.179 1.00 89.44 692 ALA A N 1
ATOM 5464 C CA . ALA A 1 692 ? -7.246 16.521 -1.241 1.00 89.44 692 ALA A CA 1
ATOM 5465 C C . ALA A 1 692 ? -6.931 17.757 -2.097 1.00 89.44 692 ALA A C 1
ATOM 5467 O O . ALA A 1 692 ? -7.589 18.790 -1.984 1.00 89.44 692 ALA A O 1
ATOM 5468 N N . THR A 1 693 ? -5.939 17.631 -2.976 1.00 83.75 693 THR A N 1
ATOM 5469 C CA . THR A 1 693 ? -5.542 18.640 -3.969 1.00 83.75 693 THR A CA 1
ATOM 5470 C C . THR A 1 693 ? -5.898 18.235 -5.399 1.00 83.75 693 THR A C 1
ATOM 5472 O O . THR A 1 693 ? -5.815 19.072 -6.295 1.00 83.75 693 THR A O 1
ATOM 5475 N N . SER A 1 694 ? -6.353 16.997 -5.609 1.00 78.69 694 SER A N 1
ATOM 5476 C CA . SER A 1 694 ? -6.944 16.514 -6.859 1.00 78.69 694 SER A CA 1
ATOM 5477 C C . SER A 1 694 ? -8.038 15.477 -6.567 1.00 78.69 694 SER A C 1
ATOM 5479 O O . SER A 1 694 ? -7.913 14.696 -5.620 1.00 78.69 694 SER A O 1
ATOM 5481 N N . LEU A 1 695 ? -9.110 15.485 -7.364 1.00 76.44 695 LEU A N 1
ATOM 5482 C CA . LEU A 1 695 ? -10.254 14.578 -7.254 1.00 76.44 695 LEU A CA 1
ATOM 5483 C C . LEU A 1 695 ? -10.624 14.019 -8.630 1.00 76.44 695 LEU A C 1
ATOM 5485 O O . LEU A 1 695 ? -10.515 14.703 -9.649 1.00 76.44 695 LEU A O 1
ATOM 5489 N N . ALA A 1 696 ? -11.122 12.788 -8.646 1.00 72.88 696 ALA A N 1
ATOM 5490 C CA . ALA A 1 696 ? -11.684 12.161 -9.831 1.00 72.88 696 ALA A CA 1
ATOM 5491 C C . ALA A 1 696 ? -12.908 12.925 -10.365 1.00 72.88 696 ALA A C 1
ATOM 5493 O O . ALA A 1 696 ? -13.706 13.466 -9.597 1.00 72.88 696 ALA A O 1
ATOM 5494 N N . ALA A 1 697 ? -13.104 12.895 -11.685 1.00 68.94 697 ALA A N 1
ATOM 5495 C CA . ALA A 1 697 ? -14.180 13.624 -12.363 1.00 68.94 697 ALA A CA 1
ATOM 5496 C C . ALA A 1 697 ? -15.602 13.251 -11.894 1.00 68.94 697 ALA A C 1
ATOM 5498 O O . ALA A 1 697 ? -16.513 14.061 -12.002 1.00 68.94 697 ALA A O 1
ATOM 5499 N N . PHE A 1 698 ? -15.827 12.058 -11.329 1.00 70.56 698 PHE A N 1
ATOM 5500 C CA . PHE A 1 698 ? -17.159 11.681 -10.833 1.00 70.56 698 PHE A CA 1
ATOM 5501 C C . PHE A 1 698 ? -17.593 12.448 -9.567 1.00 70.56 698 PHE A C 1
ATOM 5503 O O . PHE A 1 698 ? -18.781 12.440 -9.237 1.00 70.56 698 PHE A O 1
ATOM 5510 N N . PHE A 1 699 ? -16.664 13.117 -8.869 1.00 74.12 699 PHE A N 1
ATOM 5511 C CA . PHE A 1 699 ? -16.992 14.028 -7.766 1.00 74.12 699 PHE A CA 1
ATOM 5512 C C . PHE A 1 699 ? -17.559 15.372 -8.255 1.00 74.12 699 PHE A C 1
ATOM 5514 O O . PHE A 1 699 ? -18.095 16.141 -7.456 1.00 74.12 699 PHE A O 1
ATOM 5521 N N . GLU A 1 700 ? -17.476 15.664 -9.555 1.00 71.31 700 GLU A N 1
ATOM 5522 C CA . GLU A 1 700 ? -17.994 16.894 -10.143 1.00 71.31 700 GLU A CA 1
ATOM 5523 C C . GLU A 1 700 ? -19.530 16.978 -10.018 1.00 71.31 700 GLU A C 1
ATOM 5525 O O . GLU A 1 700 ? -20.270 16.064 -10.386 1.00 71.31 700 GLU A O 1
ATOM 5530 N N . GLY A 1 701 ? -20.039 18.100 -9.496 1.00 65.81 701 GLY A N 1
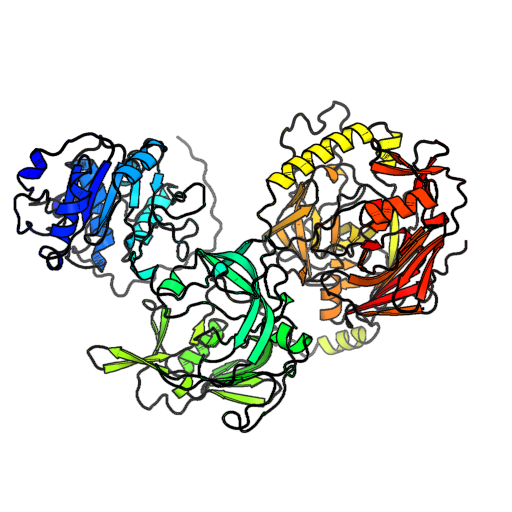ATOM 5531 C CA . GLY A 1 701 ? -21.482 18.339 -9.344 1.00 65.81 701 GLY A CA 1
ATOM 5532 C C . GLY A 1 701 ? -22.163 17.568 -8.206 1.00 65.81 701 GLY A C 1
ATOM 5533 O O . GLY A 1 701 ? -23.390 17.657 -8.062 1.00 65.81 701 GLY A O 1
ATOM 5534 N N . GLN A 1 702 ? -21.398 16.837 -7.390 1.00 74.00 702 GLN A N 1
ATOM 5535 C CA . GLN A 1 702 ? -21.913 16.123 -6.224 1.00 74.00 702 GLN A CA 1
ATOM 5536 C C . GLN A 1 702 ? -22.154 17.093 -5.052 1.00 74.00 702 GLN A C 1
ATOM 5538 O O . GLN A 1 702 ? -21.320 17.954 -4.774 1.00 74.00 702 GLN A O 1
ATOM 5543 N N . PRO A 1 703 ? -23.276 16.979 -4.320 1.00 75.12 703 PRO A N 1
ATOM 5544 C CA . PRO A 1 703 ? -23.620 17.871 -3.208 1.00 75.12 703 PRO A CA 1
ATOM 5545 C C . PRO A 1 703 ? -22.949 17.451 -1.883 1.00 75.12 703 PRO A C 1
ATOM 5547 O O . PRO A 1 703 ? -23.584 17.493 -0.824 1.00 75.12 703 PRO A O 1
ATOM 5550 N N . LEU A 1 704 ? -21.691 17.014 -1.948 1.00 82.44 704 LEU A N 1
ATOM 5551 C CA . LEU A 1 704 ? -20.876 16.552 -0.824 1.00 82.44 704 LEU A CA 1
ATOM 5552 C C . LEU A 1 704 ? -19.448 17.092 -0.943 1.00 82.44 704 LEU A C 1
ATOM 5554 O O . LEU A 1 704 ? -18.962 17.341 -2.049 1.00 82.44 704 LEU A O 1
ATOM 5558 N N . ASP A 1 705 ? -18.787 17.239 0.201 1.00 88.25 705 ASP A N 1
ATOM 5559 C CA . ASP A 1 705 ? -17.433 17.783 0.282 1.00 88.25 705 ASP A CA 1
ATOM 5560 C C . ASP A 1 705 ? -16.382 16.668 0.325 1.00 88.25 705 ASP A C 1
ATOM 5562 O O . ASP A 1 705 ? -15.351 16.785 -0.322 1.00 88.25 705 ASP A O 1
ATOM 5566 N N . GLY A 1 706 ? -16.638 15.559 1.028 1.00 89.88 706 GLY A N 1
ATOM 5567 C CA . GLY A 1 706 ? -15.696 14.436 1.097 1.00 89.88 706 GLY A CA 1
ATOM 5568 C C . GLY A 1 706 ? -16.273 13.163 1.712 1.00 89.88 706 GLY A C 1
ATOM 5569 O O . GLY A 1 706 ? -17.491 12.970 1.751 1.00 89.88 706 GLY A O 1
ATOM 5570 N N . ILE A 1 707 ? -15.397 12.279 2.191 1.00 91.00 707 ILE A N 1
ATOM 5571 C CA . ILE A 1 707 ? -15.772 10.958 2.724 1.00 91.00 707 ILE A CA 1
ATOM 5572 C C . ILE A 1 707 ? -15.106 10.744 4.075 1.00 91.00 707 ILE A C 1
ATOM 5574 O O . ILE A 1 707 ? -13.907 10.978 4.227 1.00 91.00 707 ILE A O 1
ATOM 5578 N N . LEU A 1 708 ? -15.887 10.264 5.040 1.00 94.56 708 LEU A N 1
ATOM 5579 C CA . LEU A 1 708 ? -15.433 9.822 6.348 1.00 94.56 708 LEU A CA 1
ATOM 5580 C C . LEU A 1 708 ? -15.567 8.298 6.448 1.00 94.56 708 LEU A C 1
ATOM 5582 O O . LEU A 1 708 ? -16.657 7.777 6.689 1.00 94.56 708 LEU A O 1
ATOM 5586 N N . GLY A 1 709 ? -14.436 7.607 6.323 1.00 92.81 709 GLY A N 1
ATOM 5587 C CA . GLY A 1 709 ? -14.352 6.168 6.536 1.00 92.81 709 GLY A CA 1
ATOM 5588 C C . GLY A 1 709 ? -14.565 5.755 7.998 1.00 92.81 709 GLY A C 1
ATOM 5589 O O . GLY A 1 709 ? -14.018 6.359 8.929 1.00 92.81 709 GLY A O 1
ATOM 5590 N N . LEU A 1 710 ? -15.356 4.701 8.190 1.00 94.25 710 LEU A N 1
ATOM 5591 C CA . LEU A 1 710 ? -15.743 4.119 9.479 1.00 94.25 710 LEU A CA 1
ATOM 5592 C C . LEU A 1 710 ? -15.338 2.646 9.624 1.00 94.25 710 LEU A C 1
ATOM 5594 O O . LEU A 1 710 ? -15.603 2.047 10.665 1.00 94.25 710 LEU A O 1
ATOM 5598 N N . ALA A 1 711 ? -14.700 2.064 8.608 1.00 90.00 711 ALA A N 1
ATOM 5599 C CA . ALA A 1 711 ? -14.145 0.720 8.667 1.00 90.00 711 ALA A CA 1
ATOM 5600 C C . ALA A 1 711 ? -12.832 0.675 9.476 1.00 90.00 711 ALA A C 1
ATOM 5602 O O . ALA A 1 711 ? -12.492 1.573 10.253 1.00 90.00 711 ALA A O 1
ATOM 5603 N N . PHE A 1 712 ? -12.091 -0.424 9.348 1.00 85.31 712 PHE A N 1
ATOM 5604 C CA . PHE A 1 712 ? -10.948 -0.713 10.203 1.00 85.31 712 PHE A CA 1
ATOM 5605 C C . PHE A 1 712 ? -9.630 -0.195 9.630 1.00 85.31 712 PHE A C 1
ATOM 5607 O O . PHE A 1 712 ? -9.403 -0.160 8.421 1.00 85.31 712 PHE A O 1
ATOM 5614 N N . LYS A 1 713 ? -8.692 0.133 10.526 1.00 81.88 713 LYS A N 1
ATOM 5615 C CA . LYS A 1 713 ? -7.341 0.605 10.175 1.00 81.88 713 LYS A CA 1
ATOM 5616 C C . LYS A 1 713 ? -6.625 -0.286 9.146 1.00 81.88 713 LYS A C 1
ATOM 5618 O O . LYS A 1 713 ? -5.841 0.221 8.357 1.00 81.88 713 LYS A O 1
ATOM 5623 N N . SER A 1 714 ? -6.909 -1.588 9.134 1.00 72.56 714 SER A N 1
ATOM 5624 C CA . SER A 1 714 ? -6.284 -2.569 8.241 1.00 72.56 714 SER A CA 1
ATOM 5625 C C . SER A 1 714 ? -6.442 -2.258 6.752 1.00 72.56 714 SER A C 1
ATOM 5627 O O . SER A 1 714 ? -5.537 -2.592 5.996 1.00 72.56 714 SER A O 1
ATOM 5629 N N . ILE A 1 715 ? -7.545 -1.617 6.338 1.00 66.44 715 ILE A N 1
ATOM 5630 C CA . ILE A 1 715 ? -7.773 -1.205 4.938 1.00 66.44 715 ILE A CA 1
ATOM 5631 C C . ILE A 1 715 ? -7.528 0.295 4.712 1.00 66.44 715 ILE A C 1
ATOM 5633 O O . ILE A 1 715 ? -7.749 0.802 3.615 1.00 66.44 715 ILE A O 1
ATOM 5637 N N . ALA A 1 716 ? -7.081 1.021 5.744 1.00 68.19 716 ALA A N 1
ATOM 5638 C CA . ALA A 1 716 ? -6.754 2.431 5.611 1.00 68.19 716 ALA A CA 1
ATOM 5639 C C . ALA A 1 716 ? -5.460 2.601 4.810 1.00 68.19 716 ALA A C 1
ATOM 5641 O O . ALA A 1 716 ? -4.419 2.028 5.156 1.00 68.19 716 ALA A O 1
ATOM 5642 N N . VAL A 1 717 ? -5.500 3.469 3.800 1.00 65.88 717 VAL A N 1
ATOM 5643 C CA . VAL A 1 717 ? -4.300 3.966 3.120 1.00 65.88 717 VAL A CA 1
ATOM 5644 C C . VAL A 1 717 ? -3.349 4.546 4.169 1.00 65.88 717 VAL A C 1
ATOM 5646 O O . VAL A 1 717 ? -3.781 5.224 5.109 1.00 65.88 717 VAL A O 1
ATOM 5649 N N . ASP A 1 718 ? -2.063 4.212 4.039 1.00 62.81 718 ASP A N 1
ATOM 5650 C CA . ASP A 1 718 ? -0.980 4.558 4.969 1.00 62.81 718 ASP A CA 1
ATOM 5651 C C . ASP A 1 718 ? -1.189 4.099 6.422 1.00 62.81 718 ASP A C 1
ATOM 5653 O O . ASP A 1 718 ? -0.546 4.622 7.340 1.00 62.81 718 ASP A O 1
ATOM 5657 N N . GLN A 1 719 ? -2.082 3.124 6.651 1.00 70.06 719 GLN A N 1
ATOM 5658 C CA . GLN A 1 719 ? -2.424 2.614 7.983 1.00 70.06 719 GLN A CA 1
ATOM 5659 C C . GLN A 1 719 ? -2.807 3.756 8.939 1.00 70.06 719 GLN A C 1
ATOM 5661 O O . GLN A 1 719 ? -2.415 3.779 10.111 1.00 70.06 719 GLN A O 1
ATOM 5666 N N . ILE A 1 720 ? -3.545 4.747 8.435 1.00 76.50 720 ILE A N 1
ATOM 5667 C CA . ILE A 1 720 ? -4.045 5.865 9.237 1.00 76.50 720 ILE A CA 1
ATOM 5668 C C . ILE A 1 720 ? -5.164 5.357 10.145 1.00 76.50 720 ILE A C 1
ATOM 5670 O O . ILE A 1 720 ? -6.053 4.635 9.707 1.00 76.50 720 ILE A O 1
ATOM 5674 N N . THR A 1 721 ? -5.124 5.720 11.428 1.00 85.69 721 THR A N 1
ATOM 5675 C CA . THR A 1 721 ? -6.188 5.360 12.374 1.00 85.69 721 THR A CA 1
ATOM 5676 C C . THR A 1 721 ? -7.488 6.090 12.001 1.00 85.69 721 THR A C 1
ATOM 5678 O O . THR A 1 721 ? -7.488 7.323 12.032 1.00 85.69 721 THR A O 1
ATOM 5681 N N . PRO A 1 722 ? -8.591 5.373 11.711 1.00 91.94 722 PRO A N 1
ATOM 5682 C CA . PRO A 1 722 ? -9.876 5.988 11.381 1.00 91.94 722 PRO A CA 1
ATOM 5683 C C . PRO A 1 722 ? -10.412 6.872 12.521 1.00 91.94 722 PRO A C 1
ATOM 5685 O O . PRO A 1 722 ? -10.195 6.536 13.694 1.00 91.94 722 PRO A O 1
ATOM 5688 N N . PRO A 1 723 ? -11.145 7.965 12.232 1.00 94.31 723 PRO A N 1
ATOM 5689 C CA . PRO A 1 723 ? -11.571 8.933 13.247 1.00 94.31 723 PRO A CA 1
ATOM 5690 C C . PRO A 1 723 ? -12.354 8.330 14.423 1.00 94.31 723 PRO A C 1
ATOM 5692 O O . PRO A 1 723 ? -12.103 8.690 15.572 1.00 94.31 723 PRO A O 1
ATOM 5695 N N . PHE A 1 724 ? -13.256 7.373 14.177 1.00 95.44 724 PHE A N 1
ATOM 5696 C CA . PHE A 1 724 ? -14.046 6.773 15.260 1.00 95.44 724 PHE A CA 1
ATOM 5697 C C . PHE A 1 724 ? -13.211 5.820 16.127 1.00 95.44 724 PHE A C 1
ATOM 5699 O O . PHE A 1 724 ? -13.313 5.835 17.352 1.00 95.44 724 PHE A O 1
ATOM 5706 N N . ILE A 1 725 ? -12.300 5.056 15.514 1.00 93.94 725 ILE A N 1
ATOM 5707 C CA . ILE A 1 725 ? -11.323 4.241 16.251 1.00 93.94 725 ILE A CA 1
ATOM 5708 C C . ILE A 1 725 ? -10.416 5.144 17.098 1.00 93.94 725 ILE A C 1
ATOM 5710 O O . ILE A 1 725 ? -10.100 4.807 18.237 1.00 93.94 725 ILE A O 1
ATOM 5714 N N . ASN A 1 726 ? -10.041 6.322 16.590 1.00 91.62 726 ASN A N 1
ATOM 5715 C CA . ASN A 1 726 ? -9.298 7.307 17.370 1.00 91.62 726 ASN A CA 1
ATOM 5716 C C . ASN A 1 726 ? -10.109 7.823 18.576 1.00 91.62 726 ASN A C 1
ATOM 5718 O O . ASN A 1 726 ? -9.553 7.964 19.663 1.00 91.62 726 ASN A O 1
ATOM 5722 N N . ALA A 1 727 ? -11.422 8.026 18.420 1.00 92.19 727 ALA A N 1
ATOM 5723 C CA . ALA A 1 727 ? -12.314 8.390 19.525 1.00 92.19 727 ALA A CA 1
ATOM 5724 C C . ALA A 1 727 ? -12.342 7.319 20.627 1.00 92.19 727 ALA A C 1
ATOM 5726 O O . ALA A 1 727 ? -12.228 7.638 21.812 1.00 92.19 727 ALA A O 1
ATOM 5727 N N . ILE A 1 728 ? -12.430 6.044 20.228 1.00 90.12 728 ILE A N 1
ATOM 5728 C CA . ILE A 1 728 ? -12.381 4.893 21.139 1.00 90.12 728 ILE A CA 1
ATOM 5729 C C . ILE A 1 728 ? -11.037 4.843 21.871 1.00 90.12 728 ILE A C 1
ATOM 5731 O O . ILE A 1 728 ? -11.010 4.742 23.095 1.00 90.12 728 ILE A O 1
ATOM 5735 N N . ASN A 1 729 ? -9.922 4.969 21.146 1.00 89.31 729 ASN A N 1
ATOM 5736 C CA . ASN A 1 729 ? -8.574 4.924 21.726 1.00 89.31 729 ASN A CA 1
ATOM 5737 C C . ASN A 1 729 ? -8.332 6.039 22.753 1.00 89.31 729 ASN A C 1
ATOM 5739 O O . ASN A 1 729 ? -7.544 5.874 23.683 1.00 89.31 729 ASN A O 1
ATOM 5743 N N . GLN A 1 730 ? -9.014 7.172 22.587 1.00 88.56 730 GLN A N 1
ATOM 5744 C CA . GLN A 1 730 ? -8.964 8.306 23.506 1.00 88.56 730 GLN A CA 1
ATOM 5745 C C . GLN A 1 730 ? -10.009 8.225 24.633 1.00 88.56 730 GLN A C 1
ATOM 5747 O O . GLN A 1 730 ? -10.067 9.129 25.462 1.00 88.56 730 GLN A O 1
ATOM 5752 N N . ASN A 1 731 ? -10.793 7.141 24.707 1.00 85.44 731 ASN A N 1
ATOM 5753 C CA . ASN A 1 731 ? -11.884 6.936 25.668 1.00 85.44 731 ASN A CA 1
ATOM 5754 C C . ASN A 1 731 ? -12.929 8.068 25.649 1.00 85.44 731 ASN A C 1
ATOM 5756 O O . ASN A 1 731 ? -13.401 8.504 26.697 1.00 85.44 731 ASN A O 1
ATOM 5760 N N . LEU A 1 732 ? -13.274 8.562 24.455 1.00 88.75 732 LEU A N 1
ATOM 5761 C CA . LEU A 1 732 ? -14.221 9.673 24.274 1.00 88.75 732 LEU A CA 1
ATOM 5762 C C . LEU A 1 732 ? -15.688 9.224 24.167 1.00 88.75 732 LEU A C 1
ATOM 5764 O O . LEU A 1 732 ? -16.571 10.061 24.007 1.00 88.75 732 LEU A O 1
ATOM 5768 N N . VAL A 1 733 ? -15.951 7.918 24.231 1.00 87.62 733 VAL A N 1
ATOM 5769 C CA . VAL A 1 733 ? -17.278 7.311 24.065 1.00 87.62 733 VAL A CA 1
ATOM 5770 C C . VAL A 1 733 ? -17.542 6.256 25.140 1.00 87.62 733 VAL A C 1
ATOM 5772 O O . VAL A 1 733 ? -16.611 5.575 25.570 1.00 87.62 733 VAL A O 1
ATOM 5775 N N . ASP A 1 734 ? -18.806 6.094 25.546 1.00 86.12 734 ASP A N 1
ATOM 5776 C CA . ASP A 1 734 ? -19.212 5.171 26.625 1.00 86.12 734 ASP A CA 1
ATOM 5777 C C . ASP A 1 734 ? -18.996 3.710 26.238 1.00 86.12 734 ASP A C 1
ATOM 5779 O O . ASP A 1 734 ? -18.533 2.893 27.036 1.00 86.12 734 ASP A O 1
ATOM 5783 N N . LEU A 1 735 ? -19.355 3.385 24.997 1.00 89.62 735 LEU A N 1
ATOM 5784 C CA . LEU A 1 735 ? -19.190 2.071 24.401 1.00 89.62 735 LEU A CA 1
ATOM 5785 C C . LEU A 1 735 ? -18.410 2.199 23.087 1.00 89.62 735 LEU A C 1
ATOM 5787 O O . LEU A 1 735 ? -18.635 3.141 22.328 1.00 89.62 735 LEU A O 1
ATOM 5791 N N . PRO A 1 736 ? -17.539 1.236 22.747 1.00 93.81 736 PRO A N 1
ATOM 5792 C CA . PRO A 1 736 ? -16.805 1.222 21.482 1.00 93.81 736 PRO A CA 1
ATOM 5793 C C . PRO A 1 736 ? -17.696 0.755 20.316 1.00 93.81 736 PRO A C 1
ATOM 5795 O O . PRO A 1 736 ? -17.352 -0.174 19.583 1.00 93.81 736 PRO A O 1
ATOM 5798 N N . VAL A 1 737 ? -18.876 1.363 20.180 1.00 95.44 737 VAL A N 1
ATOM 5799 C CA . VAL A 1 737 ? -19.917 0.993 19.218 1.00 95.44 737 VAL A CA 1
ATOM 5800 C C . VAL A 1 737 ? -20.515 2.236 18.567 1.00 95.44 737 VAL A C 1
ATOM 5802 O O . VAL A 1 737 ? -20.576 3.301 19.188 1.00 95.44 737 VAL A O 1
ATOM 5805 N N . PHE A 1 738 ? -21.022 2.089 17.349 1.00 97.50 738 PHE A N 1
ATOM 5806 C CA . PHE A 1 738 ? -21.981 3.036 16.789 1.00 97.50 738 PHE A CA 1
ATOM 5807 C C . PHE A 1 738 ? -23.182 2.307 16.192 1.00 97.50 738 PHE A C 1
ATOM 5809 O O . PHE A 1 738 ? -23.073 1.170 15.735 1.00 97.50 738 PHE A O 1
ATOM 5816 N N . THR A 1 739 ? -24.342 2.953 16.223 1.00 97.94 739 THR A N 1
ATOM 5817 C CA . THR A 1 739 ? -25.591 2.424 15.665 1.00 97.94 739 THR A CA 1
ATOM 5818 C C . THR A 1 739 ? -26.043 3.284 14.504 1.00 97.94 739 THR A C 1
ATOM 5820 O O . THR A 1 739 ? -26.046 4.509 14.619 1.00 97.94 739 THR A O 1
ATOM 5823 N N . VAL A 1 740 ? -26.457 2.640 13.419 1.00 97.62 740 VAL A N 1
ATOM 5824 C CA . VAL A 1 740 ? -26.981 3.299 12.224 1.00 97.62 740 VAL A CA 1
ATOM 5825 C C . VAL A 1 740 ? -28.459 2.977 12.068 1.00 97.62 740 VAL A C 1
ATOM 5827 O O . VAL A 1 740 ? -28.846 1.808 11.998 1.00 97.62 740 VAL A O 1
ATOM 5830 N N . PHE A 1 741 ? -29.266 4.030 11.992 1.00 96.44 741 PHE A N 1
ATOM 5831 C CA . PHE A 1 741 ? -30.670 3.999 11.601 1.00 96.44 741 PHE A CA 1
ATOM 5832 C C . PHE A 1 741 ? -30.838 4.868 10.352 1.00 96.44 741 PHE A C 1
ATOM 5834 O O . PHE A 1 741 ? -30.488 6.048 10.384 1.00 96.44 741 PHE A O 1
ATOM 5841 N N . LEU A 1 742 ? -31.383 4.300 9.274 1.00 93.69 742 LEU A N 1
ATOM 5842 C CA . LEU A 1 742 ? -31.717 5.032 8.050 1.00 93.69 742 LEU A CA 1
ATOM 5843 C C . LEU A 1 742 ? -33.237 5.131 7.893 1.00 93.69 742 LEU A C 1
ATOM 5845 O O . LEU A 1 742 ? -33.954 4.138 8.032 1.00 93.69 742 LEU A O 1
ATOM 5849 N N . GLU A 1 743 ? -33.715 6.332 7.586 1.00 89.44 743 GLU A N 1
ATOM 5850 C CA . GLU A 1 743 ? -35.135 6.663 7.455 1.00 89.44 743 GLU A CA 1
ATOM 5851 C C . GLU A 1 743 ? -35.601 6.511 5.996 1.00 89.44 743 GLU A C 1
ATOM 5853 O O . GLU A 1 743 ? -34.875 6.831 5.042 1.00 89.44 743 GLU A O 1
ATOM 5858 N N . HIS A 1 744 ? -36.813 5.979 5.808 1.00 84.81 744 HIS A N 1
ATOM 5859 C CA . HIS A 1 744 ? -37.413 5.791 4.489 1.00 84.81 744 HIS A CA 1
ATOM 5860 C C . HIS A 1 744 ? -38.234 7.017 4.059 1.00 84.81 744 HIS A C 1
ATOM 5862 O O . HIS A 1 744 ? -39.412 7.134 4.372 1.00 84.81 744 HIS A O 1
ATOM 5868 N N . GLU A 1 745 ? -37.618 7.906 3.277 1.00 78.44 745 GLU A N 1
ATOM 5869 C CA . GLU A 1 745 ? -38.231 9.184 2.862 1.00 78.44 745 GLU A CA 1
ATOM 5870 C C . GLU A 1 745 ? -38.679 9.253 1.383 1.00 78.44 745 GLU A C 1
ATOM 5872 O O . GLU A 1 745 ? -38.986 10.330 0.866 1.00 78.44 745 GLU A O 1
ATOM 5877 N N . GLY A 1 746 ? -38.714 8.125 0.661 1.00 74.19 746 GLY A N 1
ATOM 5878 C CA . GLY A 1 746 ? -39.104 8.098 -0.762 1.00 74.19 746 GLY A CA 1
ATOM 5879 C C . GLY A 1 746 ? -38.175 8.930 -1.665 1.00 74.19 746 GLY A C 1
ATOM 5880 O O . GLY A 1 746 ? -36.964 8.881 -1.497 1.00 74.19 746 GLY A O 1
ATOM 5881 N N . ASP A 1 747 ? -38.712 9.714 -2.603 1.00 67.38 747 ASP A N 1
ATOM 5882 C CA . ASP A 1 747 ? -37.915 10.513 -3.565 1.00 67.38 747 ASP A CA 1
ATOM 5883 C C . ASP A 1 747 ? -37.491 11.901 -3.050 1.00 67.38 747 ASP A C 1
ATOM 5885 O O . ASP A 1 747 ? -37.069 12.768 -3.818 1.00 67.38 747 ASP A O 1
ATOM 5889 N N . GLN A 1 748 ? -37.642 12.158 -1.751 1.00 75.19 748 GLN A N 1
ATOM 5890 C CA . GLN A 1 748 ? -37.337 13.463 -1.170 1.00 75.19 748 GLN A CA 1
ATOM 5891 C C . GLN A 1 748 ? -35.826 13.749 -1.140 1.00 75.19 748 GLN A C 1
ATOM 5893 O O . GLN A 1 748 ? -35.004 12.854 -0.939 1.00 75.19 748 GLN A O 1
ATOM 5898 N N . ASN A 1 749 ? -35.467 15.027 -1.294 1.00 79.88 749 ASN A N 1
ATOM 5899 C CA . ASN A 1 749 ? -34.088 15.519 -1.291 1.00 79.88 749 ASN A CA 1
ATOM 5900 C C . ASN A 1 749 ? -33.891 16.571 -0.192 1.00 79.88 749 ASN A C 1
ATOM 5902 O O . ASN A 1 749 ? -34.717 17.472 -0.047 1.00 79.88 749 ASN A O 1
ATOM 5906 N N . GLY A 1 750 ? -32.781 16.491 0.544 1.00 78.31 750 GLY A N 1
ATOM 5907 C CA . GLY A 1 750 ? -32.438 17.452 1.595 1.00 78.31 750 GLY A CA 1
ATOM 5908 C C . GLY A 1 750 ? -33.275 17.308 2.868 1.00 78.31 750 GLY A C 1
ATOM 5909 O O . GLY A 1 750 ? -33.381 18.260 3.638 1.00 78.31 750 GLY A O 1
ATOM 5910 N N . VAL A 1 751 ? -33.884 16.140 3.077 1.00 84.62 751 VAL A N 1
ATOM 5911 C CA . VAL A 1 751 ? -34.705 15.825 4.255 1.00 84.62 751 VAL A CA 1
ATOM 5912 C C . VAL A 1 751 ? -33.925 14.990 5.268 1.00 84.62 751 VAL A C 1
ATOM 5914 O O . VAL A 1 751 ? -32.823 14.515 4.980 1.00 84.62 751 VAL A O 1
ATOM 5917 N N . LYS A 1 752 ? -34.491 14.813 6.466 1.00 86.69 752 LYS A N 1
ATOM 5918 C CA . LYS A 1 752 ? -33.917 13.951 7.505 1.00 86.69 752 LYS A CA 1
ATOM 5919 C C . LYS A 1 752 ? -33.769 12.531 6.956 1.00 86.69 752 LYS A C 1
ATOM 5921 O O . LYS A 1 752 ? -34.733 11.943 6.498 1.00 86.69 752 LYS A O 1
ATOM 5926 N N . GLY A 1 753 ? -32.546 12.013 6.951 1.00 88.69 753 GLY A N 1
ATOM 5927 C CA . GLY A 1 753 ? -32.219 10.721 6.350 1.00 88.69 753 GLY A CA 1
ATOM 5928 C C . GLY A 1 753 ? -32.012 9.593 7.358 1.00 88.69 753 GLY A C 1
ATOM 5929 O O . GLY A 1 753 ? -31.910 8.438 6.970 1.00 88.69 753 GLY A O 1
ATOM 5930 N N . GLY A 1 754 ? -31.917 9.894 8.650 1.00 93.25 754 GLY A N 1
ATOM 5931 C CA . GLY A 1 754 ? -31.577 8.899 9.662 1.00 93.25 754 GLY A CA 1
ATOM 5932 C C . GLY A 1 754 ? -30.731 9.476 10.786 1.00 93.25 754 GLY A C 1
ATOM 5933 O O . GLY A 1 754 ? -30.622 10.698 10.924 1.00 93.25 754 GLY A O 1
ATOM 5934 N N . ILE A 1 755 ? -30.156 8.595 11.603 1.00 94.75 755 ILE A N 1
ATOM 5935 C CA . ILE A 1 755 ? -29.338 8.938 12.771 1.00 94.75 755 ILE A CA 1
ATOM 5936 C C . ILE A 1 755 ? -28.150 7.976 12.875 1.00 94.75 755 ILE A C 1
ATOM 5938 O O . ILE A 1 755 ? -28.314 6.757 12.790 1.00 94.75 755 ILE A O 1
ATOM 5942 N N . TYR A 1 756 ? -26.963 8.531 13.129 1.00 96.00 756 TYR A N 1
ATOM 5943 C CA . TYR A 1 756 ? -25.814 7.782 13.642 1.00 96.00 756 TYR A CA 1
ATOM 5944 C C . TYR A 1 756 ? -25.676 8.057 15.135 1.00 96.00 756 TYR A C 1
ATOM 5946 O O . TYR A 1 756 ? -25.509 9.202 15.552 1.00 96.00 756 TYR A O 1
ATOM 5954 N N . THR A 1 757 ? -25.741 7.007 15.945 1.00 96.25 757 THR A N 1
ATOM 5955 C CA . THR A 1 757 ? -25.535 7.082 17.394 1.00 96.25 757 THR A CA 1
ATOM 5956 C C . THR A 1 757 ? -24.138 6.569 17.716 1.00 96.25 757 THR A C 1
ATOM 5958 O O . THR A 1 757 ? -23.908 5.364 17.669 1.00 96.25 757 THR A O 1
ATOM 5961 N N . TYR A 1 758 ? -23.203 7.459 18.038 1.00 95.75 758 TYR A N 1
ATOM 5962 C CA . TYR A 1 758 ? -21.840 7.111 18.439 1.00 95.75 758 TYR A CA 1
ATOM 5963 C C . TYR A 1 758 ? -21.759 6.908 19.951 1.00 95.75 758 TYR A C 1
ATOM 5965 O O . TYR A 1 758 ? -22.332 7.676 20.723 1.00 95.75 758 TYR A O 1
ATOM 5973 N N . GLY A 1 759 ? -21.039 5.874 20.378 1.00 92.50 759 GLY A N 1
ATOM 5974 C CA . GLY A 1 759 ? -20.823 5.579 21.790 1.00 92.50 759 GLY A CA 1
ATOM 5975 C C . GLY A 1 759 ? -21.940 4.795 22.470 1.00 92.50 759 GLY A C 1
ATOM 5976 O O . GLY A 1 759 ? -21.842 4.527 23.663 1.00 92.50 759 GLY A O 1
ATOM 5977 N N . GLY A 1 760 ? -22.989 4.402 21.742 1.00 91.94 760 GLY A N 1
ATOM 5978 C CA . GLY A 1 760 ? -24.150 3.738 22.323 1.00 91.94 760 GLY A CA 1
ATOM 5979 C C . GLY A 1 760 ? -25.040 3.016 21.316 1.00 91.94 760 GLY A C 1
ATOM 5980 O O . GLY A 1 760 ? -24.878 3.124 20.099 1.00 91.94 760 GLY A O 1
ATOM 5981 N N . ILE A 1 761 ? -25.999 2.264 21.858 1.00 93.00 761 ILE A N 1
ATOM 5982 C CA . ILE A 1 761 ? -27.064 1.621 21.086 1.00 93.00 761 ILE A CA 1
ATOM 5983 C C . ILE A 1 761 ? -28.248 2.583 21.011 1.00 93.00 761 ILE A C 1
ATOM 5985 O O . ILE A 1 761 ? -28.702 3.074 22.045 1.00 93.00 761 ILE A O 1
ATOM 5989 N N . ASP A 1 762 ? -28.755 2.845 19.807 1.00 94.44 762 ASP A N 1
ATOM 5990 C CA . ASP A 1 762 ? -29.959 3.660 19.630 1.00 94.44 762 ASP A CA 1
ATOM 5991 C C . ASP A 1 762 ? -31.194 2.885 20.104 1.00 94.44 762 ASP A C 1
ATOM 5993 O O . ASP A 1 762 ? -31.624 1.933 19.462 1.00 94.44 762 ASP A O 1
ATOM 5997 N N . THR A 1 763 ? -31.764 3.272 21.241 1.00 92.94 763 THR A N 1
ATOM 5998 C CA . THR A 1 763 ? -32.986 2.661 21.793 1.00 92.94 763 THR A CA 1
ATOM 5999 C C . THR A 1 763 ? -34.252 3.450 21.461 1.00 92.94 763 THR A C 1
ATOM 6001 O O . THR A 1 763 ? -35.349 3.033 21.836 1.00 92.94 763 THR A O 1
ATOM 6004 N N . THR A 1 764 ? -34.112 4.578 20.760 1.00 93.56 764 THR A N 1
ATOM 6005 C CA . THR A 1 764 ? -35.220 5.445 20.347 1.00 93.56 764 THR A CA 1
ATOM 6006 C C . THR A 1 764 ? -35.763 5.004 18.994 1.00 93.56 764 THR A C 1
ATOM 6008 O O . THR A 1 764 ? -36.973 4.852 18.837 1.00 93.56 764 THR A O 1
ATOM 6011 N N . ASN A 1 765 ? -34.875 4.774 18.022 1.00 94.94 765 ASN A N 1
ATOM 6012 C CA . ASN A 1 765 ? -35.253 4.424 16.648 1.00 94.94 765 ASN A CA 1
ATOM 6013 C C . ASN A 1 765 ? -35.176 2.916 16.369 1.00 94.94 765 ASN A C 1
ATOM 6015 O O . ASN A 1 765 ? -35.701 2.448 15.357 1.00 94.94 765 ASN A O 1
ATOM 6019 N N . CYS A 1 766 ? -34.553 2.142 17.262 1.00 96.25 766 CYS A N 1
ATOM 6020 C CA . CYS A 1 766 ? -34.320 0.715 17.071 1.00 96.25 766 CYS A CA 1
ATOM 6021 C C . CYS A 1 766 ? -34.900 -0.109 18.222 1.00 96.25 766 CYS A C 1
ATOM 6023 O O . CYS A 1 766 ? -34.825 0.262 19.393 1.00 96.25 766 CYS A O 1
ATOM 6025 N N . GLY A 1 767 ? -35.491 -1.255 17.879 1.00 95.12 767 GLY A N 1
ATOM 6026 C CA . GLY A 1 767 ? -35.955 -2.235 18.856 1.00 95.12 767 GLY A CA 1
ATOM 6027 C C . GLY A 1 767 ? -34.798 -2.990 19.529 1.00 95.12 767 GLY A C 1
ATOM 6028 O O . GLY A 1 767 ? -33.626 -2.689 19.304 1.00 95.12 767 GLY A O 1
ATOM 6029 N N . PRO A 1 768 ? -35.098 -4.024 20.333 1.00 94.62 768 PRO A N 1
ATOM 6030 C CA . PRO A 1 768 ? -34.069 -4.895 20.892 1.00 94.62 768 PRO A CA 1
ATOM 6031 C C . PRO A 1 768 ? -33.206 -5.542 19.800 1.00 94.62 768 PRO A C 1
ATOM 6033 O O . PRO A 1 768 ? -33.713 -5.923 18.740 1.00 94.62 768 PRO A O 1
ATOM 6036 N N . VAL A 1 769 ? -31.910 -5.710 20.081 1.00 95.38 769 VAL A N 1
ATOM 6037 C CA . VAL A 1 769 ? -30.990 -6.422 19.184 1.00 95.38 769 VAL A CA 1
ATOM 6038 C C . VAL A 1 769 ? -31.444 -7.875 19.049 1.00 95.38 769 VAL A C 1
ATOM 6040 O O . VAL A 1 769 ? -31.574 -8.592 20.040 1.00 95.38 769 VAL A O 1
ATOM 6043 N N . ILE A 1 770 ? -31.679 -8.303 17.811 1.00 96.06 770 ILE A N 1
ATOM 6044 C CA . ILE A 1 770 ? -32.161 -9.642 17.461 1.00 96.06 770 ILE A CA 1
ATOM 6045 C C . ILE A 1 770 ? -31.042 -10.666 17.669 1.00 96.06 770 ILE A C 1
ATOM 6047 O O . ILE A 1 770 ? -31.240 -11.700 18.303 1.00 96.06 770 ILE A O 1
ATOM 6051 N N . ALA A 1 771 ? -29.862 -10.377 17.119 1.00 91.75 771 ALA A N 1
ATOM 6052 C CA . ALA A 1 771 ? -28.663 -11.190 17.266 1.00 91.75 771 ALA A CA 1
ATOM 6053 C C . ALA A 1 771 ? -27.416 -10.368 16.922 1.00 91.75 771 ALA A C 1
ATOM 6055 O O . ALA A 1 771 ? -27.483 -9.439 16.116 1.00 91.75 771 ALA A O 1
ATOM 6056 N N . TYR A 1 772 ? -26.283 -10.769 17.499 1.00 93.88 772 TYR A N 1
ATOM 6057 C CA . TYR A 1 772 ? -24.955 -10.345 17.069 1.00 93.88 772 TYR A CA 1
ATOM 6058 C C . TYR A 1 772 ? -24.291 -11.442 16.243 1.00 93.88 772 TYR A C 1
ATOM 6060 O O . TYR A 1 772 ? -24.460 -12.628 16.532 1.00 93.88 772 TYR A O 1
ATOM 6068 N N . GLN A 1 773 ? -23.494 -11.036 15.263 1.00 93.88 773 GLN A N 1
ATOM 6069 C CA . GLN A 1 773 ? -22.636 -11.901 14.470 1.00 93.88 773 GLN A CA 1
ATOM 6070 C C . GLN A 1 773 ? -21.183 -11.471 14.642 1.00 93.88 773 GLN A C 1
ATOM 6072 O O . GLN A 1 773 ? -20.889 -10.288 14.447 1.00 93.88 773 GLN A O 1
ATOM 6077 N N . PRO A 1 774 ? -20.274 -12.391 15.004 1.00 92.06 774 PRO A N 1
ATOM 6078 C CA . PRO A 1 774 ? -18.855 -12.073 15.030 1.00 92.06 774 PRO A CA 1
ATOM 6079 C C . PRO A 1 774 ? -18.391 -11.698 13.623 1.00 92.06 774 PRO A C 1
ATOM 6081 O O . PRO A 1 774 ? -18.855 -12.279 12.634 1.00 92.06 774 PRO A O 1
ATOM 6084 N N . LEU A 1 775 ? -17.471 -10.738 13.536 1.00 89.38 775 LEU A N 1
ATOM 6085 C CA . LEU A 1 7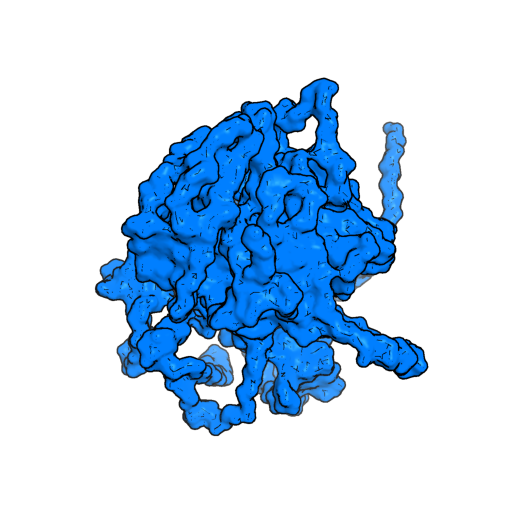75 ? -16.850 -10.429 12.261 1.00 89.38 775 LEU A CA 1
ATOM 6086 C C . LEU A 1 775 ? -15.948 -11.593 11.845 1.00 89.38 775 LEU A C 1
ATOM 6088 O O . LEU A 1 775 ? -15.148 -12.092 12.632 1.00 89.38 775 LEU A O 1
ATOM 6092 N N . SER A 1 776 ? -16.067 -12.027 10.596 1.00 83.56 776 SER A N 1
ATOM 6093 C CA . SER A 1 776 ? -15.156 -13.011 10.001 1.00 83.56 776 SER A CA 1
ATOM 6094 C C . SER A 1 776 ? -13.796 -12.406 9.651 1.00 83.56 776 SER A C 1
ATOM 6096 O O . SER A 1 776 ? -12.820 -13.128 9.511 1.00 83.56 776 SER A O 1
ATOM 6098 N N . SER A 1 777 ? -13.753 -11.087 9.449 1.00 81.25 777 SER A N 1
ATOM 6099 C CA . SER A 1 777 ? -12.546 -10.304 9.186 1.00 81.25 777 SER A CA 1
ATOM 6100 C C . SER A 1 777 ? -12.825 -8.862 9.595 1.00 81.25 777 SER A C 1
ATOM 6102 O O . SER A 1 777 ? -13.830 -8.303 9.166 1.00 81.25 777 SER A O 1
ATOM 6104 N N . ALA A 1 778 ? -11.954 -8.262 10.408 1.00 83.00 778 ALA A N 1
ATOM 6105 C CA . ALA A 1 778 ? -12.027 -6.851 10.797 1.00 83.00 778 ALA A CA 1
ATOM 6106 C C . ALA A 1 778 ? -11.295 -5.962 9.776 1.00 83.00 778 ALA A C 1
ATOM 6108 O O . ALA A 1 778 ? -10.477 -5.126 10.143 1.00 83.00 778 ALA A O 1
ATOM 6109 N N . THR A 1 779 ? -11.547 -6.209 8.491 1.00 76.44 779 THR A N 1
ATOM 6110 C CA . THR A 1 779 ? -11.165 -5.346 7.361 1.00 76.44 779 THR A CA 1
ATOM 6111 C C . THR A 1 779 ? -12.314 -4.404 7.041 1.00 76.44 779 THR A C 1
ATOM 6113 O O . THR A 1 779 ? -12.173 -3.186 7.105 1.00 76.44 779 THR A O 1
ATOM 6116 N N . TYR A 1 780 ? -13.480 -5.010 6.851 1.00 83.94 780 TYR A N 1
ATOM 6117 C CA . TYR A 1 780 ? -14.801 -4.406 6.802 1.00 83.94 780 TYR A CA 1
ATOM 6118 C C . TYR A 1 780 ? -15.635 -4.910 7.981 1.00 83.94 780 TYR A C 1
ATOM 6120 O O . TYR A 1 780 ? -15.205 -5.775 8.746 1.00 83.94 780 TYR A O 1
ATOM 6128 N N . TYR A 1 781 ? -16.885 -4.468 8.085 1.00 92.81 781 TYR A N 1
ATOM 6129 C CA . TYR A 1 781 ? -17.876 -5.148 8.922 1.00 92.81 781 TYR A CA 1
ATOM 6130 C C . TYR A 1 781 ? -18.391 -6.414 8.231 1.00 92.81 781 TYR A C 1
ATOM 6132 O O . TYR A 1 781 ? -19.563 -6.520 7.865 1.00 92.81 781 TYR A O 1
ATOM 6140 N N . GLN A 1 782 ? -17.464 -7.356 8.021 1.00 91.62 782 GLN A N 1
ATOM 6141 C CA . GLN A 1 782 ? -17.675 -8.608 7.308 1.00 91.62 782 GLN A CA 1
ATOM 6142 C C . GLN A 1 782 ? -18.126 -9.722 8.247 1.00 91.62 782 GLN A C 1
ATOM 6144 O O . GLN A 1 782 ? -17.486 -9.976 9.263 1.00 91.62 782 GLN A O 1
ATOM 6149 N N . PHE A 1 783 ? -19.170 -10.449 7.871 1.00 92.44 783 PHE A N 1
ATOM 6150 C CA . PHE A 1 783 ? -19.693 -11.601 8.599 1.00 92.44 783 PHE A CA 1
ATOM 6151 C C . PHE A 1 783 ? -20.239 -12.651 7.622 1.00 92.44 783 PHE A C 1
ATOM 6153 O O . PHE A 1 783 ? -20.290 -12.445 6.409 1.00 92.44 783 PHE A O 1
ATOM 6160 N N . LYS A 1 784 ? -20.655 -13.808 8.147 1.00 92.44 784 LYS A N 1
ATOM 6161 C CA . LYS A 1 784 ? -21.190 -14.908 7.337 1.00 92.44 784 LYS A CA 1
ATOM 6162 C C . LYS A 1 784 ? -22.715 -14.858 7.264 1.00 92.44 784 LYS A C 1
ATOM 6164 O O . LYS A 1 784 ? -23.384 -14.893 8.296 1.00 92.44 784 LYS A O 1
ATOM 6169 N N . MET A 1 785 ? -23.261 -14.893 6.050 1.00 93.12 785 MET A N 1
ATOM 6170 C CA . MET A 1 785 ? -24.673 -15.204 5.807 1.00 93.12 785 MET A CA 1
ATOM 6171 C C . MET A 1 785 ? -24.826 -16.611 5.229 1.00 93.12 785 MET A C 1
ATOM 6173 O O . MET A 1 785 ? -23.947 -17.101 4.520 1.00 93.12 785 MET A O 1
ATOM 6177 N N . SER A 1 786 ? -25.940 -17.273 5.525 1.00 93.62 786 SER A N 1
ATOM 6178 C CA . SER A 1 786 ? -26.171 -18.683 5.183 1.00 93.62 786 SER A CA 1
ATOM 6179 C C . SER A 1 786 ? -27.071 -18.861 3.963 1.00 93.62 786 SER A C 1
ATOM 6181 O O . SER A 1 786 ? -26.889 -19.811 3.202 1.00 93.62 786 SER A O 1
ATOM 6183 N N . ALA A 1 787 ? -28.037 -17.966 3.759 1.00 94.31 787 ALA A N 1
ATOM 6184 C CA . ALA A 1 787 ? -28.970 -18.066 2.644 1.00 94.31 787 ALA A CA 1
ATOM 6185 C C . ALA A 1 787 ? -29.509 -16.701 2.213 1.00 94.31 787 ALA A C 1
ATOM 6187 O O . ALA A 1 787 ? -29.549 -15.768 3.014 1.00 94.31 787 ALA A O 1
ATOM 6188 N N . ILE A 1 788 ? -29.946 -16.621 0.958 1.00 94.75 788 ILE A N 1
ATOM 6189 C CA . ILE A 1 788 ? -30.698 -15.491 0.413 1.00 94.75 788 ILE A CA 1
ATOM 6190 C C . ILE A 1 788 ? -31.761 -15.989 -0.573 1.00 94.75 788 ILE A C 1
ATOM 6192 O O . ILE A 1 788 ? -31.535 -16.965 -1.300 1.00 94.75 788 ILE A O 1
ATOM 6196 N N . GLY A 1 789 ? -32.912 -15.325 -0.620 1.00 93.00 789 GLY A N 1
ATOM 6197 C CA . GLY A 1 789 ? -33.977 -15.650 -1.562 1.00 93.00 789 GLY A CA 1
ATOM 6198 C C . GLY A 1 789 ? -35.022 -14.551 -1.718 1.00 93.00 789 GLY A C 1
ATOM 6199 O O . GLY A 1 789 ? -35.095 -13.616 -0.926 1.00 93.00 789 GLY A O 1
ATOM 6200 N N . SER A 1 790 ? -35.831 -14.672 -2.765 1.00 94.12 790 SER A N 1
ATOM 6201 C CA . SER A 1 790 ? -37.059 -13.899 -2.956 1.00 94.12 790 SER A CA 1
ATOM 6202 C C . SER A 1 790 ? -37.980 -14.638 -3.926 1.00 94.12 790 SER A C 1
ATOM 6204 O O . SER A 1 790 ? -37.515 -15.313 -4.850 1.00 94.12 790 SER A O 1
ATOM 6206 N N . GLY A 1 791 ? -39.294 -14.526 -3.721 1.00 88.69 791 GLY A N 1
ATOM 6207 C CA . GLY A 1 791 ? -40.285 -15.222 -4.542 1.00 88.69 791 GLY A CA 1
ATOM 6208 C C . GLY A 1 791 ? -40.061 -16.739 -4.549 1.00 88.69 791 GLY A C 1
ATOM 6209 O O . GLY A 1 791 ? -39.972 -17.368 -3.497 1.00 88.69 791 GLY A O 1
ATOM 6210 N N . SER A 1 792 ? -39.974 -17.335 -5.740 1.00 89.25 792 SER A N 1
ATOM 6211 C CA . SER A 1 792 ? -39.698 -18.770 -5.909 1.00 89.25 792 SER A CA 1
ATOM 6212 C C . SER A 1 792 ? -38.213 -19.143 -5.832 1.00 89.25 792 SER A C 1
ATOM 6214 O O . SER A 1 792 ? -37.891 -20.331 -5.878 1.00 89.25 792 SER A O 1
ATOM 6216 N N . TYR A 1 793 ? -37.301 -18.170 -5.768 1.00 93.75 793 TYR A N 1
ATOM 6217 C CA . TYR A 1 793 ? -35.863 -18.421 -5.768 1.00 93.75 793 TYR A CA 1
ATOM 6218 C C . TYR A 1 793 ? -35.293 -18.422 -4.352 1.00 93.75 793 TYR A C 1
ATOM 6220 O O . TYR A 1 793 ? -35.539 -17.515 -3.558 1.00 93.75 793 TYR A O 1
ATOM 6228 N N . HIS A 1 794 ? -34.469 -19.423 -4.056 1.00 92.19 794 HIS A N 1
ATOM 6229 C CA . HIS A 1 794 ? -33.802 -19.560 -2.770 1.00 92.19 794 HIS A CA 1
ATOM 6230 C C . HIS A 1 794 ? -32.441 -20.235 -2.944 1.00 92.19 794 HIS A C 1
ATOM 6232 O O . HIS A 1 794 ? -32.315 -21.223 -3.672 1.00 92.19 794 HIS A O 1
ATOM 6238 N N . SER A 1 795 ? -31.420 -19.722 -2.260 1.00 92.00 795 SER A N 1
ATOM 6239 C CA . SER A 1 795 ? -30.068 -20.274 -2.296 1.00 92.00 795 SER A CA 1
ATOM 6240 C C . SER A 1 795 ? -29.455 -20.320 -0.902 1.00 92.00 795 SER A C 1
ATOM 6242 O O . SER A 1 795 ? -29.438 -19.319 -0.193 1.00 92.00 795 SER A O 1
ATOM 6244 N N . THR A 1 796 ? -28.900 -21.477 -0.537 1.00 90.81 796 THR A N 1
ATOM 6245 C CA . THR A 1 796 ? -28.312 -21.768 0.785 1.00 90.81 796 THR A CA 1
ATOM 6246 C C . THR A 1 796 ? -26.805 -22.003 0.727 1.00 90.81 796 THR A C 1
ATOM 6248 O O . THR A 1 796 ? -26.255 -22.734 1.549 1.00 90.81 796 THR A O 1
ATOM 6251 N N . LYS A 1 797 ? -26.121 -21.479 -0.297 1.00 79.62 797 LYS A N 1
ATOM 6252 C CA . LYS A 1 797 ? -24.683 -21.745 -0.474 1.00 79.62 797 LYS A CA 1
ATOM 6253 C C . LYS A 1 797 ? -23.818 -21.099 0.612 1.00 79.62 797 LYS A C 1
ATOM 6255 O O . LYS A 1 797 ? -22.738 -21.610 0.883 1.00 79.62 797 LYS A O 1
ATOM 6260 N N . GLY A 1 798 ? -24.321 -20.041 1.250 1.00 83.25 798 GLY A N 1
ATOM 6261 C CA . GLY A 1 798 ? -23.623 -19.272 2.272 1.00 83.25 798 GLY A CA 1
ATOM 6262 C C . GLY A 1 798 ? -22.458 -18.455 1.707 1.00 83.25 798 GLY A C 1
ATOM 6263 O O . GLY A 1 798 ? -21.769 -18.884 0.785 1.00 83.25 798 GLY A O 1
ATOM 6264 N N . TRP A 1 799 ? -22.242 -17.258 2.245 1.00 87.19 799 TRP A N 1
ATOM 6265 C CA . TRP A 1 799 ? -21.224 -16.330 1.752 1.00 87.19 799 TRP A CA 1
ATOM 6266 C C . TRP A 1 799 ? -20.674 -15.445 2.861 1.00 87.19 799 TRP A C 1
ATOM 6268 O O . TRP A 1 799 ? -21.352 -15.180 3.855 1.00 87.19 799 TRP A O 1
ATOM 6278 N N . GLN A 1 800 ? -19.458 -14.948 2.636 1.00 88.88 800 GLN A N 1
ATOM 6279 C CA . GLN A 1 800 ? -18.980 -13.750 3.312 1.00 88.88 800 GLN A CA 1
ATOM 6280 C C . GLN A 1 800 ? -19.709 -12.533 2.745 1.00 88.88 800 GLN A C 1
ATOM 6282 O O . GLN A 1 800 ? -19.859 -12.407 1.524 1.00 88.88 800 GLN A O 1
ATOM 6287 N N . VAL A 1 801 ? -20.166 -11.668 3.637 1.00 91.19 801 VAL A N 1
ATOM 6288 C CA . VAL A 1 801 ? -20.966 -10.485 3.333 1.00 91.19 801 VAL A CA 1
ATOM 6289 C C . VAL A 1 801 ? -20.500 -9.320 4.199 1.00 91.19 801 VAL A C 1
ATOM 6291 O O . VAL A 1 801 ? -20.070 -9.541 5.328 1.00 91.19 801 VAL A O 1
ATOM 6294 N N . ILE A 1 802 ? -20.583 -8.094 3.688 1.00 92.69 802 ILE A N 1
ATOM 6295 C CA . ILE A 1 802 ? -20.337 -6.875 4.471 1.00 92.69 802 ILE A CA 1
ATOM 6296 C C . ILE A 1 802 ? -21.624 -6.084 4.675 1.00 92.69 802 ILE A C 1
ATOM 6298 O O . ILE A 1 802 ? -22.493 -6.071 3.805 1.00 92.69 802 ILE A O 1
ATOM 6302 N N . SER A 1 803 ? -21.736 -5.424 5.824 1.00 95.25 803 SER A N 1
ATOM 6303 C CA . SER A 1 803 ? -22.713 -4.356 6.040 1.00 95.25 803 SER A CA 1
ATOM 6304 C C . SER A 1 803 ? -22.077 -3.033 5.646 1.00 95.25 803 SER A C 1
ATOM 6306 O O . SER A 1 803 ? -21.088 -2.651 6.274 1.00 95.25 803 SER A O 1
ATOM 6308 N N . ASP A 1 804 ? -22.639 -2.346 4.653 1.00 92.31 804 ASP A N 1
ATOM 6309 C CA . ASP A 1 804 ? -22.001 -1.173 4.064 1.00 92.31 804 ASP A CA 1
ATOM 6310 C C . ASP A 1 804 ? -22.951 0.020 3.877 1.00 92.31 804 ASP A C 1
ATOM 6312 O O . ASP A 1 804 ? -23.827 -0.009 3.020 1.00 92.31 804 ASP A O 1
ATOM 6316 N N . THR A 1 805 ? -22.745 1.087 4.649 1.00 91.12 805 THR A N 1
ATOM 6317 C CA . THR A 1 805 ? -23.473 2.361 4.546 1.00 91.12 805 THR A CA 1
ATOM 6318 C C . THR A 1 805 ? -23.028 3.228 3.369 1.00 91.12 805 THR A C 1
ATOM 6320 O O . THR A 1 805 ? -23.706 4.201 3.054 1.00 91.12 805 THR A O 1
ATOM 6323 N N . GLY A 1 806 ? -21.898 2.912 2.728 1.00 83.69 806 GLY A N 1
ATOM 6324 C CA . GLY A 1 806 ? -21.455 3.569 1.498 1.00 83.69 806 GLY A CA 1
ATOM 6325 C C . GLY A 1 806 ? -22.106 3.004 0.234 1.00 83.69 806 GLY A C 1
ATOM 6326 O O . GLY A 1 806 ? -21.949 3.583 -0.841 1.00 83.69 806 GLY A O 1
ATOM 6327 N N . THR A 1 807 ? -22.847 1.894 0.338 1.00 85.12 807 THR A N 1
ATOM 6328 C CA . THR A 1 807 ? -23.486 1.234 -0.806 1.00 85.12 807 THR A CA 1
ATOM 6329 C C . THR A 1 807 ? -25.009 1.363 -0.748 1.00 85.12 807 THR A C 1
ATOM 6331 O O . THR A 1 807 ? -25.675 0.831 0.136 1.00 85.12 807 THR A O 1
ATOM 6334 N N . SER A 1 808 ? -25.588 1.977 -1.778 1.00 82.44 808 SER A N 1
ATOM 6335 C CA . SER A 1 808 ? -27.019 2.308 -1.833 1.00 82.44 808 SER A CA 1
ATOM 6336 C C . SER A 1 808 ? -27.959 1.129 -2.114 1.00 82.44 808 SER A C 1
ATOM 6338 O O . SER A 1 808 ? -29.172 1.238 -1.952 1.00 82.44 808 SER A O 1
ATOM 6340 N N . LEU A 1 809 ? -27.429 0.002 -2.600 1.00 89.94 809 LEU A N 1
ATOM 6341 C CA . LEU A 1 809 ? -28.187 -1.162 -3.078 1.00 89.94 809 LEU A CA 1
ATOM 6342 C C . LEU A 1 809 ? -27.635 -2.468 -2.479 1.00 89.94 809 LEU A C 1
ATOM 6344 O O . LEU A 1 809 ? -26.536 -2.506 -1.932 1.00 89.94 809 LEU A O 1
ATOM 6348 N N . ILE A 1 810 ? -28.354 -3.583 -2.626 1.00 92.19 810 ILE A N 1
ATOM 6349 C CA . ILE A 1 810 ? -27.810 -4.901 -2.260 1.00 92.19 810 ILE A CA 1
ATOM 6350 C C . ILE A 1 810 ? -26.937 -5.423 -3.404 1.00 92.19 810 ILE A C 1
ATOM 6352 O O . ILE A 1 810 ? -27.418 -5.661 -4.512 1.00 92.19 810 ILE A O 1
ATOM 6356 N N . GLY A 1 811 ? -25.651 -5.630 -3.144 1.00 89.69 811 GLY A N 1
ATOM 6357 C CA . GLY A 1 811 ? -24.720 -6.187 -4.124 1.00 89.69 811 GLY A CA 1
ATOM 6358 C C . GLY A 1 811 ? -24.593 -7.698 -3.971 1.00 89.69 811 GLY A C 1
ATOM 6359 O O . GLY A 1 811 ? -24.466 -8.185 -2.848 1.00 89.69 811 GLY A O 1
ATOM 6360 N N . GLY A 1 812 ? -24.529 -8.445 -5.075 1.00 88.69 812 GLY A N 1
ATOM 6361 C CA . GLY A 1 812 ? -24.191 -9.872 -5.029 1.00 88.69 812 GLY A CA 1
ATOM 6362 C C . GLY A 1 812 ? -23.671 -10.454 -6.344 1.00 88.69 812 GLY A C 1
ATOM 6363 O O . GLY A 1 812 ? -23.642 -9.764 -7.368 1.00 88.69 812 GLY A O 1
ATOM 6364 N N . PRO A 1 813 ? -23.302 -11.750 -6.377 1.00 86.31 813 PRO A N 1
ATOM 6365 C CA . PRO A 1 813 ? -22.750 -12.364 -7.571 1.00 86.31 813 PRO A CA 1
ATOM 6366 C C . PRO A 1 813 ? -23.833 -12.527 -8.635 1.00 86.31 813 PRO A C 1
ATOM 6368 O O . PRO A 1 813 ? -24.937 -13.009 -8.353 1.00 86.31 813 PRO A O 1
ATOM 6371 N N . LYS A 1 814 ? -23.481 -12.186 -9.880 1.00 83.38 814 LYS A N 1
ATOM 6372 C CA . LYS A 1 814 ? -24.408 -12.072 -11.019 1.00 83.38 814 LYS A CA 1
ATOM 6373 C C . LYS A 1 814 ? -25.409 -13.224 -11.140 1.00 83.38 814 LYS A C 1
ATOM 6375 O O . LYS A 1 814 ? -26.589 -12.969 -11.336 1.00 83.38 814 LYS A O 1
ATOM 6380 N N . ALA A 1 815 ? -24.965 -14.473 -10.990 1.00 84.75 815 ALA A N 1
ATOM 6381 C CA . ALA A 1 815 ? -25.837 -15.642 -11.126 1.00 84.75 815 ALA A CA 1
ATOM 6382 C C . ALA A 1 815 ? -26.958 -15.696 -10.070 1.00 84.75 815 ALA A C 1
ATOM 6384 O O . ALA A 1 815 ? -28.086 -16.058 -10.392 1.00 84.75 815 ALA A O 1
ATOM 6385 N N . PHE A 1 816 ? -26.667 -15.328 -8.818 1.00 88.94 816 PHE A N 1
ATOM 6386 C CA . PHE A 1 816 ? -27.668 -15.353 -7.746 1.00 88.94 816 PHE A CA 1
ATOM 6387 C C . PHE A 1 816 ? -28.573 -14.128 -7.802 1.00 88.94 816 PHE A C 1
ATOM 6389 O O . PHE A 1 816 ? -29.776 -14.261 -7.605 1.00 88.94 816 PHE A O 1
ATOM 6396 N N . VAL A 1 817 ? -28.005 -12.962 -8.124 1.00 91.12 817 VAL A N 1
ATOM 6397 C CA . VAL A 1 817 ? -28.768 -11.727 -8.334 1.00 91.12 817 VAL A CA 1
ATOM 6398 C C . VAL A 1 817 ? -29.763 -11.892 -9.483 1.00 91.12 817 VAL A C 1
ATOM 6400 O O . VAL A 1 817 ? -30.928 -11.546 -9.319 1.00 91.12 817 VAL A O 1
ATOM 6403 N N . GLN A 1 818 ? -29.340 -12.485 -10.606 1.00 89.75 818 GLN A N 1
ATOM 6404 C CA . GLN A 1 818 ? -30.230 -12.784 -11.730 1.00 89.75 818 GLN A CA 1
ATOM 6405 C C . GLN A 1 818 ? -31.369 -13.719 -11.306 1.00 89.75 818 GLN A C 1
ATOM 6407 O O . GLN A 1 818 ? -32.521 -13.434 -11.600 1.00 89.75 818 GLN A O 1
ATOM 6412 N N . GLY A 1 819 ? -31.075 -14.789 -10.555 1.00 92.62 819 GLY A N 1
ATOM 6413 C CA . GLY A 1 819 ? -32.110 -15.707 -10.067 1.00 92.62 819 GLY A CA 1
ATOM 6414 C C . GLY A 1 819 ? -33.148 -15.038 -9.156 1.00 92.62 819 GLY A C 1
ATOM 6415 O O . GLY A 1 819 ? -34.335 -15.346 -9.251 1.00 92.62 819 GLY A O 1
ATOM 6416 N N . ILE A 1 820 ? -32.719 -14.090 -8.313 1.00 94.62 820 ILE A N 1
ATOM 6417 C CA . ILE A 1 820 ? -33.622 -13.268 -7.492 1.00 94.62 820 ILE A CA 1
ATOM 6418 C C . ILE A 1 820 ? -34.459 -12.344 -8.386 1.00 94.62 820 ILE A C 1
ATOM 6420 O O . ILE A 1 820 ? -35.676 -12.300 -8.228 1.00 94.62 820 ILE A O 1
ATOM 6424 N N . ALA A 1 821 ? -33.827 -11.635 -9.328 1.00 94.56 821 ALA A N 1
ATOM 6425 C CA . ALA A 1 821 ? -34.501 -10.718 -10.246 1.00 94.56 821 ALA A CA 1
ATOM 6426 C C . ALA A 1 821 ? -35.567 -11.431 -11.098 1.00 94.56 821 ALA A C 1
ATOM 6428 O O . ALA A 1 821 ? -36.706 -10.969 -11.167 1.00 94.56 821 ALA A O 1
ATOM 6429 N N . ASP A 1 822 ? -35.237 -12.596 -11.659 1.00 93.69 822 ASP A N 1
ATOM 6430 C CA . ASP A 1 822 ? -36.156 -13.413 -12.458 1.00 93.69 822 ASP A CA 1
ATOM 6431 C C . ASP A 1 822 ? -37.374 -13.859 -11.638 1.00 93.69 822 ASP A C 1
ATOM 6433 O O . ASP A 1 822 ? -38.509 -13.787 -12.111 1.00 93.69 822 ASP A O 1
ATOM 6437 N N . ALA A 1 823 ? -37.158 -14.275 -10.385 1.00 93.75 823 ALA A N 1
ATOM 6438 C CA . ALA A 1 823 ? -38.225 -14.746 -9.501 1.00 93.75 823 ALA A CA 1
ATOM 6439 C C . ALA A 1 823 ? -39.231 -13.656 -9.110 1.00 93.75 823 ALA A C 1
ATOM 6441 O O . ALA A 1 823 ? -40.369 -13.976 -8.758 1.00 93.75 823 ALA A O 1
ATOM 6442 N N . VAL A 1 824 ? -38.825 -12.387 -9.177 1.00 94.12 824 VAL A N 1
ATOM 6443 C CA . VAL A 1 824 ? -39.691 -11.234 -8.898 1.00 94.12 824 VAL A CA 1
ATOM 6444 C C . VAL A 1 824 ? -40.160 -10.504 -10.160 1.00 94.12 824 VAL A C 1
ATOM 6446 O O . VAL A 1 824 ? -40.924 -9.544 -10.064 1.00 94.12 824 VAL A O 1
ATOM 6449 N N . GLY A 1 825 ? -39.738 -10.958 -11.344 1.00 93.44 825 GLY A N 1
ATOM 6450 C CA . GLY A 1 825 ? -40.087 -10.347 -12.628 1.00 93.44 825 GLY A CA 1
ATOM 6451 C C . GLY A 1 825 ? -39.357 -9.032 -12.929 1.00 93.44 825 GLY A C 1
ATOM 6452 O O . GLY A 1 825 ? -39.860 -8.233 -13.718 1.00 93.44 825 GLY A O 1
ATOM 6453 N N . ALA A 1 826 ? -38.199 -8.787 -12.309 1.00 95.19 826 ALA A N 1
ATOM 6454 C CA . ALA A 1 826 ? -37.354 -7.636 -12.613 1.00 95.19 826 ALA A CA 1
ATOM 6455 C C . ALA A 1 826 ? -36.449 -7.923 -13.825 1.00 95.19 826 ALA A C 1
ATOM 6457 O O . ALA A 1 826 ? -35.893 -9.011 -13.964 1.00 95.19 826 ALA A O 1
ATOM 6458 N N . THR A 1 827 ? -36.262 -6.933 -14.697 1.00 94.25 827 THR A N 1
ATOM 6459 C CA . THR A 1 827 ? -35.504 -7.078 -15.953 1.00 94.25 827 THR A CA 1
ATOM 6460 C C . THR A 1 827 ? -34.294 -6.160 -15.992 1.00 94.25 827 THR A C 1
ATOM 6462 O O . THR A 1 827 ? -34.399 -4.986 -15.642 1.00 94.25 827 THR A O 1
ATOM 6465 N N . TRP A 1 828 ? -33.149 -6.670 -16.443 1.00 91.88 828 TRP A N 1
ATOM 6466 C CA . TRP A 1 828 ? -31.929 -5.877 -16.583 1.00 91.88 828 TRP A CA 1
ATOM 6467 C C . TRP A 1 828 ? -32.048 -4.854 -17.720 1.00 91.88 828 TRP A C 1
ATOM 6469 O O . TRP A 1 828 ? -32.487 -5.188 -18.823 1.00 91.88 828 TRP A O 1
ATOM 6479 N N . ARG A 1 829 ? -31.630 -3.613 -17.464 1.00 87.12 829 ARG A N 1
ATOM 6480 C CA . ARG A 1 829 ? -31.560 -2.541 -18.464 1.00 87.12 829 ARG A CA 1
ATOM 6481 C C . ARG A 1 829 ? -30.109 -2.170 -18.728 1.00 87.12 829 ARG A C 1
ATOM 6483 O O . ARG A 1 829 ? -29.476 -1.507 -17.912 1.00 87.12 829 ARG A O 1
ATOM 6490 N N . ASP A 1 830 ? -29.589 -2.579 -19.882 1.00 79.94 830 ASP A N 1
ATOM 6491 C CA . ASP A 1 830 ? -28.190 -2.356 -20.269 1.00 79.94 830 ASP A CA 1
ATOM 6492 C C . ASP A 1 830 ? -27.816 -0.891 -20.470 1.00 79.94 830 ASP A C 1
ATOM 6494 O O . ASP A 1 830 ? -26.638 -0.569 -20.392 1.00 79.94 830 ASP A O 1
ATOM 6498 N N . ASP A 1 831 ? -28.771 0.004 -20.696 1.00 78.62 831 ASP A N 1
ATOM 6499 C CA . ASP A 1 831 ? -28.570 1.451 -20.778 1.00 78.62 831 ASP A CA 1
ATOM 6500 C C . ASP A 1 831 ? -28.497 2.098 -19.387 1.00 78.62 831 ASP A C 1
ATOM 6502 O O . ASP A 1 831 ? -27.670 2.984 -19.161 1.00 78.62 831 ASP A O 1
ATOM 6506 N N . TYR A 1 832 ? -29.264 1.596 -18.414 1.00 80.69 832 TYR A N 1
ATOM 6507 C CA . TYR A 1 832 ? -29.294 2.144 -17.051 1.00 80.69 832 TYR A CA 1
ATOM 6508 C C . TYR A 1 832 ? -28.381 1.439 -16.047 1.00 80.69 832 TYR A C 1
ATOM 6510 O O . TYR A 1 832 ? -27.938 2.079 -15.098 1.00 80.69 832 TYR A O 1
ATOM 6518 N N . GLY A 1 833 ? -28.036 0.172 -16.269 1.00 81.69 833 GLY A N 1
ATOM 6519 C CA . GLY A 1 833 ? -27.101 -0.588 -15.436 1.00 81.69 833 GLY A CA 1
ATOM 6520 C C . GLY A 1 833 ? -27.715 -1.041 -14.120 1.00 81.69 833 GLY A C 1
ATOM 6521 O O . GLY A 1 833 ? -27.012 -1.125 -13.119 1.00 81.69 833 GLY A O 1
ATOM 6522 N N . VAL A 1 834 ? -29.027 -1.264 -14.122 1.00 88.12 834 VAL A N 1
ATOM 6523 C CA . VAL A 1 834 ? -29.848 -1.675 -12.978 1.00 88.12 834 VAL A CA 1
ATOM 6524 C C . VAL A 1 834 ? -30.941 -2.626 -13.449 1.00 88.12 834 VAL A C 1
ATOM 6526 O O . VAL A 1 834 ? -31.310 -2.645 -14.629 1.00 88.12 834 VAL A O 1
ATOM 6529 N N . TYR A 1 835 ? -31.485 -3.397 -12.511 1.00 92.69 835 TYR A N 1
ATOM 6530 C CA . TYR A 1 835 ? -32.736 -4.111 -12.725 1.00 92.69 835 TYR A CA 1
ATOM 6531 C C . TYR A 1 835 ? -33.915 -3.158 -12.560 1.00 92.69 835 TYR A C 1
ATOM 6533 O O . TYR A 1 835 ? -33.979 -2.391 -11.603 1.00 92.69 835 TYR A O 1
ATOM 6541 N N . ILE A 1 836 ? -34.858 -3.233 -13.491 1.00 93.56 836 ILE A N 1
ATOM 6542 C CA . ILE A 1 836 ? -36.084 -2.446 -13.499 1.00 93.56 836 ILE A CA 1
ATOM 6543 C C . ILE A 1 836 ? -37.288 -3.358 -13.259 1.00 93.56 836 ILE A C 1
ATOM 6545 O O . ILE A 1 836 ? -37.361 -4.460 -13.804 1.00 93.56 836 ILE A O 1
ATOM 6549 N N . ILE A 1 837 ? -38.238 -2.879 -12.462 1.00 94.56 837 ILE A N 1
ATOM 6550 C CA . ILE A 1 837 ? -39.479 -3.557 -12.085 1.00 94.56 837 ILE A CA 1
ATOM 6551 C C . ILE A 1 837 ? -40.641 -2.540 -12.074 1.00 94.56 837 ILE A C 1
ATOM 6553 O O . ILE A 1 837 ? -40.398 -1.363 -11.804 1.00 94.56 837 ILE A O 1
ATOM 6557 N N . PRO A 1 838 ? -41.904 -2.920 -12.356 1.00 93.75 838 PRO A N 1
ATOM 6558 C CA . PRO A 1 838 ? -43.030 -2.000 -12.191 1.00 93.75 838 PRO A CA 1
ATOM 6559 C C . PRO A 1 838 ? -43.112 -1.462 -10.757 1.00 93.75 838 PRO A C 1
ATOM 6561 O O . PRO A 1 838 ? -43.022 -2.232 -9.803 1.00 93.75 838 PRO A O 1
ATOM 6564 N N . CYS A 1 839 ? -43.349 -0.162 -10.579 1.00 90.31 839 CYS A N 1
ATOM 6565 C CA . CYS A 1 839 ? -43.401 0.445 -9.241 1.00 90.31 839 CYS A CA 1
ATOM 6566 C C . CYS A 1 839 ? -44.518 -0.115 -8.345 1.00 90.31 839 CYS A C 1
ATOM 6568 O O . CYS A 1 839 ? -44.435 -0.049 -7.124 1.00 90.31 839 CYS A O 1
ATOM 6570 N N . ASN A 1 840 ? -45.572 -0.682 -8.939 1.00 90.19 840 ASN A N 1
ATOM 6571 C CA . ASN A 1 840 ? -46.668 -1.339 -8.226 1.00 90.19 840 ASN A CA 1
ATOM 6572 C C . ASN A 1 840 ? -46.482 -2.863 -8.086 1.00 90.19 840 ASN A C 1
ATOM 6574 O O . ASN A 1 840 ? -47.437 -3.562 -7.726 1.00 90.19 840 ASN A O 1
ATOM 6578 N N . ALA A 1 841 ? -45.299 -3.392 -8.416 1.00 89.25 841 ALA A N 1
ATOM 6579 C CA . ALA A 1 841 ? -45.018 -4.814 -8.324 1.00 89.25 841 ALA A CA 1
ATOM 6580 C C . ALA A 1 841 ? -45.155 -5.305 -6.881 1.00 89.25 841 ALA A C 1
ATOM 6582 O O . ALA A 1 841 ? -44.670 -4.698 -5.927 1.00 89.25 841 ALA A O 1
ATOM 6583 N N . LYS A 1 842 ? -45.828 -6.444 -6.726 1.00 80.62 842 LYS A N 1
ATOM 6584 C CA . LYS A 1 842 ? -46.068 -7.070 -5.427 1.00 80.62 842 LYS A CA 1
ATOM 6585 C C . LYS A 1 842 ? -45.012 -8.132 -5.167 1.00 80.62 842 LYS A C 1
ATOM 6587 O O . LYS A 1 842 ? -45.282 -9.322 -5.302 1.00 80.62 842 LYS A O 1
ATOM 6592 N N . ILE A 1 843 ? -43.812 -7.690 -4.816 1.00 85.44 843 ILE A N 1
ATOM 6593 C CA . ILE A 1 843 ? -42.796 -8.576 -4.245 1.00 85.44 843 ILE A CA 1
ATOM 6594 C C . ILE A 1 843 ? -43.065 -8.665 -2.738 1.00 85.44 843 ILE A C 1
ATOM 6596 O O . ILE A 1 843 ? -43.400 -7.656 -2.120 1.00 85.44 843 ILE A O 1
ATOM 6600 N N . ASN A 1 844 ? -43.007 -9.865 -2.153 1.00 82.19 844 ASN A N 1
ATOM 6601 C CA . ASN A 1 844 ? -43.231 -10.019 -0.713 1.00 82.19 844 ASN A CA 1
ATOM 6602 C C . ASN A 1 844 ? -42.042 -9.422 0.044 1.00 82.19 844 ASN A C 1
ATOM 6604 O O . ASN A 1 844 ? -42.138 -8.330 0.597 1.00 82.19 844 ASN A O 1
ATOM 6608 N N . THR A 1 845 ? -40.918 -10.134 0.026 1.00 93.88 845 THR A N 1
ATOM 6609 C CA . THR A 1 845 ? -39.701 -9.772 0.748 1.00 93.88 845 THR A CA 1
ATOM 6610 C C . THR A 1 845 ? -38.467 -10.295 0.013 1.00 93.88 845 THR A C 1
ATOM 6612 O O . THR A 1 845 ? -38.545 -11.246 -0.778 1.00 93.88 845 THR A O 1
ATOM 6615 N N . VAL A 1 846 ? -37.318 -9.670 0.264 1.00 95.69 846 VAL A N 1
ATOM 6616 C CA . VAL A 1 846 ? -36.006 -10.294 0.052 1.00 95.69 846 VAL A CA 1
ATOM 6617 C C . VAL A 1 846 ? -35.546 -10.833 1.402 1.00 95.69 846 VAL A C 1
ATOM 6619 O O . VAL A 1 846 ? -35.404 -10.074 2.360 1.00 95.69 846 VAL A O 1
ATOM 6622 N N . ASP A 1 847 ? -35.344 -12.142 1.478 1.00 96.25 847 ASP A N 1
ATOM 6623 C CA . ASP A 1 847 ? -35.070 -12.853 2.722 1.00 96.25 847 ASP A CA 1
ATOM 6624 C C . ASP A 1 847 ? -33.590 -13.203 2.808 1.00 96.25 847 ASP A C 1
ATOM 6626 O O . ASP A 1 847 ? -33.049 -13.846 1.907 1.00 96.25 847 ASP A O 1
ATOM 6630 N N . ILE A 1 848 ? -32.941 -12.817 3.907 1.00 96.56 848 ILE A N 1
ATOM 6631 C CA . ILE A 1 848 ? -31.528 -13.091 4.179 1.00 96.56 848 ILE A CA 1
ATOM 6632 C C . ILE A 1 848 ? -31.428 -13.872 5.486 1.00 96.56 848 ILE A C 1
ATOM 6634 O O . ILE A 1 848 ? -31.904 -13.433 6.529 1.00 96.56 848 ILE A O 1
ATOM 6638 N N . THR A 1 849 ? -30.794 -15.039 5.453 1.00 96.94 849 THR A N 1
ATOM 6639 C CA . THR A 1 849 ? -30.562 -15.847 6.657 1.00 96.94 849 THR A CA 1
ATOM 6640 C C . THR A 1 849 ? -29.160 -15.598 7.190 1.00 96.94 849 THR A C 1
ATOM 6642 O O . THR A 1 849 ? -28.176 -15.894 6.508 1.00 96.94 849 THR A O 1
ATOM 6645 N N . ILE A 1 850 ? -29.065 -15.102 8.423 1.00 95.88 850 ILE A N 1
ATOM 6646 C CA . ILE A 1 850 ? -27.804 -14.809 9.107 1.00 95.88 850 ILE A CA 1
ATOM 6647 C C . ILE A 1 850 ? -27.828 -15.509 10.470 1.00 95.88 850 ILE A C 1
ATOM 6649 O O . ILE A 1 850 ? -28.723 -15.292 11.291 1.00 95.88 850 ILE A O 1
ATOM 6653 N N . GLY A 1 851 ? -26.858 -16.393 10.707 1.00 90.31 851 GLY A N 1
ATOM 6654 C CA . GLY A 1 851 ? -26.885 -17.282 11.867 1.00 90.31 851 GLY A CA 1
ATOM 6655 C C . GLY A 1 851 ? -28.157 -18.140 11.885 1.00 90.31 851 GLY A C 1
ATOM 6656 O O . GLY A 1 851 ? -28.439 -18.853 10.924 1.00 90.31 851 GLY A O 1
ATOM 6657 N N . ALA A 1 852 ? -28.918 -18.064 12.979 1.00 89.12 852 ALA A N 1
ATOM 6658 C CA . ALA A 1 852 ? -30.185 -18.782 13.161 1.00 89.12 852 ALA A CA 1
ATOM 6659 C C . ALA A 1 852 ? -31.433 -17.951 12.796 1.00 89.12 852 ALA A C 1
ATOM 6661 O O . ALA A 1 852 ? -32.551 -18.418 13.005 1.00 89.12 852 ALA A O 1
ATOM 6662 N N . GLN A 1 853 ? -31.255 -16.719 12.311 1.00 95.50 853 GLN A N 1
ATOM 6663 C CA . GLN A 1 853 ? -32.340 -15.761 12.101 1.00 95.50 853 GLN A CA 1
ATOM 6664 C C . GLN A 1 853 ? -32.556 -15.489 10.613 1.00 95.50 853 GLN A C 1
ATOM 6666 O O . GLN A 1 853 ? -31.604 -15.461 9.830 1.00 95.50 853 GLN A O 1
ATOM 6671 N N . VAL A 1 854 ? -33.815 -15.260 10.242 1.00 96.12 854 VAL A N 1
ATOM 6672 C CA . VAL A 1 854 ? -34.209 -14.808 8.904 1.00 96.12 854 VAL A CA 1
ATOM 6673 C C . VAL A 1 854 ? -34.601 -13.337 8.996 1.00 96.12 854 VAL A C 1
ATOM 6675 O O . VAL A 1 854 ? -35.464 -12.966 9.789 1.00 96.12 854 VAL A O 1
ATOM 6678 N N . TYR A 1 855 ? -33.944 -12.513 8.190 1.00 97.38 855 TYR A N 1
ATOM 6679 C CA . TYR A 1 855 ? -34.165 -11.081 8.072 1.00 97.38 855 TYR A CA 1
ATOM 6680 C C . TYR A 1 855 ? -34.919 -10.817 6.769 1.00 97.38 855 TYR A C 1
ATOM 6682 O O . TYR A 1 855 ? -34.416 -11.117 5.688 1.00 97.38 855 TYR A O 1
ATOM 6690 N N . ASN A 1 856 ? -36.134 -10.286 6.879 1.00 96.25 856 ASN A N 1
ATOM 6691 C CA . ASN A 1 856 ? -37.033 -10.027 5.763 1.00 96.25 856 ASN A CA 1
ATOM 6692 C C . ASN A 1 856 ? -37.001 -8.536 5.409 1.00 96.25 856 ASN A C 1
ATOM 6694 O O . ASN A 1 856 ? -37.352 -7.691 6.239 1.00 96.25 856 ASN A O 1
ATOM 6698 N N . ILE A 1 857 ? -36.600 -8.215 4.181 1.00 95.31 857 ILE A N 1
ATOM 6699 C CA . ILE A 1 857 ? -36.588 -6.847 3.660 1.00 95.31 857 ILE A CA 1
ATOM 6700 C C . ILE A 1 857 ? -37.864 -6.622 2.855 1.00 95.31 857 ILE A C 1
ATOM 6702 O O . ILE A 1 857 ? -38.080 -7.290 1.843 1.00 95.31 857 ILE A O 1
ATOM 6706 N N . ASP A 1 858 ? -38.697 -5.683 3.303 1.00 92.38 858 ASP A N 1
ATOM 6707 C CA . ASP A 1 858 ? -39.979 -5.374 2.666 1.00 92.38 858 ASP A CA 1
ATOM 6708 C C . ASP A 1 858 ? -39.787 -4.715 1.281 1.00 92.38 858 ASP A C 1
ATOM 6710 O O . ASP A 1 858 ? -38.764 -4.084 0.986 1.00 92.38 858 ASP A O 1
ATOM 6714 N N . SER A 1 859 ? -40.802 -4.829 0.421 1.00 90.06 859 SER A N 1
ATOM 6715 C CA . SER A 1 859 ? -40.809 -4.241 -0.929 1.00 90.06 859 SER A CA 1
ATOM 6716 C C . SER A 1 859 ? -40.593 -2.728 -0.954 1.00 90.06 859 SER A C 1
ATOM 6718 O O . SER A 1 859 ? -39.945 -2.226 -1.868 1.00 90.06 859 SER A O 1
ATOM 6720 N N . SER A 1 860 ? -41.043 -2.007 0.076 1.00 87.69 860 SER A N 1
ATOM 6721 C CA . SER A 1 860 ? -40.799 -0.566 0.230 1.00 87.69 860 SER A CA 1
ATOM 6722 C C . SER A 1 860 ? -39.312 -0.213 0.302 1.00 87.69 860 SER A C 1
ATOM 6724 O O . SER A 1 860 ? -38.925 0.881 -0.086 1.00 87.69 860 SER A O 1
ATOM 6726 N N . ASN A 1 861 ? -38.459 -1.137 0.754 1.00 89.94 861 ASN A N 1
ATOM 6727 C CA . ASN A 1 861 ? -37.014 -0.930 0.823 1.00 89.94 861 ASN A CA 1
ATOM 6728 C C . ASN A 1 861 ? -36.266 -1.424 -0.422 1.00 89.94 861 ASN A C 1
ATOM 6730 O O . ASN A 1 861 ? -35.096 -1.082 -0.587 1.00 89.94 861 ASN A O 1
ATOM 6734 N N . THR A 1 862 ? -36.921 -2.201 -1.292 1.00 91.06 862 THR A N 1
ATOM 6735 C CA . THR A 1 862 ? -36.301 -2.857 -2.459 1.00 91.06 862 THR A CA 1
ATOM 6736 C C . THR A 1 862 ? -36.846 -2.394 -3.812 1.00 91.06 862 THR A C 1
ATOM 6738 O O . THR A 1 862 ? -36.275 -2.760 -4.838 1.00 91.06 862 THR A O 1
ATOM 6741 N N . ILE A 1 863 ? -37.897 -1.572 -3.839 1.00 91.06 863 ILE A N 1
ATOM 6742 C CA . ILE A 1 863 ? -38.436 -0.923 -5.042 1.00 91.06 863 ILE A CA 1
ATOM 6743 C C . ILE A 1 863 ? -38.237 0.589 -4.897 1.00 91.06 863 ILE A C 1
ATOM 6745 O O . ILE A 1 863 ? -38.921 1.232 -4.104 1.00 91.06 863 ILE A O 1
ATOM 6749 N N . ILE A 1 864 ? -37.297 1.149 -5.660 1.00 86.94 864 ILE A N 1
ATOM 6750 C CA . ILE A 1 864 ? -36.892 2.561 -5.582 1.00 86.94 864 ILE A CA 1
ATOM 6751 C C . ILE A 1 864 ? -37.328 3.281 -6.865 1.00 86.94 864 ILE A C 1
ATOM 6753 O O . ILE A 1 864 ? -37.080 2.755 -7.951 1.00 86.94 864 ILE A O 1
ATOM 6757 N N . PRO A 1 865 ? -37.960 4.463 -6.810 1.00 84.50 865 PRO A N 1
ATOM 6758 C CA . PRO A 1 865 ? -38.362 5.170 -8.021 1.00 84.50 865 PRO A CA 1
ATOM 6759 C C . PRO A 1 865 ? -37.179 5.547 -8.919 1.00 84.50 865 PRO A C 1
ATOM 6761 O O . PRO A 1 865 ? -36.113 5.959 -8.464 1.00 84.50 865 PRO A O 1
ATOM 6764 N N . LEU A 1 866 ? -37.382 5.405 -10.231 1.00 81.50 866 LEU A N 1
ATOM 6765 C CA . LEU A 1 866 ? -36.359 5.692 -11.241 1.00 81.50 866 LEU A CA 1
ATOM 6766 C C . LEU A 1 866 ? -36.150 7.203 -11.464 1.00 81.50 866 LEU A C 1
ATOM 6768 O O . LEU A 1 866 ? -35.126 7.620 -11.998 1.00 81.50 866 LEU A O 1
ATOM 6772 N N . GLY A 1 867 ? -37.120 8.030 -11.060 1.00 74.88 867 GLY A N 1
ATOM 6773 C CA . GLY A 1 867 ? -37.045 9.492 -11.153 1.00 74.88 867 GLY A CA 1
ATOM 6774 C C . GLY A 1 867 ? -37.284 10.081 -12.552 1.00 74.88 867 GLY A C 1
ATOM 6775 O O . GLY A 1 867 ? -37.207 11.298 -12.714 1.00 74.88 867 GLY A O 1
ATOM 6776 N N . ASP A 1 868 ? -37.615 9.257 -13.552 1.00 76.19 868 ASP A N 1
ATOM 6777 C CA . ASP A 1 868 ? -37.878 9.660 -14.946 1.00 76.19 868 ASP A CA 1
ATOM 6778 C C . ASP A 1 868 ? -39.370 9.914 -15.253 1.00 76.19 868 ASP A C 1
ATOM 6780 O O . ASP A 1 868 ? -39.745 10.191 -16.391 1.00 76.19 868 ASP A O 1
ATOM 6784 N N . GLY A 1 869 ? -40.236 9.806 -14.239 1.00 74.88 869 GLY A N 1
ATOM 6785 C CA . GLY A 1 869 ? -41.690 9.938 -14.375 1.00 74.88 869 GLY A CA 1
ATOM 6786 C C . GLY A 1 869 ? -42.386 8.721 -14.996 1.00 74.88 869 GLY A C 1
ATOM 6787 O O . GLY A 1 869 ? -43.598 8.766 -15.220 1.00 74.88 869 GLY A O 1
ATOM 6788 N N . SER A 1 870 ? -41.659 7.634 -15.274 1.00 82.69 870 SER A N 1
ATOM 6789 C CA . SER A 1 870 ? -42.245 6.379 -15.742 1.00 82.69 870 SER A CA 1
ATOM 6790 C C . SER A 1 870 ? -42.889 5.585 -14.597 1.00 82.69 870 SER A C 1
ATOM 6792 O O . SER A 1 870 ? -42.657 5.832 -13.416 1.00 82.69 870 SER A O 1
ATOM 6794 N N . SER A 1 871 ? -43.700 4.579 -14.939 1.00 88.50 871 SER A N 1
ATOM 6795 C CA . SER A 1 871 ? -44.242 3.617 -13.966 1.00 88.50 871 SER A CA 1
ATOM 6796 C C . SER A 1 871 ? -43.244 2.513 -13.581 1.00 88.50 871 SER A C 1
ATOM 6798 O O . SER A 1 871 ? -43.647 1.479 -13.040 1.00 88.50 871 SER A O 1
ATOM 6800 N N . ASN A 1 872 ? -41.966 2.694 -13.920 1.00 90.44 872 ASN A N 1
ATOM 6801 C CA . ASN A 1 872 ? -40.892 1.747 -13.676 1.00 90.44 872 ASN A CA 1
ATOM 6802 C C . ASN A 1 872 ? -39.998 2.234 -12.531 1.00 90.44 872 ASN A C 1
ATOM 6804 O O . ASN A 1 872 ? -39.686 3.415 -12.414 1.00 90.44 872 ASN A O 1
ATOM 6808 N N . CYS A 1 873 ? -39.569 1.293 -11.705 1.00 91.00 873 CYS A N 1
ATOM 6809 C CA . CYS A 1 873 ? -38.742 1.499 -10.529 1.00 91.00 873 CYS A CA 1
ATOM 6810 C C . CYS A 1 873 ? -37.481 0.629 -10.626 1.00 91.00 873 CYS A C 1
ATOM 6812 O O . CYS A 1 873 ? -37.461 -0.390 -11.317 1.00 91.00 873 CYS A O 1
ATOM 6814 N N . ILE A 1 874 ? -36.426 1.023 -9.926 1.00 90.56 874 ILE A N 1
ATOM 6815 C CA . ILE A 1 874 ? -35.223 0.228 -9.710 1.00 90.56 874 ILE A CA 1
ATOM 6816 C C . ILE A 1 874 ? -35.552 -0.874 -8.701 1.00 90.56 874 ILE A C 1
ATOM 6818 O O . ILE A 1 874 ? -36.059 -0.604 -7.612 1.00 90.56 874 ILE A O 1
ATOM 6822 N N . PHE A 1 875 ? -35.240 -2.119 -9.052 1.00 93.62 875 PHE A N 1
ATOM 6823 C CA . PHE A 1 875 ? -35.160 -3.198 -8.077 1.00 93.62 875 PHE A CA 1
ATOM 6824 C C . PHE A 1 875 ? -33.782 -3.131 -7.415 1.00 93.62 875 PHE A C 1
ATOM 6826 O O . PHE A 1 875 ? -32.770 -3.231 -8.108 1.00 93.62 875 PHE A O 1
ATOM 6833 N N . ALA A 1 876 ? -33.743 -2.915 -6.097 1.00 90.75 876 ALA A N 1
ATOM 6834 C CA . ALA A 1 876 ? -32.565 -2.456 -5.356 1.00 90.75 876 ALA A CA 1
ATOM 6835 C C . ALA A 1 876 ? -31.505 -3.544 -5.090 1.00 90.75 876 ALA A C 1
ATOM 6837 O O . ALA A 1 876 ? -30.995 -3.697 -3.977 1.00 90.75 876 ALA A O 1
ATOM 6838 N N . ILE A 1 877 ? -31.184 -4.315 -6.125 1.00 91.50 877 ILE A N 1
ATOM 6839 C CA . ILE A 1 877 ? -30.133 -5.320 -6.149 1.00 91.50 877 ILE A CA 1
ATOM 6840 C C . ILE A 1 877 ? -29.290 -5.121 -7.411 1.00 91.50 877 ILE A C 1
ATOM 6842 O O . ILE A 1 877 ? -29.823 -4.828 -8.485 1.00 91.50 877 ILE A O 1
ATOM 6846 N N . PHE A 1 878 ? -27.977 -5.301 -7.316 1.00 87.81 878 PHE A N 1
ATOM 6847 C CA . PHE A 1 878 ? -27.090 -5.180 -8.470 1.00 87.81 878 PHE A CA 1
ATOM 6848 C C . PHE A 1 878 ? -26.062 -6.314 -8.523 1.00 87.81 878 PHE A C 1
ATOM 6850 O O . PHE A 1 878 ? -25.638 -6.836 -7.486 1.00 87.81 878 PHE A O 1
ATOM 6857 N N . PRO A 1 879 ? -25.667 -6.735 -9.737 1.00 83.31 879 PRO A N 1
ATOM 6858 C CA . PRO A 1 879 ? -24.647 -7.746 -9.900 1.00 83.31 879 PRO A CA 1
ATOM 6859 C C . PRO A 1 879 ? -23.261 -7.103 -9.802 1.00 83.31 879 PRO A C 1
ATOM 6861 O O . PRO A 1 879 ? -22.974 -6.129 -10.496 1.00 83.31 879 PRO A O 1
ATOM 6864 N N . PHE A 1 880 ? -22.373 -7.707 -9.023 1.00 76.12 880 PHE A N 1
ATOM 6865 C CA . PHE A 1 880 ? -20.940 -7.432 -9.085 1.00 76.12 880 PHE A CA 1
ATOM 6866 C C . PHE A 1 880 ? -20.147 -8.743 -9.036 1.00 76.12 880 PHE A C 1
ATOM 6868 O O . PHE A 1 880 ? -20.702 -9.824 -8.811 1.00 76.12 880 PHE A O 1
ATOM 6875 N N . SER A 1 881 ? -18.850 -8.670 -9.319 1.00 66.00 881 SER A N 1
ATOM 6876 C CA . SER A 1 881 ? -17.933 -9.801 -9.201 1.00 66.00 881 SER A CA 1
ATOM 6877 C C . SER A 1 881 ? -16.827 -9.415 -8.236 1.00 66.00 881 SER A C 1
ATOM 6879 O O . SER A 1 881 ? -16.100 -8.468 -8.505 1.00 66.00 881 SER A O 1
ATOM 6881 N N . SER A 1 882 ? -16.678 -10.153 -7.136 1.00 55.44 882 SER A N 1
ATOM 6882 C CA . SER A 1 882 ? -15.577 -9.943 -6.189 1.00 55.44 882 SER A CA 1
ATOM 6883 C C . SER A 1 882 ? -14.256 -10.582 -6.645 1.00 55.44 882 SER A C 1
ATOM 6885 O O . SER A 1 882 ? -13.303 -10.636 -5.875 1.00 55.44 882 SER A O 1
ATOM 6887 N N . GLY A 1 883 ? -14.200 -11.155 -7.858 1.00 41.56 883 GLY A N 1
ATOM 6888 C CA . GLY A 1 883 ? -12.989 -11.784 -8.408 1.00 41.56 883 GLY A CA 1
ATOM 6889 C C . GLY A 1 883 ? -12.480 -13.015 -7.641 1.00 41.56 883 GLY A C 1
ATOM 6890 O O . GLY A 1 883 ? -11.454 -13.569 -8.016 1.00 41.56 883 GLY A O 1
ATOM 6891 N N . GLY A 1 884 ? -13.192 -13.462 -6.598 1.00 40.97 884 GLY A N 1
ATOM 6892 C CA . GLY A 1 884 ? -12.815 -14.589 -5.738 1.00 40.97 884 GLY A CA 1
ATOM 6893 C C . GLY A 1 884 ? -12.097 -14.219 -4.431 1.00 40.97 884 GLY A C 1
ATOM 6894 O O . GLY A 1 884 ? -11.917 -15.110 -3.609 1.00 40.97 884 GLY A O 1
ATOM 6895 N N . PHE A 1 885 ? -11.754 -12.943 -4.204 1.00 42.97 885 PHE A N 1
ATOM 6896 C CA . PHE A 1 885 ? -10.872 -12.486 -3.108 1.00 42.97 885 PHE A CA 1
ATOM 6897 C C . PHE A 1 885 ? -11.524 -11.445 -2.169 1.00 42.97 885 PHE A C 1
ATOM 6899 O O . PHE A 1 885 ? -10.849 -10.615 -1.573 1.00 42.97 885 PHE A O 1
ATOM 6906 N N . GLY A 1 886 ? -12.854 -11.460 -2.025 1.00 54.69 886 GLY A N 1
ATOM 6907 C CA . GLY A 1 886 ? -13.579 -10.519 -1.161 1.00 54.69 886 GLY A CA 1
ATOM 6908 C C . GLY A 1 886 ? -15.006 -10.970 -0.834 1.00 54.69 886 GLY A C 1
ATOM 6909 O O . GLY A 1 886 ? -15.471 -11.978 -1.391 1.00 54.69 886 GLY A O 1
ATOM 6910 N N . PRO A 1 887 ? -15.723 -10.249 0.055 1.00 57.72 887 PRO A N 1
ATOM 6911 C CA . PRO A 1 887 ? -17.107 -10.562 0.389 1.00 57.72 887 PRO A CA 1
ATOM 6912 C C . PRO A 1 887 ? -17.926 -10.653 -0.895 1.00 57.72 887 PRO A C 1
ATOM 6914 O O . PRO A 1 887 ? -17.877 -9.790 -1.769 1.00 57.72 887 PRO A O 1
ATOM 6917 N N . SER A 1 888 ? -18.655 -11.754 -1.044 1.00 78.75 888 SER A N 1
ATOM 6918 C CA . SER A 1 888 ? -19.431 -12.003 -2.260 1.00 78.75 888 SER A CA 1
ATOM 6919 C C . SER A 1 888 ? -20.714 -11.176 -2.296 1.00 78.75 888 SER A C 1
ATOM 6921 O O . SER A 1 888 ? -21.367 -11.133 -3.333 1.00 78.75 888 SER A O 1
ATOM 6923 N N . TRP A 1 889 ? -21.087 -10.567 -1.169 1.00 89.38 889 TRP A N 1
ATOM 6924 C CA . TRP A 1 889 ? -22.310 -9.798 -1.001 1.00 89.38 889 TRP A CA 1
ATOM 6925 C C . TRP A 1 889 ? -22.068 -8.521 -0.200 1.00 89.38 889 TRP A C 1
ATOM 6927 O O . TRP A 1 889 ? -21.212 -8.486 0.685 1.00 89.38 889 TRP A O 1
ATOM 6937 N N . ILE A 1 890 ? -22.880 -7.506 -0.483 1.00 91.25 890 ILE A N 1
ATOM 6938 C CA . ILE A 1 890 ? -22.906 -6.221 0.218 1.00 91.25 890 ILE A CA 1
ATOM 6939 C C . ILE A 1 890 ? -24.350 -5.957 0.648 1.00 91.25 890 ILE A C 1
ATOM 6941 O O . ILE A 1 890 ? -25.250 -5.937 -0.195 1.00 91.25 890 ILE A O 1
ATOM 6945 N N . LEU A 1 891 ? -24.582 -5.779 1.950 1.00 94.88 891 LEU A N 1
ATOM 6946 C CA . LEU A 1 891 ? -25.867 -5.337 2.493 1.00 94.88 891 LEU A CA 1
ATOM 6947 C C . LEU A 1 891 ? -25.838 -3.819 2.645 1.00 94.88 891 LEU A C 1
ATOM 6949 O O . LEU A 1 891 ? -25.344 -3.304 3.648 1.00 94.88 891 LEU A O 1
ATOM 6953 N N . GLY A 1 892 ? -26.347 -3.144 1.618 1.00 91.81 892 GLY A N 1
ATOM 6954 C CA . GLY A 1 892 ? -26.490 -1.694 1.569 1.00 91.81 892 GLY A CA 1
ATOM 6955 C C . GLY A 1 892 ? -27.787 -1.171 2.189 1.00 91.81 892 GLY A C 1
ATOM 6956 O O . GLY A 1 892 ? -28.501 -1.891 2.901 1.00 91.81 892 GLY A O 1
ATOM 6957 N N . ASP A 1 893 ? -28.139 0.064 1.838 1.00 91.69 893 ASP A N 1
ATOM 6958 C CA . ASP A 1 893 ? -29.266 0.818 2.408 1.00 91.69 893 ASP A CA 1
ATOM 6959 C C . ASP A 1 893 ? -30.600 0.058 2.541 1.00 91.69 893 ASP A C 1
ATOM 6961 O O . ASP A 1 893 ? -31.243 0.205 3.584 1.00 91.69 893 ASP A O 1
ATOM 6965 N N . PRO A 1 894 ? -31.056 -0.790 1.587 1.00 92.62 894 PRO A N 1
ATOM 6966 C CA . PRO A 1 894 ? -32.302 -1.544 1.746 1.00 92.62 894 PRO A CA 1
ATOM 6967 C C . PRO A 1 894 ? -32.358 -2.381 3.028 1.00 92.62 894 PRO A C 1
ATOM 6969 O O . PRO A 1 894 ? -33.400 -2.457 3.683 1.00 92.62 894 PRO A O 1
ATOM 6972 N N . PHE A 1 895 ? -31.236 -3.001 3.400 1.00 96.00 895 PHE A N 1
ATOM 6973 C CA . PHE A 1 895 ? -31.140 -3.796 4.618 1.00 96.00 895 PHE A CA 1
ATOM 6974 C C . PHE A 1 895 ? -31.045 -2.896 5.858 1.00 96.00 895 PHE A C 1
ATOM 6976 O O . PHE A 1 895 ? -31.732 -3.159 6.843 1.00 96.00 895 PHE A O 1
ATOM 6983 N N . ILE A 1 896 ? -30.272 -1.808 5.780 1.00 95.56 896 ILE A N 1
ATOM 6984 C CA . ILE A 1 896 ? -30.003 -0.879 6.894 1.00 95.56 896 ILE A CA 1
ATOM 6985 C C . ILE A 1 896 ? -31.234 -0.007 7.236 1.00 95.56 896 ILE A C 1
ATOM 6987 O O . ILE A 1 896 ? -31.458 0.363 8.387 1.00 95.56 896 ILE A O 1
ATOM 6991 N N . ARG A 1 897 ? -32.100 0.289 6.258 1.00 93.62 897 ARG A N 1
ATOM 6992 C CA . ARG A 1 897 ? -33.413 0.912 6.509 1.00 93.62 897 ARG A CA 1
ATOM 6993 C C . ARG A 1 897 ? -34.360 -0.038 7.235 1.00 93.62 897 ARG A C 1
ATOM 6995 O O . ARG A 1 897 ? -35.088 0.369 8.140 1.00 93.62 897 ARG A O 1
ATOM 7002 N N . GLN A 1 898 ? -34.381 -1.312 6.842 1.00 95.25 898 GLN A N 1
ATOM 7003 C CA . GLN A 1 898 ? -35.253 -2.312 7.463 1.00 95.25 898 GLN A CA 1
ATOM 7004 C C . GLN A 1 898 ? -34.789 -2.667 8.888 1.00 95.25 898 GLN A C 1
ATOM 7006 O O . GLN A 1 898 ? -35.612 -2.836 9.797 1.00 95.25 898 GLN A O 1
ATOM 7011 N N . TYR A 1 899 ? -33.475 -2.771 9.081 1.00 97.06 899 TYR A N 1
ATOM 7012 C CA . TYR A 1 899 ? -32.838 -3.162 10.330 1.00 97.06 899 TYR A CA 1
ATOM 7013 C C . TYR A 1 899 ? -31.756 -2.157 10.704 1.00 97.06 899 TYR A C 1
ATOM 7015 O O . TYR A 1 899 ? -30.838 -1.922 9.931 1.00 97.06 899 TYR A O 1
ATOM 7023 N N . CYS A 1 900 ? -31.828 -1.612 11.917 1.00 97.50 900 CYS A N 1
ATOM 7024 C CA . CYS A 1 900 ? -30.717 -0.847 12.452 1.00 97.50 900 CYS A CA 1
ATOM 7025 C C . CYS A 1 900 ? -29.495 -1.747 12.615 1.00 97.50 900 CYS A C 1
ATOM 7027 O O . CYS A 1 900 ? -29.598 -2.840 13.192 1.00 97.50 900 CYS A O 1
ATOM 7029 N N . ASN A 1 901 ? -28.340 -1.239 12.201 1.00 98.06 901 ASN A N 1
ATOM 7030 C CA . ASN A 1 901 ? -27.081 -1.964 12.288 1.00 98.06 901 ASN A CA 1
ATOM 7031 C C . ASN A 1 901 ? -26.241 -1.396 13.432 1.00 98.06 901 ASN A C 1
ATOM 7033 O O . ASN A 1 901 ? -25.974 -0.196 13.497 1.00 98.06 901 ASN A O 1
ATOM 7037 N N . ILE A 1 902 ? -25.853 -2.270 14.359 1.00 98.31 902 ILE A N 1
ATOM 7038 C CA . ILE A 1 902 ? -25.011 -1.957 15.512 1.00 98.31 902 ILE A CA 1
ATOM 7039 C C . ILE A 1 902 ? -23.603 -2.438 15.186 1.00 98.31 902 ILE A C 1
ATOM 7041 O O . ILE A 1 902 ? -23.341 -3.639 15.144 1.00 98.31 902 ILE A O 1
ATOM 7045 N N . TYR A 1 903 ? -22.697 -1.499 14.978 1.00 98.06 903 TYR A N 1
ATOM 7046 C CA . TYR A 1 903 ? -21.307 -1.740 14.639 1.00 98.06 903 TYR A CA 1
ATOM 7047 C C . TYR A 1 903 ? -20.471 -1.721 15.920 1.00 98.06 903 TYR A C 1
ATOM 7049 O O . TYR A 1 903 ? -20.170 -0.658 16.464 1.00 98.06 903 TYR A O 1
ATOM 7057 N N . ASP A 1 904 ? -20.126 -2.900 16.439 1.00 95.38 904 ASP A N 1
ATOM 7058 C CA . ASP A 1 904 ? -19.387 -3.055 17.694 1.00 95.38 904 ASP A CA 1
ATOM 7059 C C . ASP A 1 904 ? -17.900 -3.270 17.391 1.00 95.38 904 ASP A C 1
ATOM 7061 O O . ASP A 1 904 ? -17.441 -4.381 17.108 1.00 95.38 904 ASP A O 1
ATOM 7065 N N . VAL A 1 905 ? -17.154 -2.162 17.403 1.00 91.62 905 VAL A N 1
ATOM 7066 C CA . VAL A 1 905 ? -15.718 -2.122 17.091 1.00 91.62 905 VAL A CA 1
ATOM 7067 C C . VAL A 1 905 ? -14.914 -2.814 18.186 1.00 91.62 905 VAL A C 1
ATOM 7069 O O . VAL A 1 905 ? -13.974 -3.548 17.885 1.00 91.62 905 VAL A O 1
ATOM 7072 N N . GLY A 1 906 ? -15.289 -2.605 19.451 1.00 83.06 906 GLY A N 1
ATOM 7073 C CA . GLY A 1 906 ? -14.536 -3.119 20.597 1.00 83.06 906 GLY A CA 1
ATOM 7074 C C . GLY A 1 906 ? -14.531 -4.641 20.695 1.00 83.06 906 GLY A C 1
ATOM 7075 O O . GLY A 1 906 ? -13.512 -5.222 21.059 1.00 83.06 906 GLY A O 1
ATOM 7076 N N . THR A 1 907 ? -15.644 -5.292 20.352 1.00 86.56 907 THR A N 1
ATOM 7077 C CA . THR A 1 907 ? -15.746 -6.763 20.365 1.00 86.56 907 THR A CA 1
ATOM 7078 C C . THR A 1 907 ? -15.773 -7.389 18.972 1.00 86.56 907 THR A C 1
ATOM 7080 O O . THR A 1 907 ? -15.952 -8.600 18.861 1.00 86.56 907 THR A O 1
ATOM 7083 N N . GLN A 1 908 ? -15.567 -6.584 17.923 1.00 91.19 908 GLN A N 1
ATOM 7084 C CA . GLN A 1 908 ? -15.503 -7.011 16.522 1.00 91.19 908 GLN A CA 1
ATOM 7085 C C . GLN A 1 908 ? -16.696 -7.885 16.123 1.00 91.19 908 GLN A C 1
ATOM 7087 O O . GLN A 1 908 ? -16.564 -9.043 15.718 1.00 91.19 908 GLN A O 1
ATOM 7092 N N . ARG A 1 909 ? -17.893 -7.310 16.231 1.00 94.31 909 ARG A N 1
ATOM 7093 C CA . ARG A 1 909 ? -19.153 -7.950 15.830 1.00 94.31 909 ARG A CA 1
ATOM 7094 C C . ARG A 1 909 ? -20.123 -6.923 15.254 1.00 94.31 909 ARG A C 1
ATOM 7096 O O . ARG A 1 909 ? -20.005 -5.728 15.511 1.00 94.31 909 ARG A O 1
ATOM 7103 N N . VAL A 1 910 ? -21.113 -7.399 14.512 1.00 96.94 910 VAL A N 1
ATOM 7104 C CA . VAL A 1 910 ? -22.242 -6.585 14.047 1.00 96.94 910 VAL A CA 1
ATOM 7105 C C . VAL A 1 910 ? -23.538 -7.115 14.647 1.00 96.94 910 VAL A C 1
ATOM 7107 O O . VAL A 1 910 ? -23.722 -8.325 14.772 1.00 96.94 910 VAL A O 1
ATOM 7110 N N . GLY A 1 911 ? -24.419 -6.222 15.078 1.00 97.00 911 GLY A N 1
ATOM 7111 C CA . GLY A 1 911 ? -25.743 -6.545 15.597 1.00 97.00 911 GLY A CA 1
ATOM 7112 C C . GLY A 1 911 ? -26.837 -5.987 14.703 1.00 97.00 911 GLY A C 1
ATOM 7113 O O . GLY A 1 911 ? -26.651 -4.954 14.069 1.00 97.00 911 GLY A O 1
ATOM 7114 N N . PHE A 1 912 ? -27.991 -6.649 14.696 1.00 97.94 912 PHE A N 1
ATOM 7115 C CA . PHE A 1 912 ? -29.150 -6.217 13.914 1.00 97.94 912 PHE A CA 1
ATOM 7116 C C . PHE A 1 912 ? -30.365 -6.051 14.816 1.00 97.94 912 PHE A C 1
ATOM 7118 O O . PHE A 1 912 ? -30.717 -6.974 15.557 1.00 97.94 912 PHE A O 1
ATOM 7125 N N . ALA A 1 913 ? -31.021 -4.899 14.744 1.00 96.81 913 ALA A N 1
ATOM 7126 C CA . ALA A 1 913 ? -32.249 -4.597 15.470 1.00 96.81 913 ALA A CA 1
ATOM 7127 C C . ALA A 1 913 ? -33.343 -4.163 14.494 1.00 96.81 913 ALA A C 1
ATOM 7129 O O . ALA A 1 913 ? -33.063 -3.569 13.460 1.00 96.81 913 ALA A O 1
ATOM 7130 N N . LYS A 1 914 ? -34.609 -4.448 14.803 1.00 95.88 914 LYS A N 1
ATOM 7131 C CA . LYS A 1 914 ? -35.712 -3.992 13.948 1.00 95.88 914 LYS A CA 1
ATOM 7132 C C . LYS A 1 914 ? -35.826 -2.465 14.013 1.00 95.88 914 LYS A C 1
ATOM 7134 O O . LYS A 1 914 ? -35.879 -1.916 15.112 1.00 95.88 914 LYS A O 1
ATOM 7139 N N . SER A 1 915 ? -35.906 -1.813 12.856 1.00 95.00 915 SER A N 1
ATOM 7140 C CA . SER A 1 915 ? -36.226 -0.386 12.762 1.00 95.00 915 SER A CA 1
ATOM 7141 C C . SER A 1 915 ? -37.640 -0.114 13.302 1.00 95.00 915 SER A C 1
ATOM 7143 O O . SER A 1 915 ? -38.576 -0.861 12.995 1.00 95.00 915 SER A O 1
ATOM 7145 N N . LEU A 1 916 ? -37.799 0.916 14.141 1.00 93.69 916 LEU A N 1
ATOM 7146 C CA . LEU A 1 916 ? -39.083 1.303 14.748 1.00 93.69 916 LEU A CA 1
ATOM 7147 C C . LEU A 1 916 ? -39.861 2.340 13.925 1.00 93.69 916 LEU A C 1
ATOM 7149 O O . LEU A 1 916 ? -40.908 2.803 14.381 1.00 93.69 916 LEU A O 1
ATOM 7153 N N . GLN A 1 917 ? -39.383 2.696 12.729 1.00 87.56 917 GLN A N 1
ATOM 7154 C CA . GLN A 1 917 ? -40.093 3.622 11.846 1.00 87.56 917 GLN A CA 1
ATOM 7155 C C . GLN A 1 917 ? -41.530 3.143 11.565 1.00 87.56 917 GLN A C 1
ATOM 7157 O O . GLN A 1 917 ? -41.782 1.950 11.358 1.00 87.56 917 GLN A O 1
ATOM 7162 N N . SER A 1 918 ? -42.488 4.072 11.588 1.00 63.66 918 SER A N 1
ATOM 7163 C CA . SER A 1 918 ? -43.878 3.789 11.225 1.00 63.66 918 SER A CA 1
ATOM 7164 C C . SER A 1 918 ? -43.974 3.494 9.728 1.00 63.66 918 SER A C 1
ATOM 7166 O O . SER A 1 918 ? -43.421 4.248 8.935 1.00 63.66 918 SER A O 1
ATOM 7168 N N . LYS A 1 919 ? -44.662 2.403 9.367 1.00 51.31 919 LYS A N 1
ATOM 7169 C CA . LYS A 1 919 ? -44.914 2.016 7.970 1.00 51.31 919 LYS A CA 1
ATOM 7170 C C . LYS A 1 919 ? -45.732 3.042 7.200 1.00 51.31 919 LYS A C 1
ATOM 7172 O O . LYS A 1 919 ? -46.667 3.610 7.813 1.00 51.31 919 LYS A O 1
#

Radius of gyration: 33.83 Å; chains: 1; bounding box: 101×81×74 Å

Foldseek 3Di:
DDDDDDDDDDDDPDDDDDDPPPDPDPQPDLPPCLQCPPKDWQPQQVVQDLAEAEAEEAEEEPVCLVPLQVVCQPAPQVVGSHGEYAYLDDRPDSNGTYIPSCVSHDRDLLCVQVVVLSVLLCCPPPRHLRYFKYWYHYSPEDAPSVVVSVLSVVDGLLDFAKEACFDDPPDPLTWHDRLLIIMTGSNNSVCCNVPQSPDCVLQPRDSRNGVSVQSNSVSVVHGHDQQADPVRHDNGDSDDPCLVPLADADDLVPAPFKAFPDDKDWDDDQRDIFIAGKTWAWDWPDDPPDPTQTFGRAIDHRTPDDDSVCSVDRDNDDQDPWQQLLDPPSGGGRLNSCVVVVNAPNDKDKAWADDPPTDIDIGTRDDDCPRCVDDPDDFDAPDSTARWAKWQKKDKAPDIDRQIDTDGDDPPQQAAEDAPVNLVSNCVSLVWDQDPVVQFTKDAPDDPNQPIWIWIAGPNDIDTDTQSSQWAWDDDPPHIMTTGRYHYDDPRDPDPDDDDDDDDDDDPPPVVVVVVVVVPDQDFFKFWWFKAFFQLLVCVQVVNQLVVVVVQVVLLVVVVVVPPDDDQAQAAELRRGIFIWTWKFWAVVTFIFIAGEKLSAFAAEFAAPLQDLDAPDPDPVPLDPDPPDDFQVVVAGHDDQVNHPFKDAPFDKFWHDYSRGIFIDGKIATWMWGYHDVGGIQIQHRAIHHHGNYHHPSCTPDPGGYYQHDAQLSNHTVSGGGRLNSCVVVSSAQASKKKWAAAQDASDRRDGGTIITRRDDPVPFFPDWPDKFFAPDRRGLKGKWQKKAWAPDIDRNIWIEHEIASAAFKEAAPVRLVSRCVNQVWDDDPSSQFTKDFLPRDTAFIWIGDDNDIQTQGPSLQWGDSNNPDRMTGRRYHHDDPVPSDTRIYNYDSRCNQWMWMCRPPRRIITTTGGPDDD

pLDDT: mean 79.18, std 19.06, range [21.78, 98.75]

InterPro domains:
  IPR001461 Aspartic peptidase A1 [PR00792] (586-606)
  IPR001461 Aspartic peptidase A1 [PR00792] (754-767)
  IPR001461 Aspartic peptidase A1 [PR00792] (801-812)
  IPR001461 Aspartic peptidase A1 [PR00792] (889-904)
  IPR001461 Aspartic peptidase A1 [PTHR47966] (522-914)
  IPR001969 Aspartic peptidase, active site [PS00141] (595-606)
  IPR003378 Fringe-like, glycosyltransferase domain [PF02434] (54-192)
  IPR021109 Aspartic peptidase domain superfamily [G3DSA:2.40.70.10] (292-500)
  IPR021109 Aspartic peptidase domain superfamily [G3DSA:2.40.70.10] (570-913)
  IPR021109 Aspartic peptidase domain superfamily [G3DSA:2.40.70.10] (579-763)
  IPR021109 Aspartic peptidase domain superfamily [SSF50630] (238-499)
  IPR021109 Aspartic peptidase domain superfamily [SSF50630] (511-914)
  IPR033121 Peptidase family A1 domain [PF00026] (242-493)
  IPR033121 Peptidase family A1 domain [PF00026] (579-914)
  IPR033121 Peptidase family A1 domain [PS51767] (85-522)
  IPR033121 Peptidase family A1 domain [PS51767] (580-913)
  IPR034164 Pepsin-like domain [cd05471] (243-458)
  IPR034164 Pepsin-like domain [cd05471] (580-914)

Secondary structure (DSSP, 8-state):
-------------------TT----GGG---HHHHTTT--B-GGGGGS-SSEEEEEEEE--GGGTTTHHHHHHHHTGGGSTEEEEE-SS--SSTTS-EE-TTTTS-SSGGGHHHHHHHHHHHIIIII-S-EEEEEEEETT----HHHHHHHHTTS-TTS--EEE-EE-SS-TT-EE-GGG-EEEEHHHHHHIIIIITT-TTTS---SSHHHHHHHHHHTTT--BPP---TTS--SS--S-GGGGSSS----GGG-SS-EEEEEEEEEEETTEEEEEEEEEEEEEES-TTS--EEEEEEEEEEEEE--TTGGGTT-------S-GGGSGGG---HHHHHHHTTSS-S-EEEE---STT---EEEESS--TTT------PPPPSSSSSSEEEEEEEEETTEEE-S-EEEE--TT--SEEE-HHHHHHHHHHHT-EEETTTTEEEEESSTTSTT--EEEEETTEEEEEPGGGTEEEEEETTEEEEEESEEE--SSSSSPPPP---------SSHHHHHHHHTS----EEEEEEEE--HHHHHHHTT-HHHHHHHHHHHHHHHHTT-S--SS---BPP--S-EEEEEEEETTTTEEEEEEEETT---EEEEBTT--S--B-S-TTTS---TT---GGGSS--B-GGG-TT-EEEEEEEEEEETTEEEEEEEEEEEEEES-TTS--EEEEEEEEEEEEEEBGGGTT-S--EEEE-S-GGGSGGGPPPHHHHHHHTT-SSSSEEEEEE---TT-SSEEEEEEEESS--SSSEEEEEEEEE-SBTTTTEEEE-EEEETTEEE---EEEEE-TT-SSEEEEHHHHHHHHHHHT-EEETTTTEEEEETT----EEEEEETTEEEEEEHHHHEEE-SSSSSEEEESEEEE--TTSS-SEEE-HHHHHHEEEEEETTTTEEEEEEE----

Organism: Caenorhabditis remanei (NCBI:txid31234)